Protein AF-A0A1B0D0L2-F1 (afdb_monomer)

Organism: Phlebotomus papatasi (NCBI:txid29031)

Secondary structure (DSSP, 8-state):
--SHHHHHHHHHHHHHHHHHHHHHHHHHHHHHHHHHHHHHHHHHHHHHHT--PPPHHHHTTSB--HHHHHHHHHHHHT--GGGHHHHHHHHHHB--GGGHHHHHHHHHH----GGGHHHHHHHHHHHHHH-TTHHHHHHHHHHHHH---TT---S-HHHHHHHHHHHHHHHHTTSS-HHHHHHHHHHHHHHHHHH-SSS-TTHHHHHHHHHHHHHHHH----HHHHHHHHHTTPPPP---SS-HHHHHHHHHHHHHHHHHHHHHHHHHHHHHHHHHHHHHHHHHHHS---HHHHHHHHHHHHHHHHHHHHHHHHHHHHT-PPPPPPPPPP-------------------TTSSHHHHHHHH----HHHHS-S-SPPPPP-PPPPPP--S---------------PPP----------PPPPPPPPPPPPPPPPGGGHHHHHHTTT-------GGGGS-EE--S---SHHHHHHHHHHHHHTT----EEEE-GGGSBTTBTT---TTT-S-HHHHHHHHHTTT-EEEEE--SEEE--TT-HHHHHHHHHT-BPB-TTSSBP-EEETTEEEEEB-TTSHHHHHHHHHTTSTTTSTTS-TTEEEEE-STTT--TTSGGGS--TT-B-GGG-BHHHHHHHHHHHHHHHHHHHHHHHTTT-BPP-EEESS--TTGGGT-EEE--S-BSSHHHHHHHHHHHHHHHHTT--SEE--BT-SBS---HHHHHHHHHHHTTSSB-EE---TTSPP--GGGS-HHHHHHHHHHHHHHHHTHHHHHHHHHHHHHH---SEE-GGGT-TT-GGGGS--SSEEETTTEEE----STT-SEEEEEE-BSSSSS-B--EEETTT--EE--SEEEEEE--SS---EEEETTEEEEE--S--SSGGGSTTSPEEEEEE--TTS-EEEEEEES-SSBSGGGGT--EEEEEEEETTEEEEEES-SS-------BEEEEEEE--SS--SEEEEEETT-SSPEEEEEEEETTEEEEE----BTTS-EEEEEE-

Solvent-accessible surface area (backbone atoms only — not comparable to full-atom values): 55744 Å² total; per-residue (Å²): 117,76,63,61,60,52,52,57,53,48,53,53,50,52,49,52,50,51,50,55,50,50,54,52,48,53,50,49,52,51,44,52,53,52,49,52,51,51,51,56,38,50,50,47,21,49,50,44,71,64,44,80,58,73,57,75,76,59,50,74,77,29,48,69,52,65,68,60,54,54,48,53,38,56,50,41,36,69,50,50,49,87,45,45,65,62,51,54,53,51,56,74,49,41,41,51,83,93,42,46,62,57,40,35,50,22,57,73,69,29,77,61,52,78,82,26,40,66,44,51,50,54,53,52,45,54,47,44,34,63,35,87,60,38,44,62,50,35,48,57,52,46,52,69,71,55,64,72,56,98,84,65,79,78,90,51,63,73,57,50,38,39,51,54,46,43,54,51,51,38,36,66,28,38,60,32,54,70,76,60,36,49,50,52,54,48,51,39,53,50,47,52,54,66,70,34,68,79,81,49,82,46,48,71,36,53,49,50,40,46,74,76,46,17,42,56,54,32,64,41,54,41,39,70,60,53,53,50,26,60,74,69,70,50,85,76,82,79,60,81,87,46,58,69,73,58,16,47,52,48,37,49,54,51,48,54,49,49,53,44,46,42,53,47,53,52,51,55,49,49,53,43,52,51,49,51,50,52,44,50,51,33,31,74,75,68,76,51,64,58,64,76,56,52,55,52,47,53,52,48,47,58,55,45,51,56,51,49,54,54,48,48,56,50,22,34,36,68,61,48,81,76,70,86,72,90,79,84,87,86,82,90,79,94,78,87,80,82,86,87,79,84,94,80,83,88,83,74,60,96,50,78,44,72,67,54,37,38,70,77,66,56,71,70,68,53,77,81,77,42,78,80,84,58,89,78,75,83,81,78,77,80,78,79,83,80,83,74,97,80,87,84,88,82,91,81,87,88,86,88,84,90,82,89,85,88,88,87,84,87,92,86,87,87,86,88,81,85,84,79,82,86,85,77,85,78,78,87,80,72,87,80,60,82,78,59,63,62,33,72,76,31,68,83,52,28,78,40,74,44,74,33,54,45,67,63,32,43,31,50,43,31,42,58,58,76,30,55,67,49,50,50,51,54,59,48,47,30,63,78,65,73,32,55,41,14,32,45,40,40,35,68,74,48,21,41,78,43,34,72,99,50,52,19,67,85,43,41,70,53,48,55,58,55,52,46,65,35,44,80,65,44,23,35,43,32,42,56,49,55,59,62,40,35,71,39,93,88,36,67,68,37,45,55,31,62,81,69,63,33,41,29,19,31,80,84,74,41,74,37,74,44,32,48,96,50,38,57,21,31,37,62,29,44,78,28,65,69,39,22,51,53,59,14,51,52,53,25,54,89,70,34,62,68,55,56,85,69,52,35,41,29,38,39,62,27,52,46,54,17,72,80,32,66,97,39,17,71,58,54,61,23,34,40,65,94,73,40,39,32,69,81,45,39,67,47,44,14,33,35,49,46,52,22,52,43,53,11,47,25,56,48,47,73,66,43,44,49,52,55,31,38,27,54,39,58,42,98,63,33,55,38,54,38,34,38,43,74,56,89,38,43,32,43,58,68,43,60,44,44,44,50,39,51,37,37,53,34,8,74,75,55,36,35,48,21,24,44,44,33,37,16,21,41,61,73,46,53,67,69,56,35,35,36,28,36,51,40,32,45,74,35,58,27,29,35,33,31,32,40,65,92,38,74,88,70,61,56,83,75,47,61,67,73,47,26,50,41,36,37,50,25,48,49,49,34,56,20,37,42,50,40,55,52,26,39,48,55,49,19,35,76,59,48,49,44,37,44,31,49,45,31,82,81,26,72,61,20,74,74,34,71,78,46,52,69,43,35,23,44,59,92,39,34,42,40,40,53,71,58,64,86,93,58,56,55,49,79,44,75,33,62,23,67,72,58,74,66,48,33,60,40,32,23,35,72,89,64,42,54,78,40,74,61,42,42,80,46,82,42,80,36,56,92,79,57,67,54,39,29,36,31,31,35,21,36,48,43,27,31,81,73,73,51,59,13,50,64,71,38,69,55,46,44,34,32,39,42,34,27,33,27,96,82,55,26,23,38,32,63,47,51,48,62,85,54,46,54,54,53,48,81,76,30,32,21,33,44,35,40,34,40,33,46,93,59,29,40,37,36,41,68,72,48,85,83,36,57,35,95,55,75,22,25,35,46,33,39,39,38,30,68,67,95,66,79,48,71,33,31,36,41,44,47,89,87,61,94,68,68,44,80,38,55,47,47,81,53,92,57,29,37,34,41,52,57,74,68,46,50,65,66,54,51,38,38,37,40,59,38,117

Sequence (1011 aa):
MVQEKVEETSEAQEASVSEDVQEIEDVKAYIAEVQNRIAAKSALRTENTGSVRPSEEFFFKLDSNVKKNTAFVKKLKQFTAAQLESLSKDMSGLNLTKYISEICAAIVEAKLKTTDVTAMVTLCSKLHQLYGEFSQLFFEHWQKILNIKATDKLVNPSKMRVDLRLFAELVSVGIFSNKSGLALLGNVLVSLIQQDREEFANLSIILSFCKNCGEEYAGLVSKRISDLAEKHKMVLPTSTLLLPDKQQNLRNLLRDYYTALKGHVKERHKELVAMERTCQNALSSKGEVSNARREKLEFMQSSFEKLLSSTQTLSDLLNEPLPELPKQSEESSGGIIFECADPGTEGLDPWGDEETKSFYVDLPDLRLFLPNFAPKLPSIVPEEPQMTEEVLDMDIEPDQLAVEEPPLDTDIPAPSTPEPPPEEPLPKISAPHPAQSTKHQFETFTHNLMNCIFSLGYHQSRWNYNDEADVASVHDKFDDHDIPLDTIWLDIEYTDAKKYFTWDGHKFPHPLDMIRNLTERGRHLVIIIDPHIKRDSGYFFHNDCTDRGYYVKNKDERDYEGWCWPGATSYADFFNPDVSQYYADQYQLDKFDTTTADVFLWNDMNEPSVFNGPEVTMLKDNIHFGGWEHRDVHNLYGHKHIEATFDGLVRRSGGVQRPFILSRAHFAGSQRFAAIWTGDNAAEWGHLQASVKMCLSEAVAGMSFCGADVGGFFGNPDAELFERWYQAGAFLPFFRAHSHIDTRRREPWLFPEATMMVVRDAIRRRYSYLPFWYTLFFEHERTGRPVMRPLLTHYPLDKETYAIDYEFLLGDVLLVRPVLQQGVSKVDVYFPSVDGKKQGDLWYDVDDFRKITTAGFETIPVTNLKIPVYQRGGTILPKKERIRRAATLMTHDPVTLMVALDKEHSARGTLYLDDEKTYDYRNGKYTYLNLEFKDNVLTAKKNDEKANYDTKSWLERVVIAGLDHVPKYATLDMSGLSESVTLEVMKQGESVIIRKPGVILSQEWTIQLHY

InterPro domains:
  IPR000322 Glycoside hydrolase family 31, TIM barrel domain [PF01055] (453-776)
  IPR003890 MIF4G-like, type 3 [PF02854] (67-229)
  IPR003890 MIF4G-like, type 3 [SM00543] (66-262)
  IPR013780 Glycosyl hydrolase, all-beta [G3DSA:2.60.40.1180] (769-873)
  IPR013780 Glycosyl hydrolase, all-beta [G3DSA:2.60.40.1180] (874-1011)
  IPR016024 Armadillo-type fold [SSF48371] (83-260)
  IPR017853 Glycoside hydrolase superfamily [SSF51445] (453-784)
  IPR030458 Glycosyl hydrolases family 31, active site [PS00129] (600-607)
  IPR033403 Domain of unknown function DUF5110 [PF17137] (895-951)
  IPR048395 Glycosyl hydrolase family 31, C-terminal domain [PF21365] (784-877)

Structure (mmCIF, N/CA/C/O backbone):
data_AF-A0A1B0D0L2-F1
#
_entry.id   AF-A0A1B0D0L2-F1
#
loop_
_atom_site.group_PDB
_atom_site.id
_atom_site.type_symbol
_atom_site.label_atom_id
_atom_site.label_alt_id
_atom_site.label_comp_id
_atom_site.label_asym_id
_atom_site.label_entity_id
_atom_site.label_seq_id
_atom_site.pdbx_PDB_ins_code
_atom_site.Cartn_x
_atom_site.Cartn_y
_atom_site.Cartn_z
_atom_site.occupancy
_atom_site.B_iso_or_equiv
_atom_site.auth_seq_id
_atom_site.auth_comp_id
_atom_site.auth_asym_id
_atom_site.auth_atom_id
_atom_site.pdbx_PDB_model_num
ATOM 1 N N . MET A 1 1 ? 13.643 2.571 -64.869 1.00 46.97 1 MET A N 1
ATOM 2 C CA . MET A 1 1 ? 14.764 3.527 -65.070 1.00 46.97 1 MET A CA 1
ATOM 3 C C . MET A 1 1 ? 14.398 4.919 -65.594 1.00 46.97 1 MET A C 1
ATOM 5 O O . MET A 1 1 ? 14.990 5.852 -65.072 1.00 46.97 1 MET A O 1
ATOM 9 N N . VAL A 1 2 ? 13.506 5.123 -66.582 1.00 44.53 2 VAL A N 1
ATOM 10 C CA . VAL A 1 2 ? 13.055 6.497 -66.952 1.00 44.53 2 VAL A CA 1
ATOM 11 C C . VAL A 1 2 ? 11.698 6.862 -66.328 1.00 44.53 2 VAL A C 1
ATOM 13 O O . VAL A 1 2 ? 11.468 8.034 -66.080 1.00 44.53 2 VAL A O 1
ATOM 16 N N . GLN A 1 3 ? 10.844 5.886 -65.989 1.00 41.62 3 GLN A N 1
ATOM 17 C CA . GLN A 1 3 ? 9.587 6.134 -65.259 1.00 41.62 3 GLN A CA 1
ATOM 18 C C . GLN A 1 3 ? 9.784 6.290 -63.737 1.00 41.62 3 GLN A C 1
ATOM 20 O O . GLN A 1 3 ? 9.323 7.283 -63.196 1.00 41.62 3 GLN A O 1
ATOM 25 N N . GLU A 1 4 ? 10.585 5.439 -63.079 1.00 42.09 4 GLU A N 1
ATOM 26 C CA . GLU A 1 4 ? 10.897 5.580 -61.631 1.00 42.09 4 GLU A CA 1
ATOM 27 C C . GLU A 1 4 ? 11.564 6.917 -61.268 1.00 42.09 4 GLU A C 1
ATOM 29 O O . GLU A 1 4 ? 11.319 7.472 -60.207 1.00 42.09 4 GLU A O 1
ATOM 34 N N . LYS A 1 5 ? 12.377 7.480 -62.173 1.00 43.69 5 LYS A N 1
ATOM 35 C CA . LYS A 1 5 ? 13.052 8.768 -61.946 1.00 43.69 5 LYS A CA 1
ATOM 36 C C . LYS A 1 5 ? 12.134 9.984 -62.056 1.00 43.69 5 LYS A C 1
ATOM 38 O O . LYS A 1 5 ? 12.566 11.069 -61.692 1.00 43.69 5 LYS A O 1
ATOM 43 N N . VAL A 1 6 ? 10.937 9.821 -62.623 1.00 48.66 6 VAL A N 1
ATOM 44 C CA . VAL A 1 6 ? 9.945 10.897 -62.753 1.00 48.66 6 VAL A CA 1
ATOM 45 C C . VAL A 1 6 ? 9.004 10.893 -61.543 1.00 48.66 6 VAL A C 1
ATOM 47 O O . VAL A 1 6 ? 8.663 11.974 -61.067 1.00 48.66 6 VAL A O 1
ATOM 50 N N . GLU A 1 7 ? 8.681 9.716 -60.996 1.00 47.09 7 GLU A N 1
ATOM 51 C CA . GLU A 1 7 ? 7.910 9.560 -59.748 1.00 47.09 7 GLU A CA 1
ATOM 52 C C . GLU A 1 7 ? 8.707 10.006 -58.506 1.00 47.09 7 GLU A C 1
ATOM 54 O O . GLU A 1 7 ? 8.197 10.813 -57.734 1.00 47.09 7 GLU A O 1
ATOM 59 N N . GLU A 1 8 ? 9.994 9.644 -58.369 1.00 46.62 8 GLU A N 1
ATOM 60 C CA . GLU A 1 8 ? 10.841 10.137 -57.256 1.00 46.62 8 GLU A CA 1
ATOM 61 C C . GLU A 1 8 ? 10.975 11.672 -57.245 1.00 46.62 8 GLU A C 1
ATOM 63 O O . GLU A 1 8 ? 11.067 12.297 -56.188 1.00 46.62 8 GLU A O 1
ATOM 68 N N . THR A 1 9 ? 10.981 12.315 -58.419 1.00 49.91 9 THR A N 1
ATOM 69 C CA . THR A 1 9 ? 11.036 13.782 -58.507 1.00 49.91 9 THR A CA 1
ATOM 70 C C . THR A 1 9 ? 9.704 14.462 -58.215 1.00 49.91 9 THR A C 1
ATOM 72 O O . THR A 1 9 ? 9.732 15.600 -57.749 1.00 49.91 9 THR A O 1
ATOM 75 N N . SER A 1 10 ? 8.560 13.807 -58.465 1.00 49.12 10 SER A N 1
ATOM 76 C CA . SER A 1 10 ? 7.256 14.373 -58.102 1.00 49.12 10 SER A CA 1
ATOM 77 C C . SER A 1 10 ? 6.969 14.204 -56.615 1.00 49.12 10 SER A C 1
ATOM 79 O O . SER A 1 10 ? 6.517 15.161 -56.000 1.00 49.12 10 SER A O 1
ATOM 81 N N . GLU A 1 11 ? 7.323 13.063 -56.015 1.00 51.25 11 GLU A N 1
ATOM 82 C CA . GLU A 1 11 ? 7.195 12.845 -54.566 1.00 51.25 11 GLU A CA 1
ATOM 83 C C . GLU A 1 11 ? 8.128 13.764 -53.763 1.00 51.25 11 GLU A C 1
ATOM 85 O O . GLU A 1 11 ? 7.709 14.345 -52.766 1.00 51.25 11 GLU A O 1
ATOM 90 N N . ALA A 1 12 ? 9.364 13.999 -54.225 1.00 51.72 12 ALA A N 1
ATOM 91 C CA . ALA A 1 12 ? 10.270 14.960 -53.587 1.00 51.72 12 ALA A CA 1
ATOM 92 C C . ALA A 1 12 ? 9.795 16.423 -53.728 1.00 51.72 12 ALA A C 1
ATOM 94 O O . ALA A 1 12 ? 10.037 17.236 -52.834 1.00 51.72 12 ALA A O 1
ATOM 95 N N . GLN A 1 13 ? 9.111 16.769 -54.827 1.00 50.12 13 GLN A N 1
ATOM 96 C CA . GLN A 1 13 ? 8.487 18.087 -55.001 1.00 50.12 13 GLN A CA 1
ATOM 97 C C . GLN A 1 13 ? 7.217 18.247 -54.161 1.00 50.12 13 GLN A C 1
ATOM 99 O O . GLN A 1 13 ? 7.014 19.316 -53.589 1.00 50.12 13 GLN A O 1
ATOM 104 N N . GLU A 1 14 ? 6.385 17.212 -54.044 1.00 53.88 14 GLU A N 1
ATOM 105 C CA . GLU A 1 14 ? 5.205 17.220 -53.172 1.00 53.88 14 GLU A CA 1
ATOM 106 C C . GLU A 1 14 ? 5.603 17.263 -51.690 1.00 53.88 14 GLU A C 1
ATOM 108 O O . GLU A 1 14 ? 5.029 18.051 -50.939 1.00 53.88 14 GLU A O 1
ATOM 113 N N . ALA A 1 15 ? 6.652 16.538 -51.287 1.00 55.28 15 ALA A N 1
ATOM 114 C CA . ALA A 1 15 ? 7.214 16.598 -49.939 1.00 55.28 15 ALA A CA 1
ATOM 115 C C . ALA A 1 15 ? 7.804 17.981 -49.614 1.00 55.28 15 ALA A C 1
ATOM 117 O O . ALA A 1 15 ? 7.503 18.528 -48.555 1.00 55.28 15 ALA A O 1
ATOM 118 N N . SER A 1 16 ? 8.557 18.607 -50.534 1.00 57.50 16 SER A N 1
ATOM 119 C CA . SER A 1 16 ? 9.102 19.956 -50.298 1.00 57.50 16 SER A CA 1
ATOM 120 C C . SER A 1 16 ? 8.014 21.032 -50.234 1.00 57.50 16 SER A C 1
ATOM 122 O O . SER A 1 16 ? 8.133 21.997 -49.487 1.00 57.50 16 SER A O 1
ATOM 124 N N . VAL A 1 17 ? 6.940 20.873 -51.019 1.00 60.78 17 VAL A N 1
ATOM 125 C CA . VAL A 1 17 ? 5.783 21.780 -50.980 1.00 60.78 17 VAL A CA 1
ATOM 126 C C . VAL A 1 17 ? 4.987 21.577 -49.688 1.00 60.78 17 VAL A C 1
ATOM 128 O O . VAL A 1 17 ? 4.561 22.561 -49.093 1.00 60.78 17 VAL A O 1
ATOM 131 N N . SER A 1 18 ? 4.829 20.336 -49.219 1.00 67.38 18 SER A N 1
ATOM 132 C CA . SER A 1 18 ? 4.200 20.024 -47.930 1.00 67.38 18 SER A CA 1
ATOM 133 C C . SER A 1 18 ? 4.989 20.596 -46.747 1.00 67.38 18 SER A C 1
ATOM 135 O O . SER A 1 18 ? 4.394 21.130 -45.814 1.00 67.38 18 SER A O 1
ATOM 137 N N . GLU A 1 19 ? 6.320 20.522 -46.791 1.00 70.75 19 GLU A N 1
ATOM 138 C CA . GLU A 1 19 ? 7.206 21.040 -45.744 1.00 70.75 19 GLU A CA 1
ATOM 139 C C . GLU A 1 19 ? 7.193 22.580 -45.698 1.00 70.75 19 GLU A C 1
ATOM 141 O O . GLU A 1 19 ? 7.010 23.161 -44.629 1.00 70.75 19 GLU A O 1
ATOM 146 N N . ASP A 1 20 ? 7.260 23.260 -46.850 1.00 75.75 20 ASP A N 1
ATOM 147 C CA . ASP A 1 20 ? 7.130 24.725 -46.914 1.00 75.75 20 ASP A CA 1
ATOM 148 C C . ASP A 1 20 ? 5.728 25.206 -46.476 1.00 75.75 20 ASP A C 1
ATOM 150 O O . ASP A 1 20 ? 5.603 26.270 -45.865 1.00 75.75 20 ASP A O 1
ATOM 154 N N . VAL A 1 21 ? 4.661 24.439 -46.749 1.00 78.44 21 VAL A N 1
ATOM 155 C CA . VAL A 1 21 ? 3.304 24.746 -46.253 1.00 78.44 21 VAL A CA 1
ATOM 156 C C . VAL A 1 21 ? 3.256 24.652 -44.729 1.00 78.44 21 VAL A C 1
ATOM 158 O O . VAL A 1 21 ? 2.778 25.592 -44.090 1.00 78.44 21 VAL A O 1
ATOM 161 N N . GLN A 1 22 ? 3.811 23.585 -44.153 1.00 79.25 22 GLN A N 1
ATOM 162 C CA . GLN A 1 22 ? 3.866 23.391 -42.705 1.00 79.25 22 GLN A CA 1
ATOM 163 C C . GLN A 1 22 ? 4.681 24.494 -42.012 1.00 79.25 22 GLN A C 1
ATOM 165 O O . GLN A 1 22 ? 4.236 25.071 -41.023 1.00 79.25 22 GLN A O 1
ATOM 170 N N . GLU A 1 23 ? 5.840 24.868 -42.561 1.00 85.62 23 GLU A N 1
ATOM 171 C CA . GLU A 1 23 ? 6.658 25.960 -42.023 1.00 85.62 23 GLU A CA 1
ATOM 172 C C . GLU A 1 23 ? 5.932 27.318 -42.039 1.00 85.62 23 GLU A C 1
ATOM 174 O O . GLU A 1 23 ? 6.049 28.113 -41.100 1.00 85.62 23 GLU A O 1
ATOM 179 N N . ILE A 1 24 ? 5.179 27.608 -43.106 1.00 84.19 24 ILE A N 1
ATOM 180 C CA . ILE A 1 24 ? 4.374 28.832 -43.204 1.00 84.19 24 ILE A CA 1
ATOM 181 C C . ILE A 1 24 ? 3.233 28.806 -42.177 1.00 84.19 24 ILE A C 1
ATOM 183 O O . ILE A 1 24 ? 2.916 29.846 -41.590 1.00 84.19 24 ILE A O 1
ATOM 187 N N . GLU A 1 25 ? 2.599 27.653 -41.961 1.00 85.44 25 GLU A N 1
ATOM 188 C CA . GLU A 1 25 ? 1.554 27.483 -40.948 1.00 85.44 25 GLU A CA 1
ATOM 189 C C . GLU A 1 25 ? 2.096 27.659 -39.526 1.00 85.44 25 GLU A C 1
ATOM 191 O O . GLU A 1 25 ? 1.494 28.411 -38.755 1.00 85.44 25 GLU A O 1
ATOM 196 N N . ASP A 1 26 ? 3.272 27.109 -39.214 1.00 82.94 26 ASP A N 1
ATOM 197 C CA . ASP A 1 26 ? 3.958 27.282 -37.927 1.00 82.94 26 ASP A CA 1
ATOM 198 C C . ASP A 1 26 ? 4.197 28.772 -37.607 1.00 82.94 26 ASP A C 1
ATOM 200 O O . ASP A 1 26 ? 3.885 29.259 -36.513 1.00 82.94 26 ASP A O 1
ATOM 204 N N . VAL A 1 27 ? 4.719 29.541 -38.574 1.00 86.00 27 VAL A N 1
ATOM 205 C CA . VAL A 1 27 ? 4.973 30.982 -38.390 1.00 86.00 27 VAL A CA 1
ATOM 206 C C . VAL A 1 27 ? 3.663 31.767 -38.284 1.00 86.00 27 VAL A C 1
ATOM 208 O O . VAL A 1 27 ? 3.564 32.688 -37.468 1.00 86.00 27 VAL A O 1
ATOM 211 N N . LYS A 1 28 ? 2.628 31.416 -39.060 1.00 86.25 28 LYS A N 1
ATOM 212 C CA . LYS A 1 28 ? 1.298 32.045 -38.952 1.00 86.25 28 LYS A CA 1
ATOM 213 C C . LYS A 1 28 ? 0.654 31.786 -37.593 1.00 86.25 28 LYS A C 1
ATOM 215 O O . LYS A 1 28 ? 0.105 32.723 -37.013 1.00 86.25 28 LYS A O 1
ATOM 220 N N . ALA A 1 29 ? 0.741 30.559 -37.083 1.00 86.12 29 ALA A N 1
ATOM 221 C CA . ALA A 1 29 ? 0.230 30.188 -35.769 1.00 86.12 29 ALA A CA 1
ATOM 222 C C . ALA A 1 29 ? 0.935 30.986 -34.664 1.00 86.12 29 ALA A C 1
ATOM 224 O O . ALA A 1 29 ? 0.267 31.601 -33.830 1.00 86.12 29 ALA A O 1
ATOM 225 N N . TYR A 1 30 ? 2.268 31.090 -34.729 1.00 87.06 30 TYR A N 1
ATOM 226 C CA . TYR A 1 30 ? 3.049 31.917 -33.807 1.00 87.06 30 TYR A CA 1
ATOM 227 C C . TYR A 1 30 ? 2.637 33.397 -33.855 1.00 87.06 30 TYR A C 1
ATOM 229 O O . TYR A 1 30 ? 2.398 34.018 -32.817 1.00 87.06 30 TYR A O 1
ATOM 237 N N . ILE A 1 31 ? 2.511 33.976 -35.055 1.00 86.81 31 ILE A N 1
ATOM 238 C CA . ILE A 1 31 ? 2.086 35.374 -35.225 1.00 86.81 31 ILE A CA 1
ATOM 239 C C . ILE A 1 31 ? 0.694 35.591 -34.624 1.00 86.81 31 ILE A C 1
ATOM 241 O O . ILE A 1 31 ? 0.499 36.567 -33.896 1.00 86.81 31 ILE A O 1
ATOM 245 N N . ALA A 1 32 ? -0.258 34.694 -34.894 1.00 87.19 32 ALA A N 1
ATOM 246 C CA . ALA A 1 32 ? -1.616 34.785 -34.369 1.00 87.19 32 ALA A CA 1
ATOM 247 C C . ALA A 1 32 ? -1.640 34.703 -32.834 1.00 87.19 32 ALA A C 1
ATOM 249 O O . ALA A 1 32 ? -2.313 35.502 -32.179 1.00 87.19 32 ALA A O 1
ATOM 250 N N . GLU A 1 33 ? -0.870 33.787 -32.244 1.00 87.56 33 GLU A N 1
ATOM 251 C CA . GLU A 1 33 ? -0.772 33.635 -30.792 1.00 87.56 33 GLU A CA 1
ATOM 252 C C . GLU A 1 33 ? -0.217 34.903 -30.124 1.00 87.56 33 GLU A C 1
ATOM 254 O O . GLU A 1 33 ? -0.806 35.428 -29.170 1.00 87.56 33 GLU A O 1
ATOM 259 N N . VAL A 1 34 ? 0.890 35.435 -30.648 1.00 85.06 34 VAL A N 1
ATOM 260 C CA . VAL A 1 34 ? 1.531 36.638 -30.108 1.00 85.06 34 VAL A CA 1
ATOM 261 C C . VAL A 1 34 ? 0.634 37.866 -30.277 1.00 85.06 34 VAL A C 1
ATOM 263 O O . VAL A 1 34 ? 0.463 38.643 -29.336 1.00 85.06 34 VAL A O 1
ATOM 266 N N . GLN A 1 35 ? -0.013 38.030 -31.434 1.00 87.56 35 GLN A N 1
ATOM 267 C CA . GLN A 1 35 ? -0.959 39.125 -31.667 1.00 87.56 35 GLN A CA 1
ATOM 268 C C . GLN A 1 35 ? -2.145 39.073 -30.701 1.00 87.56 35 GLN A C 1
ATOM 270 O O . GLN A 1 35 ? -2.486 40.098 -30.108 1.00 87.56 35 GLN A O 1
ATOM 275 N N . ASN A 1 36 ? -2.729 37.891 -30.482 1.00 86.94 36 ASN A N 1
ATOM 276 C CA . ASN A 1 36 ? -3.818 37.706 -29.522 1.00 86.94 36 ASN A CA 1
ATOM 277 C C . ASN A 1 36 ? -3.376 38.063 -28.099 1.00 86.94 36 ASN A C 1
ATOM 279 O O . ASN A 1 36 ? -4.100 38.744 -27.369 1.00 86.94 36 ASN A O 1
ATOM 283 N N . ARG A 1 37 ? -2.160 37.664 -27.714 1.00 87.06 37 ARG A N 1
ATOM 284 C CA . ARG A 1 37 ? -1.584 37.971 -26.401 1.00 87.06 37 ARG A CA 1
ATOM 285 C C . ARG A 1 37 ? -1.352 39.472 -26.211 1.00 87.06 37 ARG A C 1
ATOM 287 O O . ARG A 1 37 ? -1.755 40.019 -25.183 1.00 87.06 37 ARG A O 1
ATOM 294 N N . ILE A 1 38 ? -0.755 40.148 -27.196 1.00 86.88 38 ILE A N 1
ATOM 295 C CA . ILE A 1 38 ? -0.539 41.604 -27.180 1.00 86.88 38 ILE A CA 1
ATOM 296 C C . ILE A 1 38 ? -1.882 42.340 -27.119 1.00 86.88 38 ILE A C 1
ATOM 298 O O . ILE A 1 38 ? -2.043 43.258 -26.312 1.00 86.88 38 ILE A O 1
ATOM 302 N N . ALA A 1 39 ? -2.858 41.930 -27.933 1.00 87.88 39 ALA A N 1
ATOM 303 C CA . ALA A 1 39 ? -4.183 42.542 -27.972 1.00 87.88 39 ALA A CA 1
ATOM 304 C C . ALA A 1 39 ? -4.913 42.401 -26.627 1.00 87.88 39 ALA A C 1
ATOM 306 O O . ALA A 1 39 ? -5.400 43.397 -26.090 1.00 87.88 39 ALA A O 1
ATOM 307 N N . ALA A 1 40 ? -4.920 41.202 -26.034 1.00 88.31 40 ALA A N 1
ATOM 308 C CA . ALA A 1 40 ? -5.549 40.947 -24.738 1.00 88.31 40 ALA A CA 1
ATOM 309 C C . ALA A 1 40 ? -4.918 41.785 -23.611 1.00 88.31 40 ALA A C 1
ATOM 311 O O . ALA A 1 40 ? -5.628 42.399 -22.810 1.00 88.31 40 ALA A O 1
ATOM 312 N N . LYS A 1 41 ? -3.582 41.872 -23.570 1.00 89.19 41 LYS A N 1
ATOM 313 C CA . LYS A 1 41 ? -2.867 42.692 -22.579 1.00 89.19 41 LYS A CA 1
ATOM 314 C C . LYS A 1 41 ? -3.100 44.188 -22.790 1.00 89.19 41 LYS A C 1
ATOM 316 O O . LYS A 1 41 ? -3.296 44.914 -21.818 1.00 89.19 41 LYS A O 1
ATOM 321 N N . SER A 1 42 ? -3.125 44.652 -24.041 1.00 88.00 42 SER A N 1
ATOM 322 C CA . SER A 1 42 ? -3.400 46.053 -24.390 1.00 88.00 42 SER A CA 1
ATOM 323 C C . SER A 1 42 ? -4.825 46.478 -24.017 1.00 88.00 42 SER A C 1
ATOM 325 O O . SER A 1 42 ? -5.020 47.573 -23.476 1.00 88.00 42 SER A O 1
ATOM 327 N N . ALA A 1 43 ? -5.808 45.593 -24.217 1.00 90.25 43 ALA A N 1
ATOM 328 C CA . ALA A 1 43 ? -7.186 45.810 -23.788 1.00 90.25 43 ALA A CA 1
ATOM 329 C C . ALA A 1 43 ? -7.266 45.984 -22.263 1.00 90.25 43 ALA A C 1
ATOM 331 O O . ALA A 1 43 ? -7.695 47.037 -21.790 1.00 90.25 43 ALA A O 1
ATOM 332 N N . LEU A 1 44 ? -6.723 45.029 -21.495 1.00 90.88 44 LEU A N 1
ATOM 333 C CA . LEU A 1 44 ? -6.680 45.119 -20.029 1.00 90.88 44 LEU A CA 1
ATOM 334 C C . LEU A 1 44 ? -5.928 46.364 -19.540 1.00 90.88 44 LEU A C 1
ATOM 336 O O . LEU A 1 44 ? -6.351 47.020 -18.592 1.00 90.88 44 LEU A O 1
ATOM 340 N N . ARG A 1 45 ? -4.828 46.736 -20.201 1.00 91.69 45 ARG A N 1
ATOM 341 C CA . ARG A 1 45 ? -4.069 47.951 -19.882 1.00 91.69 45 ARG A CA 1
ATOM 342 C C . ARG A 1 45 ? -4.882 49.223 -20.104 1.00 91.69 45 ARG A C 1
ATOM 344 O O . ARG A 1 45 ? -4.800 50.150 -19.295 1.00 91.69 45 ARG A O 1
ATOM 351 N N . THR A 1 46 ? -5.671 49.269 -21.170 1.00 90.25 46 THR A N 1
ATOM 352 C CA . THR A 1 46 ? -6.553 50.402 -21.465 1.00 90.25 46 THR A CA 1
ATOM 353 C C . THR A 1 46 ? -7.658 50.509 -20.416 1.00 90.25 46 THR A C 1
ATOM 355 O O . THR A 1 46 ? -7.886 51.594 -19.884 1.00 90.25 46 THR A O 1
ATOM 358 N N . GLU A 1 47 ? -8.265 49.385 -20.029 1.00 91.38 47 GLU A N 1
ATOM 359 C CA . GLU A 1 47 ? -9.271 49.342 -18.959 1.00 91.38 47 GLU A CA 1
ATOM 360 C C . GLU A 1 47 ? -8.697 49.758 -17.600 1.00 91.38 47 GLU A C 1
ATOM 362 O O . GLU A 1 47 ? -9.296 50.556 -16.882 1.00 91.38 47 GLU A O 1
ATOM 367 N N . ASN A 1 48 ? -7.510 49.261 -17.251 1.00 92.38 48 ASN A N 1
ATOM 368 C CA . ASN A 1 48 ? -6.876 49.547 -15.968 1.00 92.38 48 ASN A CA 1
ATOM 369 C C . ASN A 1 48 ? -6.453 51.021 -15.862 1.00 92.38 48 ASN A C 1
ATOM 371 O O . ASN A 1 48 ? -6.754 51.679 -14.863 1.00 92.38 48 ASN A O 1
ATOM 375 N N . THR A 1 49 ? -5.818 51.574 -16.902 1.00 87.81 49 THR A N 1
ATOM 376 C CA . THR A 1 49 ? -5.364 52.978 -16.891 1.00 87.81 49 THR A CA 1
ATOM 377 C C . THR A 1 49 ? -6.495 53.993 -17.094 1.00 87.81 49 THR A C 1
ATOM 379 O O . THR A 1 49 ? -6.386 55.114 -16.599 1.00 87.81 49 THR A O 1
ATOM 382 N N . GLY A 1 50 ? -7.582 53.609 -17.773 1.00 82.31 50 GLY A N 1
ATOM 383 C CA . GLY A 1 50 ? -8.773 54.433 -18.013 1.00 82.31 50 GLY A CA 1
ATOM 384 C C . GLY A 1 50 ? -9.939 54.187 -17.049 1.00 82.31 50 GLY A C 1
ATOM 385 O O . GLY A 1 50 ? -11.046 54.653 -17.319 1.00 82.31 50 GLY A O 1
ATOM 386 N N . SER A 1 51 ? -9.731 53.443 -15.957 1.00 80.38 51 SER A N 1
ATOM 387 C CA . SER A 1 51 ? -10.815 53.015 -15.064 1.00 80.38 51 SER A CA 1
ATOM 388 C C . SER A 1 51 ? -11.533 54.191 -14.386 1.00 80.38 51 SER A C 1
ATOM 390 O O . SER A 1 51 ? -10.950 54.966 -13.624 1.00 80.38 51 SER A O 1
ATOM 392 N N . VAL A 1 52 ? -12.844 54.304 -14.630 1.00 79.44 52 VAL A N 1
ATOM 393 C CA . VAL A 1 52 ? -13.727 55.221 -13.897 1.00 79.44 52 VAL A CA 1
ATOM 394 C C . VAL A 1 52 ? -14.237 54.493 -12.661 1.00 79.44 52 VAL A C 1
ATOM 396 O O . VAL A 1 52 ? -15.062 53.585 -12.749 1.00 79.44 52 VAL A O 1
ATOM 399 N N . ARG A 1 53 ? -13.711 54.878 -11.500 1.00 85.31 53 ARG A N 1
ATOM 400 C CA . ARG A 1 53 ? -14.014 54.213 -10.230 1.00 85.31 53 ARG A CA 1
ATOM 401 C C . ARG A 1 53 ? -15.414 54.593 -9.731 1.00 85.31 53 ARG A C 1
ATOM 403 O O . ARG A 1 53 ? -15.804 55.756 -9.855 1.00 85.31 53 ARG A O 1
ATOM 410 N N . PRO A 1 54 ? -16.164 53.645 -9.148 1.00 84.56 54 PRO A N 1
ATOM 411 C CA . PRO A 1 54 ? -17.489 53.922 -8.607 1.00 84.56 54 PRO A CA 1
ATOM 412 C C . PRO A 1 54 ? -17.433 54.868 -7.390 1.00 84.56 54 PRO A C 1
ATOM 414 O O . PRO A 1 54 ? -16.448 54.890 -6.650 1.00 84.56 54 PRO A O 1
ATOM 417 N N . SER A 1 55 ? -18.495 55.657 -7.178 1.00 81.69 55 SER A N 1
ATOM 418 C CA . SER A 1 55 ? -18.622 56.564 -6.025 1.00 81.69 55 SER A CA 1
ATOM 419 C C . SER A 1 55 ? -18.804 55.797 -4.709 1.00 81.69 55 SER A C 1
ATOM 421 O O . SER A 1 55 ? -19.191 54.631 -4.711 1.00 81.69 55 SER A O 1
ATOM 423 N N . GLU A 1 56 ? -18.589 56.443 -3.559 1.00 78.19 56 GLU A N 1
ATOM 424 C CA . GLU A 1 56 ? -18.760 55.797 -2.243 1.00 78.19 56 GLU A CA 1
ATOM 425 C C . GLU A 1 56 ? -20.169 55.195 -2.044 1.00 78.19 56 GLU A C 1
ATOM 427 O O . GLU A 1 56 ? -20.312 54.137 -1.430 1.00 78.19 56 GLU A O 1
ATOM 432 N N . GLU A 1 57 ? -21.201 55.795 -2.652 1.00 81.75 57 GLU A N 1
ATOM 433 C CA . GLU A 1 57 ? -22.591 55.303 -2.668 1.00 81.75 57 GLU A CA 1
ATOM 434 C C . GLU A 1 57 ? -22.758 53.900 -3.269 1.00 81.75 57 GLU A C 1
ATOM 436 O O . GLU A 1 57 ? -23.675 53.167 -2.886 1.00 81.75 57 GLU A O 1
ATOM 441 N N . PHE A 1 58 ? -21.874 53.498 -4.185 1.00 87.62 58 PHE A N 1
ATOM 442 C CA . PHE A 1 58 ? -21.862 52.152 -4.756 1.00 87.62 58 PHE A CA 1
ATOM 443 C C . PHE A 1 58 ? -21.539 51.097 -3.692 1.00 87.62 58 PHE A C 1
ATOM 445 O O . PHE A 1 58 ? -22.234 50.086 -3.587 1.00 87.62 58 PHE A O 1
ATOM 452 N N . PHE A 1 59 ? -20.537 51.355 -2.848 1.00 87.44 59 PHE A N 1
ATOM 453 C CA . PHE A 1 59 ? -20.050 50.390 -1.861 1.00 87.44 59 PHE A CA 1
ATOM 454 C C . PHE A 1 59 ? -20.997 50.222 -0.667 1.00 87.44 59 PHE A C 1
ATOM 456 O O . PHE A 1 59 ? -21.024 49.153 -0.057 1.00 87.44 59 PHE A O 1
ATOM 463 N N . PHE A 1 60 ? -21.823 51.227 -0.354 1.00 84.38 60 PHE A N 1
ATOM 464 C CA . PHE A 1 60 ? -22.846 51.116 0.696 1.00 84.38 60 PHE A CA 1
ATOM 465 C C . PHE A 1 60 ? -23.929 50.072 0.385 1.00 84.38 60 PHE A C 1
ATOM 467 O O . PHE A 1 60 ? -24.570 49.572 1.307 1.00 84.38 60 PHE A O 1
ATOM 474 N N . LYS A 1 61 ? -24.127 49.723 -0.893 1.00 85.81 61 LYS A N 1
ATOM 475 C CA . LYS A 1 61 ? -25.103 48.709 -1.327 1.00 85.81 61 LYS A CA 1
ATOM 476 C C . LYS A 1 61 ? -24.550 47.279 -1.288 1.00 85.81 61 LYS A C 1
ATOM 478 O O . LYS A 1 61 ? -25.320 46.338 -1.464 1.00 85.81 61 LYS A O 1
ATOM 483 N N . LEU A 1 62 ? -23.243 47.115 -1.079 1.00 90.06 62 LEU A N 1
ATOM 484 C CA . LEU A 1 62 ? -22.560 45.821 -1.077 1.00 90.06 62 LEU A CA 1
ATOM 485 C C . LEU A 1 62 ? -22.497 45.208 0.331 1.00 90.06 62 LEU A C 1
ATOM 487 O O . LEU A 1 62 ? -22.472 45.910 1.346 1.00 90.06 62 LEU A O 1
ATOM 491 N N . ASP A 1 63 ? -22.445 43.878 0.398 1.00 88.75 63 ASP A N 1
ATOM 492 C CA . ASP A 1 63 ? -22.466 43.136 1.660 1.00 88.75 63 ASP A CA 1
ATOM 493 C C . ASP A 1 63 ? -21.154 43.348 2.438 1.00 88.75 63 ASP A C 1
ATOM 495 O O . ASP A 1 63 ? -20.069 42.992 1.983 1.00 88.75 63 ASP A O 1
ATOM 499 N N . SER A 1 64 ? -21.257 43.943 3.630 1.00 89.94 64 SER A N 1
ATOM 500 C CA . SER A 1 64 ? -20.122 44.241 4.519 1.00 89.94 64 SER A CA 1
ATOM 501 C C . SER A 1 64 ? -19.911 43.176 5.606 1.00 89.94 64 SER A C 1
ATOM 503 O O . SER A 1 64 ? -19.281 43.437 6.634 1.00 89.94 64 SER A O 1
ATOM 505 N N . ASN A 1 65 ? -20.469 41.973 5.433 1.00 92.69 65 ASN A N 1
ATOM 506 C CA . ASN A 1 65 ? -20.350 40.895 6.404 1.00 92.69 65 ASN A CA 1
ATOM 507 C C . ASN A 1 65 ? -18.890 40.445 6.581 1.00 92.69 65 ASN A C 1
ATOM 509 O O . ASN A 1 65 ? -18.280 39.832 5.703 1.00 92.69 65 ASN A O 1
ATOM 513 N N . VAL A 1 66 ? -18.370 40.663 7.791 1.00 89.00 66 VAL A N 1
ATOM 514 C CA . VAL A 1 66 ? -17.001 40.320 8.210 1.00 89.00 66 VAL A CA 1
ATOM 515 C C . VAL A 1 66 ? -16.640 38.862 7.912 1.00 89.00 66 VAL A C 1
ATOM 517 O O . VAL A 1 66 ? -15.526 38.591 7.462 1.00 89.00 66 VAL A O 1
ATOM 520 N N . LYS A 1 67 ? -17.560 37.906 8.117 1.00 89.06 67 LYS A N 1
ATOM 521 C CA . LYS A 1 67 ? -17.284 36.480 7.875 1.00 89.06 67 LYS A CA 1
ATOM 522 C C . LYS A 1 67 ? -17.109 36.190 6.386 1.00 89.06 67 LYS A C 1
ATOM 524 O O . LYS A 1 67 ? -16.190 35.456 6.030 1.00 89.06 67 LYS A O 1
ATOM 529 N N . LYS A 1 68 ? -17.948 36.778 5.526 1.00 90.12 68 LYS A N 1
ATOM 530 C CA . LYS A 1 68 ? -17.865 36.588 4.069 1.00 90.12 68 LYS A CA 1
ATOM 531 C C . LYS A 1 68 ? -16.616 37.250 3.485 1.00 90.12 68 LYS A C 1
ATOM 533 O O . LYS A 1 68 ? -15.896 36.605 2.730 1.00 90.12 68 LYS A O 1
ATOM 538 N N . ASN A 1 69 ? -16.294 38.466 3.924 1.00 91.12 69 ASN A N 1
ATOM 539 C CA . ASN A 1 69 ? -15.074 39.166 3.513 1.00 91.12 69 ASN A CA 1
ATOM 540 C C . ASN A 1 69 ? -13.806 38.417 3.951 1.00 91.12 69 ASN A C 1
ATOM 542 O O . ASN A 1 69 ? -12.892 38.213 3.157 1.00 91.12 69 ASN A O 1
ATOM 546 N N . THR A 1 70 ? -13.774 37.909 5.187 1.00 91.06 70 THR A N 1
ATOM 547 C CA . THR A 1 70 ? -12.649 37.087 5.670 1.00 91.06 70 THR A CA 1
ATOM 548 C C . THR A 1 70 ? -12.534 35.768 4.897 1.00 91.06 70 THR A C 1
ATOM 550 O O . THR A 1 70 ? -11.428 35.305 4.618 1.00 91.06 70 THR A O 1
ATOM 553 N N . ALA A 1 71 ? -13.662 35.149 4.534 1.00 91.44 71 ALA A N 1
ATOM 554 C CA . ALA A 1 71 ? -13.669 33.938 3.718 1.00 91.44 71 ALA A CA 1
ATOM 555 C C . ALA A 1 71 ? -13.120 34.200 2.308 1.00 91.44 71 ALA A C 1
ATOM 557 O O . ALA A 1 71 ? -12.325 33.401 1.821 1.00 91.44 71 ALA A O 1
ATOM 558 N N . PHE A 1 72 ? -13.472 35.333 1.693 1.00 94.19 72 PHE A N 1
ATOM 559 C CA . PHE A 1 72 ? -12.921 35.756 0.405 1.00 94.19 72 PHE A CA 1
ATOM 560 C C . PHE A 1 72 ? -11.389 35.873 0.455 1.00 94.19 72 PHE A C 1
ATOM 562 O O . PHE A 1 72 ? -10.704 35.243 -0.347 1.00 94.19 72 PHE A O 1
ATOM 569 N N . VAL A 1 73 ? -10.835 36.559 1.465 1.00 94.12 73 VAL A N 1
ATOM 570 C CA . VAL A 1 73 ? -9.374 36.670 1.665 1.00 94.12 73 VAL A CA 1
ATOM 571 C C . VAL A 1 73 ? -8.707 35.296 1.813 1.00 94.12 73 VAL A C 1
ATOM 573 O O . VAL A 1 73 ? -7.644 35.055 1.245 1.00 94.12 73 VAL A O 1
ATOM 576 N N . LYS A 1 74 ? -9.326 34.363 2.550 1.00 92.12 74 LYS A N 1
ATOM 577 C CA . LYS A 1 74 ? -8.789 33.001 2.710 1.00 92.12 74 LYS A CA 1
ATOM 578 C C . LYS A 1 74 ? -8.769 32.220 1.398 1.00 92.12 74 LYS A C 1
ATOM 580 O O . LYS A 1 74 ? -7.775 31.547 1.136 1.00 92.12 74 LYS A O 1
ATOM 585 N N . LYS A 1 75 ? -9.822 32.330 0.577 1.00 93.38 75 LYS A N 1
ATOM 586 C CA . LYS A 1 75 ? -9.882 31.671 -0.738 1.00 93.38 75 LYS A CA 1
ATOM 587 C C . LYS A 1 75 ? -8.732 32.126 -1.648 1.00 93.38 75 LYS A C 1
ATOM 589 O O . LYS A 1 75 ? -8.152 31.297 -2.335 1.00 93.38 75 LYS A O 1
ATOM 594 N N . LEU A 1 76 ? -8.335 33.401 -1.589 1.00 93.69 76 LEU A N 1
ATOM 595 C CA . LEU A 1 76 ? -7.229 33.930 -2.401 1.00 93.69 76 LEU A CA 1
ATOM 596 C C . LEU A 1 76 ? -5.865 33.288 -2.097 1.00 93.69 76 LEU A C 1
ATOM 598 O O . LEU A 1 76 ? -5.053 33.144 -3.007 1.00 93.69 76 LEU A O 1
ATOM 602 N N . LYS A 1 77 ? -5.608 32.845 -0.856 1.00 90.88 77 LYS A N 1
ATOM 603 C CA . LYS A 1 77 ? -4.332 32.187 -0.499 1.00 90.88 77 LYS A CA 1
ATOM 604 C C . LYS A 1 77 ? -4.152 30.815 -1.159 1.00 90.88 77 LYS A C 1
ATOM 606 O O . LYS A 1 77 ? -3.027 30.335 -1.286 1.00 90.88 77 LYS A O 1
ATOM 611 N N . GLN A 1 78 ? -5.256 30.182 -1.552 1.00 89.25 78 GLN A N 1
ATOM 612 C CA . GLN A 1 78 ? -5.309 28.873 -2.211 1.00 89.25 78 GLN A CA 1
ATOM 613 C C . GLN A 1 78 ? -5.933 28.991 -3.609 1.00 89.25 78 GLN A C 1
ATOM 615 O O . GLN A 1 78 ? -6.634 28.086 -4.055 1.00 89.25 78 GLN A O 1
ATOM 620 N N . PHE A 1 79 ? -5.709 30.129 -4.271 1.00 93.88 79 PHE A N 1
ATOM 621 C CA . PHE A 1 79 ? -6.278 30.419 -5.579 1.00 93.88 79 PHE A CA 1
ATOM 622 C C . PHE A 1 79 ? -5.851 29.393 -6.635 1.00 93.88 79 PHE A C 1
ATOM 624 O O . PHE A 1 79 ? -4.665 29.083 -6.759 1.00 93.88 79 PHE A O 1
ATOM 631 N N . THR A 1 80 ? -6.812 28.952 -7.447 1.00 93.06 80 THR A N 1
ATOM 632 C CA . THR A 1 80 ? -6.584 28.208 -8.694 1.00 93.06 80 THR A CA 1
ATOM 633 C C . THR A 1 80 ? -7.356 28.848 -9.848 1.00 93.06 80 THR A C 1
ATOM 635 O O . THR A 1 80 ? -8.377 29.505 -9.629 1.00 93.06 80 THR A O 1
ATOM 638 N N . ALA A 1 81 ? -6.911 28.639 -11.091 1.00 91.25 81 ALA A N 1
ATOM 639 C CA . ALA A 1 81 ? -7.559 29.218 -12.274 1.00 91.25 81 ALA A CA 1
ATOM 640 C C . ALA A 1 81 ? -9.072 28.915 -12.366 1.00 91.25 81 ALA A C 1
ATOM 642 O O . ALA A 1 81 ? -9.855 29.793 -12.729 1.00 91.25 81 ALA A O 1
ATOM 643 N N . ALA A 1 82 ? -9.499 27.717 -11.949 1.00 92.12 82 ALA A N 1
ATOM 644 C CA . ALA A 1 82 ? -10.904 27.295 -11.943 1.00 92.12 82 ALA A CA 1
ATOM 645 C C . ALA A 1 82 ? -11.803 28.133 -11.010 1.00 92.12 82 ALA A C 1
ATOM 647 O O . ALA A 1 82 ? -13.019 28.176 -11.179 1.00 92.12 82 ALA A O 1
ATOM 648 N N . GLN A 1 83 ? -11.228 28.821 -10.019 1.00 92.69 83 GLN A N 1
ATOM 649 C CA . GLN A 1 83 ? -11.984 29.616 -9.048 1.00 92.69 83 GLN A CA 1
ATOM 650 C C . GLN A 1 83 ? -12.269 31.050 -9.519 1.00 92.69 83 GLN A C 1
ATOM 652 O O . GLN A 1 83 ? -12.986 31.780 -8.829 1.00 92.69 83 GLN A O 1
ATOM 657 N N . LEU A 1 84 ? -11.737 31.471 -10.674 1.00 92.69 84 LEU A N 1
ATOM 658 C CA . LEU A 1 84 ? -11.835 32.849 -11.165 1.00 92.69 84 LEU A CA 1
ATOM 659 C C . LEU A 1 84 ? -13.283 33.346 -11.280 1.00 92.69 84 LEU A C 1
ATOM 661 O O . LEU A 1 84 ? -13.578 34.470 -10.863 1.00 92.69 84 LEU A O 1
ATOM 665 N N . GLU A 1 85 ? -14.189 32.531 -11.824 1.00 92.19 85 GLU A N 1
ATOM 666 C CA . GLU A 1 85 ? -15.597 32.909 -11.995 1.00 92.19 85 GLU A CA 1
ATOM 667 C C . GLU A 1 85 ? -16.306 33.069 -10.648 1.00 92.19 85 GLU A C 1
ATOM 669 O O . GLU A 1 85 ? -16.952 34.090 -10.395 1.00 92.19 85 GLU A O 1
ATOM 674 N N . SER A 1 86 ? -16.116 32.105 -9.740 1.00 92.62 86 SER A N 1
ATOM 675 C CA . SER A 1 86 ? -16.692 32.158 -8.394 1.00 92.62 86 SER A CA 1
ATOM 676 C C . SER A 1 86 ? -16.177 33.360 -7.604 1.00 92.62 86 SER A C 1
ATOM 678 O O . SER A 1 86 ? -16.972 34.050 -6.969 1.00 92.62 86 SER A O 1
ATOM 680 N N . LEU A 1 87 ? -14.872 33.638 -7.647 1.00 92.94 87 LEU A N 1
ATOM 681 C CA . LEU A 1 87 ? -14.279 34.776 -6.944 1.00 92.94 87 LEU A CA 1
ATOM 682 C C . LEU A 1 87 ? -14.681 36.111 -7.576 1.00 92.94 87 LEU A C 1
ATOM 684 O O . LEU A 1 87 ? -14.923 37.073 -6.852 1.00 92.94 87 LEU A O 1
ATOM 688 N N . SER A 1 88 ? -14.826 36.170 -8.902 1.00 92.19 88 SER A N 1
ATOM 689 C CA . SER A 1 88 ? -15.360 37.355 -9.586 1.00 92.19 88 SER A CA 1
ATOM 690 C C . SER A 1 88 ? -16.791 37.661 -9.138 1.00 92.19 88 SER A C 1
ATOM 692 O O . SER A 1 88 ? -17.129 38.824 -8.912 1.00 92.19 88 SER A O 1
ATOM 694 N N . LYS A 1 89 ? -17.623 36.624 -8.971 1.00 91.31 89 LYS A N 1
ATOM 695 C CA . LYS A 1 89 ? -18.993 36.760 -8.468 1.00 91.31 89 LYS A CA 1
ATOM 696 C C . LYS A 1 89 ? -19.011 37.232 -7.015 1.00 91.31 89 LYS A C 1
ATOM 698 O O . LYS A 1 89 ? -19.699 38.207 -6.718 1.00 91.31 89 LYS A O 1
ATOM 703 N N . ASP A 1 90 ? -18.222 36.607 -6.141 1.00 91.25 90 ASP A N 1
ATOM 704 C CA . ASP A 1 90 ? -18.103 37.012 -4.733 1.00 91.25 90 ASP A CA 1
ATOM 705 C C . ASP A 1 90 ? -17.658 38.483 -4.625 1.00 91.25 90 ASP A C 1
ATOM 707 O O . ASP A 1 90 ? -18.276 39.277 -3.919 1.00 91.25 90 ASP A O 1
ATOM 711 N N . MET A 1 91 ? -16.645 38.883 -5.397 1.00 90.06 91 MET A N 1
ATOM 712 C CA . MET A 1 91 ? -16.122 40.252 -5.421 1.00 90.06 91 MET A CA 1
ATOM 713 C C . MET A 1 91 ? -17.166 41.293 -5.856 1.00 90.06 91 MET A C 1
ATOM 715 O O . MET A 1 91 ? -17.142 42.410 -5.349 1.00 90.06 91 MET A O 1
ATOM 719 N N . SER A 1 92 ? -18.093 40.944 -6.756 1.00 88.88 92 SER A N 1
ATOM 720 C CA . SER A 1 92 ? -19.156 41.863 -7.196 1.00 88.88 92 SER A CA 1
ATOM 721 C C . SER A 1 92 ? -20.222 42.142 -6.127 1.00 88.88 92 SER A C 1
ATOM 723 O O . SER A 1 92 ? -20.899 43.164 -6.198 1.00 88.88 92 SER A O 1
ATOM 725 N N . GLY A 1 93 ? -20.377 41.247 -5.142 1.00 88.69 93 GLY A N 1
ATOM 726 C CA . GLY A 1 93 ? -21.397 41.350 -4.093 1.00 88.69 93 GLY A CA 1
ATOM 727 C C . GLY A 1 93 ? -20.878 41.814 -2.728 1.00 88.69 93 GLY A C 1
ATOM 728 O O . GLY A 1 93 ? -21.685 42.148 -1.860 1.00 88.69 93 GLY A O 1
ATOM 729 N N . LEU A 1 94 ? -19.558 41.828 -2.520 1.00 92.44 94 LEU A N 1
ATOM 730 C CA . LEU A 1 94 ? -18.924 42.110 -1.230 1.00 92.44 94 LEU A CA 1
ATOM 731 C C . LEU A 1 94 ? -18.303 43.511 -1.183 1.00 92.44 94 LEU A C 1
ATOM 733 O O . LEU A 1 94 ? -17.630 43.943 -2.116 1.00 92.44 94 LEU A O 1
ATOM 737 N N . ASN A 1 95 ? -18.465 44.198 -0.051 1.00 92.56 95 ASN A N 1
ATOM 738 C CA . ASN A 1 95 ? -17.745 45.435 0.238 1.00 92.56 95 ASN A CA 1
ATOM 739 C C . ASN A 1 95 ? -16.362 45.096 0.816 1.00 92.56 95 ASN A C 1
ATOM 741 O O . ASN A 1 95 ? -16.232 44.817 2.012 1.00 92.56 95 ASN A O 1
ATOM 745 N N . LEU A 1 96 ? -15.327 45.119 -0.029 1.00 92.56 96 LEU A N 1
ATOM 746 C CA . LEU A 1 96 ? -13.959 44.750 0.354 1.00 92.56 96 LEU A CA 1
ATOM 747 C C . LEU A 1 96 ? -13.085 45.951 0.737 1.00 92.56 96 LEU A C 1
ATOM 749 O O . LEU A 1 96 ? -11.902 45.763 1.008 1.00 92.56 96 LEU A O 1
ATOM 753 N N . THR A 1 97 ? -13.639 47.166 0.823 1.00 90.69 97 THR A N 1
ATOM 754 C CA . THR A 1 97 ? -12.872 48.411 1.022 1.00 90.69 97 THR A CA 1
ATOM 755 C C . THR A 1 97 ? -11.958 48.365 2.251 1.00 90.69 97 THR A C 1
ATOM 757 O O . THR A 1 97 ? -10.839 48.860 2.205 1.00 90.69 97 THR A O 1
ATOM 760 N N . LYS A 1 98 ? -12.382 47.706 3.340 1.00 91.00 98 LYS A N 1
ATOM 761 C CA . LYS A 1 98 ? -11.577 47.556 4.571 1.00 91.00 98 LYS A CA 1
ATOM 762 C C . LYS A 1 98 ? -10.573 46.394 4.555 1.00 91.00 98 LYS A C 1
ATOM 764 O O . LYS A 1 98 ? -9.832 46.261 5.517 1.00 91.00 98 LYS A O 1
ATOM 769 N N . TYR A 1 99 ? -10.582 45.558 3.516 1.00 93.69 99 TYR A N 1
ATOM 770 C CA . TYR A 1 99 ? -9.804 44.314 3.422 1.00 93.69 99 TYR A CA 1
ATOM 771 C C . TYR A 1 99 ? -8.769 44.336 2.288 1.00 93.69 99 TYR A C 1
ATOM 773 O O . TYR A 1 99 ? -8.141 43.319 2.003 1.00 93.69 99 TYR A O 1
ATOM 781 N N . ILE A 1 100 ? -8.603 45.470 1.598 1.00 94.88 100 ILE A N 1
ATOM 782 C CA . ILE A 1 100 ? -7.735 45.578 0.417 1.00 94.88 100 ILE A CA 1
ATOM 783 C C . ILE A 1 100 ? -6.279 45.240 0.750 1.00 94.88 100 ILE A C 1
ATOM 785 O O . ILE A 1 100 ? -5.630 44.543 -0.024 1.00 94.88 100 ILE A O 1
ATOM 789 N N . SER A 1 101 ? -5.781 45.649 1.918 1.00 94.38 101 SER A N 1
ATOM 790 C CA . SER A 1 101 ? -4.419 45.317 2.354 1.00 94.38 101 SER A CA 1
ATOM 791 C C . SER A 1 101 ? -4.240 43.807 2.575 1.00 94.38 101 SER A C 1
ATOM 793 O O . SER A 1 101 ? -3.283 43.210 2.084 1.00 94.38 101 SER A O 1
ATOM 795 N N . GLU A 1 102 ? -5.197 43.154 3.239 1.00 95.12 102 GLU A N 1
ATOM 796 C CA . GLU A 1 102 ? -5.190 41.709 3.483 1.00 95.12 102 GLU A CA 1
ATOM 797 C C . GLU A 1 102 ? -5.364 40.896 2.197 1.00 95.12 102 GLU A C 1
ATOM 799 O O . GLU A 1 102 ? -4.762 39.830 2.060 1.00 95.12 102 GLU A O 1
ATOM 804 N N . ILE A 1 103 ? -6.153 41.398 1.244 1.00 96.00 103 ILE A N 1
ATOM 805 C CA . ILE A 1 103 ? -6.291 40.831 -0.103 1.00 96.00 103 ILE A CA 1
ATOM 806 C C . ILE A 1 103 ? -4.944 40.881 -0.828 1.00 96.00 103 ILE A C 1
ATOM 808 O O . ILE A 1 103 ? -4.497 39.859 -1.347 1.00 96.00 103 ILE A O 1
ATOM 812 N N . CYS A 1 104 ? -4.268 42.033 -0.816 1.00 96.25 104 CYS A N 1
ATOM 813 C CA . CYS A 1 104 ? -2.938 42.185 -1.403 1.00 96.25 104 CYS A CA 1
ATOM 814 C C . CYS A 1 104 ? -1.935 41.201 -0.785 1.00 96.25 104 CYS A C 1
ATOM 816 O O . CYS A 1 104 ? -1.245 40.494 -1.519 1.00 96.25 104 CYS A O 1
ATOM 818 N N . ALA A 1 105 ? -1.893 41.096 0.546 1.00 95.38 105 ALA A N 1
ATOM 819 C CA . ALA A 1 105 ? -1.036 40.136 1.240 1.00 95.38 105 ALA A CA 1
ATOM 820 C C . ALA A 1 105 ? -1.362 38.682 0.855 1.00 95.38 105 ALA A C 1
ATOM 822 O O . ALA A 1 105 ? -0.459 37.900 0.564 1.00 95.38 105 ALA A O 1
ATOM 823 N N . ALA A 1 106 ? -2.648 38.324 0.795 1.00 95.00 106 ALA A N 1
ATOM 824 C CA . ALA A 1 106 ? -3.088 36.978 0.438 1.00 95.00 106 ALA A CA 1
ATOM 825 C C . ALA A 1 106 ? -2.699 36.579 -0.992 1.00 95.00 106 ALA A C 1
ATOM 827 O O . ALA A 1 106 ? -2.307 35.434 -1.203 1.00 95.00 106 ALA A O 1
ATOM 828 N N . ILE A 1 107 ? -2.771 37.510 -1.951 1.00 95.62 107 ILE A N 1
ATOM 829 C CA . ILE A 1 107 ? -2.364 37.263 -3.341 1.00 95.62 107 ILE A CA 1
ATOM 830 C C . ILE A 1 107 ? -0.848 37.049 -3.432 1.00 95.62 107 ILE A C 1
ATOM 832 O O . ILE A 1 107 ? -0.403 36.125 -4.107 1.00 95.62 107 ILE A O 1
ATOM 836 N N . VAL A 1 108 ? -0.050 37.858 -2.729 1.00 94.19 108 VAL A N 1
ATOM 837 C CA . VAL A 1 108 ? 1.417 37.718 -2.717 1.00 94.19 108 VAL A CA 1
ATOM 838 C C . VAL A 1 108 ? 1.864 36.403 -2.042 1.00 94.19 108 VAL A C 1
ATOM 840 O O . VAL A 1 108 ? 2.806 35.741 -2.489 1.00 94.19 108 VAL A O 1
ATOM 843 N N . GLU A 1 109 ? 1.176 35.983 -0.979 1.00 91.75 109 GLU A N 1
ATOM 844 C CA . GLU A 1 109 ? 1.454 34.733 -0.254 1.00 91.75 109 GLU A CA 1
ATOM 845 C C . GLU A 1 109 ? 0.913 33.472 -0.951 1.00 91.75 109 GLU A C 1
ATOM 847 O O . GLU A 1 109 ? 1.249 32.356 -0.540 1.00 91.75 109 GLU A O 1
ATOM 852 N N . ALA A 1 110 ? 0.088 33.618 -1.991 1.00 92.31 110 ALA A N 1
ATOM 853 C CA . ALA A 1 110 ? -0.561 32.495 -2.652 1.00 92.31 110 ALA A CA 1
ATOM 854 C C . ALA A 1 110 ? 0.456 31.515 -3.266 1.00 92.31 110 ALA A C 1
ATOM 856 O O . ALA A 1 110 ? 1.491 31.895 -3.830 1.00 92.31 110 ALA A O 1
ATOM 857 N N . LYS A 1 111 ? 0.146 30.217 -3.166 1.00 88.75 111 LYS A N 1
ATOM 858 C CA . LYS A 1 111 ? 0.932 29.127 -3.768 1.00 88.75 111 LYS A CA 1
ATOM 859 C C . LYS A 1 111 ? 0.471 28.869 -5.204 1.00 88.75 111 LYS A C 1
ATOM 861 O O . LYS A 1 111 ? -0.126 27.837 -5.492 1.00 88.75 111 LYS A O 1
ATOM 866 N N . LEU A 1 112 ? 0.722 29.835 -6.081 1.00 91.81 112 LEU A N 1
ATOM 867 C CA . LEU A 1 112 ? 0.289 29.782 -7.476 1.00 91.81 112 LEU A CA 1
ATOM 868 C C . LEU A 1 112 ? 1.149 28.822 -8.301 1.00 91.81 112 LEU A C 1
ATOM 870 O O . LEU A 1 112 ? 2.373 28.776 -8.144 1.00 91.81 112 LEU A O 1
ATOM 874 N N . LYS A 1 113 ? 0.516 28.099 -9.228 1.00 91.19 113 LYS A N 1
ATOM 875 C CA . LYS A 1 113 ? 1.213 27.425 -10.326 1.00 91.19 113 LYS A CA 1
ATOM 876 C C . LYS A 1 113 ? 1.380 28.393 -11.497 1.00 91.19 113 LYS A C 1
ATOM 878 O O . LYS A 1 113 ? 0.659 29.378 -11.636 1.00 91.19 113 LYS A O 1
ATOM 883 N N . THR A 1 114 ? 2.300 28.073 -12.403 1.00 87.06 114 THR A N 1
ATOM 884 C CA . THR A 1 114 ? 2.507 28.809 -13.662 1.00 87.06 114 THR A CA 1
ATOM 885 C C . THR A 1 114 ? 1.204 28.946 -14.470 1.00 87.06 114 THR A C 1
ATOM 887 O O . THR A 1 114 ? 0.963 29.986 -15.075 1.00 87.06 114 THR A O 1
ATOM 890 N N . THR A 1 115 ? 0.327 27.943 -14.444 1.00 91.44 115 THR A N 1
ATOM 891 C CA . THR A 1 115 ? -0.976 27.952 -15.133 1.00 91.44 115 THR A CA 1
ATOM 892 C C . THR A 1 115 ? -1.994 28.920 -14.520 1.00 91.44 115 THR A C 1
ATOM 894 O O . THR A 1 115 ? -2.893 29.371 -15.220 1.00 91.44 115 THR A O 1
ATOM 897 N N . ASP A 1 116 ? -1.849 29.293 -13.244 1.00 94.00 116 ASP A N 1
ATOM 898 C CA . ASP A 1 116 ? -2.811 30.152 -12.535 1.00 94.00 116 ASP A CA 1
ATOM 899 C C . ASP A 1 116 ? -2.580 31.653 -12.777 1.00 94.00 116 ASP A C 1
ATOM 901 O O . ASP A 1 116 ? -3.457 32.474 -12.497 1.00 94.00 116 ASP A O 1
ATOM 905 N N . VAL A 1 117 ? -1.406 32.029 -13.299 1.00 93.94 117 VAL A N 1
ATOM 906 C CA . VAL A 1 117 ? -0.966 33.430 -13.416 1.00 93.94 117 VAL A CA 1
ATOM 907 C C . VAL A 1 117 ? -1.942 34.267 -14.241 1.00 93.94 117 VAL A C 1
ATOM 909 O O . VAL A 1 117 ? -2.351 35.332 -13.787 1.00 93.94 117 VAL A O 1
ATOM 912 N N . THR A 1 118 ? -2.368 33.785 -15.412 1.00 92.50 118 THR A N 1
ATOM 913 C CA . THR A 1 118 ? -3.282 34.529 -16.295 1.00 92.50 118 THR A CA 1
ATOM 914 C C . THR A 1 118 ? -4.612 34.829 -15.600 1.00 92.50 118 THR A C 1
ATOM 916 O O . THR A 1 118 ? -5.067 35.971 -15.599 1.00 92.50 118 THR A O 1
ATOM 919 N N . ALA A 1 119 ? -5.197 33.833 -14.927 1.00 94.06 119 ALA A N 1
ATOM 920 C CA . ALA A 1 119 ? -6.445 34.000 -14.185 1.00 94.06 119 ALA A CA 1
ATOM 921 C C . ALA A 1 119 ? -6.285 34.968 -12.998 1.00 94.06 119 ALA A C 1
ATOM 923 O O . ALA A 1 119 ? -7.152 35.810 -12.753 1.00 94.06 119 ALA A O 1
ATOM 924 N N . MET A 1 120 ? -5.151 34.902 -12.292 1.00 96.06 120 MET A N 1
ATOM 925 C CA . MET A 1 120 ? -4.839 35.831 -11.204 1.00 96.06 120 MET A CA 1
ATOM 926 C C . MET A 1 120 ? -4.691 37.278 -11.703 1.00 96.06 120 MET A C 1
ATOM 928 O O . MET A 1 120 ? -5.180 38.202 -11.053 1.00 96.06 120 MET A O 1
ATOM 932 N N . VAL A 1 121 ? -4.077 37.498 -12.871 1.00 95.62 121 VAL A N 1
ATOM 933 C CA . VAL A 1 121 ? -3.945 38.830 -13.493 1.00 95.62 121 VAL A CA 1
ATOM 934 C C . VAL A 1 121 ? -5.315 39.417 -13.839 1.00 95.62 121 VAL A C 1
ATOM 936 O O . VAL A 1 121 ? -5.563 40.599 -13.576 1.00 95.62 121 VAL A O 1
ATOM 939 N N . THR A 1 122 ? -6.236 38.600 -14.358 1.00 94.19 122 THR A N 1
ATOM 940 C CA . THR A 1 122 ? -7.623 39.017 -14.612 1.00 94.19 122 THR A CA 1
ATOM 941 C C . THR A 1 122 ? -8.325 39.436 -13.320 1.00 94.19 122 THR A C 1
ATOM 943 O O . THR A 1 122 ? -8.962 40.490 -13.279 1.00 94.19 122 THR A O 1
ATOM 946 N N . LEU A 1 123 ? -8.180 38.661 -12.240 1.00 94.75 123 LEU A N 1
ATOM 947 C CA . LEU A 1 123 ? -8.764 39.002 -10.940 1.00 94.75 123 LEU A CA 1
ATOM 948 C C . LEU A 1 123 ? -8.170 40.298 -10.362 1.00 94.75 123 LEU A C 1
ATOM 950 O O . LEU A 1 123 ? -8.913 41.172 -9.916 1.00 94.75 123 LEU A O 1
ATOM 954 N N . CYS A 1 124 ? -6.844 40.454 -10.421 1.00 96.06 124 CYS A N 1
ATOM 955 C CA . CYS A 1 124 ? -6.152 41.661 -9.968 1.00 96.06 124 CYS A CA 1
ATOM 956 C C . CYS A 1 124 ? -6.559 42.901 -10.777 1.00 96.06 124 CYS A C 1
ATOM 958 O O . CYS A 1 124 ? -6.687 43.979 -10.201 1.00 96.06 124 CYS A O 1
ATOM 960 N N . SER A 1 125 ? -6.805 42.757 -12.084 1.00 94.88 125 SER A N 1
ATOM 961 C CA . SER A 1 125 ? -7.288 43.857 -12.933 1.00 94.88 125 SER A CA 1
ATOM 962 C C . SER A 1 125 ? -8.667 44.331 -12.476 1.00 94.88 125 SER A C 1
ATOM 964 O O . SER A 1 125 ? -8.863 45.520 -12.245 1.00 94.88 125 SER A O 1
ATOM 966 N N . LYS A 1 126 ? -9.599 43.409 -12.202 1.00 92.19 126 LYS A N 1
ATOM 967 C CA . LYS A 1 126 ? -10.922 43.781 -11.675 1.00 92.19 126 LYS A CA 1
ATOM 968 C C . LYS A 1 126 ? -10.841 44.442 -10.292 1.00 92.19 126 LYS A C 1
ATOM 970 O O . LYS A 1 126 ? -11.525 45.435 -10.050 1.00 92.19 126 LYS A O 1
ATOM 975 N N . LEU A 1 127 ? -9.987 43.936 -9.397 1.00 93.44 127 LEU A N 1
ATOM 976 C CA . LEU A 1 127 ? -9.747 44.560 -8.088 1.00 93.44 127 LEU A CA 1
ATOM 977 C C . LEU A 1 127 ? -9.178 45.977 -8.233 1.00 93.44 127 LEU A C 1
ATOM 979 O O . LEU A 1 127 ? -9.609 46.883 -7.523 1.00 93.44 127 LEU A O 1
ATOM 983 N N . HIS A 1 128 ? -8.260 46.185 -9.176 1.00 94.25 128 HIS A N 1
ATOM 984 C CA . HIS A 1 128 ? -7.668 47.489 -9.457 1.00 94.25 128 HIS A CA 1
ATOM 985 C C . HIS A 1 128 ? -8.677 48.506 -10.012 1.00 94.25 128 HIS A C 1
ATOM 987 O O . HIS A 1 128 ? -8.661 49.669 -9.605 1.00 94.25 128 HIS A O 1
ATOM 993 N N . GLN A 1 129 ? -9.564 48.069 -10.909 1.00 91.69 129 GLN A N 1
ATOM 994 C CA . GLN A 1 129 ? -10.605 48.919 -11.496 1.00 91.69 129 GLN A CA 1
ATOM 995 C C . GLN A 1 129 ? -11.669 49.329 -10.462 1.00 91.69 129 GLN A C 1
ATOM 997 O O . GLN A 1 129 ? -12.213 50.430 -10.540 1.00 91.69 129 GLN A O 1
ATOM 1002 N N . LEU A 1 130 ? -11.946 48.470 -9.473 1.00 90.62 130 LEU A N 1
ATOM 1003 C CA . LEU A 1 130 ? -12.925 48.738 -8.416 1.00 90.62 130 LEU A CA 1
ATOM 1004 C C . LEU A 1 130 ? -12.347 49.551 -7.251 1.00 90.62 130 LEU A C 1
ATOM 1006 O O . LEU A 1 130 ? -12.994 50.485 -6.780 1.00 90.62 130 LEU A O 1
ATOM 1010 N N . TYR A 1 131 ? -11.148 49.213 -6.772 1.00 91.62 131 TYR A N 1
ATOM 1011 C CA . TYR A 1 131 ? -10.609 49.733 -5.514 1.00 91.62 131 TYR A CA 1
ATOM 1012 C C . TYR A 1 131 ? -9.400 50.630 -5.732 1.00 91.62 131 TYR A C 1
ATOM 1014 O O . TYR A 1 131 ? -8.339 50.205 -6.192 1.00 91.62 131 TYR A O 1
ATOM 1022 N N . GLY A 1 132 ? -9.540 51.894 -5.332 1.00 86.19 132 GLY A N 1
ATOM 1023 C CA . GLY A 1 132 ? -8.570 52.907 -5.712 1.00 86.19 132 GLY A CA 1
ATOM 1024 C C . GLY A 1 132 ? -7.184 52.793 -5.082 1.00 86.19 132 GLY A C 1
ATOM 1025 O O . GLY A 1 132 ? -6.201 53.192 -5.710 1.00 86.19 132 GLY A O 1
ATOM 1026 N N . GLU A 1 133 ? -7.114 52.218 -3.884 1.00 89.56 133 GLU A N 1
ATOM 1027 C CA . GLU A 1 133 ? -5.886 52.021 -3.104 1.00 89.56 133 GLU A CA 1
ATOM 1028 C C . GLU A 1 133 ? -5.188 50.684 -3.414 1.00 89.56 133 GLU A C 1
ATOM 1030 O O . GLU A 1 133 ? -4.067 50.451 -2.958 1.00 89.56 133 GLU A O 1
ATOM 1035 N N . PHE A 1 134 ? -5.816 49.804 -4.211 1.00 94.44 134 PHE A N 1
ATOM 1036 C CA . PHE A 1 134 ? -5.325 48.444 -4.460 1.00 94.44 134 PHE A CA 1
ATOM 1037 C C . PHE A 1 134 ? -3.914 48.430 -5.047 1.00 94.44 134 PHE A C 1
ATOM 1039 O O . PHE A 1 134 ? -3.042 47.752 -4.515 1.00 94.44 134 PHE A O 1
ATOM 1046 N N . SER A 1 135 ? -3.645 49.205 -6.103 1.00 93.25 135 SER A N 1
ATOM 1047 C CA . SER A 1 135 ? -2.326 49.189 -6.753 1.00 93.25 135 SER A CA 1
ATOM 1048 C C . SER A 1 135 ? -1.203 49.684 -5.843 1.00 93.25 135 SER A C 1
ATOM 1050 O O . SER A 1 135 ? -0.107 49.129 -5.890 1.00 93.25 135 SER A O 1
ATOM 1052 N N . GLN A 1 136 ? -1.462 50.692 -5.002 1.00 93.62 136 GLN A N 1
ATOM 1053 C CA . GLN A 1 136 ? -0.475 51.214 -4.057 1.00 93.62 136 GLN A CA 1
ATOM 1054 C C . GLN A 1 136 ? -0.145 50.169 -2.984 1.00 93.62 136 GLN A C 1
ATOM 1056 O O . GLN A 1 136 ? 1.018 49.796 -2.829 1.00 93.62 136 GLN A O 1
ATOM 1061 N N . LEU A 1 137 ? -1.166 49.634 -2.306 1.00 94.69 137 LEU A N 1
ATOM 1062 C CA . LEU A 1 137 ? -0.988 48.634 -1.249 1.00 94.69 137 LEU A CA 1
ATOM 1063 C C . LEU A 1 137 ? -0.401 47.325 -1.787 1.00 94.69 137 LEU A C 1
ATOM 1065 O O . LEU A 1 137 ? 0.417 46.684 -1.126 1.00 94.69 137 LEU A O 1
ATOM 1069 N N . PHE A 1 138 ? -0.789 46.915 -2.995 1.00 95.81 138 PHE A N 1
ATOM 1070 C CA . PHE A 1 138 ? -0.262 45.703 -3.616 1.00 95.81 138 PHE A CA 1
ATOM 1071 C C . PHE A 1 138 ? 1.221 45.852 -3.959 1.00 95.81 138 PHE A C 1
ATOM 1073 O O . PHE A 1 138 ? 2.010 44.941 -3.703 1.00 95.81 138 PHE A O 1
ATOM 1080 N N . PHE A 1 139 ? 1.624 47.023 -4.460 1.00 95.00 139 PHE A N 1
ATOM 1081 C CA . PHE A 1 139 ? 3.022 47.317 -4.756 1.00 95.00 139 PHE A CA 1
ATOM 1082 C C . PHE A 1 139 ? 3.897 47.293 -3.493 1.00 95.00 139 PHE A C 1
ATOM 1084 O O . PHE A 1 139 ? 4.987 46.725 -3.524 1.00 95.00 139 PHE A O 1
ATOM 1091 N N . GLU A 1 140 ? 3.414 47.823 -2.364 1.00 93.81 140 GLU A N 1
ATOM 1092 C CA . GLU A 1 140 ? 4.129 47.777 -1.077 1.00 93.81 140 GLU A CA 1
ATOM 1093 C C . GLU A 1 140 ? 4.389 46.339 -0.590 1.00 93.81 140 GLU A C 1
ATOM 1095 O O . GLU A 1 140 ? 5.455 46.049 -0.041 1.00 93.81 140 GLU A O 1
ATOM 1100 N N . HIS A 1 141 ? 3.445 45.417 -0.804 1.00 94.12 141 HIS A N 1
ATOM 1101 C CA . HIS A 1 141 ? 3.631 44.001 -0.464 1.00 94.12 141 HIS A CA 1
ATOM 1102 C C . HIS A 1 141 ? 4.650 43.326 -1.386 1.00 94.12 141 HIS A C 1
ATOM 1104 O O . HIS A 1 141 ? 5.539 42.624 -0.903 1.00 94.12 141 HIS A O 1
ATOM 1110 N N . TRP A 1 142 ? 4.594 43.598 -2.692 1.00 94.19 142 TRP A N 1
ATOM 1111 C CA . TRP A 1 142 ? 5.588 43.095 -3.642 1.00 94.19 142 TRP A CA 1
ATOM 1112 C C . TRP A 1 142 ? 6.995 43.626 -3.372 1.00 94.19 142 TRP A C 1
ATOM 1114 O O . TRP A 1 142 ? 7.956 42.865 -3.457 1.00 94.19 142 TRP A O 1
ATOM 1124 N N . GLN A 1 143 ? 7.134 44.892 -2.972 1.00 91.50 143 GLN A N 1
ATOM 1125 C CA . GLN A 1 143 ? 8.425 45.461 -2.579 1.00 91.50 143 GLN A CA 1
ATOM 1126 C C . GLN A 1 143 ? 9.063 44.726 -1.397 1.00 91.50 143 GLN A C 1
ATOM 1128 O O . GLN A 1 143 ? 10.283 44.621 -1.346 1.00 91.50 143 GLN A O 1
ATOM 1133 N N . LYS A 1 144 ? 8.276 44.194 -0.455 1.00 88.75 144 LYS A N 1
ATOM 1134 C CA . LYS A 1 144 ? 8.820 43.431 0.681 1.00 88.75 144 LYS A CA 1
ATOM 1135 C C . LYS A 1 144 ? 9.388 42.076 0.257 1.00 88.75 144 LYS A C 1
ATOM 1137 O O . LYS A 1 144 ? 10.364 41.635 0.850 1.00 88.75 144 LYS A O 1
ATOM 1142 N N . ILE A 1 145 ? 8.788 41.433 -0.747 1.00 87.19 145 ILE A N 1
ATOM 1143 C CA . ILE A 1 145 ? 9.168 40.076 -1.178 1.00 87.19 145 ILE A CA 1
ATOM 1144 C C . ILE A 1 145 ? 10.243 40.098 -2.264 1.00 87.19 145 ILE A C 1
ATOM 1146 O O . ILE A 1 145 ? 11.162 39.285 -2.241 1.00 87.19 145 ILE A O 1
ATOM 1150 N N . LEU A 1 146 ? 10.144 41.031 -3.211 1.00 87.69 146 LEU A N 1
ATOM 1151 C CA . LEU A 1 146 ? 11.036 41.094 -4.369 1.00 87.69 146 LEU A CA 1
ATOM 1152 C C . LEU A 1 146 ? 12.291 41.943 -4.120 1.00 87.69 146 LEU A C 1
ATOM 1154 O O . LEU A 1 146 ? 13.180 41.975 -4.961 1.00 87.69 146 LEU A O 1
ATOM 1158 N N . ASN A 1 147 ? 12.426 42.623 -2.982 1.00 82.06 147 ASN A N 1
ATOM 1159 C CA . ASN A 1 147 ? 13.646 43.374 -2.673 1.00 82.06 147 ASN A CA 1
ATOM 1160 C C . ASN A 1 147 ? 14.761 42.450 -2.148 1.00 82.06 147 ASN A C 1
ATOM 1162 O O . ASN A 1 147 ? 15.029 42.390 -0.948 1.00 82.06 147 ASN A O 1
ATOM 1166 N N . ILE A 1 148 ? 15.389 41.717 -3.067 1.00 74.38 148 ILE A N 1
ATOM 1167 C CA . ILE A 1 148 ? 16.487 40.782 -2.798 1.00 74.38 148 ILE A CA 1
ATOM 1168 C C . ILE A 1 148 ? 17.786 41.580 -2.608 1.00 74.38 148 ILE A C 1
ATOM 1170 O O . ILE A 1 148 ? 18.216 42.296 -3.515 1.00 74.38 148 ILE A O 1
ATOM 1174 N N . LYS A 1 149 ? 18.446 41.460 -1.448 1.00 69.50 149 LYS A N 1
ATOM 1175 C CA . LYS A 1 149 ? 19.779 42.053 -1.240 1.00 69.50 149 LYS A CA 1
ATOM 1176 C C . LYS A 1 149 ? 20.863 41.157 -1.835 1.00 69.50 149 LYS A C 1
ATOM 1178 O O . LYS A 1 149 ? 20.696 39.947 -1.934 1.00 69.50 149 LYS A O 1
ATOM 1183 N N . ALA A 1 150 ? 22.014 41.745 -2.169 1.00 58.00 150 ALA A N 1
ATOM 1184 C CA . ALA A 1 150 ? 23.152 41.057 -2.794 1.00 58.00 150 ALA A CA 1
ATOM 1185 C C . ALA A 1 150 ? 23.693 39.827 -2.024 1.00 58.00 150 ALA A C 1
ATOM 1187 O O . ALA A 1 150 ? 24.411 39.027 -2.611 1.00 58.00 150 ALA A O 1
ATOM 1188 N N . THR A 1 151 ? 23.368 39.673 -0.736 1.00 57.41 151 THR A N 1
ATOM 1189 C CA . THR A 1 151 ? 23.873 38.610 0.153 1.00 57.41 151 THR A CA 1
ATOM 1190 C C . THR A 1 151 ? 22.858 37.510 0.476 1.00 57.41 151 THR A C 1
ATOM 1192 O O . THR A 1 151 ? 23.208 36.555 1.169 1.00 57.41 151 THR A O 1
ATOM 1195 N N . ASP A 1 152 ? 21.605 37.636 0.034 1.00 66.31 152 ASP A N 1
ATOM 1196 C CA . ASP A 1 152 ? 20.525 36.752 0.477 1.00 66.31 152 ASP A CA 1
ATOM 1197 C C . ASP A 1 152 ? 20.413 35.525 -0.441 1.00 66.31 152 ASP A C 1
ATOM 1199 O O . ASP A 1 152 ? 20.140 35.651 -1.633 1.00 66.31 152 ASP A O 1
ATOM 1203 N N . LYS A 1 153 ? 20.592 34.314 0.109 1.00 66.19 153 LYS A N 1
ATOM 1204 C CA . LYS A 1 153 ? 20.311 33.069 -0.626 1.00 66.19 153 LYS A CA 1
ATOM 1205 C C . LYS A 1 153 ? 18.799 32.881 -0.777 1.00 66.19 153 LYS A C 1
ATOM 1207 O O . LYS A 1 153 ? 18.054 32.975 0.198 1.00 66.19 153 LYS A O 1
ATOM 1212 N N . LEU A 1 154 ? 18.346 32.566 -1.990 1.00 74.94 154 LEU A N 1
ATOM 1213 C CA . LEU A 1 154 ? 16.931 32.319 -2.275 1.00 74.94 154 LEU A CA 1
ATOM 1214 C C . LEU A 1 154 ? 16.438 31.045 -1.578 1.00 74.94 154 LEU A C 1
ATOM 1216 O O . LEU A 1 154 ? 16.846 29.938 -1.915 1.00 74.94 154 LEU A O 1
ATOM 1220 N N . VAL A 1 155 ? 15.503 31.206 -0.640 1.00 68.94 155 VAL A N 1
ATOM 1221 C CA . VAL A 1 155 ? 14.914 30.100 0.137 1.00 68.94 155 VAL A CA 1
ATOM 1222 C C . VAL A 1 155 ? 13.979 29.228 -0.714 1.00 68.94 155 VAL A C 1
ATOM 1224 O O . VAL A 1 155 ? 13.852 28.034 -0.461 1.00 68.94 155 VAL A O 1
ATOM 1227 N N . ASN A 1 156 ? 13.319 29.800 -1.731 1.00 81.94 156 ASN A N 1
ATOM 1228 C CA . ASN A 1 156 ? 12.398 29.064 -2.606 1.00 81.94 156 ASN A CA 1
ATOM 1229 C C . ASN A 1 156 ? 12.469 29.544 -4.075 1.00 81.94 156 ASN A C 1
ATOM 1231 O O . ASN A 1 156 ? 11.674 30.396 -4.490 1.00 81.94 156 ASN A O 1
ATOM 1235 N N . PRO A 1 157 ? 13.390 28.981 -4.882 1.00 84.62 157 PRO A N 1
ATOM 1236 C CA . PRO A 1 157 ? 13.536 29.315 -6.303 1.00 84.62 157 PRO A CA 1
ATOM 1237 C C . PRO A 1 157 ? 12.269 29.060 -7.134 1.00 84.62 157 PRO A C 1
ATOM 1239 O O . PRO A 1 157 ? 11.957 29.812 -8.059 1.00 84.62 157 PRO A O 1
ATOM 1242 N N . SER A 1 158 ? 11.495 28.028 -6.782 1.00 86.94 158 SER A N 1
ATOM 1243 C CA . SER A 1 158 ? 10.269 27.667 -7.500 1.00 86.94 158 SER A CA 1
ATOM 1244 C C . SER A 1 158 ? 9.150 28.689 -7.325 1.00 86.94 158 SER A C 1
ATOM 1246 O O . SER A 1 158 ? 8.461 28.994 -8.297 1.00 86.94 158 SER A O 1
ATOM 1248 N N . LYS A 1 159 ? 8.994 29.260 -6.123 1.00 89.81 159 LYS A N 1
ATOM 1249 C CA . LYS A 1 159 ? 8.050 30.363 -5.893 1.00 89.81 159 LYS A CA 1
ATOM 1250 C C . LYS A 1 159 ? 8.513 31.645 -6.587 1.00 89.81 159 LYS A C 1
ATOM 1252 O O . LYS A 1 159 ? 7.714 32.268 -7.277 1.00 89.81 159 LYS A O 1
ATOM 1257 N N . MET A 1 160 ? 9.803 31.982 -6.491 1.00 90.50 160 MET A N 1
ATOM 1258 C CA . MET A 1 160 ? 10.369 33.172 -7.144 1.00 90.50 160 MET A CA 1
ATOM 1259 C C . MET A 1 160 ? 10.114 33.181 -8.660 1.00 90.50 160 MET A C 1
ATOM 1261 O O . MET A 1 160 ? 9.773 34.214 -9.226 1.00 90.50 160 MET A O 1
ATOM 1265 N N . ARG A 1 161 ? 10.201 32.017 -9.315 1.00 91.31 161 ARG A N 1
ATOM 1266 C CA . ARG A 1 161 ? 9.883 31.856 -10.741 1.00 91.31 161 ARG A CA 1
ATOM 1267 C C . ARG A 1 161 ? 8.455 32.292 -11.100 1.00 91.31 161 ARG A C 1
ATOM 1269 O O . ARG A 1 161 ? 8.262 32.972 -12.107 1.00 91.31 161 ARG A O 1
ATOM 1276 N N . VAL A 1 162 ? 7.463 31.888 -10.306 1.00 93.69 162 VAL A N 1
ATOM 1277 C CA . VAL A 1 162 ? 6.047 32.212 -10.555 1.00 93.69 162 VAL A CA 1
ATOM 1278 C C . VAL A 1 162 ? 5.746 33.658 -10.162 1.00 93.69 162 VAL A C 1
ATOM 1280 O O . VAL A 1 162 ? 5.100 34.375 -10.924 1.00 93.69 162 VAL A O 1
ATOM 1283 N N . ASP A 1 163 ? 6.276 34.102 -9.023 1.00 93.31 163 ASP A N 1
ATOM 1284 C CA . ASP A 1 163 ? 6.112 35.459 -8.499 1.00 93.31 163 ASP A CA 1
ATOM 1285 C C . ASP A 1 163 ? 6.682 36.513 -9.462 1.00 93.31 163 ASP A C 1
ATOM 1287 O O . ASP A 1 163 ? 6.024 37.512 -9.749 1.00 93.31 163 ASP A O 1
ATOM 1291 N N . LEU A 1 164 ? 7.871 36.268 -10.025 1.00 93.12 164 LEU A N 1
ATOM 1292 C CA . LEU A 1 164 ? 8.502 37.162 -10.997 1.00 93.12 164 LEU A CA 1
ATOM 1293 C C . LEU A 1 164 ? 7.684 37.272 -12.292 1.00 93.12 164 LEU A C 1
ATOM 1295 O O . LEU A 1 164 ? 7.528 38.373 -12.824 1.00 93.12 164 LEU A O 1
ATOM 1299 N N . ARG A 1 165 ? 7.124 36.152 -12.778 1.00 94.00 165 ARG A N 1
ATOM 1300 C CA . ARG A 1 165 ? 6.220 36.149 -13.939 1.00 94.00 165 ARG A CA 1
ATOM 1301 C C . ARG A 1 165 ? 4.951 36.943 -13.642 1.00 94.00 165 ARG A C 1
ATOM 1303 O O . ARG A 1 165 ? 4.591 37.813 -14.428 1.00 94.00 165 ARG A O 1
ATOM 1310 N N . LEU A 1 166 ? 4.291 36.671 -12.515 1.00 95.50 166 LEU A N 1
ATOM 1311 C CA . LEU A 1 166 ? 3.079 37.384 -12.116 1.00 95.50 166 LEU A CA 1
ATOM 1312 C C . LEU A 1 166 ? 3.345 38.887 -11.986 1.00 95.50 166 LEU A C 1
ATOM 1314 O O . LEU A 1 166 ? 2.593 39.687 -12.530 1.00 95.50 166 LEU A O 1
ATOM 1318 N N . PHE A 1 167 ? 4.433 39.284 -11.325 1.00 95.69 167 PHE A N 1
ATOM 1319 C CA . PHE A 1 167 ? 4.782 40.693 -11.172 1.00 95.69 167 PHE A CA 1
ATOM 1320 C C . PHE A 1 167 ? 5.020 41.387 -12.520 1.00 95.69 167 PHE A C 1
ATOM 1322 O O . PHE A 1 167 ? 4.517 42.490 -12.731 1.00 95.69 167 PHE A O 1
ATOM 1329 N N . ALA A 1 168 ? 5.731 40.742 -13.450 1.00 94.25 168 ALA A N 1
ATOM 1330 C CA . ALA A 1 168 ? 5.924 41.271 -14.798 1.00 94.25 168 ALA A CA 1
ATOM 1331 C C . ALA A 1 168 ? 4.586 41.444 -15.538 1.00 94.25 168 ALA A C 1
ATOM 1333 O O . ALA A 1 168 ? 4.306 42.519 -16.062 1.00 94.25 168 ALA A O 1
ATOM 1334 N N . GLU A 1 169 ? 3.705 40.445 -15.493 1.00 94.12 169 GLU A N 1
ATOM 1335 C CA . GLU A 1 169 ? 2.369 40.529 -16.096 1.00 94.12 169 GLU A CA 1
ATOM 1336 C C . GLU A 1 169 ? 1.532 41.683 -15.511 1.00 94.12 169 GLU A C 1
ATOM 1338 O O . GLU A 1 169 ? 0.918 42.445 -16.258 1.00 94.12 169 GLU A O 1
ATOM 1343 N N . LEU A 1 170 ? 1.576 41.898 -14.188 1.00 95.19 170 LEU A N 1
ATOM 1344 C CA . LEU A 1 170 ? 0.889 43.012 -13.514 1.00 95.19 170 LEU A CA 1
ATOM 1345 C C . LEU A 1 170 ? 1.396 44.395 -13.971 1.00 95.19 170 LEU A C 1
ATOM 1347 O O . LEU A 1 170 ? 0.619 45.354 -14.043 1.00 95.19 170 LEU A O 1
ATOM 1351 N N . VAL A 1 171 ? 2.689 44.515 -14.297 1.00 93.94 171 VAL A N 1
ATOM 1352 C CA . VAL A 1 171 ? 3.264 45.732 -14.898 1.00 93.94 171 VAL A CA 1
ATOM 1353 C C . VAL A 1 171 ? 2.805 45.889 -16.355 1.00 93.94 171 VAL A C 1
ATOM 1355 O O . VAL A 1 171 ? 2.462 47.004 -16.767 1.00 93.94 171 VAL A O 1
ATOM 1358 N N . SER A 1 172 ? 2.754 44.796 -17.126 1.00 92.31 172 SER A N 1
ATOM 1359 C CA . SER A 1 172 ? 2.314 44.808 -18.531 1.00 92.31 172 SER A CA 1
ATOM 1360 C C . SER A 1 172 ? 0.847 45.234 -18.675 1.00 92.31 172 SER A C 1
ATOM 1362 O O . SER A 1 172 ? 0.540 46.131 -19.464 1.00 92.31 172 SER A O 1
ATOM 1364 N N . VAL A 1 173 ? -0.054 44.740 -17.817 1.00 93.81 173 VAL A N 1
ATOM 1365 C CA . VAL A 1 173 ? -1.475 45.148 -17.823 1.00 93.81 173 VAL A CA 1
ATOM 1366 C C . VAL A 1 173 ? -1.748 46.489 -17.126 1.00 93.81 173 VAL A C 1
ATOM 1368 O O . VAL A 1 173 ? -2.898 46.891 -16.985 1.00 93.81 173 VAL A O 1
ATOM 1371 N N . GLY A 1 174 ? -0.719 47.209 -16.672 1.00 91.56 174 GLY A N 1
ATOM 1372 C CA . GLY A 1 174 ? -0.859 48.581 -16.171 1.00 91.56 174 GLY A CA 1
ATOM 1373 C C . GLY A 1 174 ? -1.433 48.732 -14.758 1.00 91.56 174 GLY A C 1
ATOM 1374 O O . GLY A 1 174 ? -1.806 49.844 -14.395 1.00 91.56 174 GLY A O 1
ATOM 1375 N N . ILE A 1 175 ? -1.467 47.668 -13.945 1.00 94.00 175 ILE A N 1
ATOM 1376 C CA . ILE A 1 175 ? -1.844 47.765 -12.519 1.00 94.00 175 ILE A CA 1
ATOM 1377 C C . ILE A 1 175 ? -0.772 48.533 -11.738 1.00 94.00 175 ILE A C 1
ATOM 1379 O O . ILE A 1 175 ? -1.080 49.360 -10.876 1.00 94.00 175 ILE A O 1
ATOM 1383 N N . PHE A 1 176 ? 0.502 48.288 -12.056 1.00 93.88 176 PHE A N 1
ATOM 1384 C CA . PHE A 1 176 ? 1.618 49.076 -11.545 1.00 93.88 176 PHE A CA 1
ATOM 1385 C C . PHE A 1 176 ? 2.068 50.105 -12.575 1.00 93.88 176 PHE A C 1
ATOM 1387 O O . PHE A 1 176 ? 2.176 49.819 -13.767 1.00 93.88 176 PHE A O 1
ATOM 1394 N N . SER A 1 177 ? 2.393 51.311 -12.103 1.00 87.19 177 SER A N 1
ATOM 1395 C CA . SER A 1 177 ? 2.928 52.350 -12.980 1.00 87.19 177 SER A CA 1
ATOM 1396 C C . SER A 1 177 ? 4.248 51.895 -13.607 1.00 87.19 177 SER A C 1
ATOM 1398 O O . SER A 1 177 ? 5.094 51.309 -12.927 1.00 87.19 177 SER A O 1
ATOM 1400 N N . ASN A 1 178 ? 4.481 52.239 -14.877 1.00 85.56 178 ASN A N 1
ATOM 1401 C CA . ASN A 1 178 ? 5.744 51.914 -15.546 1.00 85.56 178 ASN A CA 1
ATOM 1402 C C . ASN A 1 178 ? 6.961 52.463 -14.780 1.00 85.56 178 ASN A C 1
ATOM 1404 O O . ASN A 1 178 ? 8.008 51.831 -14.769 1.00 85.56 178 ASN A O 1
ATOM 1408 N N . LYS A 1 179 ? 6.839 53.614 -14.105 1.00 85.56 179 LYS A N 1
ATOM 1409 C CA . LYS A 1 179 ? 7.948 54.216 -13.349 1.00 85.56 179 LYS A CA 1
ATOM 1410 C C . LYS A 1 179 ? 8.373 53.357 -12.153 1.00 85.56 179 LYS A C 1
ATOM 1412 O O . LYS A 1 179 ? 9.566 53.171 -11.949 1.00 85.56 179 LYS A O 1
ATOM 1417 N N . SER A 1 180 ? 7.421 52.863 -11.361 1.00 87.69 180 SER A N 1
ATOM 1418 C CA . SER A 1 180 ? 7.703 52.103 -10.135 1.00 87.69 180 SER A CA 1
ATOM 1419 C C . SER A 1 180 ? 7.841 50.599 -10.390 1.00 87.69 180 SER A C 1
ATOM 1421 O O . SER A 1 180 ? 8.767 49.972 -9.879 1.00 87.69 180 SER A O 1
ATOM 1423 N N . GLY A 1 181 ? 6.967 50.033 -11.225 1.00 90.81 181 GLY A N 1
ATOM 1424 C CA . GLY A 1 181 ? 6.946 48.613 -11.571 1.00 90.81 181 GLY A CA 1
ATOM 1425 C C . GLY A 1 181 ? 8.191 48.167 -12.335 1.00 90.81 181 GLY A C 1
ATOM 1426 O O . GLY A 1 181 ? 8.848 47.212 -11.928 1.00 90.81 181 GLY A O 1
ATOM 1427 N N . LEU A 1 182 ? 8.574 48.899 -13.391 1.00 90.56 182 LEU A N 1
ATOM 1428 C CA . LEU A 1 182 ? 9.775 48.566 -14.169 1.00 90.56 182 LEU A CA 1
ATOM 1429 C C . LEU A 1 182 ? 11.062 48.771 -13.369 1.00 90.56 182 LEU A C 1
ATOM 1431 O O . LEU A 1 182 ? 12.019 48.034 -13.578 1.00 90.56 182 LEU A O 1
ATOM 1435 N N . ALA A 1 183 ? 11.094 49.746 -12.454 1.00 90.75 183 ALA A N 1
ATOM 1436 C CA . ALA A 1 183 ? 12.251 49.961 -11.590 1.00 90.75 183 ALA A CA 1
ATOM 1437 C C . ALA A 1 183 ? 12.474 48.771 -10.643 1.00 90.75 183 ALA A C 1
ATOM 1439 O O . ALA A 1 183 ? 13.596 48.283 -10.538 1.00 90.75 183 ALA A O 1
ATOM 1440 N N . LEU A 1 184 ? 11.413 48.264 -9.998 1.00 91.56 184 LEU A N 1
ATOM 1441 C CA . LEU A 1 184 ? 11.522 47.087 -9.132 1.00 91.56 184 LEU A CA 1
ATOM 1442 C C . LEU A 1 184 ? 11.864 45.825 -9.935 1.00 91.56 184 LEU A C 1
ATOM 1444 O O . LEU A 1 184 ? 12.802 45.123 -9.571 1.00 91.56 184 LEU A O 1
ATOM 1448 N N . LEU A 1 185 ? 11.163 45.573 -11.047 1.00 92.25 185 LEU A N 1
ATOM 1449 C CA . LEU A 1 185 ? 11.424 44.414 -11.910 1.00 92.25 185 LEU A CA 1
ATOM 1450 C C . LEU A 1 185 ? 12.861 44.424 -12.451 1.00 92.25 185 LEU A C 1
ATOM 1452 O O . LEU A 1 185 ? 13.543 43.403 -12.418 1.00 92.25 185 LEU A O 1
ATOM 1456 N N . GLY A 1 186 ? 13.335 45.587 -12.904 1.00 89.69 186 GLY A N 1
ATOM 1457 C CA . GLY A 1 186 ? 14.705 45.769 -13.374 1.00 89.69 186 GLY A CA 1
ATOM 1458 C C . GLY A 1 186 ? 15.734 45.487 -12.282 1.00 89.69 186 GLY A C 1
ATOM 1459 O O . GLY A 1 186 ? 16.672 44.734 -12.525 1.00 89.69 186 GLY A O 1
ATOM 1460 N N . ASN A 1 187 ? 15.535 46.017 -11.070 1.00 89.81 187 ASN A N 1
ATOM 1461 C CA . ASN A 1 187 ? 16.427 45.753 -9.938 1.00 89.81 187 ASN A CA 1
ATOM 1462 C C . ASN A 1 187 ? 16.492 44.257 -9.600 1.00 89.81 187 ASN A C 1
ATOM 1464 O O . ASN A 1 187 ? 17.585 43.729 -9.432 1.00 89.81 187 ASN A O 1
ATOM 1468 N N . VAL A 1 188 ? 15.346 43.568 -9.563 1.00 91.00 188 VAL A N 1
ATOM 1469 C CA . VAL A 1 188 ? 15.274 42.121 -9.294 1.00 91.00 188 VAL A CA 1
ATOM 1470 C C . VAL A 1 188 ? 16.048 41.329 -10.341 1.00 91.00 188 VAL A C 1
ATOM 1472 O O . VAL A 1 188 ? 16.889 40.510 -9.986 1.00 91.00 188 VAL A O 1
ATOM 1475 N N . LEU A 1 189 ? 15.795 41.584 -11.628 1.00 90.56 189 LEU A N 1
ATOM 1476 C CA . LEU A 1 189 ? 16.465 40.883 -12.725 1.00 90.56 189 LEU A CA 1
ATOM 1477 C C . LEU A 1 189 ? 17.976 41.130 -12.706 1.00 90.56 189 LEU A C 1
ATOM 1479 O O . LEU A 1 189 ? 18.749 40.185 -12.837 1.00 90.56 189 LEU A O 1
ATOM 1483 N N . VAL A 1 190 ? 18.401 42.376 -12.481 1.00 89.94 190 VAL A N 1
ATOM 1484 C CA . VAL A 1 190 ? 19.820 42.724 -12.339 1.00 89.94 190 VAL A CA 1
ATOM 1485 C C . VAL A 1 190 ? 20.440 41.994 -11.150 1.00 89.94 190 VAL A C 1
ATOM 1487 O O . VAL A 1 190 ? 21.505 41.406 -11.308 1.00 89.94 190 VAL A O 1
ATOM 1490 N N . SER A 1 191 ? 19.786 41.976 -9.986 1.00 88.06 191 SER A N 1
ATOM 1491 C CA . SER A 1 191 ? 20.288 41.268 -8.805 1.00 88.06 191 SER A CA 1
ATOM 1492 C C . SER A 1 191 ? 20.382 39.759 -9.027 1.00 88.06 191 SER A C 1
ATOM 1494 O O . SER A 1 191 ? 21.430 39.187 -8.741 1.00 88.06 191 SER A O 1
ATOM 1496 N N . LEU A 1 192 ? 19.353 39.124 -9.597 1.00 89.19 192 LEU A N 1
ATOM 1497 C CA . LEU A 1 192 ? 19.356 37.688 -9.901 1.00 89.19 192 LEU A CA 1
ATOM 1498 C C . LEU A 1 192 ? 20.473 37.308 -10.880 1.00 89.19 192 LEU A C 1
ATOM 1500 O O . LEU A 1 192 ? 21.125 36.289 -10.680 1.00 89.19 192 LEU A O 1
ATOM 1504 N N . ILE A 1 193 ? 20.711 38.139 -11.901 1.00 89.25 193 ILE A N 1
ATOM 1505 C CA . ILE A 1 193 ? 21.756 37.937 -12.916 1.00 89.25 193 ILE A CA 1
ATOM 1506 C C . ILE A 1 193 ? 23.160 38.217 -12.357 1.00 89.25 193 ILE A C 1
ATOM 1508 O O . ILE A 1 193 ? 24.124 37.547 -12.719 1.00 89.25 193 ILE A O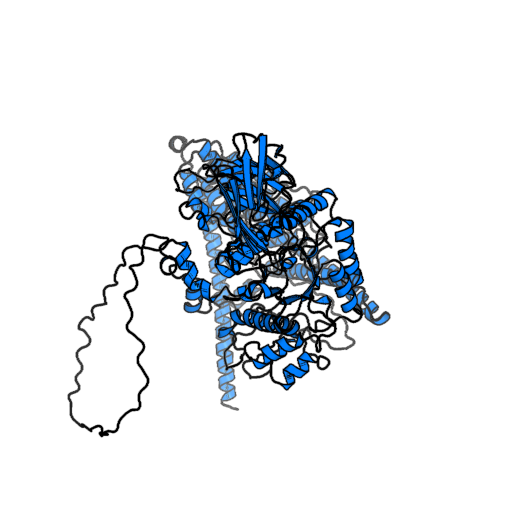 1
ATOM 1512 N N . GLN A 1 194 ? 23.317 39.221 -11.491 1.00 84.50 194 GLN A N 1
ATOM 1513 C CA . GLN A 1 194 ? 24.617 39.573 -10.910 1.00 84.50 194 GLN A CA 1
ATOM 1514 C C . GLN A 1 194 ? 25.061 38.607 -9.810 1.00 84.50 194 GLN A C 1
ATOM 1516 O O . GLN A 1 194 ? 26.256 38.346 -9.705 1.00 84.50 194 GLN A O 1
ATOM 1521 N N . GLN A 1 195 ? 24.124 38.077 -9.019 1.00 82.19 195 GLN A N 1
ATOM 1522 C CA . GLN A 1 195 ? 24.408 37.071 -7.989 1.00 82.19 195 GLN A CA 1
ATOM 1523 C C . GLN A 1 195 ? 24.801 35.716 -8.585 1.00 82.19 195 GLN A C 1
ATOM 1525 O O . GLN A 1 195 ? 25.461 34.925 -7.921 1.00 82.19 195 GLN A O 1
ATOM 1530 N N . ASP A 1 196 ? 24.407 35.452 -9.829 1.00 83.50 196 ASP A N 1
ATOM 1531 C CA . ASP A 1 196 ? 24.435 34.117 -10.411 1.00 83.50 196 ASP A CA 1
ATOM 1532 C C . ASP A 1 196 ? 25.455 33.969 -11.543 1.00 83.50 196 ASP A C 1
ATOM 1534 O O . ASP A 1 196 ? 25.141 33.542 -12.647 1.00 83.50 196 ASP A O 1
ATOM 1538 N N . ARG A 1 197 ? 26.698 34.387 -11.292 1.00 77.06 197 ARG A N 1
ATOM 1539 C CA . ARG A 1 197 ? 27.756 34.401 -12.318 1.00 77.06 197 ARG A CA 1
ATOM 1540 C C . ARG A 1 197 ? 28.703 33.205 -12.277 1.00 77.06 197 ARG A C 1
ATOM 1542 O O . ARG A 1 197 ? 29.486 33.040 -13.208 1.00 77.06 197 ARG A O 1
ATOM 1549 N N . GLU A 1 198 ? 28.636 32.402 -11.218 1.00 76.38 198 GLU A N 1
ATOM 1550 C CA . GLU A 1 198 ? 29.548 31.274 -10.993 1.00 76.38 198 GLU A CA 1
ATOM 1551 C C . GLU A 1 198 ? 28.821 29.922 -10.993 1.00 76.38 198 GLU A C 1
ATOM 1553 O O . GLU A 1 198 ? 29.254 29.023 -11.706 1.00 76.38 198 GLU A O 1
ATOM 1558 N N . GLU A 1 199 ? 27.713 29.780 -10.252 1.00 80.44 199 GLU A N 1
ATOM 1559 C CA . GLU A 1 199 ? 27.003 28.495 -10.073 1.00 80.44 199 GLU A CA 1
ATOM 1560 C C . GLU A 1 199 ? 25.740 28.326 -10.943 1.00 80.44 199 GLU A C 1
ATOM 1562 O O . GLU A 1 199 ? 25.234 27.214 -11.073 1.00 80.44 199 GLU A O 1
ATOM 1567 N N . PHE A 1 200 ? 25.224 29.401 -11.549 1.00 87.62 200 PHE A N 1
ATOM 1568 C CA . PHE A 1 200 ? 24.031 29.400 -12.414 1.00 87.62 200 PHE A CA 1
ATOM 1569 C C . PHE A 1 200 ? 22.752 28.808 -11.767 1.00 87.62 200 PHE A C 1
ATOM 1571 O O . PHE A 1 200 ? 21.876 28.262 -12.443 1.00 87.62 200 PHE A O 1
ATOM 1578 N N . ALA A 1 201 ? 22.603 28.951 -10.446 1.00 83.81 201 ALA A N 1
ATOM 1579 C CA . ALA A 1 201 ? 21.470 28.471 -9.652 1.00 83.81 201 ALA A CA 1
ATOM 1580 C C . ALA A 1 201 ? 20.139 29.184 -9.978 1.00 83.81 201 ALA A C 1
ATOM 1582 O O . ALA A 1 201 ? 19.059 28.609 -9.801 1.00 83.81 201 ALA A O 1
ATOM 1583 N N . ASN A 1 202 ? 20.192 30.417 -10.492 1.00 88.94 202 ASN A N 1
ATOM 1584 C CA . ASN A 1 202 ? 19.022 31.214 -10.875 1.00 88.94 202 ASN A CA 1
ATOM 1585 C C . ASN A 1 202 ? 18.630 31.033 -12.351 1.00 88.94 202 ASN A C 1
ATOM 1587 O O . ASN A 1 202 ? 17.610 31.588 -12.775 1.00 88.94 202 ASN A O 1
ATOM 1591 N N . LEU A 1 203 ? 19.370 30.227 -13.125 1.00 90.69 203 LEU A N 1
ATOM 1592 C CA . LEU A 1 203 ? 19.131 30.007 -14.557 1.00 90.69 203 LEU A CA 1
ATOM 1593 C C . LEU A 1 203 ? 17.680 29.609 -14.853 1.00 90.69 203 LEU A C 1
ATOM 1595 O O . LEU A 1 203 ? 17.062 30.142 -15.770 1.00 90.69 203 LEU A O 1
ATOM 1599 N N . SER A 1 204 ? 17.090 28.734 -14.035 1.00 90.69 204 SER A N 1
ATOM 1600 C CA . SER A 1 204 ? 15.698 28.292 -14.211 1.00 90.69 204 SER A CA 1
ATOM 1601 C C . SER A 1 204 ? 14.658 29.410 -14.008 1.00 90.69 204 SER A C 1
ATOM 1603 O O . SER A 1 204 ? 13.595 29.393 -14.635 1.00 90.69 204 SER A O 1
ATOM 1605 N N . ILE A 1 205 ? 14.950 30.396 -13.152 1.00 91.94 205 ILE A N 1
ATOM 1606 C CA . ILE A 1 205 ? 14.096 31.568 -12.904 1.00 91.94 205 ILE A CA 1
ATOM 1607 C C . ILE A 1 205 ? 14.191 32.519 -14.100 1.00 91.94 205 ILE A C 1
ATOM 1609 O O . ILE A 1 205 ? 13.164 32.926 -14.648 1.00 91.94 205 ILE A O 1
ATOM 1613 N N . ILE A 1 206 ? 15.418 32.820 -14.536 1.00 92.50 206 ILE A N 1
ATOM 1614 C CA . ILE A 1 206 ? 15.698 33.705 -15.676 1.00 92.50 206 ILE A CA 1
ATOM 1615 C C . ILE A 1 206 ? 15.103 33.118 -16.959 1.00 92.50 206 ILE A C 1
ATOM 1617 O O . ILE A 1 206 ? 14.409 33.820 -17.690 1.00 92.50 206 ILE A O 1
ATOM 1621 N N . LEU A 1 207 ? 15.279 31.816 -17.196 1.00 92.31 207 LEU A N 1
ATOM 1622 C CA . LEU A 1 207 ? 14.733 31.134 -18.367 1.00 92.31 207 LEU A CA 1
ATOM 1623 C C . LEU A 1 207 ? 13.202 31.199 -18.403 1.00 92.31 207 LEU A C 1
ATOM 1625 O O . LEU A 1 207 ? 12.615 31.451 -19.452 1.00 92.31 207 LEU A O 1
ATOM 1629 N N . SER A 1 208 ? 12.543 31.024 -17.256 1.00 93.00 208 SER A N 1
ATOM 1630 C CA . SER A 1 208 ? 11.088 31.168 -17.162 1.00 93.00 208 SER A CA 1
ATOM 1631 C C . SER A 1 208 ? 10.630 32.594 -17.465 1.00 93.00 208 SER A C 1
ATOM 1633 O O . SER A 1 208 ? 9.617 32.771 -18.143 1.00 93.00 208 SER A O 1
ATOM 1635 N N . PHE A 1 209 ? 11.359 33.611 -16.999 1.00 93.62 209 PHE A N 1
ATOM 1636 C CA . PHE A 1 209 ? 11.077 35.000 -17.357 1.00 93.62 209 PHE A CA 1
ATOM 1637 C C . PHE A 1 209 ? 11.251 35.226 -18.867 1.00 93.62 209 PHE A C 1
ATOM 1639 O O . PHE A 1 209 ? 10.353 35.770 -19.503 1.00 93.62 209 PHE A O 1
ATOM 1646 N N . CYS A 1 210 ? 12.340 34.735 -19.467 1.00 92.38 210 CYS A N 1
ATOM 1647 C CA . CYS A 1 210 ? 12.585 34.845 -20.907 1.00 92.38 210 CYS A CA 1
ATOM 1648 C C . CYS A 1 210 ? 11.492 34.162 -21.745 1.00 92.38 210 CYS A C 1
ATOM 1650 O O . CYS A 1 210 ? 11.018 34.757 -22.707 1.00 92.38 210 CYS A O 1
ATOM 1652 N N . LYS A 1 211 ? 11.040 32.962 -21.356 1.00 90.19 211 LYS A N 1
ATOM 1653 C CA . LYS A 1 211 ? 9.977 32.225 -22.064 1.00 90.19 211 LYS A CA 1
ATOM 1654 C C . LYS A 1 211 ? 8.619 32.926 -22.014 1.00 90.19 211 LYS A C 1
ATOM 1656 O O . LYS A 1 211 ? 7.907 32.953 -23.009 1.00 90.19 211 LYS A O 1
ATOM 1661 N N . ASN A 1 212 ? 8.239 33.455 -20.850 1.00 89.56 212 ASN A N 1
ATOM 1662 C CA . ASN A 1 212 ? 6.879 33.960 -20.630 1.00 89.56 212 ASN A CA 1
ATOM 1663 C C . ASN A 1 212 ? 6.743 35.472 -20.865 1.00 89.56 212 ASN A C 1
ATOM 1665 O O . ASN A 1 212 ? 5.687 35.929 -21.289 1.00 89.56 212 ASN A O 1
ATOM 1669 N N . CYS A 1 213 ? 7.794 36.242 -20.576 1.00 90.50 213 CYS A N 1
ATOM 1670 C CA . CYS A 1 213 ? 7.793 37.708 -20.593 1.00 90.50 213 CYS A CA 1
ATOM 1671 C C . CYS A 1 213 ? 8.888 38.291 -21.513 1.00 90.50 213 CYS A C 1
ATOM 1673 O O . CYS A 1 213 ? 8.925 39.499 -21.737 1.00 90.50 213 CYS A O 1
ATOM 1675 N N . GLY A 1 214 ? 9.811 37.476 -22.035 1.00 87.88 214 GLY A N 1
ATOM 1676 C CA . GLY A 1 214 ? 10.992 37.961 -22.758 1.00 87.88 214 GLY A CA 1
ATOM 1677 C C . GLY A 1 214 ? 10.674 38.704 -24.053 1.00 87.88 214 GLY A C 1
ATOM 1678 O O . GLY A 1 214 ? 11.376 39.652 -24.394 1.00 87.88 214 GLY A O 1
ATOM 1679 N N . GLU A 1 215 ? 9.596 38.335 -24.738 1.00 88.06 215 GLU A N 1
ATOM 1680 C CA . GLU A 1 215 ? 9.109 39.029 -25.932 1.00 88.06 215 GLU A CA 1
ATOM 1681 C C . GLU A 1 215 ? 8.780 40.507 -25.631 1.00 88.06 215 GLU A C 1
ATOM 1683 O O . GLU A 1 215 ? 9.308 41.412 -26.269 1.00 88.06 215 GLU A O 1
ATOM 1688 N N . GLU A 1 216 ? 7.996 40.782 -24.584 1.00 87.56 216 GLU A N 1
ATOM 1689 C CA . GLU A 1 216 ? 7.565 42.148 -24.245 1.00 87.56 216 GLU A CA 1
ATOM 1690 C C . GLU A 1 216 ? 8.697 43.005 -23.658 1.00 87.56 216 GLU A C 1
ATOM 1692 O O . GLU A 1 216 ? 8.798 44.206 -23.932 1.00 87.56 216 GLU A O 1
ATOM 1697 N N . TYR A 1 217 ? 9.547 42.393 -22.828 1.00 90.88 217 TYR A N 1
ATOM 1698 C CA . TYR A 1 217 ? 10.536 43.113 -22.024 1.00 90.88 217 TYR A CA 1
ATOM 1699 C C . TYR A 1 217 ? 11.925 43.187 -22.662 1.00 90.88 217 TYR A C 1
ATOM 1701 O O . TYR A 1 217 ? 12.669 44.128 -22.383 1.00 90.88 217 TYR A O 1
ATOM 1709 N N . ALA A 1 218 ? 12.281 42.223 -23.510 1.00 89.44 218 ALA A N 1
ATOM 1710 C CA . ALA A 1 218 ? 13.583 42.137 -24.167 1.00 89.44 218 ALA A CA 1
ATOM 1711 C C . ALA A 1 218 ? 13.488 41.891 -25.685 1.00 89.44 218 ALA A C 1
ATOM 1713 O O . ALA A 1 218 ? 14.527 41.846 -26.341 1.00 89.44 218 ALA A O 1
ATOM 1714 N N . GLY A 1 219 ? 12.283 41.770 -26.261 1.00 86.75 219 GLY A N 1
ATOM 1715 C CA . GLY A 1 219 ? 12.076 41.494 -27.687 1.00 86.75 219 GLY A CA 1
ATOM 1716 C C . GLY A 1 219 ? 12.533 40.094 -28.110 1.00 86.75 219 GLY A C 1
ATOM 1717 O O . GLY A 1 219 ? 12.984 39.921 -29.244 1.00 86.75 219 GLY A O 1
ATOM 1718 N N . LEU A 1 220 ? 12.552 39.125 -27.193 1.00 89.19 220 LEU A N 1
ATOM 1719 C CA . LEU A 1 220 ? 13.064 37.785 -27.487 1.00 89.19 220 LEU A CA 1
ATOM 1720 C C . LEU A 1 220 ? 12.125 37.038 -28.434 1.00 89.19 220 LEU A C 1
ATOM 1722 O O . LEU A 1 220 ? 10.925 36.960 -28.187 1.00 89.19 220 LEU A O 1
ATOM 1726 N N . VAL A 1 221 ? 12.706 36.456 -29.477 1.00 85.00 221 VAL A N 1
ATOM 1727 C CA . VAL A 1 221 ? 12.048 35.568 -30.434 1.00 85.00 221 VAL A CA 1
ATOM 1728 C C . VAL A 1 221 ? 13.013 34.416 -30.662 1.00 85.00 221 VAL A C 1
ATOM 1730 O O . VAL A 1 221 ? 14.217 34.643 -30.791 1.00 85.00 221 VAL A O 1
ATOM 1733 N N . SER A 1 222 ? 12.506 33.184 -30.685 1.00 84.94 222 SER A N 1
ATOM 1734 C CA . SER A 1 222 ? 13.353 32.022 -30.942 1.00 84.94 222 SER A CA 1
ATOM 1735 C C . SER A 1 222 ? 14.029 32.124 -32.310 1.00 84.94 222 SER A C 1
ATOM 1737 O O . SER A 1 222 ? 13.407 32.581 -33.276 1.00 84.94 222 SER A O 1
ATOM 1739 N N . LYS A 1 223 ? 15.254 31.616 -32.407 1.00 83.75 223 LYS A N 1
ATOM 1740 C CA . LYS A 1 223 ? 16.008 31.523 -33.657 1.00 83.75 223 LYS A CA 1
ATOM 1741 C C . LYS A 1 223 ? 15.215 30.856 -34.790 1.00 83.75 223 LYS A C 1
ATOM 1743 O O . LYS A 1 223 ? 15.047 31.478 -35.827 1.00 83.75 223 LYS A O 1
ATOM 1748 N N . ARG A 1 224 ? 14.617 29.677 -34.550 1.00 84.81 224 ARG A N 1
ATOM 1749 C CA . ARG A 1 224 ? 13.792 28.949 -35.543 1.00 84.81 224 ARG A CA 1
ATOM 1750 C C . ARG A 1 224 ? 12.709 29.835 -36.165 1.00 84.81 224 ARG A C 1
ATOM 1752 O O . ARG A 1 224 ? 12.638 29.951 -37.378 1.00 84.81 224 ARG A O 1
ATOM 1759 N N . ILE A 1 225 ? 11.892 30.493 -35.343 1.00 84.44 225 ILE A N 1
ATOM 1760 C CA . ILE A 1 225 ? 10.814 31.369 -35.834 1.00 84.44 225 ILE A CA 1
ATOM 1761 C C . ILE A 1 225 ? 11.360 32.605 -36.558 1.00 84.44 225 ILE A C 1
ATOM 1763 O O . ILE A 1 225 ? 10.757 33.056 -37.526 1.00 84.44 225 ILE A O 1
ATOM 1767 N N . SER A 1 226 ? 12.499 33.146 -36.115 1.00 84.50 226 SER A N 1
ATOM 1768 C CA . SER A 1 226 ? 13.142 34.284 -36.784 1.00 84.50 226 SER A CA 1
ATOM 1769 C C . SER A 1 226 ? 13.639 33.897 -38.180 1.00 84.50 226 SER A C 1
ATOM 1771 O O . SER A 1 226 ? 13.352 34.603 -39.144 1.00 84.50 226 SER A O 1
ATOM 1773 N N . ASP A 1 227 ? 14.305 32.745 -38.288 1.00 84.50 227 ASP A N 1
ATOM 1774 C CA . ASP A 1 227 ? 14.850 32.214 -39.538 1.00 84.50 227 ASP A CA 1
ATOM 1775 C C . ASP A 1 227 ? 13.720 31.835 -40.516 1.00 84.50 227 ASP A C 1
ATOM 1777 O O . ASP A 1 227 ? 13.785 32.172 -41.697 1.00 84.50 227 ASP A O 1
ATOM 1781 N N . LEU A 1 228 ? 12.638 31.208 -40.029 1.00 85.25 228 LEU A N 1
ATOM 1782 C CA . LEU A 1 228 ? 11.459 30.872 -40.841 1.00 85.25 228 LEU A CA 1
ATOM 1783 C C . LEU A 1 228 ? 10.697 32.120 -41.309 1.00 85.25 228 LEU A C 1
ATOM 1785 O O . LEU A 1 228 ? 10.271 32.195 -42.462 1.00 85.25 228 LEU A O 1
ATOM 1789 N N . ALA A 1 229 ? 10.554 33.133 -40.450 1.00 85.38 229 ALA A N 1
ATOM 1790 C CA . ALA A 1 229 ? 9.937 34.399 -40.832 1.00 85.38 229 ALA A CA 1
ATOM 1791 C C . ALA A 1 229 ? 10.773 35.145 -41.887 1.00 85.38 229 ALA A C 1
ATOM 1793 O O . ALA A 1 229 ? 10.205 35.744 -42.801 1.00 85.38 229 ALA A O 1
ATOM 1794 N N . GLU A 1 230 ? 12.106 35.077 -41.813 1.00 86.44 230 GLU A N 1
ATOM 1795 C CA . GLU A 1 230 ? 13.004 35.630 -42.833 1.00 86.44 230 GLU A CA 1
ATOM 1796 C C . GLU A 1 230 ? 12.934 34.835 -44.149 1.00 86.44 230 GLU A C 1
ATOM 1798 O O . GLU A 1 230 ? 12.764 35.443 -45.212 1.00 86.44 230 GLU A O 1
ATOM 1803 N N . LYS A 1 231 ? 12.959 33.491 -44.080 1.00 86.88 231 LYS A N 1
ATOM 1804 C CA . LYS A 1 231 ? 12.801 32.570 -45.226 1.00 86.88 231 LYS A CA 1
ATOM 1805 C C . LYS A 1 231 ? 11.514 32.870 -46.002 1.00 86.88 231 LYS A C 1
ATOM 1807 O O . LYS A 1 231 ? 11.552 33.026 -47.223 1.00 8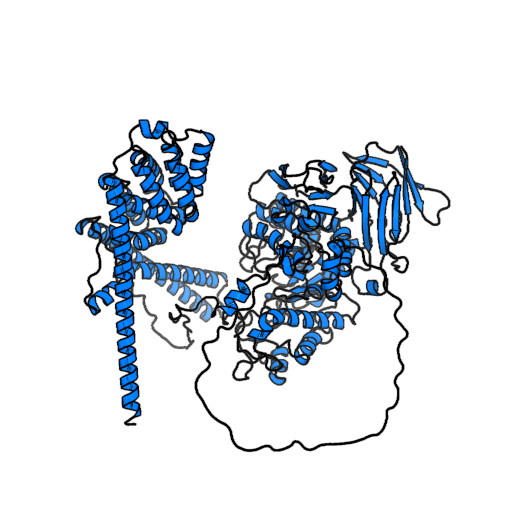6.88 231 LYS A O 1
ATOM 1812 N N . HIS A 1 232 ? 10.401 33.048 -45.290 1.00 86.88 232 HIS A N 1
ATOM 1813 C CA . HIS A 1 232 ? 9.066 33.255 -45.869 1.00 86.88 232 HIS A CA 1
ATOM 1814 C C . HIS A 1 232 ? 8.633 34.729 -45.964 1.00 86.88 232 HIS A C 1
ATOM 1816 O O . HIS A 1 232 ? 7.498 35.022 -46.344 1.00 86.88 232 HIS A O 1
ATOM 1822 N N . LYS A 1 233 ? 9.529 35.683 -45.661 1.00 85.31 233 LYS A N 1
ATOM 1823 C CA . LYS A 1 233 ? 9.287 37.145 -45.696 1.00 85.31 233 LYS A CA 1
ATOM 1824 C C . LYS A 1 233 ? 8.059 37.597 -44.889 1.00 85.31 233 LYS A C 1
ATOM 1826 O O . LYS A 1 233 ? 7.327 38.502 -45.299 1.00 85.31 233 LYS A O 1
ATOM 1831 N N . MET A 1 234 ? 7.837 36.982 -43.733 1.00 83.56 234 MET A N 1
ATOM 1832 C CA . MET A 1 234 ? 6.742 37.294 -42.817 1.00 83.56 234 MET A CA 1
ATOM 1833 C C . MET A 1 234 ? 7.194 38.285 -41.737 1.00 83.56 234 MET A C 1
ATOM 1835 O O . MET A 1 234 ? 8.297 38.195 -41.206 1.00 83.56 234 MET A O 1
ATOM 1839 N N . VAL A 1 235 ? 6.338 39.253 -41.396 1.00 85.12 235 VAL A N 1
ATOM 1840 C CA . VAL A 1 235 ? 6.650 40.279 -40.386 1.00 85.12 235 VAL A CA 1
ATOM 1841 C C . VAL A 1 235 ? 6.165 39.821 -39.014 1.00 85.12 235 VAL A C 1
ATOM 1843 O O . VAL A 1 235 ? 4.971 39.592 -38.822 1.00 85.12 235 VAL A O 1
ATOM 1846 N N . LEU A 1 236 ? 7.084 39.730 -38.051 1.00 85.50 236 LEU A N 1
ATOM 1847 C CA . LEU A 1 236 ? 6.760 39.344 -36.680 1.00 85.50 236 LEU A CA 1
ATOM 1848 C C . LEU A 1 236 ? 6.159 40.516 -35.878 1.00 85.50 236 LEU A C 1
ATOM 1850 O O . LEU A 1 236 ? 6.636 41.652 -35.986 1.00 85.50 236 LEU A O 1
ATOM 1854 N N . PRO A 1 237 ? 5.126 40.266 -35.053 1.00 83.00 237 PRO A N 1
ATOM 1855 C CA . PRO A 1 237 ? 4.547 41.273 -34.170 1.00 83.00 237 PRO A CA 1
ATOM 1856 C C . PRO A 1 237 ? 5.539 41.694 -33.076 1.00 83.00 237 PRO A C 1
ATOM 1858 O O . PRO A 1 237 ? 6.320 40.887 -32.579 1.00 83.00 237 PRO A O 1
ATOM 1861 N N . THR A 1 238 ? 5.501 42.970 -32.682 1.00 79.25 238 THR A N 1
ATOM 1862 C CA . THR A 1 238 ? 6.352 43.516 -31.612 1.00 79.25 238 THR A CA 1
ATOM 1863 C C . THR A 1 238 ? 5.517 44.270 -30.584 1.00 79.25 238 THR A C 1
ATOM 1865 O O . THR A 1 238 ? 4.605 45.027 -30.927 1.00 79.25 238 THR A O 1
ATOM 1868 N N . SER A 1 239 ? 5.824 44.064 -29.302 1.00 80.88 239 SER A N 1
ATOM 1869 C CA . SER A 1 239 ? 5.159 44.771 -28.206 1.00 80.88 239 SER A CA 1
ATOM 1870 C C . SER A 1 239 ? 5.641 46.219 -28.099 1.00 80.88 239 SER A C 1
ATOM 1872 O O . SER A 1 239 ? 6.838 46.501 -28.139 1.00 80.88 239 SER A O 1
ATOM 1874 N N . THR A 1 240 ? 4.703 47.144 -27.890 1.00 80.44 240 THR A N 1
ATOM 1875 C CA . THR A 1 240 ? 4.961 48.586 -27.725 1.00 80.44 240 THR A CA 1
ATOM 1876 C C . THR A 1 240 ? 5.150 49.010 -26.261 1.00 80.44 240 THR A C 1
ATOM 1878 O O . THR A 1 240 ? 5.274 50.202 -25.974 1.00 80.44 240 THR A O 1
ATOM 1881 N N . LEU A 1 241 ? 5.177 48.058 -25.315 1.00 82.69 241 LEU A N 1
ATOM 1882 C CA . LEU A 1 241 ? 5.253 48.333 -23.872 1.00 82.69 241 LEU A CA 1
ATOM 1883 C C . LEU A 1 241 ? 6.527 49.100 -23.471 1.00 82.69 241 LEU A C 1
ATOM 1885 O O . LEU A 1 241 ? 6.479 49.984 -22.607 1.00 82.69 241 LEU A O 1
ATOM 1889 N N . LEU A 1 242 ? 7.664 48.759 -24.082 1.00 85.12 242 LEU A N 1
ATOM 1890 C CA . LEU A 1 242 ? 8.963 49.390 -23.862 1.00 85.12 242 LEU A CA 1
ATOM 1891 C C . LEU A 1 242 ? 9.528 49.916 -25.180 1.00 85.12 242 LEU A C 1
ATOM 1893 O O . LEU A 1 242 ? 9.328 49.331 -26.237 1.00 85.12 242 LEU A O 1
ATOM 1897 N N . LEU A 1 243 ? 10.282 51.015 -25.100 1.00 85.56 243 LEU A N 1
ATOM 1898 C CA . LEU A 1 243 ? 11.038 51.515 -26.247 1.00 85.56 243 LEU A CA 1
ATOM 1899 C C . LEU A 1 243 ? 12.118 50.494 -26.656 1.00 85.56 243 LEU A C 1
ATOM 1901 O O . LEU A 1 243 ? 12.718 49.893 -25.755 1.00 85.56 243 LEU A O 1
ATOM 1905 N N . PRO A 1 244 ? 12.436 50.366 -27.959 1.00 84.12 244 PRO A N 1
ATOM 1906 C CA . PRO A 1 244 ? 13.448 49.430 -28.454 1.00 84.12 244 PRO A CA 1
ATOM 1907 C C . PRO A 1 244 ? 14.788 49.521 -27.711 1.00 84.12 244 PRO A C 1
ATOM 1909 O O . PRO A 1 244 ? 15.338 48.499 -27.311 1.00 84.12 244 PRO A O 1
ATOM 1912 N N . ASP A 1 245 ? 15.260 50.733 -27.397 1.00 83.88 245 ASP A N 1
ATOM 1913 C CA . ASP A 1 245 ? 16.510 50.943 -26.647 1.00 83.88 245 ASP A CA 1
ATOM 1914 C C . ASP A 1 245 ? 16.487 50.303 -25.246 1.00 83.88 245 ASP A C 1
ATOM 1916 O O . ASP A 1 245 ? 17.494 49.790 -24.756 1.00 83.88 245 ASP A O 1
ATOM 1920 N N . LYS A 1 246 ? 15.326 50.297 -24.578 1.00 84.31 246 LYS A N 1
ATOM 1921 C CA . LYS A 1 246 ? 15.171 49.694 -23.244 1.00 84.31 246 LYS A CA 1
ATOM 1922 C C . LYS A 1 246 ? 15.092 48.174 -23.312 1.00 84.31 246 LYS A C 1
ATOM 1924 O O . LYS A 1 246 ? 15.675 47.514 -22.453 1.00 84.31 246 LYS A O 1
ATOM 1929 N N . GLN A 1 247 ? 14.415 47.635 -24.325 1.00 88.00 247 GLN A N 1
ATOM 1930 C CA . GLN A 1 247 ? 14.411 46.195 -24.591 1.00 88.00 247 GLN A CA 1
ATOM 1931 C C . GLN A 1 247 ? 15.827 45.710 -24.919 1.00 88.00 247 GLN A C 1
ATOM 1933 O O . GLN A 1 247 ? 16.267 44.681 -24.407 1.00 88.00 247 GLN A O 1
ATOM 1938 N N . GLN A 1 248 ? 16.581 46.503 -25.686 1.00 88.12 248 GLN A N 1
ATOM 1939 C CA . GLN A 1 248 ? 17.964 46.201 -26.028 1.00 88.12 248 GLN A CA 1
ATOM 1940 C C . GLN A 1 248 ? 18.882 46.174 -24.799 1.00 88.12 248 GLN A C 1
ATOM 1942 O O . GLN A 1 248 ? 19.738 45.298 -24.707 1.00 88.12 248 GLN A O 1
ATOM 1947 N N . ASN A 1 249 ? 18.682 47.062 -23.819 1.00 88.50 249 ASN A N 1
ATOM 1948 C CA . ASN A 1 249 ? 19.454 47.042 -22.571 1.00 88.50 249 ASN A CA 1
ATOM 1949 C C . ASN A 1 249 ? 19.266 45.737 -21.781 1.00 88.50 249 ASN A C 1
ATOM 1951 O O . ASN A 1 249 ? 20.248 45.154 -21.321 1.00 88.50 249 ASN A O 1
ATOM 1955 N N . LEU A 1 250 ? 18.026 45.252 -21.644 1.00 89.62 250 LEU A N 1
ATOM 1956 C CA . LEU A 1 250 ? 17.761 43.979 -20.966 1.00 89.62 250 LEU A CA 1
ATOM 1957 C C . LEU A 1 250 ? 18.282 42.790 -21.782 1.00 89.62 250 LEU A C 1
ATOM 1959 O O . LEU A 1 250 ? 18.874 41.874 -21.216 1.00 89.62 250 LEU A O 1
ATOM 1963 N N . ARG A 1 251 ? 18.132 42.827 -23.111 1.00 90.44 251 ARG A N 1
ATOM 1964 C CA . ARG A 1 251 ? 18.708 41.812 -24.002 1.00 90.44 251 ARG A CA 1
ATOM 1965 C C . ARG A 1 251 ? 20.230 41.738 -23.864 1.00 90.44 251 ARG A C 1
ATOM 1967 O O . ARG A 1 251 ? 20.769 40.641 -23.793 1.00 90.44 251 ARG A O 1
ATOM 1974 N N . ASN A 1 252 ? 20.918 42.877 -23.779 1.00 91.25 252 ASN A N 1
ATOM 1975 C CA . ASN A 1 252 ? 22.365 42.924 -23.556 1.00 91.25 252 ASN A CA 1
ATOM 1976 C C . ASN A 1 252 ? 22.744 42.325 -22.195 1.00 91.25 252 ASN A C 1
ATOM 1978 O O . ASN A 1 252 ? 23.655 41.511 -22.129 1.00 91.25 252 ASN A O 1
ATOM 1982 N N . LEU A 1 253 ? 21.993 42.630 -21.133 1.00 90.56 253 LEU A N 1
ATOM 1983 C CA . LEU A 1 253 ? 22.214 42.028 -19.814 1.00 90.56 253 LEU A CA 1
ATOM 1984 C C . LEU A 1 253 ? 22.047 40.494 -19.833 1.00 90.56 253 LEU A C 1
ATOM 1986 O O . LEU A 1 253 ? 22.829 39.776 -19.210 1.00 90.56 253 LEU A O 1
ATOM 1990 N N . LEU A 1 254 ? 21.052 39.981 -20.564 1.00 92.44 254 LEU A N 1
ATOM 1991 C CA . LEU A 1 254 ? 20.846 38.540 -20.748 1.00 92.44 254 LEU A CA 1
ATOM 1992 C C . LEU A 1 254 ? 21.939 37.901 -21.618 1.00 92.44 254 LEU A C 1
ATOM 1994 O O . LEU A 1 254 ? 22.350 36.776 -21.341 1.00 92.44 254 LEU A O 1
ATOM 1998 N N . ARG A 1 255 ? 22.455 38.614 -22.629 1.00 91.62 255 ARG A N 1
ATOM 1999 C CA . ARG A 1 255 ? 23.618 38.183 -23.424 1.00 91.62 255 ARG A CA 1
ATOM 2000 C C . ARG A 1 255 ? 24.897 38.124 -22.597 1.00 91.62 255 ARG A C 1
ATOM 2002 O O . ARG A 1 255 ? 25.670 37.181 -22.756 1.00 91.62 255 ARG A O 1
ATOM 2009 N N . ASP A 1 256 ? 25.112 39.080 -21.699 1.00 90.00 256 ASP A N 1
ATOM 2010 C CA . ASP A 1 256 ? 26.248 39.064 -20.773 1.00 90.00 256 ASP A CA 1
ATOM 2011 C C . ASP A 1 256 ? 26.160 37.851 -19.834 1.00 90.00 256 ASP A C 1
ATOM 2013 O O . ASP A 1 256 ? 27.142 37.129 -19.649 1.00 90.00 256 ASP A O 1
ATOM 2017 N N . TYR A 1 257 ? 24.963 37.572 -19.305 1.00 92.75 257 TYR A N 1
ATOM 2018 C CA . TYR A 1 257 ? 24.693 36.376 -18.503 1.00 92.75 257 TYR A CA 1
ATOM 2019 C C . TYR A 1 257 ? 24.923 35.082 -19.298 1.00 92.75 257 TYR A C 1
ATOM 2021 O O . TYR A 1 257 ? 25.617 34.183 -18.828 1.00 92.75 257 TYR A O 1
ATOM 2029 N N . TYR A 1 258 ? 24.428 35.012 -20.537 1.00 92.56 258 TYR A N 1
ATOM 2030 C CA . TYR A 1 258 ? 24.656 33.880 -21.438 1.00 92.56 258 TYR A CA 1
ATOM 2031 C C . TYR A 1 258 ? 26.140 33.702 -21.792 1.00 92.56 258 TYR A C 1
ATOM 2033 O O . TYR A 1 258 ? 26.636 32.585 -21.907 1.00 92.56 258 TYR A O 1
ATOM 2041 N N . THR A 1 259 ? 26.893 34.794 -21.919 1.00 90.69 259 THR A N 1
ATOM 2042 C CA . THR A 1 259 ? 28.338 34.745 -22.174 1.00 90.69 259 THR A CA 1
ATOM 2043 C C . THR A 1 259 ? 29.092 34.134 -20.996 1.00 90.69 259 THR A C 1
ATOM 2045 O O . THR A 1 259 ? 29.961 33.287 -21.209 1.00 90.69 259 THR A O 1
ATOM 2048 N N . ALA A 1 260 ? 28.722 34.491 -19.764 1.00 90.19 260 ALA A N 1
ATOM 2049 C CA . ALA A 1 260 ? 29.251 33.839 -18.569 1.00 90.19 260 ALA A CA 1
ATOM 2050 C C . ALA A 1 260 ? 28.834 32.355 -18.501 1.00 90.19 260 ALA A C 1
ATOM 2052 O O . ALA A 1 260 ? 29.679 31.495 -18.245 1.00 90.19 260 ALA A O 1
ATOM 2053 N N . LEU A 1 261 ? 27.573 32.039 -18.831 1.00 92.06 261 LEU A N 1
ATOM 2054 C CA . LEU A 1 261 ? 27.049 30.668 -18.871 1.00 92.06 261 LEU A CA 1
ATOM 2055 C C . LEU A 1 261 ? 27.817 29.790 -19.864 1.00 92.06 261 LEU A C 1
ATOM 2057 O O . LEU A 1 261 ? 28.186 28.671 -19.527 1.00 92.06 261 LEU A O 1
ATOM 2061 N N . LYS A 1 262 ? 28.143 30.303 -21.059 1.00 91.00 262 LYS A N 1
ATOM 2062 C CA . LYS A 1 262 ? 28.989 29.595 -22.037 1.00 91.00 262 LYS A CA 1
ATOM 2063 C C . LYS A 1 262 ? 30.345 29.207 -21.446 1.00 91.00 262 LYS A C 1
ATOM 2065 O O . LYS A 1 262 ? 30.827 28.106 -21.707 1.00 91.00 262 LYS A O 1
ATOM 2070 N N . GLY A 1 263 ? 30.961 30.097 -20.667 1.00 87.94 263 GLY A N 1
ATOM 2071 C CA . GLY A 1 263 ? 32.207 29.808 -19.954 1.00 87.94 263 GLY A CA 1
ATOM 2072 C C . GLY A 1 263 ? 32.028 28.694 -18.922 1.00 87.94 263 GLY A C 1
ATOM 2073 O O . GLY A 1 263 ? 32.813 27.748 -18.898 1.00 87.94 263 GLY A O 1
ATOM 2074 N N . HIS A 1 264 ? 30.953 28.760 -18.137 1.00 90.88 264 HIS A N 1
ATOM 2075 C CA . HIS A 1 264 ? 30.635 27.755 -17.126 1.00 90.88 264 HIS A CA 1
ATOM 2076 C C . HIS A 1 264 ? 30.338 26.377 -17.732 1.00 90.88 264 HIS A C 1
ATOM 2078 O O . HIS A 1 264 ? 30.888 25.380 -17.279 1.00 90.88 264 HIS A O 1
ATOM 2084 N N . VAL A 1 265 ? 29.551 26.310 -18.809 1.00 91.12 265 VAL A N 1
ATOM 2085 C CA . VAL A 1 265 ? 29.276 25.066 -19.547 1.00 91.12 265 VAL A CA 1
ATOM 2086 C C . VAL A 1 265 ? 30.573 24.445 -20.063 1.00 91.12 265 VAL A C 1
ATOM 2088 O O . VAL A 1 265 ? 30.777 23.244 -19.907 1.00 91.12 265 VAL A O 1
ATOM 2091 N N . LYS A 1 266 ? 31.492 25.248 -20.614 1.00 90.38 266 LYS A N 1
ATOM 2092 C CA . LYS A 1 266 ? 32.802 24.750 -21.063 1.00 90.38 266 LYS A CA 1
ATOM 2093 C C . LYS A 1 266 ? 33.644 24.199 -19.912 1.00 90.38 266 LYS A C 1
ATOM 2095 O O . LYS A 1 266 ? 34.258 23.148 -20.080 1.00 90.38 266 LYS A O 1
ATOM 2100 N N . GLU A 1 267 ? 33.663 24.864 -18.757 1.00 88.50 267 GLU A N 1
ATOM 2101 C CA . GLU A 1 267 ? 34.418 24.375 -17.598 1.00 88.50 267 GLU A CA 1
ATOM 2102 C C . GLU A 1 267 ? 33.792 23.100 -17.016 1.00 88.50 267 GLU A C 1
ATOM 2104 O O . GLU A 1 267 ? 34.498 22.119 -16.804 1.00 88.50 267 GLU A O 1
ATOM 2109 N N . ARG A 1 268 ? 32.462 23.043 -16.870 1.00 89.44 268 ARG A N 1
ATOM 2110 C CA . ARG A 1 268 ? 31.747 21.841 -16.408 1.00 89.44 268 ARG A CA 1
ATOM 2111 C C . ARG A 1 268 ? 31.922 20.658 -17.356 1.00 89.44 268 ARG A C 1
ATOM 2113 O O . ARG A 1 268 ? 32.115 19.537 -16.896 1.00 89.44 268 ARG A O 1
ATOM 2120 N N . HIS A 1 269 ? 31.925 20.906 -18.664 1.00 90.69 269 HIS A N 1
ATOM 2121 C CA . HIS A 1 269 ? 32.226 19.883 -19.662 1.00 90.69 269 HIS A CA 1
ATOM 2122 C C . HIS A 1 269 ? 33.669 19.377 -19.540 1.00 90.69 269 HIS A C 1
ATOM 2124 O O . HIS A 1 269 ? 33.921 18.178 -19.584 1.00 90.69 269 HIS A O 1
ATOM 2130 N N . LYS A 1 270 ? 34.633 20.278 -19.332 1.00 89.56 270 LYS A N 1
ATOM 2131 C CA . LYS A 1 270 ? 36.040 19.917 -19.125 1.00 89.56 270 LYS A CA 1
ATOM 2132 C C . LYS A 1 270 ? 36.248 19.114 -17.838 1.00 89.56 270 LYS A C 1
ATOM 2134 O O . LYS A 1 270 ? 37.022 18.160 -17.845 1.00 89.56 270 LYS A O 1
ATOM 2139 N N . GLU A 1 271 ? 35.562 19.469 -16.753 1.00 88.38 271 GLU A N 1
ATOM 2140 C CA . GLU A 1 271 ? 35.558 18.702 -15.501 1.00 88.38 271 GLU A CA 1
ATOM 2141 C C . GLU A 1 271 ? 34.955 17.307 -15.694 1.00 88.38 271 GLU A C 1
ATOM 2143 O O . GLU A 1 271 ? 35.509 16.328 -15.189 1.00 88.38 271 GLU A O 1
ATOM 2148 N N . LEU A 1 272 ? 33.860 17.212 -16.454 1.00 88.75 272 LEU A N 1
ATOM 2149 C CA . LEU A 1 272 ? 33.232 15.947 -16.816 1.00 88.75 272 LEU A CA 1
ATOM 2150 C C . LEU A 1 272 ? 34.197 15.066 -17.621 1.00 88.75 272 LEU A C 1
ATOM 2152 O O . LEU A 1 272 ? 34.507 13.961 -17.190 1.00 88.75 272 LEU A O 1
ATOM 2156 N N . VAL A 1 273 ? 34.780 15.592 -18.701 1.00 87.19 273 VAL A N 1
ATOM 2157 C CA . VAL A 1 273 ? 35.755 14.871 -19.537 1.00 87.19 273 VAL A CA 1
ATOM 2158 C C . VAL A 1 273 ? 37.004 14.461 -18.743 1.00 87.19 273 VAL A C 1
ATOM 2160 O O . VAL A 1 273 ? 37.549 13.372 -18.933 1.00 87.19 273 VAL A O 1
ATOM 2163 N N . ALA A 1 274 ? 37.480 15.298 -17.816 1.00 86.25 274 ALA A N 1
ATOM 2164 C CA . ALA A 1 274 ? 38.596 14.946 -16.937 1.00 86.25 274 ALA A CA 1
ATOM 2165 C C . ALA A 1 274 ? 38.240 13.791 -15.986 1.00 86.25 274 ALA A C 1
ATOM 2167 O O . ALA A 1 274 ? 39.075 12.912 -15.733 1.00 86.25 274 ALA A O 1
ATOM 2168 N N . MET A 1 275 ? 37.006 13.769 -15.477 1.00 83.88 275 MET A N 1
ATOM 2169 C CA . MET A 1 275 ? 36.495 12.683 -14.646 1.00 83.88 275 MET A CA 1
ATOM 2170 C C . MET A 1 275 ? 36.314 11.395 -15.459 1.00 83.88 275 MET A C 1
ATOM 2172 O O . MET A 1 275 ? 36.750 10.337 -15.003 1.00 83.88 275 MET A O 1
ATOM 2176 N N . GLU A 1 276 ? 35.778 11.481 -16.678 1.00 83.88 276 GLU A N 1
ATOM 2177 C CA . GLU A 1 276 ? 35.654 10.363 -17.624 1.00 83.88 276 GLU A CA 1
ATOM 2178 C C . GLU A 1 276 ? 37.017 9.750 -17.930 1.00 83.88 276 GLU A C 1
ATOM 2180 O O . GLU A 1 276 ? 37.211 8.550 -17.751 1.00 83.88 276 GLU A O 1
ATOM 2185 N N . ARG A 1 277 ? 38.016 10.579 -18.258 1.00 83.75 277 ARG A N 1
ATOM 2186 C CA . ARG A 1 277 ? 39.391 10.124 -18.504 1.00 83.75 277 ARG A CA 1
ATOM 2187 C C . ARG A 1 277 ? 40.025 9.493 -17.268 1.00 83.75 277 ARG A C 1
ATOM 2189 O O . ARG A 1 277 ? 40.775 8.526 -17.374 1.00 83.75 277 ARG A O 1
ATOM 2196 N N . THR A 1 278 ? 39.734 10.019 -16.080 1.00 81.50 278 THR A N 1
ATOM 2197 C CA . THR A 1 278 ? 40.211 9.440 -14.815 1.00 81.50 278 THR A CA 1
ATOM 2198 C C . THR A 1 278 ? 39.578 8.074 -14.557 1.00 81.50 278 THR A C 1
ATOM 2200 O O . THR A 1 278 ? 40.263 7.161 -14.090 1.00 81.50 278 THR A O 1
ATOM 2203 N N . CYS A 1 279 ? 38.295 7.912 -14.883 1.00 77.69 279 CYS A N 1
ATOM 2204 C CA . CYS A 1 279 ? 37.598 6.633 -14.802 1.00 77.69 279 CYS A CA 1
ATOM 2205 C C . CYS A 1 279 ? 38.141 5.648 -15.841 1.00 77.69 279 CYS A C 1
ATOM 2207 O O . CYS A 1 279 ? 38.485 4.528 -15.481 1.00 77.69 279 CYS A O 1
ATOM 2209 N N . GLN A 1 280 ? 38.340 6.081 -17.084 1.00 76.50 280 GLN A N 1
ATOM 2210 C CA . GLN A 1 280 ? 38.900 5.259 -18.155 1.00 76.50 280 GLN A CA 1
ATOM 2211 C C . GLN A 1 280 ? 40.337 4.812 -17.845 1.00 76.50 280 GLN A C 1
ATOM 2213 O O . GLN A 1 280 ? 40.662 3.640 -17.984 1.00 76.50 280 GLN A O 1
ATOM 2218 N N . ASN A 1 281 ? 41.186 5.696 -17.313 1.00 75.69 281 ASN A N 1
ATOM 2219 C CA . ASN A 1 281 ? 42.535 5.334 -16.869 1.00 75.69 281 ASN A CA 1
ATOM 2220 C C . ASN A 1 281 ? 42.523 4.362 -15.680 1.0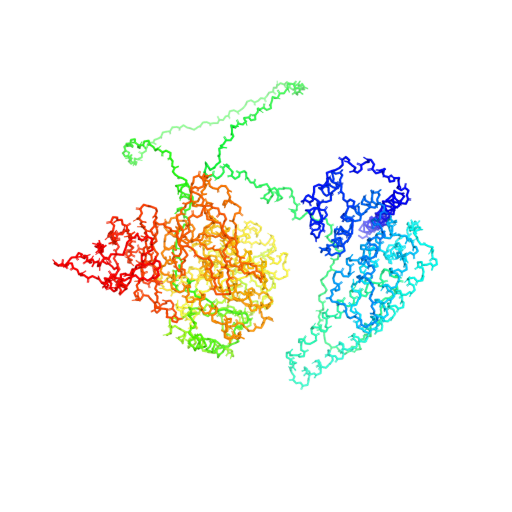0 75.69 281 ASN A C 1
ATOM 2222 O O . ASN A 1 281 ? 43.385 3.489 -15.594 1.00 75.69 281 ASN A O 1
ATOM 2226 N N . ALA A 1 282 ? 41.578 4.505 -14.747 1.00 70.81 282 ALA A N 1
ATOM 2227 C CA . ALA A 1 282 ? 41.413 3.553 -13.650 1.00 70.81 282 ALA A CA 1
ATOM 2228 C C . ALA A 1 282 ? 40.970 2.178 -14.174 1.00 70.81 282 ALA A C 1
ATOM 2230 O O . ALA A 1 282 ? 41.544 1.171 -13.769 1.00 70.81 282 ALA A O 1
ATOM 2231 N N . LEU A 1 283 ? 40.053 2.156 -15.143 1.00 68.38 283 LEU A N 1
ATOM 2232 C CA . LEU A 1 283 ? 39.616 0.943 -15.828 1.00 68.38 283 LEU A CA 1
ATOM 2233 C C . LEU A 1 283 ? 40.786 0.258 -16.555 1.00 68.38 283 LEU A C 1
ATOM 2235 O O . LEU A 1 283 ? 41.003 -0.933 -16.368 1.00 68.38 283 LEU A O 1
ATOM 2239 N N . SER A 1 284 ? 41.608 1.011 -17.293 1.00 61.88 284 SER A N 1
ATOM 2240 C CA . SER A 1 284 ? 42.752 0.460 -18.037 1.00 61.88 284 SER A CA 1
ATOM 2241 C C . SER A 1 284 ? 43.934 0.040 -17.154 1.00 61.88 284 SER A C 1
ATOM 2243 O O . SER A 1 284 ? 44.686 -0.853 -17.528 1.00 61.88 284 SER A O 1
ATOM 2245 N N . SER A 1 285 ? 44.140 0.680 -15.995 1.00 61.50 285 SER A N 1
ATOM 2246 C CA . SER A 1 285 ? 45.275 0.380 -15.100 1.00 61.50 285 SER A CA 1
ATOM 2247 C C . SER A 1 285 ? 44.959 -0.631 -13.999 1.00 61.50 285 SER A C 1
ATOM 2249 O O . SER A 1 285 ? 45.873 -1.302 -13.523 1.00 61.50 285 SER A O 1
ATOM 2251 N N . LYS A 1 286 ? 43.696 -0.732 -13.570 1.00 64.75 286 LYS A N 1
ATOM 2252 C CA . LYS A 1 286 ? 43.268 -1.593 -12.456 1.00 64.75 286 LYS A CA 1
ATOM 2253 C C . LYS A 1 286 ? 42.193 -2.613 -12.834 1.00 64.75 286 LYS A C 1
ATOM 2255 O O . LYS A 1 286 ? 41.871 -3.447 -12.001 1.00 64.75 286 LYS A O 1
ATOM 2260 N N . GLY A 1 287 ? 41.641 -2.560 -14.048 1.00 53.12 287 GLY A N 1
ATOM 2261 C CA . GLY A 1 287 ? 40.563 -3.451 -14.495 1.00 53.12 287 GLY A CA 1
ATOM 2262 C C . GLY A 1 287 ? 39.187 -3.136 -13.896 1.00 53.12 287 GLY A C 1
ATOM 2263 O O . GLY A 1 287 ? 38.202 -3.756 -14.278 1.00 53.12 287 GLY A O 1
ATOM 2264 N N . GLU A 1 288 ? 39.095 -2.159 -12.990 1.00 59.00 288 GLU A N 1
ATOM 2265 C CA . GLU A 1 288 ? 37.874 -1.801 -12.269 1.00 59.00 288 GLU A CA 1
ATOM 2266 C C . GLU A 1 288 ? 37.812 -0.290 -11.983 1.00 59.00 288 GLU A C 1
ATOM 2268 O O . GLU A 1 288 ? 38.827 0.377 -11.753 1.00 59.00 288 GLU A O 1
ATOM 2273 N N . VAL A 1 289 ? 36.599 0.268 -11.974 1.00 67.50 289 VAL A N 1
ATOM 2274 C CA . VAL A 1 289 ? 36.317 1.646 -11.542 1.00 67.50 289 VAL A CA 1
ATOM 2275 C C . VAL A 1 289 ? 35.434 1.564 -10.306 1.00 67.50 289 VAL A C 1
ATOM 2277 O O . VAL A 1 289 ? 34.360 0.976 -10.354 1.00 67.50 289 VAL A O 1
ATOM 2280 N N . SER A 1 290 ? 35.880 2.155 -9.196 1.00 73.06 290 SER A N 1
ATOM 2281 C CA . SER A 1 290 ? 35.136 2.141 -7.930 1.00 73.06 290 SER A CA 1
ATOM 2282 C C . SER A 1 290 ? 33.727 2.723 -8.091 1.00 73.06 290 SER A C 1
ATOM 2284 O O . SER A 1 290 ? 33.599 3.797 -8.685 1.00 73.06 290 SER A O 1
ATOM 2286 N N . ASN A 1 291 ? 32.716 2.109 -7.470 1.00 69.06 291 ASN A N 1
ATOM 2287 C CA . ASN A 1 291 ? 31.311 2.542 -7.553 1.00 69.06 291 ASN A CA 1
ATOM 2288 C C . ASN A 1 291 ? 31.114 4.032 -7.216 1.00 69.06 291 ASN A C 1
ATOM 2290 O O . ASN A 1 291 ? 30.518 4.752 -8.006 1.00 69.06 291 ASN A O 1
ATOM 2294 N N . ALA A 1 292 ? 31.781 4.555 -6.181 1.00 69.88 292 ALA A N 1
ATOM 2295 C CA . ALA A 1 292 ? 31.733 5.984 -5.836 1.00 69.88 292 ALA A CA 1
ATOM 2296 C C . ALA A 1 292 ? 32.249 6.935 -6.945 1.00 69.88 292 ALA A C 1
ATOM 2298 O O . ALA A 1 292 ? 31.884 8.108 -6.992 1.00 69.88 292 ALA A O 1
ATOM 2299 N N . ARG A 1 293 ? 33.134 6.463 -7.837 1.00 75.62 293 ARG A N 1
ATOM 2300 C CA . ARG A 1 293 ? 33.586 7.235 -9.012 1.00 75.62 293 ARG A CA 1
ATOM 2301 C C . ARG A 1 293 ? 32.598 7.133 -10.170 1.00 75.62 293 ARG A C 1
ATOM 2303 O O . ARG A 1 293 ? 32.451 8.126 -10.872 1.00 75.62 293 ARG A O 1
ATOM 2310 N N . ARG A 1 294 ? 31.937 5.981 -10.340 1.00 76.38 294 ARG A N 1
ATOM 2311 C CA . ARG A 1 294 ? 30.890 5.767 -11.351 1.00 76.38 294 ARG A CA 1
ATOM 2312 C C . ARG A 1 294 ? 29.655 6.617 -11.039 1.00 76.38 294 ARG A C 1
ATOM 2314 O O . ARG A 1 294 ? 29.267 7.425 -11.867 1.00 76.38 294 ARG A O 1
ATOM 2321 N N . GLU A 1 295 ? 29.175 6.576 -9.800 1.00 76.88 295 GLU A N 1
ATOM 2322 C CA . GLU A 1 295 ? 28.058 7.407 -9.321 1.00 76.88 295 GLU A CA 1
ATOM 2323 C C . GLU A 1 295 ? 28.358 8.908 -9.448 1.00 76.88 295 GLU A C 1
ATOM 2325 O O . GLU A 1 295 ? 27.528 9.701 -9.892 1.00 76.88 295 GLU A O 1
ATOM 2330 N N . LYS A 1 296 ? 29.583 9.326 -9.096 1.00 82.56 296 LYS A N 1
ATOM 2331 C CA . LYS A 1 296 ? 30.002 10.723 -9.261 1.00 82.56 296 LYS A CA 1
ATOM 2332 C C . LYS A 1 296 ? 30.031 11.136 -10.735 1.00 82.56 296 LYS A C 1
ATOM 2334 O O . LYS A 1 296 ? 29.708 12.284 -11.034 1.00 82.56 296 LYS A O 1
ATOM 2339 N N . LEU A 1 297 ? 30.433 10.235 -11.630 1.00 79.94 297 LEU A N 1
ATOM 2340 C CA . LEU A 1 297 ? 30.444 10.488 -13.065 1.00 79.94 297 LEU A CA 1
ATOM 2341 C C . LEU A 1 297 ? 29.015 10.619 -13.613 1.00 79.94 297 LEU A C 1
ATOM 2343 O O . LEU A 1 297 ? 28.720 11.629 -14.241 1.00 79.94 297 LEU A O 1
ATOM 2347 N N . GLU A 1 298 ? 28.120 9.686 -13.291 1.00 84.31 298 GLU A N 1
ATOM 2348 C CA . GLU A 1 298 ? 26.707 9.708 -13.706 1.00 84.31 298 GLU A CA 1
ATOM 2349 C C . GLU A 1 298 ? 25.973 10.958 -13.192 1.00 84.31 298 GLU A C 1
ATOM 2351 O O . GLU A 1 298 ? 25.270 11.638 -13.943 1.00 84.31 298 GLU A O 1
ATOM 2356 N N . PHE A 1 299 ? 26.204 11.349 -11.932 1.00 86.56 299 PHE A N 1
ATOM 2357 C CA . PHE A 1 299 ? 25.668 12.601 -11.392 1.00 86.56 299 PHE A CA 1
ATOM 2358 C C . PHE A 1 299 ? 26.190 13.828 -12.156 1.00 86.56 299 PHE A C 1
ATOM 2360 O O . PHE A 1 299 ? 25.427 14.750 -12.459 1.00 86.56 299 PHE A O 1
ATOM 2367 N N . MET A 1 300 ? 27.490 13.855 -12.480 1.00 86.44 300 MET A N 1
ATOM 2368 C CA . MET A 1 300 ? 28.081 14.937 -13.271 1.00 86.44 300 MET A CA 1
ATOM 2369 C C . MET A 1 300 ? 27.524 14.971 -14.701 1.00 86.44 300 MET A C 1
ATOM 2371 O O . MET A 1 300 ? 27.299 16.071 -15.203 1.00 86.44 300 MET A O 1
ATOM 2375 N N . GLN A 1 301 ? 27.241 13.817 -15.314 1.00 85.44 301 GLN A N 1
ATOM 2376 C CA . GLN A 1 301 ? 26.615 13.701 -16.637 1.00 85.44 301 GLN A CA 1
ATOM 2377 C C . GLN A 1 301 ? 25.179 14.236 -16.619 1.00 85.44 301 GLN A C 1
ATOM 2379 O O . GLN A 1 301 ? 24.889 15.205 -17.317 1.00 85.44 301 GLN A O 1
ATOM 2384 N N . SER A 1 302 ? 24.317 13.730 -15.729 1.00 85.19 302 SER A N 1
ATOM 2385 C CA . SER A 1 302 ? 22.922 14.192 -15.627 1.00 85.19 302 SER A CA 1
ATOM 2386 C C . SER A 1 302 ? 22.819 15.687 -15.293 1.00 85.19 302 SER A C 1
ATOM 2388 O O . SER A 1 302 ? 21.983 16.421 -15.832 1.00 85.19 302 SER A O 1
ATOM 2390 N N . SER A 1 303 ? 23.689 16.180 -14.404 1.00 87.00 303 SER A N 1
ATOM 2391 C CA . SER A 1 303 ? 23.750 17.607 -14.079 1.00 87.00 303 SER A CA 1
ATOM 2392 C C . SER A 1 303 ? 24.202 18.449 -15.275 1.00 87.00 303 SER A C 1
ATOM 2394 O O . SER A 1 303 ? 23.703 19.564 -15.442 1.00 87.00 303 SER A O 1
ATOM 2396 N N . PHE A 1 304 ? 25.138 17.946 -16.083 1.00 91.06 304 PHE A N 1
ATOM 2397 C CA . PHE A 1 304 ? 25.631 18.634 -17.270 1.00 91.06 304 PHE A CA 1
ATOM 2398 C C . PHE A 1 304 ? 24.593 18.651 -18.398 1.00 91.06 304 PHE A C 1
ATOM 2400 O O . PHE A 1 304 ? 24.386 19.702 -18.996 1.00 91.06 304 PHE A O 1
ATOM 2407 N N . GLU A 1 305 ? 23.870 17.556 -18.636 1.00 87.88 305 GLU A N 1
ATOM 2408 C CA . GLU A 1 305 ? 22.787 17.485 -19.629 1.00 87.88 305 GLU A CA 1
ATOM 2409 C C . GLU A 1 305 ? 21.666 18.488 -19.333 1.00 87.88 305 GLU A C 1
ATOM 2411 O O . GLU A 1 305 ? 21.241 19.239 -20.214 1.00 87.88 305 GLU A O 1
ATOM 2416 N N . LYS A 1 306 ? 21.235 18.585 -18.068 1.00 88.19 306 LYS A N 1
ATOM 2417 C CA . LYS A 1 306 ? 20.234 19.579 -17.637 1.00 88.19 306 LYS A CA 1
ATOM 2418 C C . LYS A 1 306 ? 20.718 21.014 -17.851 1.00 88.19 306 LYS A C 1
ATOM 2420 O O . LYS A 1 306 ? 19.944 21.877 -18.282 1.00 88.19 306 LYS A O 1
ATOM 2425 N N . LEU A 1 307 ? 21.994 21.274 -17.559 1.00 90.44 307 LEU A N 1
ATOM 2426 C CA . LEU A 1 307 ? 22.630 22.570 -17.792 1.00 90.44 307 LEU A CA 1
ATOM 2427 C C . LEU A 1 307 ? 22.711 22.883 -19.295 1.00 90.44 307 LEU A C 1
ATOM 2429 O O . LEU A 1 307 ? 22.389 24.001 -19.699 1.00 90.44 307 LEU A O 1
ATOM 2433 N N . LEU A 1 308 ? 23.083 21.905 -20.123 1.00 90.25 308 LEU A N 1
ATOM 2434 C CA . LEU A 1 308 ? 23.197 22.044 -21.573 1.00 90.25 308 LEU A CA 1
ATOM 2435 C C . LEU A 1 308 ? 21.831 22.294 -22.222 1.00 90.25 308 LEU A C 1
ATOM 2437 O O . LEU A 1 308 ? 21.701 23.241 -22.988 1.00 90.25 308 LEU A O 1
ATOM 2441 N N . SER A 1 309 ? 20.793 21.545 -21.842 1.00 90.56 309 SER A N 1
ATOM 2442 C CA . SER A 1 309 ? 19.413 21.752 -22.312 1.00 90.56 309 SER A CA 1
ATOM 2443 C C . SER A 1 309 ? 18.867 23.140 -21.934 1.00 90.56 309 SER A C 1
ATOM 2445 O O . SER A 1 309 ? 18.269 23.851 -22.752 1.00 90.56 309 SER A O 1
ATOM 2447 N N . SER A 1 310 ? 19.140 23.593 -20.706 1.00 91.69 310 SER A N 1
ATOM 2448 C CA . SER A 1 310 ? 18.765 24.944 -20.262 1.00 91.69 310 SER A CA 1
ATOM 2449 C C . SER A 1 310 ? 19.532 26.030 -21.029 1.00 91.69 310 SER A C 1
ATOM 2451 O O . SER A 1 310 ? 18.961 27.067 -21.373 1.00 91.69 310 SER A O 1
ATOM 2453 N N . THR A 1 311 ? 20.809 25.775 -21.334 1.00 92.12 311 THR A N 1
ATOM 2454 C CA . THR A 1 311 ? 21.671 26.658 -22.133 1.00 92.12 311 THR A CA 1
ATOM 2455 C C . THR A 1 311 ? 21.193 26.732 -23.580 1.00 92.12 311 THR A C 1
ATOM 2457 O O . THR A 1 311 ? 21.088 27.835 -24.103 1.00 92.12 311 THR A O 1
ATOM 2460 N N . GLN A 1 312 ? 20.828 25.600 -24.190 1.00 90.62 312 GLN A N 1
ATOM 2461 C CA . GLN A 1 312 ? 20.236 25.511 -25.528 1.00 90.62 312 GLN A CA 1
ATOM 2462 C C . GLN A 1 312 ? 18.998 26.385 -25.634 1.00 90.62 312 GLN A C 1
ATOM 2464 O O . GLN A 1 312 ? 18.920 27.271 -26.477 1.00 90.62 312 GLN A O 1
ATOM 2469 N N . THR A 1 313 ? 18.074 26.206 -24.695 1.00 90.00 313 THR A N 1
ATOM 2470 C CA . THR A 1 313 ? 16.828 26.963 -24.695 1.00 90.00 313 THR A CA 1
ATOM 2471 C C . THR A 1 313 ? 17.081 28.472 -24.585 1.00 90.00 313 THR A C 1
ATOM 2473 O O . THR A 1 313 ? 16.411 29.270 -25.238 1.00 90.00 313 THR A O 1
ATOM 2476 N N . LEU A 1 314 ? 18.048 28.894 -23.760 1.00 90.75 314 LEU A N 1
ATOM 2477 C CA . LEU A 1 314 ? 18.411 30.307 -23.644 1.00 90.75 314 LEU A CA 1
ATOM 2478 C C . LEU A 1 314 ? 19.137 30.825 -24.900 1.00 90.75 314 LEU A C 1
ATOM 2480 O O . LEU A 1 314 ? 18.889 31.956 -25.311 1.00 90.75 314 LEU A O 1
ATOM 2484 N N . SER A 1 315 ? 19.987 29.997 -25.515 1.00 91.38 315 SER A N 1
ATOM 2485 C CA . SER A 1 315 ? 20.676 30.261 -26.785 1.00 91.38 315 SER A CA 1
ATOM 2486 C C . SER A 1 315 ? 19.673 30.543 -27.899 1.00 91.38 315 SER A C 1
ATOM 2488 O O . SER A 1 315 ? 19.788 31.553 -28.593 1.00 91.38 315 SER A O 1
ATOM 2490 N N . ASP A 1 316 ? 18.647 29.698 -28.007 1.00 89.31 316 ASP A N 1
ATOM 2491 C CA . ASP A 1 316 ? 17.601 29.809 -29.020 1.00 89.31 316 ASP A CA 1
ATOM 2492 C C . ASP A 1 316 ? 16.769 31.077 -28.828 1.00 89.31 316 ASP A C 1
ATOM 2494 O O . ASP A 1 316 ? 16.480 31.771 -29.800 1.00 89.31 316 ASP A O 1
ATOM 2498 N N . LEU A 1 317 ? 16.424 31.425 -27.582 1.00 88.75 317 LEU A N 1
ATOM 2499 C CA . LEU A 1 317 ? 15.668 32.643 -27.253 1.00 88.75 317 LEU A CA 1
ATOM 2500 C C . LEU A 1 317 ? 16.469 33.937 -27.468 1.00 88.75 317 LEU A C 1
ATOM 2502 O O . LEU A 1 317 ? 15.886 34.980 -27.767 1.00 88.75 317 LEU A O 1
ATOM 2506 N N . LEU A 1 318 ? 17.791 33.898 -27.276 1.00 88.94 318 LEU A N 1
ATOM 2507 C CA . LEU A 1 318 ? 18.677 35.049 -27.485 1.00 88.94 318 LEU A CA 1
ATOM 2508 C C . LEU A 1 318 ? 19.192 35.162 -28.926 1.00 88.94 318 LEU A C 1
ATOM 2510 O O . LEU A 1 318 ? 19.778 36.194 -29.267 1.00 88.94 318 LEU A O 1
ATOM 2514 N N . ASN A 1 319 ? 18.946 34.138 -29.749 1.00 86.69 319 ASN A N 1
ATOM 2515 C CA . ASN A 1 319 ? 19.550 33.948 -31.064 1.00 86.69 319 ASN A CA 1
ATOM 2516 C C . ASN A 1 319 ? 21.086 34.044 -31.013 1.00 86.69 319 ASN A C 1
ATOM 2518 O O . ASN A 1 319 ? 21.723 34.789 -31.755 1.00 86.69 319 ASN A O 1
ATOM 2522 N N . GLU A 1 320 ? 21.680 33.316 -30.073 1.00 87.19 320 GLU A N 1
ATOM 2523 C CA . GLU A 1 320 ? 23.128 33.202 -29.914 1.00 87.19 320 GLU A CA 1
ATOM 2524 C C . GLU A 1 320 ? 23.574 31.780 -30.291 1.00 87.19 320 GLU A C 1
ATOM 2526 O O . GLU A 1 320 ? 22.775 30.845 -30.211 1.00 87.19 320 GLU A O 1
ATOM 2531 N N . PRO A 1 321 ? 24.833 31.568 -30.708 1.00 84.94 321 PRO A N 1
ATOM 2532 C CA . PRO A 1 321 ? 25.358 30.227 -30.928 1.00 84.94 321 PRO A CA 1
ATOM 2533 C C . PRO A 1 321 ? 25.630 29.508 -29.599 1.00 84.94 321 PRO A C 1
ATOM 2535 O O . PRO A 1 321 ? 26.027 30.118 -28.595 1.00 84.94 321 PRO A O 1
ATOM 2538 N N . LEU A 1 322 ? 25.471 28.186 -29.622 1.00 87.06 322 LEU A N 1
ATOM 2539 C CA . LEU A 1 322 ? 25.881 27.296 -28.540 1.00 87.06 322 LEU A CA 1
ATOM 2540 C C . LEU A 1 322 ? 27.399 27.328 -28.324 1.00 87.06 322 LEU A C 1
ATOM 2542 O O . LEU A 1 322 ? 28.159 27.570 -29.266 1.00 87.06 322 LEU A O 1
ATOM 2546 N N . PRO A 1 323 ? 27.878 27.060 -27.099 1.00 86.00 323 PRO A N 1
ATOM 2547 C CA . PRO A 1 323 ? 29.304 26.915 -26.857 1.00 86.00 323 PRO A CA 1
ATOM 2548 C C . PRO A 1 323 ? 29.856 25.672 -27.573 1.00 86.00 323 PRO A C 1
ATOM 2550 O O . PRO A 1 323 ? 29.428 24.556 -27.304 1.00 86.00 323 PRO A O 1
ATOM 2553 N N . GLU A 1 324 ? 30.865 25.853 -28.428 1.00 79.69 324 GLU A N 1
ATOM 2554 C CA . GLU A 1 324 ? 31.626 24.730 -28.991 1.00 79.69 324 GLU A CA 1
ATOM 2555 C C . GLU A 1 324 ? 32.354 23.964 -27.876 1.00 79.69 324 GLU A C 1
ATOM 2557 O O . GLU A 1 324 ? 33.174 24.539 -27.144 1.00 79.69 324 GLU A O 1
ATOM 2562 N N . LEU A 1 325 ? 32.037 22.675 -27.744 1.00 84.06 325 LEU A N 1
ATOM 2563 C CA . LEU A 1 325 ? 32.653 21.758 -26.789 1.00 84.06 325 LEU A CA 1
ATOM 2564 C C . LEU A 1 325 ? 33.865 21.058 -27.447 1.00 84.06 325 LEU A C 1
ATOM 2566 O O . LEU A 1 325 ? 33.754 20.618 -28.594 1.00 84.06 325 LEU A O 1
ATOM 2570 N N . PRO A 1 326 ? 35.033 20.962 -26.780 1.00 70.50 326 PRO A N 1
ATOM 2571 C CA . PRO A 1 326 ? 36.221 20.310 -27.340 1.00 70.50 326 PRO A CA 1
ATOM 2572 C C . PRO A 1 326 ? 35.973 18.830 -27.682 1.00 70.50 326 PRO A C 1
ATOM 2574 O O . PRO A 1 326 ? 35.613 18.049 -26.806 1.00 70.50 326 PRO A O 1
ATOM 2577 N N . LYS A 1 327 ? 36.214 18.424 -28.936 1.00 52.56 327 LYS A N 1
ATOM 2578 C CA . LYS A 1 327 ? 36.115 17.019 -29.380 1.00 52.56 327 LYS A CA 1
ATOM 2579 C C . LYS A 1 327 ? 37.407 16.250 -29.054 1.00 52.56 327 LYS A C 1
ATOM 2581 O O . LYS A 1 327 ? 38.499 16.787 -29.237 1.00 52.56 327 LYS A O 1
ATOM 2586 N N . GLN A 1 328 ? 37.298 15.009 -28.572 1.00 48.00 328 GLN A N 1
ATOM 2587 C CA . GLN A 1 328 ? 38.452 14.136 -28.303 1.00 48.00 328 GLN A CA 1
ATOM 2588 C C . GLN A 1 328 ? 39.081 13.618 -29.613 1.00 48.00 328 GLN A C 1
ATOM 2590 O O . GLN A 1 328 ? 38.370 13.303 -30.560 1.00 48.00 328 GLN A O 1
ATOM 2595 N N . SER A 1 329 ? 40.415 13.531 -29.667 1.00 35.78 329 SER A N 1
ATOM 2596 C CA . SER A 1 329 ? 41.168 12.890 -30.755 1.00 35.78 329 SER A CA 1
ATOM 2597 C C . SER A 1 329 ? 41.149 11.365 -30.594 1.00 35.78 329 SER A C 1
ATOM 2599 O O . SER A 1 329 ? 41.594 10.861 -29.562 1.00 35.78 329 SER A O 1
ATOM 2601 N N . GLU A 1 330 ? 40.644 10.666 -31.607 1.00 32.81 330 GLU A N 1
ATOM 2602 C CA . GLU A 1 330 ? 40.383 9.222 -31.644 1.00 32.81 330 GLU A CA 1
ATOM 2603 C C . GLU A 1 330 ? 41.659 8.363 -31.765 1.00 32.81 330 GLU A C 1
ATOM 2605 O O . GLU A 1 330 ? 42.436 8.520 -32.704 1.00 32.81 330 GLU A O 1
ATOM 2610 N N . GLU A 1 331 ? 41.814 7.379 -30.874 1.00 30.42 331 GLU A N 1
ATOM 2611 C CA . GLU A 1 331 ? 42.398 6.071 -31.201 1.00 30.42 331 GLU A CA 1
ATOM 2612 C C . GLU A 1 331 ? 41.366 4.997 -30.817 1.00 30.42 331 GLU A C 1
ATOM 2614 O O . GLU A 1 331 ? 40.760 5.028 -29.747 1.00 30.42 331 GLU A O 1
ATOM 2619 N N . SER A 1 332 ? 41.103 4.105 -31.765 1.00 30.86 332 SER A N 1
ATOM 2620 C CA . SER A 1 332 ? 39.878 3.322 -31.952 1.00 30.86 332 SER A CA 1
ATOM 2621 C C . SER A 1 332 ? 39.621 2.186 -30.951 1.00 30.86 332 SER A C 1
ATOM 2623 O O . SER A 1 332 ? 40.484 1.336 -30.750 1.00 30.86 332 SER A O 1
ATOM 2625 N N . SER A 1 333 ? 38.368 2.041 -30.504 1.00 26.52 333 SER A N 1
ATOM 2626 C CA . SER A 1 333 ? 37.608 0.776 -30.599 1.00 26.52 333 SER A CA 1
ATOM 2627 C C . SER A 1 333 ? 36.109 1.065 -30.436 1.00 26.52 333 SER A C 1
ATOM 2629 O O . SER A 1 333 ? 35.700 1.780 -29.527 1.00 26.52 333 SER A O 1
ATOM 2631 N N . GLY A 1 334 ? 35.319 0.604 -31.408 1.00 38.91 334 GLY A N 1
ATOM 2632 C CA . GLY A 1 334 ? 33.934 1.018 -31.621 1.00 38.91 334 GLY A CA 1
ATOM 2633 C C . GLY A 1 334 ? 32.940 0.470 -30.599 1.00 38.91 334 GLY A C 1
ATOM 2634 O O . GLY A 1 334 ? 32.967 -0.710 -30.255 1.00 38.91 334 GLY A O 1
ATOM 2635 N N . GLY A 1 335 ? 32.022 1.345 -30.192 1.00 26.44 335 GLY A N 1
ATOM 2636 C CA . GLY A 1 335 ? 30.778 1.040 -29.494 1.00 26.44 335 GLY A CA 1
ATOM 2637 C C . GLY A 1 335 ? 29.714 2.020 -29.984 1.00 26.44 335 GLY A C 1
ATOM 2638 O O . GLY A 1 335 ? 29.917 3.230 -29.934 1.00 26.44 335 GLY A O 1
ATOM 2639 N N . ILE A 1 336 ? 28.637 1.479 -30.548 1.00 26.98 336 ILE A N 1
ATOM 2640 C CA . ILE A 1 336 ? 27.544 2.209 -31.195 1.00 26.98 336 ILE A CA 1
ATOM 2641 C C . ILE A 1 336 ? 26.680 2.869 -30.117 1.00 26.98 336 ILE A C 1
ATOM 2643 O O . ILE A 1 336 ? 26.179 2.198 -29.217 1.00 26.98 336 ILE A O 1
ATOM 2647 N N . ILE A 1 337 ? 26.518 4.185 -30.231 1.00 23.95 337 ILE A N 1
ATOM 2648 C CA . ILE A 1 337 ? 25.556 5.000 -29.490 1.00 23.95 337 ILE A CA 1
ATOM 2649 C C . ILE A 1 337 ? 24.224 4.880 -30.238 1.00 23.95 337 ILE A C 1
ATOM 2651 O O . ILE A 1 337 ? 24.161 5.226 -31.415 1.00 23.95 337 ILE A O 1
ATOM 2655 N N . PHE A 1 338 ? 23.178 4.378 -29.583 1.00 23.53 338 PHE A N 1
ATOM 2656 C CA . PHE A 1 338 ? 21.809 4.511 -30.081 1.00 23.53 338 PHE A CA 1
ATOM 2657 C C . PHE A 1 338 ? 21.216 5.798 -29.504 1.00 23.53 338 PHE A C 1
ATOM 2659 O O . PHE A 1 338 ? 20.897 5.875 -28.319 1.00 23.53 338 PHE A O 1
ATOM 2666 N N . GLU A 1 339 ? 21.108 6.819 -30.352 1.00 24.97 339 GLU A N 1
ATOM 2667 C CA . GLU A 1 339 ? 20.229 7.965 -30.137 1.00 24.97 339 GLU A CA 1
ATOM 2668 C C . GLU A 1 339 ? 18.772 7.486 -30.225 1.00 24.97 339 GLU A C 1
ATOM 2670 O O . GLU A 1 339 ? 18.370 6.854 -31.200 1.00 24.97 339 GLU A O 1
ATOM 2675 N N . CYS A 1 340 ? 17.970 7.786 -29.205 1.00 25.72 340 CYS A N 1
ATOM 2676 C CA . CYS A 1 340 ? 16.514 7.703 -29.265 1.00 25.72 340 CYS A CA 1
ATOM 2677 C C . CYS A 1 340 ? 15.955 9.081 -28.936 1.00 25.72 340 CYS A C 1
ATOM 2679 O O . CYS A 1 340 ? 15.898 9.460 -27.770 1.00 25.72 340 CYS A O 1
ATOM 2681 N N . ALA A 1 341 ? 15.576 9.818 -29.976 1.00 27.75 341 ALA A N 1
ATOM 2682 C CA . ALA A 1 341 ? 14.425 10.715 -29.987 1.00 27.75 341 ALA A CA 1
ATOM 2683 C C . ALA A 1 341 ? 14.313 11.310 -31.394 1.00 27.75 341 ALA A C 1
ATOM 2685 O O . ALA A 1 341 ? 14.970 12.302 -31.703 1.00 27.75 341 ALA A O 1
ATOM 2686 N N . ASP A 1 342 ? 13.483 10.697 -32.234 1.00 26.00 342 ASP A N 1
ATOM 2687 C CA . ASP A 1 342 ? 12.938 11.383 -33.401 1.00 26.00 342 ASP A CA 1
ATOM 2688 C C . ASP A 1 342 ? 11.747 12.239 -32.912 1.00 26.00 342 ASP A C 1
ATOM 2690 O O . ASP A 1 342 ? 10.842 11.705 -32.259 1.00 26.00 342 ASP A O 1
ATOM 2694 N N . PRO A 1 343 ? 11.743 13.567 -33.112 1.00 35.28 343 PRO A N 1
ATOM 2695 C CA . PRO A 1 343 ? 10.653 14.445 -32.711 1.00 35.28 343 PRO A CA 1
ATOM 2696 C C . PRO A 1 343 ? 9.574 14.439 -33.799 1.00 35.28 343 PRO A C 1
ATOM 2698 O O . PRO A 1 343 ? 9.582 15.275 -34.698 1.00 35.28 343 PRO A O 1
ATOM 2701 N N . GLY A 1 344 ? 8.640 13.490 -33.723 1.00 34.69 344 GLY A N 1
ATOM 2702 C CA . GLY A 1 344 ? 7.636 13.325 -34.775 1.00 34.69 344 GLY A CA 1
ATOM 2703 C C . GLY A 1 344 ? 6.402 12.523 -34.381 1.00 34.69 344 GLY A C 1
ATOM 2704 O O . GLY A 1 344 ? 6.037 11.607 -35.102 1.00 34.69 344 GLY A O 1
ATOM 2705 N N . THR A 1 345 ? 5.741 12.857 -33.270 1.00 34.88 345 THR A N 1
ATOM 2706 C CA . THR A 1 345 ? 4.371 12.382 -32.981 1.00 34.88 345 THR A CA 1
ATOM 2707 C C . THR A 1 345 ? 3.610 13.405 -32.132 1.00 34.88 345 THR A C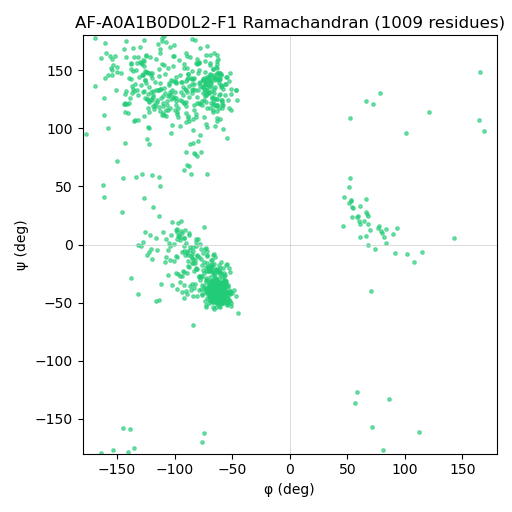 1
ATOM 2709 O O . THR A 1 345 ? 3.369 13.192 -30.945 1.00 34.88 345 THR A O 1
ATOM 2712 N N . GLU A 1 346 ? 3.229 14.536 -32.725 1.00 34.94 346 GLU A N 1
ATOM 2713 C CA . GLU A 1 346 ? 2.093 15.331 -32.241 1.00 34.94 346 GLU A CA 1
ATOM 2714 C C . GLU A 1 346 ? 0.890 14.999 -33.128 1.00 34.94 346 GLU A C 1
ATOM 2716 O O . GLU A 1 346 ? 0.927 15.230 -34.333 1.00 34.94 346 GLU A O 1
ATOM 2721 N N . GLY A 1 347 ? -0.157 14.408 -32.543 1.00 38.56 347 GLY A N 1
ATOM 2722 C CA . GLY A 1 347 ? -1.397 14.102 -33.265 1.00 38.56 347 GLY A CA 1
ATOM 2723 C C . GLY A 1 347 ? -2.100 12.792 -32.909 1.00 38.56 347 GLY A C 1
ATOM 2724 O O . GLY A 1 347 ? -3.091 12.469 -33.553 1.00 38.56 347 GLY A O 1
ATOM 2725 N N . LEU A 1 348 ? -1.644 12.035 -31.908 1.00 39.00 348 LEU A N 1
ATOM 2726 C CA . LEU A 1 348 ? -2.407 10.887 -31.419 1.00 39.00 348 LEU A CA 1
ATOM 2727 C C . LEU A 1 348 ? -3.337 11.344 -30.295 1.00 39.00 348 LEU A C 1
ATOM 2729 O O . LEU A 1 348 ? -2.883 11.761 -29.228 1.00 39.00 348 LEU A O 1
ATOM 2733 N N . ASP A 1 349 ? -4.642 11.282 -30.564 1.00 45.75 349 ASP A N 1
ATOM 2734 C CA . ASP A 1 349 ? -5.659 11.194 -29.521 1.00 45.75 349 ASP A CA 1
ATOM 2735 C C . ASP A 1 349 ? -5.187 10.128 -28.515 1.00 45.75 349 ASP A C 1
ATOM 2737 O O . ASP A 1 349 ? -4.887 9.012 -28.948 1.00 45.75 349 ASP A O 1
ATOM 2741 N N . PRO A 1 350 ? -5.059 10.432 -27.207 1.00 46.84 350 PRO A N 1
ATOM 2742 C CA . PRO A 1 350 ? -4.613 9.454 -26.213 1.00 46.84 350 PRO A CA 1
ATOM 2743 C C . PRO A 1 350 ? -5.452 8.167 -26.205 1.00 46.84 350 PRO A C 1
ATOM 2745 O O . PRO A 1 350 ? -4.998 7.155 -25.681 1.00 46.84 350 PRO A O 1
ATOM 2748 N N . TRP A 1 351 ? -6.646 8.193 -26.799 1.00 39.91 351 TRP A N 1
ATOM 2749 C CA . TRP A 1 351 ? -7.534 7.043 -26.915 1.00 39.91 351 TRP A CA 1
ATOM 2750 C C . TRP A 1 351 ? -7.457 6.334 -28.273 1.00 39.91 351 TRP A C 1
ATOM 2752 O O . TRP A 1 351 ? -7.988 5.240 -28.399 1.00 39.91 351 TRP A O 1
ATOM 2762 N N . GLY A 1 352 ? -6.778 6.901 -29.275 1.00 52.44 352 GLY A N 1
ATOM 2763 C CA . GLY A 1 352 ? -6.662 6.359 -30.636 1.00 52.44 352 GLY A CA 1
ATOM 2764 C C . GLY A 1 352 ? -7.954 6.428 -31.461 1.00 52.44 352 GLY A C 1
ATOM 2765 O O . GLY A 1 352 ? -7.904 6.768 -32.641 1.00 52.44 352 GLY A O 1
ATOM 2766 N N . ASP A 1 353 ? -9.100 6.161 -30.838 1.00 64.19 353 ASP A N 1
ATOM 2767 C CA . ASP A 1 353 ? -10.436 6.220 -31.419 1.00 64.19 353 ASP A CA 1
ATOM 2768 C C . ASP A 1 353 ? -11.517 6.440 -30.332 1.00 64.19 353 ASP A C 1
ATOM 2770 O O . ASP A 1 353 ? -11.298 6.239 -29.132 1.00 64.19 353 ASP A O 1
ATOM 2774 N N . GLU A 1 354 ? -12.707 6.877 -30.757 1.00 55.97 354 GLU A N 1
ATOM 2775 C CA . GLU A 1 354 ? -13.837 7.164 -29.858 1.00 55.97 354 GLU A CA 1
ATOM 2776 C C . GLU A 1 354 ? -14.437 5.903 -29.203 1.00 55.97 354 GLU A C 1
ATOM 2778 O O . GLU A 1 354 ? -15.091 6.020 -28.170 1.00 55.97 354 GLU A O 1
ATOM 2783 N N . GLU A 1 355 ? -14.204 4.700 -29.735 1.00 49.81 355 GLU A N 1
ATOM 2784 C CA . GLU A 1 355 ? -14.697 3.444 -29.150 1.00 49.81 355 GLU A CA 1
ATOM 2785 C C . GLU A 1 355 ? -13.847 3.048 -27.932 1.00 49.81 355 GLU A C 1
ATOM 2787 O O . GLU A 1 355 ? -14.376 2.756 -26.857 1.00 49.81 355 GLU A O 1
ATOM 2792 N N . THR A 1 356 ? -12.525 3.172 -28.049 1.00 52.34 356 THR A N 1
ATOM 2793 C CA . THR A 1 356 ? -11.569 3.031 -26.946 1.00 52.34 356 THR A CA 1
ATOM 2794 C C . THR A 1 356 ? -11.818 4.095 -25.875 1.00 52.34 356 THR A C 1
ATOM 2796 O O . THR A 1 356 ? -11.845 3.791 -24.682 1.00 52.34 356 THR A O 1
ATOM 2799 N N . LYS A 1 357 ? -12.075 5.346 -26.273 1.00 56.31 357 LYS A N 1
ATOM 2800 C CA . LYS A 1 357 ? -12.455 6.414 -25.340 1.00 56.31 357 LYS A CA 1
ATOM 2801 C C . LYS A 1 357 ? -13.776 6.108 -24.634 1.00 56.31 357 LYS A C 1
ATOM 2803 O O . LYS A 1 357 ? -13.852 6.262 -23.420 1.00 56.31 357 LYS A O 1
ATOM 2808 N N . SER A 1 358 ? -14.791 5.635 -25.354 1.00 49.34 358 SER A N 1
ATOM 2809 C CA . SER A 1 358 ? -16.077 5.229 -24.778 1.00 49.34 358 SER A CA 1
ATOM 2810 C C . SER A 1 358 ? -15.898 4.088 -23.770 1.00 49.34 358 SER A C 1
ATOM 2812 O O . SER A 1 358 ? -16.406 4.178 -22.659 1.00 49.34 358 SER A O 1
ATOM 2814 N N . PHE A 1 359 ? -15.059 3.087 -24.051 1.00 50.72 359 PHE A N 1
ATOM 2815 C CA . PHE A 1 359 ? -14.771 2.007 -23.098 1.00 50.72 359 PHE A CA 1
ATOM 2816 C C . PHE A 1 359 ? -14.215 2.501 -21.745 1.00 50.72 359 PHE A C 1
ATOM 2818 O O . PHE A 1 359 ? -14.577 1.965 -20.696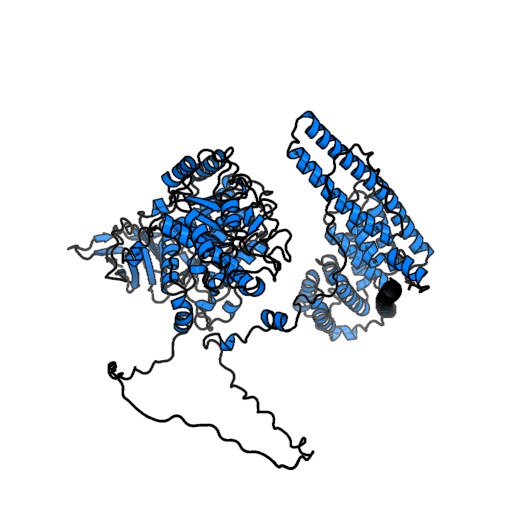 1.00 50.72 359 PHE A O 1
ATOM 2825 N N . TYR A 1 360 ? -13.359 3.532 -21.746 1.00 46.84 360 TYR A N 1
ATOM 2826 C CA . TYR A 1 360 ? -12.747 4.074 -20.522 1.00 46.84 360 TYR A CA 1
ATOM 2827 C C . TYR A 1 360 ? -13.513 5.245 -19.887 1.00 46.84 360 TYR A C 1
ATOM 2829 O O . TYR A 1 360 ? -13.333 5.521 -18.698 1.00 46.84 360 TYR A O 1
ATOM 2837 N N . VAL A 1 361 ? -14.337 5.956 -20.659 1.00 54.59 361 VAL A N 1
ATOM 2838 C CA . VAL A 1 361 ? -14.984 7.212 -20.240 1.00 54.59 361 VAL A CA 1
ATOM 2839 C C . VAL A 1 361 ? -16.497 7.053 -20.088 1.00 54.59 361 VAL A C 1
ATOM 2841 O O . VAL A 1 361 ? -17.074 7.635 -19.164 1.00 54.59 361 VAL A O 1
ATOM 2844 N N . ASP A 1 362 ? -17.134 6.220 -20.911 1.00 48.16 362 ASP A N 1
ATOM 2845 C CA . ASP A 1 362 ? -18.540 5.858 -20.757 1.00 48.16 362 ASP A CA 1
ATOM 2846 C C . ASP A 1 362 ? -18.661 4.725 -19.746 1.00 48.16 362 ASP A C 1
ATOM 2848 O O . ASP A 1 362 ? -18.838 3.546 -20.053 1.00 48.16 362 ASP A O 1
ATOM 2852 N N . LEU A 1 363 ? -18.582 5.121 -18.478 1.00 40.88 363 LEU A N 1
ATOM 2853 C CA . LEU A 1 363 ? -18.935 4.241 -17.383 1.00 40.88 363 LEU A CA 1
ATOM 2854 C C . LEU A 1 363 ? -20.390 3.791 -17.591 1.00 40.88 363 LEU A C 1
ATOM 2856 O O . LEU A 1 363 ? -21.286 4.646 -17.610 1.00 40.88 363 LEU A O 1
ATOM 2860 N N . PRO A 1 364 ? -20.661 2.476 -17.720 1.00 46.41 364 PRO A N 1
ATOM 2861 C CA . PRO A 1 364 ? -22.029 1.991 -17.788 1.00 46.41 364 PRO A CA 1
ATOM 2862 C C . PRO A 1 364 ? -22.777 2.510 -16.564 1.00 46.41 364 PRO A C 1
ATOM 2864 O O . PRO A 1 364 ? -22.187 2.620 -15.487 1.00 46.41 364 PRO A O 1
ATOM 2867 N N . ASP A 1 365 ? -24.065 2.842 -16.705 1.00 45.59 365 ASP A N 1
ATOM 2868 C CA . ASP A 1 365 ? -24.852 3.289 -15.558 1.00 45.59 365 ASP A CA 1
ATOM 2869 C C . ASP A 1 365 ? -24.827 2.193 -14.496 1.00 45.59 365 ASP A C 1
ATOM 2871 O O . ASP A 1 365 ? -25.565 1.207 -14.562 1.00 45.59 365 ASP A O 1
ATOM 2875 N N . LEU A 1 366 ? -23.963 2.380 -13.499 1.00 42.34 366 LEU A N 1
ATOM 2876 C CA . LEU A 1 366 ? -23.720 1.380 -12.482 1.00 42.34 366 LEU A CA 1
ATOM 2877 C C . LEU A 1 366 ? -25.018 1.087 -11.732 1.00 42.34 366 LEU A C 1
ATOM 2879 O O . LEU A 1 366 ? -25.146 0.002 -11.207 1.00 42.34 366 LEU A O 1
ATOM 2883 N N . ARG A 1 367 ? -26.046 1.950 -11.744 1.00 44.31 367 ARG A N 1
ATOM 2884 C CA . ARG A 1 367 ? -27.369 1.664 -11.148 1.00 44.31 367 ARG A CA 1
ATOM 2885 C C . ARG A 1 367 ? -28.119 0.515 -11.838 1.00 44.31 367 ARG A C 1
ATOM 2887 O O . ARG A 1 367 ? -29.016 -0.059 -11.222 1.00 44.31 367 ARG A O 1
ATOM 2894 N N . LEU A 1 368 ? -27.778 0.186 -13.086 1.00 39.09 368 LEU A N 1
ATOM 2895 C CA . LEU A 1 368 ? -28.309 -0.973 -13.815 1.00 39.09 368 LEU A CA 1
ATOM 2896 C C . LEU A 1 368 ? -27.628 -2.284 -13.389 1.00 39.09 368 LEU A C 1
ATOM 2898 O O . LEU A 1 368 ? -28.258 -3.338 -13.452 1.00 39.09 368 LEU A O 1
ATOM 2902 N N . PHE A 1 369 ? -26.381 -2.202 -12.911 1.00 40.53 369 PHE A N 1
ATOM 2903 C CA . PHE A 1 369 ? -25.537 -3.338 -12.511 1.00 40.53 369 PHE A CA 1
ATOM 2904 C C . PHE A 1 369 ? -25.350 -3.449 -10.983 1.00 40.53 369 PHE A C 1
ATOM 2906 O O . PHE A 1 369 ? -24.950 -4.491 -10.470 1.00 40.53 369 PHE A O 1
ATOM 2913 N N . LEU A 1 370 ? -25.687 -2.392 -10.238 1.00 34.62 370 LEU A N 1
ATOM 2914 C CA . LEU A 1 370 ? -25.706 -2.316 -8.783 1.00 34.62 370 LEU A CA 1
ATOM 2915 C C . LEU A 1 370 ? -27.053 -2.858 -8.274 1.00 34.62 370 LEU A C 1
ATOM 2917 O O . LEU A 1 370 ? -28.113 -2.441 -8.750 1.00 34.62 370 LEU A O 1
ATOM 2921 N N . PRO A 1 371 ? -27.072 -3.739 -7.263 1.00 41.03 371 PRO A N 1
ATOM 2922 C CA . PRO A 1 371 ? -28.313 -4.388 -6.847 1.00 41.03 371 PRO A CA 1
ATOM 2923 C C . PRO A 1 371 ? -29.284 -3.445 -6.125 1.00 41.03 371 PRO A C 1
ATOM 2925 O O . PRO A 1 371 ? -29.121 -3.218 -4.944 1.00 41.03 371 PRO A O 1
ATOM 2928 N N . ASN A 1 372 ? -30.332 -2.918 -6.765 1.00 43.97 372 ASN A N 1
ATOM 2929 C CA . ASN A 1 372 ? -31.468 -2.215 -6.114 1.00 43.97 372 ASN A CA 1
ATOM 2930 C C . ASN A 1 372 ? -31.138 -1.149 -5.024 1.00 43.97 372 ASN A C 1
ATOM 2932 O O . ASN A 1 372 ? -32.030 -0.742 -4.281 1.00 43.97 372 ASN A O 1
ATOM 2936 N N . PHE A 1 373 ? -29.899 -0.658 -4.915 1.00 45.72 373 PHE A N 1
ATOM 2937 C CA . PHE A 1 373 ? -29.478 0.280 -3.865 1.00 45.72 373 PHE A CA 1
ATOM 2938 C C . PHE A 1 373 ? -29.869 1.736 -4.170 1.00 45.72 373 PHE A C 1
ATOM 2940 O O . PHE A 1 373 ? -29.774 2.595 -3.296 1.00 45.72 373 PHE A O 1
ATOM 2947 N N . ALA A 1 374 ? -30.349 2.019 -5.387 1.00 38.72 374 ALA A N 1
ATOM 2948 C CA . ALA A 1 374 ? -30.912 3.305 -5.784 1.00 38.72 374 ALA A CA 1
ATOM 2949 C C . ALA A 1 374 ? -32.335 3.113 -6.346 1.00 38.72 374 ALA A C 1
ATOM 2951 O O . ALA A 1 374 ? -32.563 2.157 -7.095 1.00 38.72 374 ALA A O 1
ATOM 2952 N N . PRO A 1 375 ? -33.308 3.990 -6.020 1.00 44.00 375 PRO A N 1
ATOM 2953 C CA . PRO A 1 375 ? -34.640 3.922 -6.614 1.00 44.00 375 PRO A CA 1
ATOM 2954 C C . PRO A 1 375 ? -34.531 4.063 -8.138 1.00 44.00 375 PRO A C 1
ATOM 2956 O O . PRO A 1 375 ? -34.024 5.067 -8.640 1.00 44.00 375 PRO A O 1
ATOM 2959 N N . LYS A 1 376 ? -34.992 3.040 -8.870 1.00 45.50 376 LYS A N 1
ATOM 2960 C CA . LYS A 1 376 ? -35.029 3.047 -10.337 1.00 45.50 376 LYS A CA 1
ATOM 2961 C C . LYS A 1 376 ? -35.982 4.152 -10.802 1.00 45.50 376 LYS A C 1
ATOM 2963 O O . LYS A 1 376 ? -37.141 4.178 -10.386 1.00 45.50 376 LYS A O 1
ATOM 2968 N N . LEU A 1 377 ? -35.503 5.064 -11.648 1.00 41.88 377 LEU A N 1
ATOM 2969 C CA . LEU A 1 377 ? -36.384 5.966 -12.394 1.00 41.88 377 LEU A CA 1
ATOM 2970 C C . LEU A 1 377 ? -37.241 5.124 -13.359 1.00 41.88 377 LEU A C 1
ATOM 2972 O O . LEU A 1 377 ? -36.735 4.132 -13.889 1.00 41.88 377 LEU A O 1
ATOM 2976 N N . PRO A 1 378 ? -38.524 5.471 -13.579 1.00 41.19 378 PRO A N 1
ATOM 2977 C CA . PRO A 1 378 ? -39.352 4.782 -14.561 1.00 41.19 378 PRO A CA 1
ATOM 2978 C C . PRO A 1 378 ? -38.668 4.835 -15.930 1.00 41.19 378 PRO A C 1
ATOM 2980 O O . PRO A 1 378 ? -38.248 5.903 -16.376 1.00 41.19 378 PRO A O 1
ATOM 2983 N N . SER A 1 379 ? -38.525 3.672 -16.566 1.00 35.50 379 SER A N 1
ATOM 2984 C CA . SER A 1 379 ? -37.929 3.547 -17.893 1.00 35.50 379 SER A CA 1
ATOM 2985 C C . SER A 1 379 ? -38.731 4.379 -18.889 1.00 35.50 379 SER A C 1
ATOM 2987 O O . SER A 1 379 ? -39.910 4.103 -19.119 1.00 35.50 379 SER A O 1
ATOM 2989 N N . ILE A 1 380 ? -38.095 5.383 -19.486 1.00 39.25 380 ILE A N 1
ATOM 2990 C CA . ILE A 1 380 ? -38.611 6.014 -20.697 1.00 39.25 380 ILE A CA 1
ATOM 2991 C C . ILE A 1 380 ? -38.341 5.009 -21.814 1.00 39.25 380 ILE A C 1
ATOM 2993 O O . ILE A 1 380 ? -37.188 4.734 -22.136 1.00 39.25 380 ILE A O 1
ATOM 2997 N N . VAL A 1 381 ? -39.405 4.402 -22.333 1.00 35.62 381 VAL A N 1
ATOM 2998 C CA . VAL A 1 381 ? -39.350 3.590 -23.551 1.00 35.62 381 VAL A CA 1
ATOM 2999 C C . VAL A 1 381 ? -39.015 4.550 -24.699 1.00 35.62 381 VAL A C 1
ATOM 3001 O O . VAL A 1 381 ? -39.760 5.516 -24.873 1.00 35.62 381 VAL A O 1
ATOM 3004 N N . PRO A 1 382 ? -37.915 4.361 -25.448 1.00 34.31 382 PRO A N 1
ATOM 3005 C CA . PRO A 1 382 ? -37.686 5.131 -26.663 1.00 34.31 382 PRO A CA 1
ATOM 3006 C C . PRO A 1 382 ? -38.766 4.753 -27.681 1.00 34.31 382 PRO A C 1
ATOM 3008 O O . PRO A 1 382 ? -38.968 3.568 -27.946 1.00 34.31 382 PRO A O 1
ATOM 3011 N N . GLU A 1 383 ? -39.485 5.740 -28.216 1.00 32.00 383 GLU A N 1
ATOM 3012 C CA . GLU A 1 383 ? -40.386 5.531 -29.351 1.00 32.00 383 GLU A CA 1
ATOM 3013 C C . GLU A 1 383 ? -39.578 5.020 -30.552 1.00 32.00 383 GLU A C 1
ATOM 3015 O O . GLU A 1 383 ? -38.547 5.594 -30.909 1.00 32.00 383 GLU A O 1
ATOM 3020 N N . GLU A 1 384 ? -40.045 3.930 -31.164 1.00 32.31 384 GLU A N 1
ATOM 3021 C CA . GLU A 1 384 ? -39.520 3.445 -32.438 1.00 32.31 384 GLU A CA 1
ATOM 3022 C C . GLU A 1 384 ? -39.652 4.550 -33.503 1.00 32.31 384 GLU A C 1
ATOM 3024 O O . GLU A 1 384 ? -40.717 5.168 -33.615 1.00 32.31 384 GLU A O 1
ATOM 3029 N N . PRO A 1 385 ? -38.607 4.822 -34.304 1.00 33.16 385 PRO A N 1
ATOM 3030 C CA . PRO A 1 385 ? -38.697 5.825 -35.352 1.00 33.16 385 PRO A CA 1
ATOM 3031 C C . PRO A 1 385 ? -39.674 5.359 -36.437 1.00 33.16 385 PRO A C 1
ATOM 3033 O O . PRO A 1 385 ? -39.482 4.327 -37.080 1.00 33.16 385 PRO A O 1
ATOM 3036 N N . GLN A 1 386 ? -40.725 6.150 -36.653 1.00 30.06 386 GLN A N 1
ATOM 3037 C CA . GLN A 1 386 ? -41.646 5.987 -37.772 1.00 30.06 386 GLN A CA 1
ATOM 3038 C C . GLN A 1 386 ? -40.887 6.151 -39.097 1.00 30.06 386 GLN A C 1
ATOM 3040 O O . GLN A 1 386 ? -40.366 7.226 -39.391 1.00 30.06 386 GLN A O 1
ATOM 3045 N N . MET A 1 387 ? -40.856 5.096 -39.915 1.00 27.89 387 MET A N 1
ATOM 3046 C CA . MET A 1 387 ? -40.509 5.206 -41.332 1.00 27.89 387 MET A CA 1
ATOM 3047 C C . MET A 1 387 ? -41.604 6.002 -42.049 1.00 27.89 387 MET A C 1
ATOM 3049 O O . MET A 1 387 ? -42.742 5.546 -42.151 1.00 27.89 387 MET A O 1
ATOM 3053 N N . THR A 1 388 ? -41.265 7.189 -42.543 1.00 32.78 388 THR A N 1
ATOM 3054 C CA . THR A 1 388 ? -42.130 7.977 -43.424 1.00 32.78 388 THR A CA 1
ATOM 3055 C C . THR A 1 388 ? -41.999 7.501 -44.868 1.00 32.78 388 THR A C 1
ATOM 3057 O O . THR A 1 388 ? -40.892 7.303 -45.370 1.00 32.78 388 THR A O 1
ATOM 3060 N N . GLU A 1 389 ? -43.151 7.323 -45.516 1.00 34.09 389 GLU A N 1
ATOM 3061 C CA . GLU A 1 389 ? -43.341 7.055 -46.944 1.00 34.09 389 GLU A CA 1
ATOM 3062 C C . GLU A 1 389 ? -42.644 8.115 -47.811 1.00 34.09 389 GLU A C 1
ATOM 3064 O O . GLU A 1 389 ? -43.236 9.142 -48.115 1.00 34.09 389 GLU A O 1
ATOM 3069 N N . GLU A 1 390 ? -41.391 7.899 -48.212 1.00 35.50 390 GLU A N 1
ATOM 3070 C CA . GLU A 1 390 ? -40.775 8.700 -49.284 1.00 35.50 390 GLU A CA 1
ATOM 3071 C C . GLU A 1 390 ? -39.543 8.017 -49.906 1.00 35.50 390 GLU A C 1
ATOM 3073 O O . GLU A 1 390 ? -38.539 8.652 -50.192 1.00 35.50 390 GLU A O 1
ATOM 3078 N N . VAL A 1 391 ? -39.598 6.698 -50.131 1.00 34.50 391 VAL A N 1
ATOM 3079 C CA . VAL A 1 391 ? -38.733 6.017 -51.121 1.00 34.50 391 VAL A CA 1
ATOM 3080 C C . VAL A 1 391 ? -39.524 4.875 -51.775 1.00 34.50 391 VAL A C 1
ATOM 3082 O O . VAL A 1 391 ? -39.166 3.703 -51.707 1.00 34.50 391 VAL A O 1
ATOM 3085 N N . LEU A 1 392 ? -40.664 5.223 -52.367 1.00 28.50 392 LEU A N 1
ATOM 3086 C CA . LEU A 1 392 ? -41.398 4.397 -53.322 1.00 28.50 392 LEU A CA 1
ATOM 3087 C C . LEU A 1 392 ? -41.536 5.244 -54.581 1.00 28.50 392 LEU A C 1
ATOM 3089 O O . LEU A 1 392 ? -42.303 6.197 -54.577 1.00 28.50 392 LEU A O 1
ATOM 3093 N N . ASP A 1 393 ? -40.687 4.963 -55.567 1.00 30.66 393 ASP A N 1
ATOM 3094 C CA . ASP A 1 393 ? -40.988 5.032 -57.003 1.00 30.66 393 ASP A CA 1
ATOM 3095 C C . ASP A 1 393 ? -39.673 4.904 -57.777 1.00 30.66 393 ASP A C 1
ATOM 3097 O O . ASP A 1 393 ? -38.936 5.872 -57.935 1.00 30.66 393 ASP A O 1
ATOM 3101 N N . MET A 1 394 ? -39.376 3.692 -58.249 1.00 31.03 394 MET A N 1
ATOM 3102 C CA . MET A 1 394 ? -38.761 3.459 -59.558 1.00 31.03 394 MET A CA 1
ATOM 3103 C C . MET A 1 394 ? -39.003 1.994 -59.948 1.00 31.03 394 MET A C 1
ATOM 3105 O O . MET A 1 394 ? -38.495 1.063 -59.324 1.00 31.03 394 MET A O 1
ATOM 3109 N N . ASP A 1 395 ? -39.836 1.839 -60.972 1.00 31.56 395 ASP A N 1
ATOM 3110 C CA . ASP A 1 395 ? -40.370 0.606 -61.543 1.00 31.56 395 ASP A CA 1
ATOM 3111 C C . ASP A 1 395 ? -39.307 -0.377 -62.051 1.00 31.56 395 ASP A C 1
ATOM 3113 O O . ASP A 1 395 ? -38.442 0.006 -62.841 1.00 31.56 395 ASP A O 1
ATOM 3117 N N . ILE A 1 396 ? -39.480 -1.670 -61.743 1.00 29.83 396 ILE A N 1
ATOM 3118 C CA . ILE A 1 396 ? -39.137 -2.776 -62.654 1.00 29.83 396 ILE A CA 1
ATOM 3119 C C . ILE A 1 396 ? -40.236 -3.850 -62.542 1.00 29.83 396 ILE A C 1
ATOM 3121 O O . ILE A 1 396 ? -40.406 -4.476 -61.498 1.00 29.83 396 ILE A O 1
ATOM 3125 N N . GLU A 1 397 ? -40.987 -4.038 -63.630 1.00 29.42 397 GLU A N 1
ATOM 3126 C CA . GLU A 1 397 ? -42.013 -5.078 -63.817 1.00 29.42 397 GLU A CA 1
ATOM 3127 C C . GLU A 1 397 ? -41.405 -6.486 -64.026 1.00 29.42 397 GLU A C 1
ATOM 3129 O O . GLU A 1 397 ? -40.245 -6.608 -64.439 1.00 29.42 397 GLU A O 1
ATOM 3134 N N . PRO A 1 398 ? -42.181 -7.558 -63.768 1.00 33.47 398 PRO A N 1
ATOM 3135 C CA . PRO A 1 398 ? -41.695 -8.916 -63.585 1.00 33.47 398 PRO A CA 1
ATOM 3136 C C . PRO A 1 398 ? -41.861 -9.775 -64.844 1.00 33.47 398 PRO A C 1
ATOM 3138 O O . PRO A 1 398 ? -42.906 -9.758 -65.485 1.00 33.47 398 PRO A O 1
ATOM 3141 N N . ASP A 1 399 ? -40.868 -10.611 -65.141 1.00 30.36 399 ASP A N 1
ATOM 3142 C CA . ASP A 1 399 ? -41.129 -11.975 -65.601 1.00 30.36 399 ASP A CA 1
ATOM 3143 C C . ASP A 1 399 ? -39.842 -12.810 -65.622 1.00 30.36 399 ASP A C 1
ATOM 3145 O O . ASP A 1 399 ? -38.816 -12.377 -66.144 1.00 30.36 399 ASP A O 1
ATOM 3149 N N . GLN A 1 400 ? -39.982 -14.046 -65.131 1.00 27.80 400 GLN A N 1
ATOM 3150 C CA . GLN A 1 400 ? -39.203 -15.263 -65.409 1.00 27.80 400 GLN A CA 1
ATOM 3151 C C . GLN A 1 400 ? -38.495 -15.946 -64.224 1.00 27.80 400 GLN A C 1
ATOM 3153 O O . GLN A 1 400 ? -37.465 -15.510 -63.722 1.00 27.80 400 GLN A O 1
ATOM 3158 N N . LEU A 1 401 ? -39.025 -17.154 -63.976 1.00 28.39 401 LEU A N 1
ATOM 3159 C CA . LEU A 1 401 ? -38.367 -18.410 -63.588 1.00 28.39 401 LEU A CA 1
ATOM 3160 C C . LEU A 1 401 ? -38.407 -18.814 -62.106 1.00 28.39 401 LEU A C 1
ATOM 3162 O O . LEU A 1 401 ? -37.556 -18.476 -61.293 1.00 28.39 401 LEU A O 1
ATOM 3166 N N . ALA A 1 402 ? -39.395 -19.669 -61.835 1.00 32.88 402 ALA A N 1
ATOM 3167 C CA . ALA A 1 402 ? -39.423 -20.665 -60.774 1.00 32.88 402 ALA A CA 1
ATOM 3168 C C . ALA A 1 402 ? -38.435 -21.817 -61.039 1.00 32.88 402 ALA A C 1
ATOM 3170 O O . ALA A 1 402 ? -38.353 -22.259 -62.183 1.00 32.88 402 ALA A O 1
ATOM 3171 N N . VAL A 1 403 ? -37.799 -22.340 -59.979 1.00 30.33 403 VAL A N 1
ATOM 3172 C CA . VAL A 1 403 ? -37.320 -23.735 -59.787 1.00 30.33 403 VAL A CA 1
ATOM 3173 C C . VAL A 1 403 ? -37.187 -23.941 -58.258 1.00 30.33 403 VAL A C 1
ATOM 3175 O O . VAL A 1 403 ? -36.412 -23.231 -57.630 1.00 30.33 403 VAL A O 1
ATOM 3178 N N . GLU A 1 404 ? -38.138 -24.582 -57.569 1.00 30.16 404 GLU A N 1
ATOM 3179 C CA . GLU A 1 404 ? -38.176 -26.000 -57.125 1.00 30.16 404 GLU A CA 1
ATOM 3180 C C . GLU A 1 404 ? -36.945 -26.521 -56.339 1.00 30.16 404 GLU A C 1
ATOM 3182 O O . GLU A 1 404 ? -35.887 -26.785 -56.907 1.00 30.16 404 GLU A O 1
ATOM 3187 N N . GLU A 1 405 ? -37.133 -26.750 -55.029 1.00 30.91 405 GLU A N 1
ATOM 3188 C CA . GLU A 1 405 ? -36.262 -27.552 -54.147 1.00 30.91 405 GLU A CA 1
ATOM 3189 C C . GLU A 1 405 ? -36.676 -29.043 -54.160 1.00 30.91 405 GLU A C 1
ATOM 3191 O O . GLU A 1 405 ? -37.872 -29.338 -54.260 1.00 30.91 405 GLU A O 1
ATOM 3196 N N . PRO A 1 406 ? -35.739 -30.005 -54.020 1.00 32.75 406 PRO A N 1
ATOM 3197 C CA . PRO A 1 406 ? -36.067 -31.429 -53.982 1.00 32.75 406 PRO A CA 1
ATOM 3198 C C . PRO A 1 406 ? -36.353 -31.938 -52.550 1.00 32.75 406 PRO A C 1
ATOM 3200 O O . PRO A 1 406 ? -35.775 -31.426 -51.589 1.00 32.75 406 PRO A O 1
ATOM 3203 N N . PRO A 1 407 ? -37.181 -32.992 -52.384 1.00 42.12 407 PRO A N 1
ATOM 3204 C CA . PRO A 1 407 ? -37.553 -33.528 -51.076 1.00 42.12 407 PRO A CA 1
ATOM 3205 C C . PRO A 1 407 ? -36.692 -34.733 -50.661 1.00 42.12 407 PRO A C 1
ATOM 3207 O O . PRO A 1 407 ? -36.163 -35.463 -51.503 1.00 42.12 407 PRO A O 1
ATOM 3210 N N . LEU A 1 408 ? -36.639 -35.008 -49.356 1.00 30.97 408 LEU A N 1
ATOM 3211 C CA . LEU A 1 408 ? -36.209 -36.301 -48.819 1.00 30.97 408 LEU A CA 1
ATOM 3212 C C . LEU A 1 408 ? -37.141 -36.727 -47.681 1.00 30.97 408 LEU A C 1
ATOM 3214 O O . LEU A 1 408 ? -37.443 -35.944 -46.783 1.00 30.97 408 LEU A O 1
ATOM 3218 N N . ASP A 1 409 ? -37.606 -37.969 -47.784 1.00 32.22 409 ASP A N 1
ATOM 3219 C CA . ASP A 1 409 ? -38.749 -38.546 -47.081 1.00 32.22 409 ASP A CA 1
ATOM 3220 C C . ASP A 1 409 ? -38.314 -39.748 -46.211 1.00 32.22 409 ASP A C 1
ATOM 3222 O O . ASP A 1 409 ? -37.456 -40.535 -46.613 1.00 32.22 409 ASP A O 1
ATOM 3226 N N . THR A 1 410 ? -39.012 -39.917 -45.082 1.00 31.00 410 THR A N 1
ATOM 3227 C CA . THR A 1 410 ? -39.341 -41.154 -44.318 1.00 31.00 410 THR A CA 1
ATOM 3228 C C . THR A 1 410 ? -38.325 -41.971 -43.476 1.00 31.00 410 THR A C 1
ATOM 3230 O O . THR A 1 410 ? -37.397 -42.595 -43.978 1.00 31.00 410 THR A O 1
ATOM 3233 N N . ASP A 1 411 ? -38.693 -42.063 -42.181 1.00 30.75 411 ASP A N 1
ATOM 3234 C CA . ASP A 1 411 ? -38.860 -43.236 -41.286 1.00 30.75 411 ASP A CA 1
ATOM 3235 C C . ASP A 1 411 ? -37.690 -44.138 -40.822 1.00 30.75 411 ASP A C 1
ATOM 3237 O O . ASP A 1 411 ? -37.065 -44.831 -41.619 1.00 30.75 411 ASP A O 1
ATOM 3241 N N . ILE A 1 412 ? -37.533 -44.251 -39.477 1.00 31.30 412 ILE A N 1
ATOM 3242 C CA . ILE A 1 412 ? -37.492 -45.476 -38.606 1.00 31.30 412 ILE A CA 1
ATOM 3243 C C . ILE A 1 412 ? -36.914 -45.132 -37.187 1.00 31.30 412 ILE A C 1
ATOM 3245 O O . ILE A 1 412 ? -36.129 -44.193 -37.074 1.00 31.30 412 ILE A O 1
ATOM 3249 N N . PRO A 1 413 ? -37.325 -45.806 -36.075 1.00 36.28 413 PRO A N 1
ATOM 3250 C CA . PRO A 1 413 ? -37.508 -45.200 -34.744 1.00 36.28 413 PRO A CA 1
ATOM 3251 C C . PRO A 1 413 ? -36.379 -45.410 -33.702 1.00 36.28 413 PRO A C 1
ATOM 3253 O O . PRO A 1 413 ? -35.455 -46.198 -33.882 1.00 36.28 413 PRO A O 1
ATOM 3256 N N . ALA A 1 414 ? -36.521 -44.688 -32.581 1.00 30.53 414 ALA A N 1
ATOM 3257 C CA . ALA A 1 414 ? -35.587 -44.468 -31.463 1.00 30.53 414 ALA A CA 1
ATOM 3258 C C . ALA A 1 414 ? -35.218 -45.681 -30.574 1.00 30.53 414 ALA A C 1
ATOM 3260 O O . ALA A 1 414 ? -35.992 -46.634 -30.461 1.00 30.53 414 ALA A O 1
ATOM 3261 N N . PRO A 1 415 ? -34.138 -45.547 -29.770 1.00 30.52 415 PRO A N 1
ATOM 3262 C CA . PRO A 1 415 ? -34.073 -46.091 -28.420 1.00 30.52 415 PRO A CA 1
ATOM 3263 C C . PRO A 1 415 ? -34.008 -44.996 -27.335 1.00 30.52 415 PRO A C 1
ATOM 3265 O O . PRO A 1 415 ? -33.415 -43.933 -27.487 1.00 30.52 415 PRO A O 1
ATOM 3268 N N . SER A 1 416 ? -34.658 -45.329 -26.227 1.00 30.59 416 SER A N 1
ATOM 3269 C CA . SER A 1 416 ? -35.029 -44.553 -25.043 1.00 30.59 416 SER A CA 1
ATOM 3270 C C . SER A 1 416 ? -33.887 -44.150 -24.100 1.00 30.59 416 SER A C 1
ATOM 3272 O O . SER A 1 416 ? -33.070 -44.994 -23.726 1.00 30.59 416 SER A O 1
ATOM 3274 N N . THR A 1 417 ? -33.967 -42.935 -23.556 1.00 30.98 417 THR A N 1
ATOM 3275 C CA . THR A 1 417 ? -33.364 -42.530 -22.272 1.00 30.98 417 THR A CA 1
ATOM 3276 C C . THR A 1 417 ? -34.464 -42.038 -21.311 1.00 30.98 417 THR A C 1
ATOM 3278 O O . THR A 1 417 ? -35.471 -41.511 -21.783 1.00 30.98 417 THR A O 1
ATOM 3281 N N . PRO A 1 418 ? -34.350 -42.265 -19.985 1.00 33.97 418 PRO A N 1
ATOM 3282 C CA . PRO A 1 418 ? -35.465 -42.110 -19.046 1.00 33.97 418 PRO A CA 1
ATOM 3283 C C . PRO A 1 418 ? -35.669 -40.657 -18.588 1.00 33.97 418 PRO A C 1
ATOM 3285 O O . PRO A 1 418 ? -34.699 -39.938 -18.352 1.00 33.97 418 PRO A O 1
ATOM 3288 N N . GLU A 1 419 ? -36.933 -40.265 -18.405 1.00 30.83 419 GLU A N 1
ATOM 3289 C CA . GLU A 1 419 ? -37.359 -38.984 -17.820 1.00 30.83 419 GLU A CA 1
ATOM 3290 C C . GLU A 1 419 ? -36.971 -38.846 -16.328 1.00 30.83 419 GLU A C 1
ATOM 3292 O O . GLU A 1 419 ? -37.067 -39.822 -15.575 1.00 30.83 419 GLU A O 1
ATOM 3297 N N . PRO A 1 420 ? -36.595 -37.637 -15.863 1.00 33.09 420 PRO A N 1
ATOM 3298 C CA . PRO A 1 420 ? -36.542 -37.294 -14.443 1.00 33.09 420 PRO A CA 1
ATOM 3299 C C . PRO A 1 420 ? -37.949 -36.972 -13.877 1.00 33.09 420 PRO A C 1
ATOM 3301 O O . PRO A 1 420 ? -38.858 -36.632 -14.635 1.00 33.09 420 PRO A O 1
ATOM 3304 N N . PRO A 1 421 ? -38.158 -37.090 -12.549 1.00 33.53 421 PRO A N 1
ATOM 3305 C CA . PRO A 1 421 ? -39.470 -36.953 -11.904 1.00 33.53 421 PRO A CA 1
ATOM 3306 C C . PRO A 1 421 ? -39.975 -35.493 -11.863 1.00 33.53 421 PRO A C 1
ATOM 3308 O O . PRO A 1 421 ? -39.178 -34.569 -12.023 1.00 33.53 421 PRO A O 1
ATOM 3311 N N . PRO A 1 422 ? -41.285 -35.265 -11.623 1.00 32.84 422 PRO A N 1
ATOM 3312 C CA . PRO A 1 422 ? -41.896 -33.938 -11.701 1.00 32.84 422 PRO A CA 1
ATOM 3313 C C . PRO A 1 422 ? -41.444 -33.010 -10.562 1.00 32.84 422 PRO A C 1
ATOM 3315 O O . PRO A 1 422 ? -41.406 -33.415 -9.400 1.00 32.84 422 PRO A O 1
ATOM 3318 N N . GLU A 1 423 ? -41.149 -31.753 -10.904 1.00 31.86 423 GLU A N 1
ATOM 3319 C CA . GLU A 1 423 ? -40.849 -30.672 -9.958 1.00 31.86 423 GLU A CA 1
ATOM 3320 C C . GLU A 1 423 ? -42.059 -30.354 -9.060 1.00 31.86 423 GLU A C 1
ATOM 3322 O O . GLU A 1 423 ? -43.148 -30.021 -9.535 1.00 31.86 423 GLU A O 1
ATOM 3327 N N . GLU A 1 424 ? -41.854 -30.405 -7.742 1.00 32.81 424 GLU A N 1
ATOM 3328 C CA . GLU A 1 424 ? -42.720 -29.723 -6.778 1.00 32.81 424 GLU A CA 1
ATOM 3329 C C . GLU A 1 424 ? -42.491 -28.198 -6.848 1.00 32.81 424 GLU A C 1
ATOM 3331 O O . GLU A 1 424 ? -41.356 -27.748 -7.025 1.00 32.81 424 GLU A O 1
ATOM 3336 N N . PRO A 1 425 ? -43.536 -27.365 -6.680 1.00 29.98 425 PRO A N 1
ATOM 3337 C CA . PRO A 1 425 ? -43.405 -25.917 -6.795 1.00 29.98 425 PRO A CA 1
ATOM 3338 C C . PRO A 1 425 ? -42.575 -25.325 -5.644 1.00 29.98 425 PRO A C 1
ATOM 3340 O O . PRO A 1 425 ? -42.941 -25.422 -4.471 1.00 29.98 425 PRO A O 1
ATOM 3343 N N . LEU A 1 426 ? -41.484 -24.640 -6.002 1.00 28.39 426 LEU A N 1
ATOM 3344 C CA . LEU A 1 426 ? -40.658 -23.838 -5.095 1.00 28.39 426 LEU A CA 1
ATOM 3345 C C . LEU A 1 426 ? -41.498 -22.770 -4.354 1.00 28.39 426 LEU A C 1
ATOM 3347 O O . LEU A 1 426 ? -42.334 -22.096 -4.969 1.00 28.39 426 LEU A O 1
ATOM 3351 N N . PRO A 1 427 ? -41.273 -22.551 -3.043 1.00 28.41 427 PRO A N 1
ATOM 3352 C CA . PRO A 1 427 ? -41.982 -21.531 -2.280 1.00 28.41 427 PRO A CA 1
ATOM 3353 C C . PRO A 1 427 ? -41.580 -20.113 -2.717 1.00 28.41 427 PRO A C 1
ATOM 3355 O O . PRO A 1 427 ? -40.412 -19.819 -2.966 1.00 28.41 427 PRO A O 1
ATOM 3358 N N . LYS A 1 428 ? -42.574 -19.216 -2.774 1.00 27.84 428 LYS A N 1
ATOM 3359 C CA . LYS A 1 428 ? -42.428 -17.787 -3.102 1.00 27.84 428 LYS A CA 1
ATOM 3360 C C . LYS A 1 428 ? -41.334 -17.123 -2.255 1.00 27.84 428 LYS A C 1
ATOM 3362 O O . LYS A 1 428 ? -41.482 -16.982 -1.043 1.00 27.84 428 LYS A O 1
ATOM 3367 N N . ILE A 1 429 ? -40.280 -16.660 -2.924 1.00 29.31 429 ILE A N 1
ATOM 3368 C CA . ILE A 1 429 ? -39.167 -15.907 -2.339 1.00 29.31 429 ILE A CA 1
ATOM 3369 C C . ILE A 1 429 ? -39.651 -14.497 -1.965 1.00 29.31 429 ILE A C 1
ATOM 3371 O O . ILE A 1 429 ? -40.063 -13.713 -2.820 1.00 29.31 429 ILE A O 1
ATOM 3375 N N . SER A 1 430 ? -39.605 -14.173 -0.672 1.00 28.19 430 SER A N 1
ATOM 3376 C CA . SER A 1 430 ? -39.687 -12.803 -0.156 1.00 28.19 430 SER A CA 1
ATOM 3377 C C . SER A 1 430 ? -38.435 -12.010 -0.548 1.00 28.19 430 SER A C 1
ATOM 3379 O O . SER A 1 430 ? -37.341 -12.570 -0.552 1.00 28.19 430 SER A O 1
ATOM 3381 N N . ALA A 1 431 ? -38.590 -10.717 -0.844 1.00 29.83 431 ALA A N 1
ATOM 3382 C CA . ALA A 1 431 ? -37.534 -9.836 -1.353 1.00 29.83 431 ALA A CA 1
ATOM 3383 C C . ALA A 1 431 ? -36.190 -9.939 -0.577 1.00 29.83 431 ALA A C 1
ATOM 3385 O O . ALA A 1 431 ? -36.206 -9.902 0.657 1.00 29.83 431 ALA A O 1
ATOM 3386 N N . PRO A 1 432 ? -35.038 -10.047 -1.273 1.00 28.38 432 PRO A N 1
ATOM 3387 C CA . PRO A 1 432 ? -33.745 -10.313 -0.647 1.00 28.38 432 PRO A CA 1
ATOM 3388 C C . PRO A 1 432 ? -33.095 -9.072 -0.016 1.00 28.38 432 PRO A C 1
ATOM 3390 O O . PRO A 1 432 ? -33.201 -7.950 -0.513 1.00 28.38 432 PRO A O 1
ATOM 3393 N N . HIS A 1 433 ? -32.365 -9.314 1.075 1.00 32.78 433 HIS A N 1
ATOM 3394 C CA . HIS A 1 433 ? -31.501 -8.351 1.760 1.00 32.78 433 HIS A CA 1
ATOM 3395 C C . HIS A 1 433 ? -30.278 -8.026 0.875 1.00 32.78 433 HIS A C 1
ATOM 3397 O O . HIS A 1 433 ? -29.742 -8.934 0.236 1.00 32.78 433 HIS A O 1
ATOM 3403 N N . PRO A 1 434 ? -29.745 -6.792 0.885 1.00 35.84 434 PRO A N 1
ATOM 3404 C CA . PRO A 1 434 ? -28.622 -6.364 0.037 1.00 35.84 434 PRO A CA 1
ATOM 3405 C C . PRO A 1 434 ? -27.344 -7.228 0.073 1.00 35.84 434 PRO A C 1
ATOM 3407 O O . PRO A 1 434 ? -26.564 -7.217 -0.873 1.00 35.84 434 PRO A O 1
ATOM 3410 N N . ALA A 1 435 ? -27.149 -8.042 1.114 1.00 36.53 435 ALA A N 1
ATOM 3411 C CA . ALA A 1 435 ? -26.019 -8.965 1.235 1.00 36.53 435 ALA A CA 1
ATOM 3412 C C . ALA A 1 435 ? -26.154 -10.244 0.379 1.00 36.53 435 ALA A C 1
ATOM 3414 O O . ALA A 1 435 ? -25.191 -10.995 0.258 1.00 36.53 435 ALA A O 1
ATOM 3415 N N . GLN A 1 436 ? -27.336 -10.530 -0.181 1.00 31.62 436 GLN A N 1
ATOM 3416 C CA . GLN A 1 436 ? -27.583 -11.733 -0.987 1.00 31.62 436 GLN A CA 1
ATOM 3417 C C . GLN A 1 436 ? -27.253 -11.553 -2.474 1.00 31.62 436 GLN A C 1
ATOM 3419 O O . GLN A 1 436 ? -27.044 -12.548 -3.156 1.00 31.62 436 GLN A O 1
ATOM 3424 N N . SER A 1 437 ? -27.170 -10.321 -2.984 1.00 35.97 437 SER A N 1
ATOM 3425 C CA . SER A 1 437 ? -26.950 -10.095 -4.418 1.00 35.97 437 SER A CA 1
ATOM 3426 C C . SER A 1 437 ? -25.482 -10.168 -4.830 1.00 35.97 437 SER A C 1
ATOM 3428 O O . SER A 1 437 ? -25.185 -10.697 -5.894 1.00 35.97 437 SER A O 1
ATOM 3430 N N . THR A 1 438 ? -24.560 -9.682 -3.994 1.00 38.22 438 THR A N 1
ATOM 3431 C CA . THR A 1 438 ? -23.114 -9.865 -4.210 1.00 38.22 438 THR A CA 1
ATOM 3432 C C . THR A 1 438 ? -22.741 -11.342 -4.107 1.00 38.22 438 THR A C 1
ATOM 3434 O O . THR A 1 438 ? -21.822 -11.798 -4.771 1.00 38.22 438 THR A O 1
ATOM 3437 N N . LYS A 1 439 ? -23.517 -12.105 -3.327 1.00 37.34 439 LYS A N 1
ATOM 3438 C CA . LYS A 1 439 ? -23.344 -13.535 -3.085 1.00 37.34 439 LYS A CA 1
ATOM 3439 C C . LYS A 1 439 ? -23.277 -14.331 -4.393 1.00 37.34 439 LYS A C 1
ATOM 3441 O O . LYS A 1 439 ? -22.317 -15.049 -4.584 1.00 37.34 439 LYS A O 1
ATOM 3446 N N . HIS A 1 440 ? -24.202 -14.144 -5.337 1.00 32.44 440 HIS A N 1
ATOM 3447 C CA . HIS A 1 440 ? -24.303 -15.054 -6.488 1.00 32.44 440 HIS A CA 1
ATOM 3448 C C . HIS A 1 440 ? -23.259 -14.823 -7.597 1.00 32.44 440 HIS A C 1
ATOM 3450 O O . HIS A 1 440 ? -22.895 -15.762 -8.293 1.00 32.44 440 HIS A O 1
ATOM 3456 N N . GLN A 1 441 ? -22.741 -13.597 -7.743 1.00 36.72 441 GLN A N 1
ATOM 3457 C CA . GLN A 1 441 ? -21.649 -13.300 -8.682 1.00 36.72 441 GLN A CA 1
ATOM 3458 C C . GLN A 1 441 ? -20.258 -13.488 -8.061 1.00 36.72 441 GLN A C 1
ATOM 3460 O O . GLN A 1 441 ? -19.314 -13.645 -8.817 1.00 36.72 441 GLN A O 1
ATOM 3465 N N . PHE A 1 442 ? -20.116 -13.515 -6.726 1.00 40.34 442 PHE A N 1
ATOM 3466 C CA . PHE A 1 442 ? -18.849 -13.813 -6.033 1.00 40.34 442 PHE A CA 1
ATOM 3467 C C . PHE A 1 442 ? -18.709 -15.275 -5.587 1.00 40.34 442 PHE A C 1
ATOM 3469 O O . PHE A 1 442 ? -17.584 -15.752 -5.469 1.00 40.34 442 PHE A O 1
ATOM 3476 N N . GLU A 1 443 ? -19.810 -16.000 -5.356 1.00 37.69 443 GLU A N 1
ATOM 3477 C CA . GLU A 1 443 ? -19.809 -17.388 -4.856 1.00 37.69 443 GLU A CA 1
ATOM 3478 C C . GLU A 1 443 ? -19.013 -18.343 -5.758 1.00 37.69 443 GLU A C 1
ATOM 3480 O O . GLU A 1 443 ? -18.459 -19.315 -5.261 1.00 37.69 443 GLU A O 1
ATOM 3485 N N . THR A 1 444 ? -18.893 -18.059 -7.060 1.00 37.56 444 THR A N 1
ATOM 3486 C CA . THR A 1 444 ? -18.076 -18.855 -7.998 1.00 37.56 444 THR A CA 1
ATOM 3487 C C . THR A 1 444 ? -16.591 -18.451 -8.003 1.00 37.56 444 THR A C 1
ATOM 3489 O O . THR A 1 444 ? -15.750 -19.212 -8.476 1.00 37.56 444 THR A O 1
ATOM 3492 N N . PHE A 1 445 ? -16.233 -17.282 -7.455 1.00 38.50 445 PHE A N 1
ATOM 3493 C CA . PHE A 1 445 ? -14.888 -16.697 -7.547 1.00 38.50 445 PHE A CA 1
ATOM 3494 C C . PHE A 1 445 ? -14.062 -16.740 -6.250 1.00 38.50 445 PHE A C 1
ATOM 3496 O O . PHE A 1 445 ? -12.868 -16.451 -6.311 1.00 38.50 445 PHE A O 1
ATOM 3503 N N . THR A 1 446 ? -14.638 -17.081 -5.091 1.00 43.53 446 THR A N 1
ATOM 3504 C CA . THR A 1 446 ? -13.959 -16.960 -3.776 1.00 43.53 446 THR A CA 1
ATOM 3505 C C . THR A 1 446 ? -13.306 -18.243 -3.270 1.00 43.53 446 THR A C 1
ATOM 3507 O O . THR A 1 446 ? -12.834 -18.299 -2.136 1.00 43.53 446 THR A O 1
ATOM 3510 N N . HIS A 1 447 ? -13.240 -19.289 -4.090 1.00 44.53 447 HIS A N 1
ATOM 3511 C CA . HIS A 1 447 ? -12.617 -20.544 -3.688 1.00 44.53 447 HIS A CA 1
ATOM 3512 C C . HIS A 1 447 ? -11.092 -20.435 -3.749 1.00 44.53 447 HIS A C 1
ATOM 3514 O O . HIS A 1 447 ? -10.522 -20.611 -4.820 1.00 44.53 447 HIS A O 1
ATOM 3520 N N . ASN A 1 448 ? -10.470 -20.107 -2.610 1.00 52.56 448 ASN A N 1
ATOM 3521 C CA . ASN A 1 448 ? -9.148 -20.534 -2.130 1.00 52.56 448 ASN A CA 1
ATOM 3522 C C . ASN A 1 448 ? -8.692 -19.623 -0.976 1.00 52.56 448 ASN A C 1
ATOM 3524 O O . ASN A 1 448 ? -8.278 -18.490 -1.202 1.00 52.56 448 ASN A O 1
ATOM 3528 N N . LEU A 1 449 ? -8.702 -20.128 0.262 1.00 49.62 449 LEU A N 1
ATOM 3529 C CA . LEU A 1 449 ? -7.984 -19.512 1.377 1.00 49.62 449 LEU A CA 1
ATOM 3530 C C . LEU A 1 449 ? -6.504 -19.574 1.025 1.00 49.62 449 LEU A C 1
ATOM 3532 O O . LEU A 1 449 ? -5.874 -20.633 1.044 1.00 49.62 449 LEU A O 1
ATOM 3536 N N . MET A 1 450 ? -5.979 -18.420 0.670 1.00 54.03 450 MET A N 1
ATOM 3537 C CA . MET A 1 450 ? -4.585 -18.218 0.324 1.00 54.03 450 MET A CA 1
ATOM 3538 C C . MET A 1 450 ? -3.673 -18.041 1.536 1.00 54.03 450 MET A C 1
ATOM 3540 O O . MET A 1 450 ? -2.451 -18.114 1.437 1.00 54.03 450 MET A O 1
ATOM 3544 N N . ASN A 1 451 ? -4.257 -17.760 2.695 1.00 62.34 451 ASN A N 1
ATOM 3545 C CA . ASN A 1 451 ? -3.512 -17.042 3.709 1.00 62.34 451 ASN A CA 1
ATOM 3546 C C . ASN A 1 451 ? -3.055 -18.016 4.773 1.00 62.34 451 ASN A C 1
ATOM 3548 O O . ASN A 1 451 ? -3.791 -18.320 5.701 1.00 62.34 451 ASN A O 1
ATOM 3552 N N . CYS A 1 452 ? -1.823 -18.495 4.654 1.00 76.31 452 CYS A N 1
ATOM 3553 C CA . CYS A 1 452 ? -1.098 -19.002 5.813 1.00 76.31 452 CYS A CA 1
ATOM 3554 C C . CYS A 1 452 ? -0.942 -17.863 6.828 1.00 76.31 452 CYS A C 1
ATOM 3556 O O . CYS A 1 452 ? -0.704 -16.721 6.426 1.00 76.31 452 CYS A O 1
ATOM 3558 N N . ILE A 1 453 ? -1.043 -18.135 8.131 1.00 90.19 453 ILE A N 1
ATOM 3559 C CA . ILE A 1 453 ? -1.071 -17.056 9.138 1.00 90.19 453 ILE A CA 1
ATOM 3560 C C . ILE A 1 453 ? 0.161 -16.140 9.074 1.00 90.19 453 ILE A C 1
ATOM 3562 O O . ILE A 1 453 ? 0.045 -14.942 9.327 1.00 90.19 453 ILE A O 1
ATOM 3566 N N . PHE A 1 454 ? 1.320 -16.680 8.676 1.00 94.25 454 PHE A N 1
ATOM 3567 C CA . PHE A 1 454 ? 2.561 -15.917 8.535 1.00 94.25 454 PHE A CA 1
ATOM 3568 C C . PHE A 1 454 ? 2.423 -14.784 7.505 1.00 94.25 454 PHE A C 1
ATOM 3570 O O . PHE A 1 454 ? 2.998 -13.719 7.700 1.00 94.25 454 PHE A O 1
ATOM 3577 N N . SER A 1 455 ? 1.619 -14.983 6.449 1.00 95.88 455 SER A N 1
ATOM 3578 C CA . SER A 1 455 ? 1.373 -13.980 5.399 1.00 95.88 455 SER A CA 1
ATOM 3579 C C . SER A 1 455 ? 0.557 -12.782 5.895 1.00 95.88 455 SER A C 1
ATOM 3581 O O . SER A 1 455 ? 0.526 -11.721 5.276 1.00 95.88 455 SER A O 1
ATOM 3583 N N . LEU A 1 456 ? -0.115 -12.949 7.036 1.00 97.38 456 LEU A N 1
ATOM 3584 C CA . LEU A 1 456 ? -0.805 -11.878 7.740 1.00 97.38 456 LEU A CA 1
ATOM 3585 C C . LEU A 1 456 ? 0.104 -11.215 8.779 1.00 97.38 456 LEU A C 1
ATOM 3587 O O . LEU A 1 456 ? -0.329 -10.254 9.408 1.00 97.38 456 LEU A O 1
ATOM 3591 N N . GLY A 1 457 ? 1.317 -11.720 9.002 1.00 98.06 457 GLY A N 1
ATOM 3592 C CA . GLY A 1 457 ? 2.312 -11.123 9.884 1.00 98.06 457 GLY A CA 1
ATOM 3593 C C . GLY A 1 457 ? 2.959 -9.878 9.278 1.00 98.06 457 GLY A C 1
ATOM 3594 O O . GLY A 1 457 ? 2.433 -9.253 8.357 1.00 98.06 457 GLY A O 1
ATOM 3595 N N . TYR A 1 458 ? 4.109 -9.491 9.827 1.00 98.88 458 TYR A N 1
ATOM 3596 C CA . TYR A 1 458 ? 4.926 -8.423 9.258 1.00 98.88 458 TYR A CA 1
ATOM 3597 C C . TYR A 1 458 ? 5.975 -8.989 8.294 1.00 98.88 458 TYR A C 1
ATOM 3599 O O . TYR A 1 458 ? 6.666 -9.964 8.606 1.00 98.88 458 TYR A O 1
ATOM 3607 N N . HIS A 1 459 ? 6.107 -8.335 7.141 1.00 98.88 459 HIS A N 1
ATOM 3608 C CA . HIS A 1 459 ? 7.044 -8.670 6.076 1.00 98.88 459 HIS A CA 1
ATOM 3609 C C . HIS A 1 459 ? 8.122 -7.583 5.949 1.00 98.88 459 HIS A C 1
ATOM 3611 O O . HIS A 1 459 ? 7.810 -6.407 5.750 1.00 98.88 459 HIS A O 1
ATOM 3617 N N . GLN A 1 460 ? 9.395 -7.975 6.011 1.00 98.88 460 GLN A N 1
ATOM 3618 C CA . GLN A 1 460 ? 10.535 -7.079 5.834 1.00 98.88 460 GLN A CA 1
ATOM 3619 C C . GLN A 1 460 ? 11.200 -7.311 4.474 1.00 98.88 460 GLN A C 1
ATOM 3621 O O . GLN A 1 460 ? 11.664 -8.410 4.174 1.00 98.88 460 GLN A O 1
ATOM 3626 N N . SER A 1 461 ? 11.303 -6.249 3.681 1.00 98.88 461 SER A N 1
ATOM 3627 C CA . SER A 1 461 ? 11.896 -6.263 2.347 1.00 98.88 461 SER A CA 1
ATOM 3628 C C . SER A 1 461 ? 12.699 -4.987 2.070 1.00 98.88 461 SER A C 1
ATOM 3630 O O . SER A 1 461 ? 12.515 -3.958 2.724 1.00 98.88 461 SER A O 1
ATOM 3632 N N . ARG A 1 462 ? 13.582 -5.054 1.073 1.00 98.69 462 ARG A N 1
ATOM 3633 C CA . ARG A 1 462 ? 14.166 -3.919 0.344 1.00 98.69 462 ARG A CA 1
ATOM 3634 C C . ARG A 1 462 ? 14.810 -4.421 -0.948 1.00 98.69 462 ARG A C 1
ATOM 3636 O O . ARG A 1 462 ? 15.205 -5.582 -1.005 1.00 98.69 462 ARG A O 1
ATOM 3643 N N . TRP A 1 463 ? 15.024 -3.519 -1.897 1.00 98.25 463 TRP A N 1
ATOM 3644 C CA . TRP A 1 463 ? 15.953 -3.712 -3.003 1.00 98.25 463 TRP A CA 1
ATOM 3645 C C . TRP A 1 463 ? 17.351 -3.226 -2.576 1.00 98.25 463 TRP A C 1
ATOM 3647 O O . TRP A 1 463 ? 17.563 -2.052 -2.297 1.00 98.25 463 TRP A O 1
ATOM 3657 N N . ASN A 1 464 ? 18.362 -4.062 -2.374 1.00 96.25 464 ASN A N 1
ATOM 3658 C CA . ASN A 1 464 ? 18.299 -5.478 -2.026 1.00 96.25 464 ASN A CA 1
ATOM 3659 C C . ASN A 1 464 ? 18.840 -5.684 -0.603 1.00 96.25 464 ASN A C 1
ATOM 3661 O O . ASN A 1 464 ? 19.522 -4.802 -0.068 1.00 96.25 464 ASN A O 1
ATOM 3665 N N . TYR A 1 465 ? 18.581 -6.848 -0.006 1.00 98.56 465 TYR A N 1
ATOM 3666 C CA . TYR A 1 465 ? 19.529 -7.405 0.964 1.00 98.56 465 TYR A CA 1
ATOM 3667 C C . TYR A 1 465 ? 20.730 -7.962 0.210 1.00 98.56 465 TYR A C 1
ATOM 3669 O O . TYR A 1 465 ? 20.560 -8.605 -0.828 1.00 98.56 465 TYR A O 1
ATOM 3677 N N . ASN A 1 466 ? 21.931 -7.639 0.692 1.00 97.38 466 ASN A N 1
ATOM 3678 C CA . ASN A 1 466 ? 23.143 -7.776 -0.115 1.00 97.38 466 ASN A CA 1
ATOM 3679 C C . ASN A 1 466 ? 23.577 -9.232 -0.311 1.00 97.38 466 ASN A C 1
ATOM 3681 O O . ASN A 1 466 ? 24.011 -9.586 -1.402 1.00 97.38 466 ASN A O 1
ATOM 3685 N N . ASP A 1 467 ? 23.497 -10.041 0.743 1.00 98.56 467 ASP A N 1
ATOM 3686 C CA . ASP A 1 467 ? 24.006 -11.412 0.809 1.00 98.56 467 ASP A CA 1
ATOM 3687 C C . ASP A 1 467 ? 23.394 -12.165 2.011 1.00 98.56 467 ASP A C 1
ATOM 3689 O O . ASP A 1 467 ? 22.588 -11.617 2.774 1.00 98.56 467 ASP A O 1
ATOM 3693 N N . GLU A 1 468 ? 23.783 -13.429 2.201 1.00 98.25 468 GLU A N 1
ATOM 3694 C CA . GLU A 1 468 ? 23.358 -14.264 3.339 1.00 98.25 468 GLU A CA 1
ATOM 3695 C C . GLU A 1 468 ? 23.689 -13.650 4.704 1.00 98.25 468 GLU A C 1
ATOM 3697 O O . GLU A 1 468 ? 22.917 -13.795 5.657 1.00 98.25 468 GLU A O 1
ATOM 3702 N N . ALA A 1 469 ? 24.829 -12.963 4.817 1.00 98.50 469 ALA A N 1
ATOM 3703 C CA . ALA A 1 469 ? 25.263 -12.350 6.068 1.00 98.50 469 ALA A CA 1
ATOM 3704 C C . ALA A 1 469 ? 24.388 -11.143 6.427 1.00 98.50 469 ALA A C 1
ATOM 3706 O O . ALA A 1 469 ? 24.060 -10.936 7.598 1.00 98.50 469 ALA A O 1
ATOM 3707 N N . ASP A 1 470 ? 23.970 -10.368 5.428 1.00 98.69 470 ASP A N 1
ATOM 3708 C CA . ASP A 1 470 ? 23.036 -9.268 5.605 1.00 98.69 470 ASP A CA 1
ATOM 3709 C C . ASP A 1 470 ? 21.650 -9.773 6.025 1.00 98.69 470 ASP A C 1
ATOM 3711 O O . ASP A 1 470 ? 21.085 -9.279 7.005 1.00 98.69 470 ASP A O 1
ATOM 3715 N N . VAL A 1 471 ? 21.143 -10.825 5.368 1.00 98.75 471 VAL A N 1
ATOM 3716 C CA . VAL A 1 471 ? 19.892 -11.491 5.770 1.00 98.75 471 VAL A CA 1
ATOM 3717 C C . VAL A 1 471 ? 19.978 -11.978 7.215 1.00 98.75 471 VAL A C 1
ATOM 3719 O O . VAL A 1 471 ? 19.078 -11.691 8.005 1.00 98.75 471 VAL A O 1
ATOM 3722 N N . ALA A 1 472 ? 21.066 -12.657 7.592 1.00 98.56 472 ALA A N 1
ATOM 3723 C CA . ALA A 1 472 ? 21.283 -13.125 8.959 1.00 98.56 472 ALA A CA 1
ATOM 3724 C C . ALA A 1 472 ? 21.340 -11.962 9.966 1.00 98.56 472 ALA A C 1
ATOM 3726 O O . ALA A 1 472 ? 20.711 -12.026 11.022 1.00 98.56 472 ALA A O 1
ATOM 3727 N N . SER A 1 473 ? 22.021 -10.863 9.624 1.00 98.62 473 SER A N 1
ATOM 3728 C CA . SER A 1 473 ? 22.106 -9.683 10.491 1.00 98.62 473 SER A CA 1
ATOM 3729 C C . SER A 1 473 ? 20.744 -9.027 10.713 1.00 98.62 473 SER A C 1
ATOM 3731 O O . SER A 1 473 ? 20.411 -8.664 11.840 1.00 98.62 473 SER A O 1
ATOM 3733 N N . VAL A 1 474 ? 19.948 -8.869 9.655 1.00 98.75 474 VAL A N 1
ATOM 3734 C CA . VAL A 1 474 ? 18.591 -8.313 9.741 1.00 98.75 474 VAL A CA 1
ATOM 3735 C C . VAL A 1 474 ? 17.706 -9.239 10.566 1.00 98.75 474 VAL A C 1
ATOM 3737 O O . VAL A 1 474 ? 17.053 -8.787 11.504 1.00 98.75 474 VAL A O 1
ATOM 3740 N N . HIS A 1 475 ? 17.743 -10.535 10.265 1.00 98.12 475 HIS A N 1
ATOM 3741 C CA . HIS A 1 475 ? 17.029 -11.582 10.982 1.00 98.12 475 HIS A CA 1
ATOM 3742 C C . HIS A 1 475 ? 17.297 -11.562 12.498 1.00 98.12 475 HIS A C 1
ATOM 3744 O O . HIS A 1 475 ? 16.349 -11.584 13.290 1.00 98.12 475 HIS A O 1
ATOM 3750 N N . ASP A 1 476 ? 18.563 -11.477 12.909 1.00 98.50 476 ASP A N 1
ATOM 3751 C CA . ASP A 1 476 ? 18.948 -11.434 14.322 1.00 98.50 476 ASP A CA 1
ATOM 3752 C C . ASP A 1 476 ? 18.527 -10.120 14.993 1.00 98.50 476 ASP A C 1
ATOM 3754 O O . ASP A 1 476 ? 17.993 -10.140 16.101 1.00 98.50 476 ASP A O 1
ATOM 3758 N N . LYS A 1 477 ? 18.641 -8.979 14.305 1.00 98.69 477 LYS A N 1
ATOM 3759 C CA . LYS A 1 477 ? 18.262 -7.679 14.880 1.00 98.69 477 LYS A CA 1
ATOM 3760 C C . LYS A 1 477 ? 16.772 -7.545 15.191 1.00 98.69 477 LYS A C 1
ATOM 3762 O O . LYS A 1 477 ? 16.420 -6.848 16.141 1.00 98.69 477 LYS A O 1
ATOM 3767 N N . PHE A 1 478 ? 15.888 -8.220 14.455 1.00 98.69 478 PHE A N 1
ATOM 3768 C CA . PHE A 1 478 ? 14.474 -8.292 14.850 1.00 98.69 478 PHE A CA 1
ATOM 3769 C C . PHE A 1 478 ? 14.298 -8.958 16.222 1.00 98.69 478 PHE A C 1
ATOM 3771 O O . PHE A 1 478 ? 13.499 -8.484 17.030 1.00 98.69 478 PHE A O 1
ATOM 3778 N N . ASP A 1 479 ? 15.082 -10.001 16.516 1.00 98.12 479 ASP A N 1
ATOM 3779 C CA . ASP A 1 479 ? 15.074 -10.655 17.828 1.00 98.12 479 ASP A CA 1
ATOM 3780 C C . ASP A 1 479 ? 15.723 -9.760 18.900 1.00 98.12 479 ASP A C 1
ATOM 3782 O O . ASP A 1 479 ? 15.127 -9.561 19.960 1.00 98.12 479 ASP A O 1
ATOM 3786 N N . ASP A 1 480 ? 16.887 -9.161 18.614 1.00 98.44 480 ASP A N 1
ATOM 3787 C CA . ASP A 1 480 ? 17.605 -8.266 19.540 1.00 98.44 480 ASP A CA 1
ATOM 3788 C C . ASP A 1 480 ? 16.747 -7.074 19.979 1.00 98.44 480 ASP A C 1
ATOM 3790 O O . ASP A 1 480 ? 16.808 -6.615 21.124 1.00 98.44 480 ASP A O 1
ATOM 3794 N N . HIS A 1 481 ? 15.928 -6.570 19.057 1.00 98.44 481 HIS A N 1
ATOM 3795 C CA . HIS A 1 481 ? 15.047 -5.443 19.288 1.00 98.44 481 HIS A CA 1
ATOM 3796 C C . HIS A 1 481 ? 13.607 -5.857 19.619 1.00 98.44 481 HIS A C 1
ATOM 3798 O O . HIS A 1 481 ? 12.760 -4.975 19.603 1.00 98.44 481 HIS A O 1
ATOM 3804 N N . ASP A 1 482 ? 13.281 -7.115 19.937 1.00 98.06 482 ASP A N 1
ATOM 3805 C CA . ASP A 1 482 ? 11.909 -7.547 20.298 1.00 98.06 482 ASP A CA 1
ATOM 3806 C C . ASP A 1 482 ? 10.827 -7.026 19.318 1.00 98.06 482 ASP A C 1
ATOM 3808 O O . ASP A 1 482 ? 9.755 -6.539 19.705 1.00 98.06 482 ASP A O 1
ATOM 3812 N N . ILE A 1 483 ? 11.150 -7.063 18.022 1.00 98.75 483 ILE A N 1
ATOM 3813 C CA . ILE A 1 483 ? 10.245 -6.709 16.929 1.00 98.75 483 ILE A CA 1
ATOM 3814 C C . ILE A 1 483 ? 9.840 -8.013 16.228 1.00 98.75 483 ILE A C 1
ATOM 3816 O O . ILE A 1 483 ? 10.695 -8.692 15.659 1.00 98.75 483 ILE A O 1
ATOM 3820 N N . PRO A 1 484 ? 8.552 -8.391 16.253 1.00 98.69 484 PRO A N 1
ATOM 3821 C CA . PRO A 1 484 ? 8.082 -9.558 15.519 1.00 98.69 484 PRO A CA 1
ATOM 3822 C C . PRO A 1 484 ? 8.290 -9.422 14.002 1.00 98.69 484 PRO A C 1
ATOM 3824 O O . PRO A 1 484 ? 8.158 -8.336 13.441 1.00 98.69 484 PRO A O 1
ATOM 3827 N N . LEU A 1 485 ? 8.605 -10.534 13.346 1.00 98.69 485 LEU A N 1
ATOM 3828 C CA . LEU A 1 485 ? 8.824 -10.634 11.906 1.00 98.69 485 LEU A CA 1
ATOM 3829 C C . LEU A 1 485 ? 8.451 -12.045 11.456 1.00 98.69 485 LEU A C 1
ATOM 3831 O O . LEU A 1 485 ? 8.937 -13.005 12.053 1.00 98.69 485 LEU A O 1
ATOM 3835 N N . ASP A 1 486 ? 7.677 -12.168 10.379 1.00 98.56 486 ASP A N 1
ATOM 3836 C CA . ASP A 1 486 ? 7.341 -13.466 9.783 1.00 98.56 486 ASP A CA 1
ATOM 3837 C C . ASP A 1 486 ? 8.145 -13.763 8.522 1.00 98.56 486 ASP A C 1
ATOM 3839 O O . ASP A 1 486 ? 8.476 -14.921 8.279 1.00 98.56 486 ASP A O 1
ATOM 3843 N N . THR A 1 487 ? 8.476 -12.760 7.704 1.00 98.62 487 THR A N 1
ATOM 3844 C CA . THR A 1 487 ? 9.059 -13.022 6.379 1.00 98.62 487 THR A CA 1
ATOM 3845 C C . THR A 1 487 ? 10.115 -12.006 5.974 1.00 98.62 487 THR A C 1
ATOM 3847 O O . THR A 1 487 ? 9.851 -10.803 5.986 1.00 98.62 487 THR A O 1
ATOM 3850 N N . ILE A 1 488 ? 11.281 -12.500 5.547 1.00 98.81 488 ILE A N 1
ATOM 3851 C CA . ILE A 1 488 ? 12.312 -11.714 4.853 1.00 98.81 488 ILE A CA 1
ATOM 3852 C C . ILE A 1 488 ? 12.183 -11.947 3.348 1.00 98.81 488 ILE A C 1
ATOM 3854 O O . ILE A 1 488 ? 11.845 -13.048 2.917 1.00 98.81 488 ILE A O 1
ATOM 3858 N N . TRP A 1 489 ? 12.428 -10.906 2.559 1.00 98.88 489 TRP A N 1
ATOM 3859 C CA . TRP A 1 489 ? 12.266 -10.925 1.109 1.00 98.88 489 TRP A CA 1
ATOM 3860 C C . TRP A 1 489 ? 13.597 -10.698 0.404 1.00 98.88 489 TRP A C 1
ATOM 3862 O O . TRP A 1 489 ? 14.377 -9.841 0.820 1.00 98.88 489 TRP A O 1
ATOM 3872 N N . LEU A 1 490 ? 13.820 -11.428 -0.684 1.00 98.88 490 LEU A N 1
ATOM 3873 C CA . LEU A 1 490 ? 14.929 -11.216 -1.602 1.00 98.88 490 LEU A CA 1
ATOM 3874 C C . LEU A 1 490 ? 14.404 -10.725 -2.944 1.00 98.88 490 LEU A C 1
ATOM 3876 O O . LEU A 1 490 ? 13.694 -11.437 -3.653 1.00 98.88 490 LEU A O 1
ATOM 3880 N N . ASP A 1 491 ? 14.780 -9.493 -3.250 1.00 98.69 491 ASP A N 1
ATOM 3881 C CA . ASP A 1 491 ? 14.555 -8.833 -4.529 1.00 98.69 491 ASP A CA 1
ATOM 3882 C C . ASP A 1 491 ? 15.685 -9.208 -5.519 1.00 98.69 491 ASP A C 1
ATOM 3884 O O . ASP A 1 491 ? 16.610 -9.943 -5.151 1.00 98.69 491 ASP A O 1
ATOM 3888 N N . ILE A 1 492 ? 15.623 -8.752 -6.768 1.00 98.19 492 ILE A N 1
ATOM 3889 C CA . ILE A 1 492 ? 16.284 -9.323 -7.952 1.00 98.19 492 ILE A CA 1
ATOM 3890 C C . ILE A 1 492 ? 17.797 -9.568 -7.834 1.00 98.19 492 ILE A C 1
ATOM 3892 O O . ILE A 1 492 ? 18.326 -10.428 -8.540 1.00 98.19 492 ILE A O 1
ATOM 3896 N N . GLU A 1 493 ? 18.522 -8.878 -6.946 1.00 98.38 493 GLU A N 1
ATOM 3897 C CA . GLU A 1 493 ? 19.979 -9.038 -6.796 1.00 98.38 493 GLU A CA 1
ATOM 3898 C C . GLU A 1 493 ? 20.419 -10.351 -6.123 1.00 98.38 493 GLU A C 1
ATOM 3900 O O . GLU A 1 493 ? 21.627 -10.578 -6.009 1.00 98.38 493 GLU A O 1
ATOM 3905 N N . TYR A 1 494 ? 19.482 -11.204 -5.679 1.00 98.62 494 TYR A N 1
ATOM 3906 C CA . TYR A 1 494 ? 19.808 -12.554 -5.189 1.00 98.62 494 TYR A CA 1
ATOM 3907 C C . TYR A 1 494 ? 20.146 -13.544 -6.306 1.00 98.62 494 TYR A C 1
ATOM 3909 O O . TYR A 1 494 ? 20.789 -14.562 -6.056 1.00 98.62 494 TYR A O 1
ATOM 3917 N N . THR A 1 495 ? 19.690 -13.256 -7.522 1.00 98.56 495 THR A N 1
ATOM 3918 C CA . THR A 1 495 ? 19.827 -14.129 -8.691 1.00 98.56 495 THR A CA 1
ATOM 3919 C C . THR A 1 495 ? 21.211 -14.014 -9.333 1.00 98.56 495 THR A C 1
ATOM 3921 O O . THR A 1 495 ? 21.852 -12.962 -9.271 1.00 98.56 495 THR A O 1
ATOM 3924 N N . ASP A 1 496 ? 21.654 -15.055 -10.044 1.00 97.94 496 ASP A N 1
ATOM 3925 C CA . ASP A 1 496 ? 22.838 -14.958 -10.901 1.00 97.94 496 ASP A CA 1
ATOM 3926 C C . ASP A 1 496 ? 22.503 -14.135 -12.155 1.00 97.94 496 ASP A C 1
ATOM 3928 O O . ASP A 1 496 ? 21.826 -14.602 -13.073 1.00 97.94 496 ASP A O 1
ATOM 3932 N N . ALA A 1 497 ? 22.954 -12.880 -12.185 1.00 96.81 497 ALA A N 1
ATOM 3933 C CA . ALA A 1 497 ? 22.803 -11.969 -13.322 1.00 96.81 497 ALA A CA 1
ATOM 3934 C C . ALA A 1 497 ? 21.356 -11.834 -13.852 1.00 96.81 497 ALA A C 1
ATOM 3936 O O . ALA A 1 497 ? 21.158 -11.665 -15.066 1.00 96.81 497 ALA A O 1
ATOM 3937 N N . LYS A 1 498 ? 20.362 -11.871 -12.946 1.00 98.12 498 LYS A N 1
ATOM 3938 C CA . LYS A 1 498 ? 18.922 -11.794 -13.256 1.00 98.12 498 LYS A CA 1
ATOM 3939 C C . LYS A 1 498 ? 18.389 -12.991 -14.044 1.00 98.12 498 LYS A C 1
ATOM 3941 O O . LYS A 1 498 ? 17.417 -12.886 -14.783 1.00 98.12 498 LYS A O 1
ATOM 3946 N N . LYS A 1 499 ? 19.022 -14.156 -13.876 1.00 98.44 499 LYS A N 1
ATOM 3947 C CA . LYS A 1 499 ? 18.472 -15.452 -14.288 1.00 98.44 499 LYS A CA 1
ATOM 3948 C C . LYS A 1 499 ? 17.633 -16.008 -13.140 1.00 98.44 499 LYS A C 1
ATOM 3950 O O . LYS A 1 499 ? 18.173 -16.395 -12.107 1.00 98.44 499 LYS A O 1
ATOM 3955 N N . TYR A 1 500 ? 16.316 -16.033 -13.292 1.00 98.06 500 TYR A N 1
ATOM 3956 C CA . TYR A 1 500 ? 15.439 -16.631 -12.285 1.00 98.06 500 TYR A CA 1
ATOM 3957 C C . TYR A 1 500 ? 15.690 -18.139 -12.121 1.00 98.06 500 TYR A C 1
ATOM 3959 O O . TYR A 1 500 ? 16.339 -18.759 -12.959 1.00 98.06 500 TYR A O 1
ATOM 3967 N N . PHE A 1 501 ? 15.214 -18.729 -11.019 1.00 97.94 501 PHE A N 1
ATOM 3968 C CA . PHE A 1 501 ? 15.535 -20.117 -10.634 1.00 97.94 501 PHE A CA 1
ATOM 3969 C C . PHE A 1 501 ? 17.044 -20.372 -10.434 1.00 97.94 501 PHE A C 1
ATOM 3971 O O . PHE A 1 501 ? 17.519 -21.499 -10.547 1.00 97.94 501 PHE A O 1
ATOM 3978 N N . THR A 1 502 ? 17.814 -19.323 -10.130 1.00 98.06 502 THR A N 1
ATOM 3979 C CA . THR A 1 502 ? 19.243 -19.406 -9.800 1.00 98.06 502 THR A CA 1
ATOM 3980 C C . THR A 1 502 ? 19.574 -18.520 -8.599 1.00 98.06 502 THR A C 1
ATOM 3982 O O . THR A 1 502 ? 18.765 -17.684 -8.193 1.00 98.06 502 THR A O 1
ATOM 3985 N N . TRP A 1 503 ? 20.780 -18.684 -8.058 1.00 98.50 503 TRP A N 1
ATOM 3986 C CA . TRP A 1 503 ? 21.330 -17.884 -6.965 1.00 98.50 503 TRP A CA 1
ATOM 3987 C C . TRP A 1 503 ? 22.686 -17.314 -7.380 1.00 98.50 503 TRP A C 1
ATOM 3989 O O . TRP A 1 503 ? 23.477 -18.010 -8.019 1.00 98.50 503 TRP A O 1
ATOM 3999 N N . ASP A 1 504 ? 22.981 -16.074 -6.994 1.00 98.50 504 ASP A N 1
ATOM 4000 C CA . ASP A 1 504 ? 24.327 -15.509 -7.097 1.00 98.50 504 ASP A CA 1
ATOM 4001 C C . ASP A 1 504 ? 25.269 -16.320 -6.194 1.00 98.50 504 ASP A C 1
ATOM 4003 O O . ASP A 1 504 ? 25.200 -16.241 -4.967 1.00 98.50 504 ASP A O 1
ATOM 4007 N N . GLY A 1 505 ? 26.158 -17.110 -6.801 1.00 97.44 505 GLY A N 1
ATOM 4008 C CA . GLY A 1 505 ? 27.040 -18.026 -6.073 1.00 97.44 505 GLY A CA 1
ATOM 4009 C C . GLY A 1 505 ? 28.094 -17.348 -5.189 1.00 97.44 505 GLY A C 1
ATOM 4010 O O . GLY A 1 505 ? 28.764 -18.036 -4.420 1.00 97.44 505 GLY A O 1
ATOM 4011 N N . HIS A 1 506 ? 28.268 -16.025 -5.278 1.00 97.75 506 HIS A N 1
ATOM 4012 C CA . HIS A 1 506 ? 29.149 -15.270 -4.388 1.00 97.75 506 HIS A CA 1
ATOM 4013 C C . HIS A 1 506 ? 28.399 -14.696 -3.182 1.00 97.75 506 HIS A C 1
ATOM 4015 O O . HIS A 1 506 ? 28.934 -14.725 -2.074 1.00 97.75 506 HIS A O 1
ATOM 4021 N N . LYS A 1 507 ? 27.183 -14.180 -3.384 1.00 98.12 507 LYS A N 1
ATOM 4022 C CA . LYS A 1 507 ? 26.362 -13.559 -2.327 1.00 98.12 507 LYS A CA 1
ATOM 4023 C C . LYS A 1 507 ? 25.511 -14.569 -1.554 1.00 98.12 507 LYS A C 1
ATOM 4025 O O . LYS A 1 507 ? 25.311 -14.410 -0.351 1.00 98.12 507 LYS A O 1
ATOM 4030 N N . PHE A 1 508 ? 25.020 -15.595 -2.246 1.00 98.38 508 PHE A N 1
ATOM 4031 C CA . PHE A 1 508 ? 24.137 -16.634 -1.713 1.00 98.38 508 PHE A CA 1
ATOM 4032 C C . PHE A 1 508 ? 24.665 -18.052 -2.013 1.00 98.38 508 PHE A C 1
ATOM 4034 O O . PHE A 1 508 ? 24.013 -18.818 -2.725 1.00 98.38 508 PHE A O 1
ATOM 4041 N N . PRO A 1 509 ? 25.869 -18.414 -1.524 1.00 98.12 509 PRO A N 1
ATOM 4042 C CA . PRO A 1 509 ? 26.472 -19.728 -1.767 1.00 98.12 509 PRO A CA 1
ATOM 4043 C C . PRO A 1 509 ? 25.795 -20.910 -1.040 1.00 98.12 509 PRO A C 1
ATOM 4045 O O . PRO A 1 509 ? 25.984 -22.055 -1.450 1.00 98.12 509 PRO A O 1
ATOM 4048 N N . HIS A 1 510 ? 25.033 -20.671 0.030 1.00 98.31 510 HIS A N 1
ATOM 4049 C CA . HIS A 1 510 ? 24.386 -21.678 0.884 1.00 98.31 510 HIS A CA 1
ATOM 4050 C C . HIS A 1 510 ? 22.904 -21.335 1.174 1.00 98.31 510 HIS A C 1
ATOM 4052 O O . HIS A 1 510 ? 22.487 -21.264 2.341 1.00 98.31 510 HIS A O 1
ATOM 4058 N N . PRO A 1 511 ? 22.049 -21.183 0.144 1.00 97.94 511 PRO A N 1
ATOM 4059 C CA . PRO A 1 511 ? 20.676 -20.709 0.323 1.00 97.94 511 PRO A CA 1
ATOM 4060 C C . PRO A 1 511 ? 19.846 -21.621 1.237 1.00 97.94 511 PRO A C 1
ATOM 4062 O O . PRO A 1 511 ? 19.060 -21.131 2.046 1.00 97.94 511 PRO A O 1
ATOM 4065 N N . LEU A 1 512 ? 20.066 -22.941 1.196 1.00 98.44 512 LEU A N 1
ATOM 4066 C CA . LEU A 1 512 ? 19.383 -23.902 2.071 1.00 98.44 512 LEU A CA 1
ATOM 4067 C C . LEU A 1 512 ? 19.697 -23.692 3.560 1.00 98.44 512 LEU A C 1
ATOM 4069 O O . LEU A 1 512 ? 18.807 -23.847 4.398 1.00 98.44 512 LEU A O 1
ATOM 4073 N N . ASP A 1 513 ? 20.932 -23.320 3.904 1.00 98.31 513 ASP A N 1
ATOM 4074 C CA . ASP A 1 513 ? 21.307 -23.029 5.290 1.00 98.31 513 ASP A CA 1
ATOM 4075 C C . ASP A 1 513 ? 20.667 -21.719 5.760 1.00 98.31 513 ASP A C 1
ATOM 4077 O O . ASP A 1 513 ? 20.128 -21.660 6.867 1.00 98.31 513 ASP A O 1
ATOM 4081 N N . MET A 1 514 ? 20.648 -20.690 4.906 1.00 98.38 514 MET A N 1
ATOM 4082 C CA . MET A 1 514 ? 19.939 -19.436 5.176 1.00 98.38 514 MET A CA 1
ATOM 4083 C C . MET A 1 514 ? 18.436 -19.676 5.394 1.00 98.38 514 MET A C 1
ATOM 4085 O O . MET A 1 514 ? 17.878 -19.206 6.387 1.00 98.38 514 MET A O 1
ATOM 4089 N N . ILE A 1 515 ? 17.786 -20.451 4.519 1.00 98.50 515 ILE A N 1
ATOM 4090 C CA . ILE A 1 515 ? 16.367 -20.818 4.644 1.00 98.50 515 ILE A CA 1
ATOM 4091 C C . ILE A 1 515 ? 16.120 -21.586 5.948 1.00 98.50 515 ILE A C 1
ATOM 4093 O O . ILE A 1 515 ? 15.185 -21.266 6.689 1.00 98.50 515 ILE A O 1
ATOM 4097 N N . ARG A 1 516 ? 16.967 -22.571 6.277 1.00 98.12 516 ARG A N 1
ATOM 4098 C CA . ARG A 1 516 ? 16.863 -23.320 7.537 1.00 98.12 516 ARG A CA 1
ATOM 4099 C C . ARG A 1 516 ? 16.968 -22.389 8.749 1.00 98.12 516 ARG A C 1
ATOM 4101 O O . ARG A 1 516 ? 16.134 -22.466 9.646 1.00 98.12 516 ARG A O 1
ATOM 4108 N N . ASN A 1 517 ? 17.921 -21.458 8.747 1.00 97.06 517 ASN A N 1
ATOM 4109 C CA . ASN A 1 517 ? 18.115 -20.512 9.849 1.00 97.06 517 ASN A CA 1
ATOM 4110 C C . ASN A 1 517 ? 16.883 -19.621 10.103 1.00 97.06 517 ASN A C 1
ATOM 4112 O O . ASN A 1 517 ? 16.605 -19.278 11.255 1.00 97.06 517 ASN A O 1
ATOM 4116 N N . LEU A 1 518 ? 16.140 -19.252 9.052 1.00 97.94 518 LEU A N 1
ATOM 4117 C CA . LEU A 1 518 ? 14.873 -18.520 9.174 1.00 97.94 518 LEU A CA 1
ATOM 4118 C C . LEU A 1 518 ? 13.757 -19.429 9.715 1.00 97.94 518 LEU A C 1
ATOM 4120 O O . LEU A 1 518 ? 13.102 -19.106 10.712 1.00 97.94 518 LEU A O 1
ATOM 4124 N N . THR A 1 519 ? 13.563 -20.585 9.079 1.00 96.62 519 THR A N 1
ATOM 4125 C CA . THR A 1 519 ? 12.455 -21.513 9.374 1.00 96.62 519 THR A CA 1
ATOM 4126 C C . THR A 1 519 ? 12.536 -22.126 10.771 1.00 96.62 519 THR A C 1
ATOM 4128 O O . THR A 1 519 ? 11.507 -22.249 11.435 1.00 96.62 519 THR A O 1
ATOM 4131 N N . GLU A 1 520 ? 13.734 -22.390 11.303 1.00 96.31 520 GLU A N 1
ATOM 4132 C CA . GLU A 1 520 ? 13.925 -22.857 12.687 1.00 96.31 520 GLU A CA 1
ATOM 4133 C C . GLU A 1 520 ? 13.434 -21.849 13.742 1.00 96.31 520 GLU A C 1
ATOM 4135 O O . GLU A 1 520 ? 13.086 -22.236 14.861 1.00 96.31 520 GLU A O 1
ATOM 4140 N N . ARG A 1 521 ? 13.353 -20.555 13.399 1.00 96.06 521 ARG A N 1
ATOM 4141 C CA . ARG A 1 521 ? 12.782 -19.504 14.263 1.00 96.06 521 ARG A CA 1
ATOM 4142 C C . ARG A 1 521 ? 11.333 -19.153 13.912 1.00 96.06 521 ARG A C 1
ATOM 4144 O O . ARG A 1 521 ? 10.810 -18.159 14.416 1.00 96.06 521 ARG A O 1
ATOM 4151 N N . GLY A 1 522 ? 10.684 -19.968 13.080 1.00 95.94 522 GLY A N 1
ATOM 4152 C CA . GLY A 1 522 ? 9.304 -19.779 12.638 1.00 95.94 522 GLY A CA 1
ATOM 4153 C C . GLY A 1 522 ? 9.131 -18.754 11.512 1.00 95.94 522 GLY A C 1
ATOM 4154 O O . GLY A 1 522 ? 7.996 -18.386 11.212 1.00 95.94 522 GLY A O 1
ATOM 4155 N N . ARG A 1 523 ? 10.226 -18.285 10.897 1.00 98.06 523 ARG A N 1
ATOM 4156 C CA . ARG A 1 523 ? 10.237 -17.264 9.837 1.00 98.06 523 ARG A CA 1
ATOM 4157 C C . ARG A 1 523 ? 10.393 -17.871 8.452 1.00 98.06 523 ARG A C 1
ATOM 4159 O O . ARG A 1 523 ? 10.746 -19.031 8.300 1.00 98.06 523 ARG A O 1
ATOM 4166 N N . HIS A 1 524 ? 10.046 -17.082 7.452 1.00 98.00 524 HIS A N 1
ATOM 4167 C CA . HIS A 1 524 ? 9.856 -17.526 6.080 1.00 98.00 524 HIS A CA 1
ATOM 4168 C C . HIS A 1 524 ? 10.712 -16.664 5.146 1.00 98.00 524 HIS A C 1
ATOM 4170 O O . HIS A 1 524 ? 11.086 -15.536 5.488 1.00 98.00 524 HIS A O 1
ATOM 4176 N N . LEU A 1 525 ? 11.012 -17.199 3.966 1.00 98.69 525 LEU A N 1
ATOM 4177 C CA . LEU A 1 525 ? 11.691 -16.475 2.897 1.00 98.69 525 LEU A CA 1
ATOM 4178 C C . LEU A 1 525 ? 10.721 -16.292 1.734 1.00 98.69 525 LEU A C 1
ATOM 4180 O O . LEU A 1 525 ? 10.063 -17.251 1.330 1.00 98.69 525 LEU A O 1
ATOM 4184 N N . VAL A 1 526 ? 10.662 -15.083 1.183 1.00 98.88 526 VAL A N 1
ATOM 4185 C CA . VAL A 1 526 ? 10.061 -14.837 -0.130 1.00 98.88 526 VAL A CA 1
ATOM 4186 C C . VAL A 1 526 ? 11.154 -14.438 -1.110 1.00 98.88 526 VAL A C 1
ATOM 4188 O O . VAL A 1 526 ? 11.987 -13.596 -0.783 1.00 98.88 526 VAL A O 1
ATOM 4191 N N . ILE A 1 527 ? 11.148 -15.026 -2.302 1.00 98.81 527 ILE A N 1
ATOM 4192 C CA . ILE A 1 527 ? 12.070 -14.668 -3.386 1.00 98.81 527 ILE A CA 1
ATOM 4193 C C . ILE A 1 527 ? 11.290 -14.184 -4.609 1.00 98.81 527 ILE A C 1
ATOM 4195 O O . ILE A 1 527 ? 10.205 -14.697 -4.902 1.00 98.81 527 ILE A O 1
ATOM 4199 N N . ILE A 1 528 ? 11.841 -13.194 -5.310 1.00 98.81 528 ILE A N 1
ATOM 4200 C CA . ILE A 1 528 ? 11.254 -12.666 -6.543 1.00 98.81 528 ILE A CA 1
ATOM 4201 C C . ILE A 1 528 ? 11.528 -13.584 -7.742 1.00 98.81 528 ILE A C 1
ATOM 4203 O O . ILE A 1 528 ? 12.638 -14.100 -7.901 1.00 98.81 528 ILE A O 1
ATOM 4207 N N . ILE A 1 529 ? 10.510 -13.810 -8.571 1.00 98.62 529 ILE A N 1
ATOM 4208 C CA . ILE A 1 529 ? 10.602 -14.486 -9.866 1.00 98.62 529 ILE A CA 1
ATOM 4209 C C . ILE A 1 529 ? 9.645 -13.798 -10.844 1.00 98.62 529 ILE A C 1
ATOM 4211 O O . ILE A 1 529 ? 8.422 -13.913 -10.707 1.00 98.62 529 ILE A O 1
ATOM 4215 N N . ASP A 1 530 ? 10.216 -13.159 -11.862 1.00 98.62 530 ASP A N 1
ATOM 4216 C CA . ASP A 1 530 ? 9.477 -12.385 -12.862 1.00 98.62 530 ASP A CA 1
ATOM 4217 C C . ASP A 1 530 ? 9.320 -13.179 -14.170 1.00 98.62 530 ASP A C 1
ATOM 4219 O O . ASP A 1 530 ? 10.046 -14.151 -14.406 1.00 98.62 530 ASP A O 1
ATOM 4223 N N . PRO A 1 531 ? 8.387 -12.795 -15.060 1.00 97.88 531 PRO A N 1
ATOM 4224 C CA . PRO A 1 531 ? 8.061 -13.605 -16.235 1.00 97.88 531 PRO A CA 1
ATOM 4225 C C . PRO A 1 531 ? 9.022 -13.437 -17.421 1.00 97.88 531 PRO A C 1
ATOM 4227 O O . PRO A 1 531 ? 8.797 -14.006 -18.493 1.00 97.88 531 PRO A O 1
ATOM 4230 N N . HIS A 1 532 ? 10.061 -12.621 -17.267 1.00 98.38 532 HIS A N 1
ATOM 4231 C CA . HIS A 1 532 ? 10.969 -12.246 -18.337 1.00 98.38 532 HIS A CA 1
ATOM 4232 C C . HIS A 1 532 ? 12.274 -13.058 -18.225 1.00 98.38 532 HIS A C 1
ATOM 4234 O O . HIS A 1 532 ? 12.911 -13.136 -17.181 1.00 98.38 532 HIS A O 1
ATOM 4240 N N . ILE A 1 533 ? 12.665 -13.734 -19.301 1.00 98.50 533 ILE A N 1
ATOM 4241 C CA . ILE A 1 533 ? 13.717 -14.754 -19.325 1.00 98.50 533 ILE A CA 1
ATOM 4242 C C . ILE A 1 533 ? 14.935 -14.223 -20.085 1.00 98.50 533 ILE A C 1
ATOM 4244 O O . ILE A 1 533 ? 14.861 -13.979 -21.294 1.00 98.50 533 ILE A O 1
ATOM 4248 N N . LYS A 1 534 ? 16.054 -14.025 -19.376 1.00 98.44 534 LYS A N 1
ATOM 4249 C CA . LYS A 1 534 ? 17.323 -13.544 -19.949 1.00 98.44 534 LYS A CA 1
ATOM 4250 C C . LYS A 1 534 ? 17.716 -14.371 -21.176 1.00 98.44 534 LYS A C 1
ATOM 4252 O O . LYS A 1 534 ? 17.787 -15.594 -21.081 1.00 98.44 534 LYS A O 1
ATOM 4257 N N . ARG A 1 535 ? 18.036 -13.714 -22.295 1.00 97.75 535 ARG A N 1
ATOM 4258 C CA . ARG A 1 535 ? 18.545 -14.384 -23.504 1.00 97.75 535 ARG A CA 1
ATOM 4259 C C . ARG A 1 535 ? 20.032 -14.693 -23.340 1.00 97.75 535 ARG A C 1
ATOM 4261 O O . ARG A 1 535 ? 20.891 -13.871 -23.647 1.00 97.75 535 ARG A O 1
ATOM 4268 N N . ASP A 1 536 ? 20.325 -15.867 -22.793 1.00 97.19 536 ASP A N 1
ATOM 4269 C CA . ASP A 1 536 ? 21.678 -16.350 -22.513 1.00 97.19 536 ASP A CA 1
ATOM 4270 C C . ASP A 1 536 ? 21.761 -17.848 -22.828 1.00 97.19 536 ASP A C 1
ATOM 4272 O O . ASP A 1 536 ? 21.029 -18.647 -22.248 1.00 97.19 536 ASP A O 1
ATOM 4276 N N . SER A 1 537 ? 22.657 -18.243 -23.735 1.00 94.25 537 SER A N 1
ATOM 4277 C CA . SER A 1 537 ? 22.824 -19.645 -24.141 1.00 94.25 537 SER A CA 1
ATOM 4278 C C . SER A 1 537 ? 23.384 -20.546 -23.033 1.00 94.25 537 SER A C 1
ATOM 4280 O O . SER A 1 537 ? 23.321 -21.771 -23.135 1.00 94.25 537 SER A O 1
ATOM 4282 N N . GLY A 1 538 ? 23.915 -19.967 -21.953 1.00 95.44 538 GLY A N 1
ATOM 4283 C CA . GLY A 1 538 ? 24.289 -20.675 -20.731 1.00 95.44 538 GLY A CA 1
ATOM 4284 C C . GLY A 1 538 ? 23.131 -20.885 -19.749 1.00 95.44 538 GLY A C 1
ATOM 4285 O O . GLY A 1 538 ? 23.338 -21.494 -18.700 1.00 95.44 538 GLY A O 1
ATOM 4286 N N . TYR A 1 539 ? 21.926 -20.384 -20.041 1.00 97.88 539 TYR A N 1
ATOM 4287 C CA . TYR A 1 539 ? 20.774 -20.456 -19.146 1.00 97.88 539 TYR A CA 1
ATOM 4288 C C . TYR A 1 539 ? 19.772 -21.521 -19.603 1.00 97.88 539 TYR A C 1
ATOM 4290 O O . TYR A 1 539 ? 19.172 -21.412 -20.672 1.00 97.88 539 TYR A O 1
ATOM 4298 N N . PHE A 1 540 ? 19.558 -22.540 -18.762 1.00 96.94 540 PHE A N 1
ATOM 4299 C CA . PHE A 1 540 ? 18.696 -23.683 -19.088 1.00 96.94 540 PHE A CA 1
ATOM 4300 C C . PHE A 1 540 ? 17.287 -23.250 -19.512 1.00 96.94 540 PHE A C 1
ATOM 4302 O O . PHE A 1 540 ? 16.788 -23.726 -20.525 1.00 96.94 540 PHE A O 1
ATOM 4309 N N . PHE A 1 541 ? 16.685 -22.294 -18.793 1.00 96.75 541 PHE A N 1
ATOM 4310 C CA . PHE A 1 541 ? 15.316 -21.858 -19.055 1.00 96.75 541 PHE A CA 1
ATOM 4311 C C . PHE A 1 541 ? 15.211 -21.223 -20.442 1.00 96.75 541 PHE A C 1
ATOM 4313 O O . PHE A 1 541 ? 14.270 -21.500 -21.181 1.00 96.75 541 PHE A O 1
ATOM 4320 N N . HIS A 1 542 ? 16.197 -20.402 -20.813 1.00 98.12 542 HIS A N 1
ATOM 4321 C CA . HIS A 1 542 ? 16.230 -19.783 -22.131 1.00 98.12 542 HIS A CA 1
ATOM 4322 C C . HIS A 1 542 ? 16.365 -20.813 -23.250 1.00 98.12 542 HIS A C 1
ATOM 4324 O O . HIS A 1 542 ? 15.616 -20.754 -24.227 1.00 98.12 542 HIS A O 1
ATOM 4330 N N . ASN A 1 543 ? 17.278 -21.770 -23.085 1.00 98.00 543 ASN A N 1
ATOM 4331 C CA . ASN A 1 543 ? 17.493 -22.831 -24.063 1.00 98.00 543 ASN A CA 1
ATOM 4332 C C . ASN A 1 543 ? 16.228 -23.682 -24.238 1.00 98.00 543 ASN A C 1
ATOM 4334 O O . ASN A 1 543 ? 15.748 -23.835 -25.357 1.00 98.00 543 ASN A O 1
ATOM 4338 N N . ASP A 1 544 ? 15.622 -24.135 -23.137 1.00 97.56 544 ASP A N 1
ATOM 4339 C CA . ASP A 1 544 ? 14.385 -24.921 -23.167 1.00 97.56 544 ASP A CA 1
ATOM 4340 C C . ASP A 1 544 ? 13.225 -24.159 -23.828 1.00 97.56 544 ASP A C 1
ATOM 4342 O O . ASP A 1 544 ? 12.484 -24.736 -24.626 1.00 97.56 544 ASP A O 1
ATOM 4346 N N . CYS A 1 545 ? 13.062 -22.864 -23.532 1.00 97.38 545 CYS A N 1
ATOM 4347 C CA . CYS A 1 545 ? 12.007 -22.059 -24.143 1.00 97.38 545 CYS A CA 1
ATOM 4348 C C . CYS A 1 545 ? 12.230 -21.815 -25.636 1.00 97.38 545 CYS A C 1
ATOM 4350 O O . CYS A 1 545 ? 11.265 -21.837 -26.401 1.00 97.38 545 CYS A O 1
ATOM 4352 N N . THR A 1 546 ? 13.479 -21.606 -26.050 1.00 97.19 546 THR A N 1
ATOM 4353 C CA . THR A 1 546 ? 13.837 -21.400 -27.458 1.00 97.19 546 THR A CA 1
ATOM 4354 C C . THR A 1 546 ? 13.622 -22.686 -28.257 1.00 97.19 546 THR A C 1
ATOM 4356 O O . THR A 1 546 ? 12.936 -22.671 -29.277 1.00 97.19 546 THR A O 1
ATOM 4359 N N . ASP A 1 547 ? 14.120 -23.820 -27.753 1.00 97.69 547 ASP A N 1
ATOM 4360 C CA . ASP A 1 547 ? 14.050 -25.121 -28.431 1.00 97.69 547 ASP A CA 1
ATOM 4361 C C . ASP A 1 547 ? 12.609 -25.620 -28.613 1.00 97.69 547 ASP A C 1
ATOM 4363 O O . ASP A 1 547 ? 12.306 -26.333 -29.572 1.00 97.69 547 ASP A O 1
ATOM 4367 N N . ARG A 1 548 ? 11.708 -25.246 -27.697 1.00 97.81 548 ARG A N 1
ATOM 4368 C CA . ARG A 1 548 ? 10.304 -25.686 -27.696 1.00 97.81 548 ARG A CA 1
ATOM 4369 C C . ARG A 1 548 ? 9.324 -24.621 -28.190 1.00 97.81 548 ARG A C 1
ATOM 4371 O O . ARG A 1 548 ? 8.129 -24.890 -28.258 1.00 97.81 548 ARG A O 1
ATOM 4378 N N . GLY A 1 549 ? 9.806 -23.425 -28.537 1.00 97.19 549 GLY A N 1
ATOM 4379 C CA . GLY A 1 549 ? 8.971 -22.325 -29.026 1.00 97.19 549 GLY A CA 1
ATOM 4380 C C . GLY A 1 549 ? 7.995 -21.773 -27.981 1.00 97.19 549 GLY A C 1
ATOM 4381 O O . GLY A 1 549 ? 6.856 -21.466 -28.313 1.00 97.19 549 GLY A O 1
ATOM 4382 N N . TYR A 1 550 ? 8.426 -21.664 -26.725 1.00 98.38 550 TYR A N 1
ATOM 4383 C CA . TYR A 1 550 ? 7.594 -21.279 -25.573 1.00 98.38 550 TYR A CA 1
ATOM 4384 C C . TYR A 1 550 ? 7.483 -19.766 -25.335 1.00 98.38 550 TYR A C 1
ATOM 4386 O O . TYR A 1 550 ? 6.807 -19.331 -24.399 1.00 98.38 550 TYR A O 1
ATOM 4394 N N . TYR A 1 551 ? 8.165 -18.956 -26.142 1.00 98.69 551 TYR A N 1
ATOM 4395 C CA . TYR A 1 551 ? 8.095 -17.504 -26.046 1.00 98.69 551 TYR A CA 1
ATOM 4396 C C . TYR A 1 551 ? 6.911 -16.924 -26.816 1.00 98.69 551 TYR A C 1
ATOM 4398 O O . TYR A 1 551 ? 6.539 -17.431 -27.877 1.00 98.69 551 TYR A O 1
ATOM 4406 N N . VAL A 1 552 ? 6.392 -15.805 -26.302 1.00 98.56 552 VAL A N 1
ATOM 4407 C CA . VAL A 1 552 ? 5.504 -14.901 -27.047 1.00 98.56 552 VAL A CA 1
ATOM 4408 C C . VAL A 1 552 ? 6.180 -14.527 -28.365 1.00 98.56 552 VAL A C 1
ATOM 4410 O O . VAL A 1 552 ? 7.399 -14.320 -28.403 1.00 98.56 552 VAL A O 1
ATOM 4413 N N . LYS A 1 553 ? 5.407 -14.445 -29.447 1.00 98.44 553 LYS A N 1
ATOM 4414 C CA . LYS A 1 553 ? 5.927 -14.130 -30.779 1.00 98.44 553 LYS A CA 1
ATOM 4415 C C . LYS A 1 553 ? 5.671 -12.671 -31.137 1.00 98.44 553 LYS A C 1
ATOM 4417 O O . LYS A 1 553 ? 4.731 -12.061 -30.642 1.00 98.44 553 LYS A O 1
ATOM 4422 N N . ASN A 1 554 ? 6.497 -12.103 -32.005 1.00 97.19 554 ASN A N 1
ATOM 4423 C CA . ASN A 1 554 ? 6.161 -10.860 -32.697 1.00 97.19 554 ASN A CA 1
ATOM 4424 C C . ASN A 1 554 ? 5.276 -11.150 -33.925 1.00 97.19 554 ASN A C 1
ATOM 4426 O O . ASN A 1 554 ? 5.059 -12.309 -34.281 1.00 97.19 554 ASN A O 1
ATOM 4430 N N . LYS A 1 555 ? 4.815 -10.100 -34.612 1.00 94.06 555 LYS A N 1
ATOM 4431 C CA . LYS A 1 555 ? 4.013 -10.217 -35.844 1.00 94.06 555 LYS A CA 1
ATOM 4432 C C . LYS A 1 555 ? 4.672 -10.996 -36.993 1.00 94.06 555 LYS A C 1
ATOM 4434 O O . LYS A 1 555 ? 3.976 -11.457 -37.888 1.00 94.06 555 LYS A O 1
ATOM 4439 N N . ASP A 1 556 ? 6.001 -11.133 -36.977 1.00 95.38 556 ASP A N 1
ATOM 4440 C CA . ASP A 1 556 ? 6.761 -11.915 -37.962 1.00 95.38 556 ASP A CA 1
ATOM 4441 C C . ASP A 1 556 ? 6.940 -13.383 -37.513 1.00 95.38 556 ASP A C 1
ATOM 4443 O O . ASP A 1 556 ? 7.804 -14.087 -38.036 1.00 95.38 556 ASP A O 1
ATOM 4447 N N . GLU A 1 557 ? 6.200 -13.822 -36.488 1.00 93.94 557 GLU A N 1
ATOM 4448 C CA . GLU A 1 557 ? 6.246 -15.159 -35.878 1.00 93.94 557 GLU A CA 1
ATOM 4449 C C . GLU A 1 557 ? 7.607 -15.553 -35.265 1.00 93.94 557 GLU A C 1
ATOM 4451 O O . GLU A 1 557 ? 7.877 -16.725 -34.981 1.00 93.94 557 GLU A O 1
ATOM 4456 N N . ARG A 1 558 ? 8.482 -14.577 -35.001 1.00 97.44 558 ARG A N 1
ATOM 4457 C CA . ARG A 1 558 ? 9.760 -14.784 -34.298 1.00 97.44 558 ARG A CA 1
ATOM 4458 C C . ARG A 1 558 ? 9.584 -14.579 -32.800 1.00 97.44 558 ARG A C 1
ATOM 4460 O O . ARG A 1 558 ? 8.697 -13.840 -32.384 1.00 97.44 558 ARG A O 1
ATOM 4467 N N . ASP A 1 559 ? 10.446 -15.192 -31.988 1.00 98.19 559 ASP A N 1
ATOM 4468 C CA . ASP A 1 559 ? 10.455 -14.955 -30.537 1.00 98.19 559 ASP A CA 1
ATOM 4469 C C . ASP A 1 559 ? 10.567 -13.460 -30.245 1.00 98.19 559 ASP A C 1
ATOM 4471 O O . ASP A 1 559 ? 11.500 -12.798 -30.709 1.00 98.19 559 ASP A O 1
ATOM 4475 N N . TYR A 1 560 ? 9.618 -12.937 -29.472 1.00 98.19 560 TYR A N 1
ATOM 4476 C CA . TYR A 1 560 ? 9.633 -11.547 -29.062 1.00 98.19 560 TYR A CA 1
ATOM 4477 C C . TYR A 1 560 ? 10.830 -11.289 -28.146 1.00 98.19 560 TYR A C 1
ATOM 4479 O O . TYR A 1 560 ? 11.072 -12.006 -27.167 1.00 98.19 560 TYR A O 1
ATOM 4487 N N . GLU A 1 561 ? 11.579 -10.243 -28.471 1.00 97.50 561 GLU A N 1
ATOM 4488 C CA . GLU A 1 561 ? 12.719 -9.769 -27.703 1.00 97.50 561 GLU A CA 1
ATOM 4489 C C . GLU A 1 561 ? 12.438 -8.345 -27.227 1.00 97.50 561 GLU A C 1
ATOM 4491 O O . GLU A 1 561 ? 12.087 -7.465 -28.012 1.00 97.50 561 GLU A O 1
ATOM 4496 N N . GLY A 1 562 ? 12.621 -8.131 -25.930 1.00 95.69 562 GLY A N 1
ATOM 4497 C CA . GLY A 1 562 ? 12.574 -6.827 -25.290 1.00 95.69 562 GLY A CA 1
ATOM 4498 C C . GLY A 1 562 ? 13.729 -6.658 -24.309 1.00 95.69 562 GLY A C 1
ATOM 4499 O O . GLY A 1 562 ? 14.612 -7.511 -24.191 1.00 95.69 562 GLY A O 1
ATOM 4500 N N . TRP A 1 563 ? 13.722 -5.537 -23.601 1.00 97.44 563 TRP A N 1
ATOM 4501 C CA . TRP A 1 563 ? 14.690 -5.217 -22.560 1.00 97.44 563 TRP A CA 1
ATOM 4502 C C . TRP A 1 563 ? 13.990 -5.161 -21.207 1.00 97.44 563 TRP A C 1
ATOM 4504 O O . TRP A 1 563 ? 12.942 -4.538 -21.065 1.00 97.44 563 TRP A O 1
ATOM 4514 N N . CYS A 1 564 ? 14.584 -5.803 -20.207 1.00 97.62 564 CYS A N 1
ATOM 4515 C CA . CYS A 1 564 ? 14.170 -5.699 -18.809 1.00 97.62 564 CYS A CA 1
ATOM 4516 C C . CYS A 1 564 ? 15.415 -5.770 -17.904 1.00 97.62 564 CYS A C 1
ATOM 4518 O O . CYS A 1 564 ? 16.529 -5.511 -18.372 1.00 97.62 564 CYS A O 1
ATOM 4520 N N . TRP A 1 565 ? 15.272 -6.142 -16.629 1.00 96.56 565 TRP A N 1
ATOM 4521 C CA . TRP A 1 565 ? 16.389 -6.243 -15.677 1.00 96.56 565 TRP A CA 1
ATOM 4522 C C . TRP A 1 565 ? 17.631 -7.008 -16.171 1.00 96.56 565 TRP A C 1
ATOM 4524 O O . TRP A 1 565 ? 18.745 -6.567 -15.873 1.00 96.56 565 TRP A O 1
ATOM 4534 N N . PRO A 1 566 ? 17.514 -8.120 -16.926 1.00 96.19 566 PRO A N 1
ATOM 4535 C CA . PRO A 1 566 ? 18.676 -8.870 -17.390 1.00 96.19 566 PRO A CA 1
ATOM 4536 C C . PRO A 1 566 ? 19.348 -8.284 -18.641 1.00 96.19 566 PRO A C 1
ATOM 4538 O O . PRO A 1 566 ? 20.330 -8.878 -19.104 1.00 96.19 566 PRO A O 1
ATOM 4541 N N . GLY A 1 567 ? 18.824 -7.184 -19.197 1.00 97.00 567 GLY A N 1
ATOM 4542 C CA . GLY A 1 567 ? 19.102 -6.719 -20.555 1.00 97.00 567 GLY A CA 1
ATOM 4543 C C . GLY A 1 567 ? 18.173 -7.395 -21.568 1.00 97.00 567 GLY A C 1
ATOM 4544 O O . GLY A 1 567 ? 16.965 -7.487 -21.332 1.00 97.00 567 GLY A O 1
ATOM 4545 N N . ALA A 1 568 ? 18.734 -7.886 -22.676 1.00 97.44 568 ALA A N 1
ATOM 4546 C CA . ALA A 1 568 ? 17.994 -8.598 -23.721 1.00 97.44 568 ALA A CA 1
ATOM 4547 C C . ALA A 1 568 ? 17.287 -9.850 -23.171 1.00 97.44 568 ALA A C 1
ATOM 4549 O O . ALA A 1 568 ? 17.903 -10.726 -22.554 1.00 97.44 568 ALA A O 1
ATOM 4550 N N . THR A 1 569 ? 15.974 -9.914 -23.378 1.00 98.06 569 THR A N 1
ATOM 4551 C CA . THR A 1 569 ? 15.075 -10.817 -22.657 1.00 98.06 569 THR A CA 1
ATOM 4552 C C . THR A 1 569 ? 13.888 -11.210 -23.539 1.00 98.06 569 THR A C 1
ATOM 4554 O O . THR A 1 569 ? 13.441 -10.427 -24.375 1.00 98.06 569 THR A O 1
ATOM 4557 N N . SER A 1 570 ? 13.365 -12.421 -23.350 1.00 98.50 570 SER A N 1
ATOM 4558 C CA . SER A 1 570 ? 12.121 -12.895 -23.976 1.00 98.50 570 SER A CA 1
ATOM 4559 C C . SER A 1 570 ? 11.103 -13.301 -22.915 1.00 98.50 570 SER A C 1
ATOM 4561 O O . SER A 1 570 ? 11.459 -13.522 -21.762 1.00 98.50 570 SER A O 1
ATOM 4563 N N . TYR A 1 571 ? 9.829 -13.387 -23.278 1.00 98.69 571 TYR A N 1
ATOM 4564 C CA . TYR A 1 571 ? 8.732 -13.533 -22.319 1.00 98.69 571 TYR A CA 1
ATOM 4565 C C . TYR A 1 571 ? 7.986 -14.838 -22.555 1.00 98.69 571 TYR A C 1
ATOM 4567 O O . TYR A 1 571 ? 7.593 -15.126 -23.687 1.00 98.69 571 TYR A O 1
ATOM 4575 N N . ALA A 1 572 ? 7.834 -15.641 -21.502 1.00 98.06 572 ALA A N 1
ATOM 4576 C CA . ALA A 1 572 ? 7.129 -16.915 -21.583 1.00 98.06 572 ALA A CA 1
ATOM 4577 C C . ALA A 1 572 ? 5.639 -16.690 -21.881 1.00 98.06 572 ALA A C 1
ATOM 4579 O O . ALA A 1 572 ? 4.992 -15.855 -21.254 1.00 98.06 572 ALA A O 1
ATOM 4580 N N . ASP A 1 573 ? 5.081 -17.439 -22.828 1.00 98.38 573 ASP A N 1
ATOM 4581 C CA . ASP A 1 573 ? 3.671 -17.307 -23.185 1.00 98.38 573 ASP A CA 1
ATOM 4582 C C . ASP A 1 573 ? 2.768 -18.169 -22.289 1.00 98.38 573 ASP A C 1
ATOM 4584 O O . ASP A 1 573 ? 2.438 -19.307 -22.620 1.00 98.38 573 ASP A O 1
ATOM 4588 N N . PHE A 1 574 ? 2.350 -17.633 -21.139 1.00 98.19 574 PHE A N 1
ATOM 4589 C CA . PHE A 1 574 ? 1.527 -18.364 -20.161 1.00 98.19 574 PHE A CA 1
ATOM 4590 C C . PHE A 1 574 ? 0.119 -18.739 -20.653 1.00 98.19 574 PHE A C 1
ATOM 4592 O O . PHE A 1 574 ? -0.571 -19.528 -20.003 1.00 98.19 574 PHE A O 1
ATOM 4599 N N . PHE A 1 575 ? -0.330 -18.211 -21.795 1.00 97.69 575 PHE A N 1
ATOM 4600 C CA . PHE A 1 575 ? -1.584 -18.651 -22.411 1.00 97.69 575 PHE A CA 1
ATOM 4601 C C . PHE A 1 575 ? -1.460 -20.043 -23.034 1.00 97.69 575 PHE A C 1
ATOM 4603 O O . PHE A 1 575 ? -2.463 -20.749 -23.154 1.00 97.69 575 PHE A O 1
ATOM 4610 N N . ASN A 1 576 ? -0.239 -20.470 -23.369 1.00 97.94 576 ASN A N 1
ATOM 4611 C CA . ASN A 1 576 ? 0.035 -21.839 -23.764 1.00 97.94 576 ASN A CA 1
ATOM 4612 C C . ASN A 1 576 ? 0.058 -22.749 -22.515 1.00 97.94 576 ASN A C 1
ATOM 4614 O O . ASN A 1 576 ? 0.899 -22.553 -21.627 1.00 97.94 576 ASN A O 1
ATOM 4618 N N . PRO A 1 577 ? -0.819 -23.767 -22.426 1.00 96.56 577 PRO A N 1
ATOM 4619 C CA . PRO A 1 577 ? -0.864 -24.664 -21.273 1.00 96.56 577 PRO A CA 1
ATOM 4620 C C . PRO A 1 577 ? 0.450 -25.428 -21.061 1.00 96.56 577 PRO A C 1
ATOM 4622 O O . PRO A 1 577 ? 0.830 -25.650 -19.913 1.00 96.56 577 PRO A O 1
ATOM 4625 N N . ASP A 1 578 ? 1.182 -25.762 -22.128 1.00 97.94 578 ASP A N 1
ATOM 4626 C CA . ASP A 1 578 ? 2.465 -26.466 -22.025 1.00 97.94 578 ASP A CA 1
ATOM 4627 C C . ASP A 1 578 ? 3.552 -25.572 -21.413 1.00 97.94 578 ASP A C 1
ATOM 4629 O O . ASP A 1 578 ? 4.393 -26.044 -20.644 1.00 97.94 578 ASP A O 1
ATOM 4633 N N . VAL A 1 579 ? 3.512 -24.268 -21.707 1.00 98.25 579 VAL A N 1
ATOM 4634 C CA . VAL A 1 579 ? 4.431 -23.271 -21.134 1.00 98.25 579 VAL A CA 1
ATOM 4635 C C . VAL A 1 579 ? 4.120 -23.052 -19.661 1.00 98.25 579 VAL A C 1
ATOM 4637 O O . VAL A 1 579 ? 5.029 -23.098 -18.834 1.00 98.25 579 VAL A O 1
ATOM 4640 N N . SER A 1 580 ? 2.841 -22.877 -19.319 1.00 96.81 580 SER A N 1
ATOM 4641 C CA . SER A 1 580 ? 2.395 -22.748 -17.929 1.00 96.81 580 SER A CA 1
ATOM 4642 C C . SER A 1 580 ? 2.764 -23.976 -17.098 1.00 96.81 580 SER A C 1
ATOM 4644 O O . SER A 1 580 ? 3.330 -23.835 -16.015 1.00 96.81 580 SER A O 1
ATOM 4646 N N . GLN A 1 581 ? 2.541 -25.182 -17.630 1.00 97.69 581 GLN A N 1
ATOM 4647 C CA . GLN A 1 581 ? 2.931 -26.435 -16.987 1.00 97.69 581 GLN A CA 1
ATOM 4648 C C . GLN A 1 581 ? 4.453 -26.533 -16.808 1.00 97.69 581 GLN A C 1
ATOM 4650 O O . GLN A 1 581 ? 4.923 -26.853 -15.715 1.00 97.69 581 GLN A O 1
ATOM 4655 N N . TYR A 1 582 ? 5.227 -26.222 -17.852 1.00 98.25 582 TYR A N 1
ATOM 4656 C CA . TYR A 1 582 ? 6.689 -26.239 -17.808 1.00 98.25 582 TYR A CA 1
ATOM 4657 C C . TYR A 1 582 ? 7.256 -25.252 -16.782 1.00 98.25 582 TYR A C 1
ATOM 4659 O O . TYR A 1 582 ? 8.169 -25.608 -16.035 1.00 98.25 582 TYR A O 1
ATOM 4667 N N . TYR A 1 583 ? 6.714 -24.033 -16.735 1.00 98.25 583 TYR A N 1
ATOM 4668 C CA . TYR A 1 583 ? 7.087 -23.002 -15.769 1.00 98.25 583 TYR A CA 1
ATOM 4669 C C . TYR A 1 583 ? 6.790 -23.474 -14.341 1.00 98.25 583 TYR A C 1
ATOM 4671 O O . TYR A 1 583 ? 7.652 -23.435 -13.465 1.00 98.25 583 TYR A O 1
ATOM 4679 N N . ALA A 1 584 ? 5.593 -24.013 -14.128 1.00 97.81 584 ALA A N 1
ATOM 4680 C CA . ALA A 1 584 ? 5.156 -24.547 -12.851 1.00 97.81 584 ALA A CA 1
ATOM 4681 C C . ALA A 1 584 ? 5.994 -25.773 -12.398 1.00 97.81 584 ALA A C 1
ATOM 4683 O O . ALA A 1 584 ? 6.268 -25.946 -11.206 1.00 97.81 584 ALA A O 1
ATOM 4684 N N . ASP A 1 585 ? 6.499 -26.585 -13.335 1.00 98.00 585 ASP A N 1
ATOM 4685 C CA . ASP A 1 585 ? 7.427 -27.678 -13.026 1.00 98.00 585 ASP A CA 1
ATOM 4686 C C . ASP A 1 585 ? 8.781 -27.187 -12.492 1.00 98.00 585 ASP A C 1
ATOM 4688 O O . ASP A 1 585 ? 9.438 -27.928 -11.764 1.00 98.00 585 ASP A O 1
ATOM 4692 N N . GLN A 1 586 ? 9.225 -25.971 -12.830 1.00 97.94 586 GLN A N 1
ATOM 4693 C CA . GLN A 1 586 ? 10.514 -25.453 -12.345 1.00 97.94 586 GLN A CA 1
ATOM 4694 C C . GLN A 1 586 ? 10.520 -25.198 -10.836 1.00 97.94 586 GLN A C 1
ATOM 4696 O O . GLN A 1 586 ? 11.583 -25.116 -10.235 1.00 97.94 586 GLN A O 1
ATOM 4701 N N . TYR A 1 587 ? 9.349 -25.128 -10.198 1.00 97.88 587 TYR A N 1
ATOM 4702 C CA . TYR A 1 587 ? 9.240 -25.015 -8.743 1.00 97.88 587 TYR A CA 1
ATOM 4703 C C . TYR A 1 587 ? 9.404 -26.346 -8.002 1.00 97.88 587 TYR A C 1
ATOM 4705 O O . TYR A 1 587 ? 9.469 -26.335 -6.772 1.00 97.88 587 TYR A O 1
ATOM 4713 N N . GLN A 1 588 ? 9.429 -27.492 -8.693 1.00 97.75 588 GLN A N 1
ATOM 4714 C CA . GLN A 1 588 ? 9.595 -28.780 -8.018 1.00 97.75 588 GLN A CA 1
ATOM 4715 C C . GLN A 1 588 ? 10.980 -28.874 -7.363 1.00 97.75 588 GLN A C 1
ATOM 4717 O O . GLN A 1 588 ? 11.972 -28.409 -7.921 1.00 97.75 588 GLN A O 1
ATOM 4722 N N . LEU A 1 589 ? 11.057 -29.468 -6.167 1.00 96.25 589 LEU A N 1
ATOM 4723 C CA . LEU A 1 589 ? 12.288 -29.492 -5.360 1.00 96.25 589 LEU A CA 1
ATOM 4724 C C . LEU A 1 589 ? 13.407 -30.358 -5.961 1.00 96.25 589 LEU A C 1
ATOM 4726 O O . LEU A 1 589 ? 14.539 -30.272 -5.511 1.00 96.25 589 LEU A O 1
ATOM 4730 N N . ASP A 1 590 ? 13.113 -31.198 -6.950 1.00 95.75 590 ASP A N 1
ATOM 4731 C CA . ASP A 1 590 ? 14.118 -31.922 -7.732 1.00 95.75 590 ASP A CA 1
ATOM 4732 C C . ASP A 1 590 ? 14.730 -31.066 -8.855 1.00 95.75 590 ASP A C 1
ATOM 4734 O O . ASP A 1 590 ? 15.831 -31.369 -9.311 1.00 95.75 590 ASP A O 1
ATOM 4738 N N . LYS A 1 591 ? 14.047 -29.993 -9.283 1.00 96.38 591 LYS A N 1
ATOM 4739 C CA . LYS A 1 591 ? 14.555 -29.015 -10.261 1.00 96.38 591 LYS A CA 1
ATOM 4740 C C . LYS A 1 591 ? 15.127 -27.762 -9.606 1.00 96.38 591 LYS A C 1
ATOM 4742 O O . LYS A 1 591 ? 16.141 -27.248 -10.064 1.00 96.38 591 LYS A O 1
ATOM 4747 N N . PHE A 1 592 ? 14.494 -27.285 -8.535 1.00 96.56 592 PHE A N 1
ATOM 4748 C CA . PHE A 1 592 ? 14.941 -26.141 -7.741 1.00 96.56 592 PHE A CA 1
ATOM 4749 C C . PHE A 1 592 ? 15.345 -26.585 -6.330 1.00 96.56 592 PHE A C 1
ATOM 4751 O O . PHE A 1 592 ? 14.810 -26.128 -5.314 1.00 96.56 592 PHE A O 1
ATOM 4758 N N . ASP A 1 593 ? 16.311 -27.502 -6.294 1.00 95.25 593 ASP A N 1
ATOM 4759 C CA . ASP A 1 593 ? 16.828 -28.199 -5.107 1.00 95.25 593 ASP A CA 1
ATOM 4760 C C . ASP A 1 593 ? 17.557 -27.299 -4.096 1.00 95.25 593 ASP A C 1
ATOM 4762 O O . ASP A 1 593 ? 17.838 -27.706 -2.970 1.00 95.25 593 ASP A O 1
ATOM 4766 N N . THR A 1 594 ? 17.798 -26.044 -4.465 1.00 96.00 594 THR A N 1
ATOM 4767 C CA . THR A 1 594 ? 18.342 -24.982 -3.608 1.00 96.00 594 THR A CA 1
ATOM 4768 C C . THR A 1 594 ? 17.265 -24.220 -2.824 1.00 96.00 594 THR A C 1
ATOM 4770 O O . THR A 1 594 ? 17.565 -23.225 -2.163 1.00 96.00 594 THR A O 1
ATOM 4773 N N . THR A 1 595 ? 16.013 -24.687 -2.856 1.00 96.50 595 THR A N 1
ATOM 4774 C CA . THR A 1 595 ? 14.886 -24.141 -2.082 1.00 96.50 595 THR A CA 1
ATOM 4775 C C . THR A 1 595 ? 14.175 -25.216 -1.258 1.00 96.50 595 THR A C 1
ATOM 4777 O O . THR A 1 595 ? 14.506 -26.398 -1.316 1.00 96.50 595 THR A O 1
ATOM 4780 N N . THR A 1 596 ? 13.187 -24.815 -0.454 1.00 95.94 596 THR A N 1
ATOM 4781 C CA . THR A 1 596 ? 12.330 -25.734 0.309 1.00 95.94 596 THR A CA 1
ATOM 4782 C C . THR A 1 596 ? 10.852 -25.400 0.099 1.00 95.94 596 THR A C 1
ATOM 4784 O O . THR A 1 596 ? 10.501 -24.345 -0.435 1.00 95.94 596 THR A O 1
ATOM 4787 N N . ALA A 1 597 ? 9.958 -26.277 0.564 1.00 93.06 597 ALA A N 1
ATOM 4788 C CA . ALA A 1 597 ? 8.514 -26.028 0.538 1.00 93.06 597 ALA A CA 1
ATOM 4789 C C . ALA A 1 597 ? 8.081 -24.794 1.363 1.00 93.06 597 ALA A C 1
ATOM 4791 O O . ALA A 1 597 ? 6.990 -24.270 1.138 1.00 93.06 597 ALA A O 1
ATOM 4792 N N . ASP A 1 598 ? 8.937 -24.308 2.269 1.00 90.94 598 ASP A N 1
ATOM 4793 C CA . ASP A 1 598 ? 8.699 -23.134 3.118 1.00 90.94 598 ASP A CA 1
ATOM 4794 C C . ASP A 1 598 ? 9.223 -21.815 2.497 1.00 90.94 598 ASP A C 1
ATOM 4796 O O . ASP A 1 598 ? 9.170 -20.765 3.139 1.00 90.94 598 ASP A O 1
ATOM 4800 N N . VAL A 1 599 ? 9.713 -21.841 1.247 1.00 97.19 599 VAL A N 1
ATOM 4801 C CA . VAL A 1 599 ? 10.045 -20.636 0.460 1.00 97.19 599 VAL A CA 1
ATOM 4802 C C . VAL A 1 599 ? 8.849 -20.215 -0.389 1.00 97.19 599 VAL A C 1
ATOM 4804 O O . VAL A 1 599 ? 8.312 -21.022 -1.147 1.00 97.19 599 VAL A O 1
ATOM 4807 N N . PHE A 1 600 ? 8.454 -18.950 -0.313 1.00 97.56 600 PHE A N 1
ATOM 4808 C CA . PHE A 1 600 ? 7.294 -18.390 -1.010 1.00 97.56 600 PHE A CA 1
ATOM 4809 C C . PHE A 1 600 ? 7.706 -17.353 -2.056 1.00 97.56 600 PHE A C 1
ATOM 4811 O O . PHE A 1 600 ? 8.893 -17.058 -2.205 1.00 97.56 600 PHE A O 1
ATOM 4818 N N . LEU A 1 601 ? 6.752 -16.885 -2.864 1.00 98.06 601 LEU A N 1
ATOM 4819 C CA . LEU A 1 601 ? 7.080 -16.266 -4.146 1.00 98.06 601 LEU A CA 1
ATOM 4820 C C . LEU A 1 601 ? 6.524 -14.853 -4.281 1.00 98.06 601 LEU A C 1
ATOM 4822 O O . LEU A 1 601 ? 5.462 -14.509 -3.763 1.00 98.06 601 LEU A O 1
ATOM 4826 N N . TRP A 1 602 ? 7.272 -14.045 -5.016 1.00 98.75 602 TRP A N 1
ATOM 4827 C CA . TRP A 1 602 ? 6.885 -12.720 -5.459 1.00 98.75 602 TRP A CA 1
ATOM 4828 C C . TRP A 1 602 ? 6.982 -12.682 -6.985 1.00 98.75 602 TRP A C 1
ATOM 4830 O O . TRP A 1 602 ? 8.057 -12.888 -7.536 1.00 98.75 602 TRP A O 1
ATOM 4840 N N . ASN A 1 603 ? 5.856 -12.469 -7.660 1.00 98.81 603 ASN A N 1
ATOM 4841 C CA . ASN A 1 603 ? 5.804 -12.201 -9.090 1.00 98.81 603 ASN A CA 1
ATOM 4842 C C . ASN A 1 603 ? 5.718 -10.689 -9.308 1.00 98.81 603 ASN A C 1
ATOM 4844 O O . ASN A 1 603 ? 4.699 -10.069 -9.000 1.00 98.81 603 ASN A O 1
ATOM 4848 N N . ASP A 1 604 ? 6.792 -10.102 -9.820 1.00 98.38 604 ASP A N 1
ATOM 4849 C CA . ASP A 1 604 ? 6.820 -8.710 -10.245 1.00 98.38 604 ASP A CA 1
ATOM 4850 C C . ASP A 1 604 ? 6.941 -8.619 -11.768 1.00 98.38 604 ASP A C 1
ATOM 4852 O O . ASP A 1 604 ? 7.071 -9.625 -12.474 1.00 98.38 604 ASP A O 1
ATOM 4856 N N . MET A 1 605 ? 6.880 -7.394 -12.292 1.00 98.25 605 MET A N 1
ATOM 4857 C CA . MET A 1 605 ? 7.126 -7.104 -13.710 1.00 98.25 605 MET A CA 1
ATOM 4858 C C . MET A 1 605 ? 6.194 -7.861 -14.669 1.00 98.25 605 MET A C 1
ATOM 4860 O O . MET A 1 605 ? 6.537 -8.082 -15.834 1.00 98.25 605 MET A O 1
ATOM 4864 N N . ASN A 1 606 ? 5.022 -8.277 -14.184 1.00 98.56 606 ASN A N 1
ATOM 4865 C CA . ASN A 1 606 ? 4.132 -9.219 -14.851 1.00 98.56 606 ASN A CA 1
ATOM 4866 C C . ASN A 1 606 ? 2.925 -8.580 -15.544 1.00 98.56 606 ASN A C 1
ATOM 4868 O O . ASN A 1 606 ? 1.980 -9.284 -15.881 1.00 98.56 606 ASN A O 1
ATOM 4872 N N . GLU A 1 607 ? 2.981 -7.280 -15.833 1.00 98.69 607 GLU A N 1
ATOM 4873 C CA . GLU A 1 607 ? 2.006 -6.593 -16.685 1.00 98.69 607 GLU A CA 1
ATOM 4874 C C . GLU A 1 607 ? 1.867 -7.185 -18.099 1.00 98.69 607 GLU A C 1
ATOM 4876 O O . GLU A 1 607 ? 0.722 -7.361 -18.510 1.00 98.69 607 GLU A O 1
ATOM 4881 N N . PRO A 1 608 ? 2.928 -7.553 -18.856 1.00 98.06 608 PRO A N 1
ATOM 4882 C CA . PRO A 1 608 ? 4.370 -7.607 -18.561 1.00 98.06 608 PRO A CA 1
ATOM 4883 C C . PRO A 1 608 ? 5.113 -6.286 -18.773 1.00 98.06 608 PRO A C 1
ATOM 4885 O O . PRO A 1 608 ? 4.869 -5.568 -19.741 1.00 98.06 608 PRO A O 1
ATOM 4888 N N . SER A 1 609 ? 6.094 -6.007 -17.914 1.00 98.00 609 SER A N 1
ATOM 4889 C CA . SER A 1 609 ? 6.950 -4.827 -18.051 1.00 98.00 609 SER A CA 1
ATOM 4890 C C . SER A 1 609 ? 8.064 -5.056 -19.077 1.00 98.00 609 SER A C 1
ATOM 4892 O O . SER A 1 609 ? 8.825 -6.025 -18.983 1.00 98.00 609 SER A O 1
ATOM 4894 N N . VAL A 1 610 ? 8.173 -4.151 -20.052 1.00 98.31 610 VAL A N 1
ATOM 4895 C CA . VAL A 1 610 ? 9.178 -4.153 -21.126 1.00 98.31 610 VAL A CA 1
ATOM 4896 C C . VAL A 1 610 ? 9.787 -2.753 -21.233 1.00 98.31 610 VAL A C 1
ATOM 4898 O O . VAL A 1 610 ? 9.143 -1.836 -21.726 1.00 98.31 610 VAL A O 1
ATOM 4901 N N . PHE A 1 611 ? 11.032 -2.556 -20.794 1.00 96.56 611 PHE A N 1
ATOM 4902 C CA . PHE A 1 611 ? 11.652 -1.225 -20.650 1.00 96.56 611 PHE A CA 1
ATOM 4903 C C . PHE A 1 611 ? 11.754 -0.427 -21.946 1.00 96.56 611 PHE A C 1
ATOM 4905 O O . PHE A 1 611 ? 11.682 0.797 -21.918 1.00 96.56 611 PHE A O 1
ATOM 4912 N N . ASN A 1 612 ? 11.928 -1.112 -23.072 1.00 94.12 612 ASN A N 1
ATOM 4913 C CA . ASN A 1 612 ? 12.005 -0.506 -24.399 1.00 94.12 612 ASN A CA 1
ATOM 4914 C C . ASN A 1 612 ? 10.707 -0.665 -25.213 1.00 94.12 612 ASN A C 1
ATOM 4916 O O . ASN A 1 612 ? 10.713 -0.393 -26.411 1.00 94.12 612 ASN A O 1
ATOM 4920 N N . GLY A 1 613 ? 9.632 -1.159 -24.598 1.00 88.69 613 GLY A N 1
ATOM 4921 C CA . GLY A 1 613 ? 8.331 -1.305 -25.239 1.00 88.69 613 GLY A CA 1
ATOM 4922 C C . GLY A 1 613 ? 7.459 -0.051 -25.092 1.00 88.69 613 GLY A C 1
ATOM 4923 O O . GLY A 1 613 ? 7.735 0.797 -24.234 1.00 88.69 613 GLY A O 1
ATOM 4924 N N . PRO A 1 614 ? 6.406 0.100 -25.916 1.00 86.88 614 PRO A N 1
ATOM 4925 C CA . PRO A 1 614 ? 5.450 1.194 -25.759 1.00 86.88 614 PRO A CA 1
ATOM 4926 C C . PRO A 1 614 ? 4.802 1.120 -24.378 1.00 86.88 614 PRO A C 1
ATOM 4928 O O . PRO A 1 614 ? 4.476 0.034 -23.910 1.00 86.88 614 PRO A O 1
ATOM 4931 N N . GLU A 1 615 ? 4.650 2.267 -23.713 1.00 91.62 615 GLU A N 1
ATOM 4932 C CA . GLU A 1 615 ? 4.044 2.345 -22.371 1.00 91.62 615 GLU A CA 1
ATOM 4933 C C . GLU A 1 615 ? 4.716 1.412 -21.340 1.00 91.62 615 GLU A C 1
ATOM 4935 O O . GLU A 1 615 ? 4.123 1.044 -20.331 1.00 91.62 615 GLU A O 1
ATOM 4940 N N . VAL A 1 616 ? 5.981 1.043 -21.583 1.00 95.25 616 VAL A N 1
ATOM 4941 C CA . VAL A 1 616 ? 6.751 0.084 -20.780 1.00 95.25 616 VAL A CA 1
ATOM 4942 C C . VAL A 1 616 ? 6.109 -1.317 -20.759 1.00 95.25 616 VAL A C 1
ATOM 4944 O O . VAL A 1 616 ? 6.207 -2.051 -19.776 1.00 95.25 616 VAL A O 1
ATOM 4947 N N . THR A 1 617 ? 5.463 -1.728 -21.853 1.00 97.81 617 THR A N 1
ATOM 4948 C CA . THR A 1 617 ? 4.876 -3.066 -22.011 1.00 97.81 617 THR A CA 1
ATOM 4949 C C . THR A 1 617 ? 5.064 -3.646 -23.420 1.00 97.81 617 THR A C 1
ATOM 4951 O O . THR A 1 617 ? 5.761 -3.080 -24.260 1.00 97.81 617 THR A O 1
ATOM 4954 N N . MET A 1 618 ? 4.534 -4.844 -23.669 1.00 95.56 618 MET A N 1
ATOM 4955 C CA . MET A 1 618 ? 4.623 -5.528 -24.960 1.00 95.56 618 MET A CA 1
ATOM 4956 C C . MET A 1 618 ? 3.902 -4.767 -26.077 1.00 95.56 618 MET A C 1
ATOM 4958 O O . MET A 1 618 ? 2.911 -4.072 -25.859 1.00 95.56 618 MET A O 1
ATOM 4962 N N . LEU A 1 619 ? 4.377 -4.961 -27.309 1.00 96.31 619 LEU A N 1
ATOM 4963 C CA . LEU A 1 619 ? 3.685 -4.489 -28.505 1.00 96.31 619 LEU A CA 1
ATOM 4964 C C . LEU A 1 619 ? 2.300 -5.141 -28.620 1.00 96.31 619 LEU A C 1
ATOM 4966 O O . LEU A 1 619 ? 2.148 -6.339 -28.385 1.00 96.31 619 LEU A O 1
ATOM 4970 N N . LYS A 1 620 ? 1.294 -4.354 -29.020 1.00 97.56 620 LYS A N 1
ATOM 4971 C CA . LYS A 1 620 ? -0.102 -4.809 -29.145 1.00 97.56 620 LYS A CA 1
ATOM 4972 C C . LYS A 1 620 ? -0.295 -5.940 -30.163 1.00 97.56 620 LYS A C 1
ATOM 4974 O O . LYS A 1 620 ? -1.214 -6.729 -29.984 1.00 97.56 620 LYS A O 1
ATOM 4979 N N . ASP A 1 621 ? 0.546 -5.997 -31.194 1.00 97.31 621 ASP A N 1
ATOM 4980 C CA . ASP A 1 621 ? 0.532 -6.978 -32.292 1.00 97.31 621 ASP A CA 1
ATOM 4981 C C . ASP A 1 621 ? 1.452 -8.190 -32.039 1.00 97.31 621 ASP A C 1
ATOM 4983 O O . ASP A 1 621 ? 1.683 -9.005 -32.934 1.00 97.31 621 ASP A O 1
ATOM 4987 N N . ASN A 1 622 ? 1.991 -8.335 -30.822 1.00 98.38 622 ASN A N 1
ATOM 4988 C CA . ASN A 1 622 ? 2.609 -9.592 -30.414 1.00 98.38 622 ASN A CA 1
ATOM 4989 C C . ASN A 1 622 ? 1.560 -10.710 -30.402 1.00 98.38 622 ASN A C 1
ATOM 4991 O O . ASN A 1 622 ? 0.419 -10.496 -30.005 1.00 98.38 622 ASN A O 1
ATOM 4995 N N . ILE A 1 623 ? 1.964 -11.910 -30.804 1.00 98.50 623 ILE A N 1
ATOM 4996 C CA . ILE A 1 623 ? 1.085 -13.060 -30.994 1.00 98.50 623 ILE A CA 1
ATOM 4997 C C . ILE A 1 623 ? 1.292 -14.048 -29.843 1.00 98.50 623 ILE A C 1
ATOM 4999 O O . ILE A 1 623 ? 2.41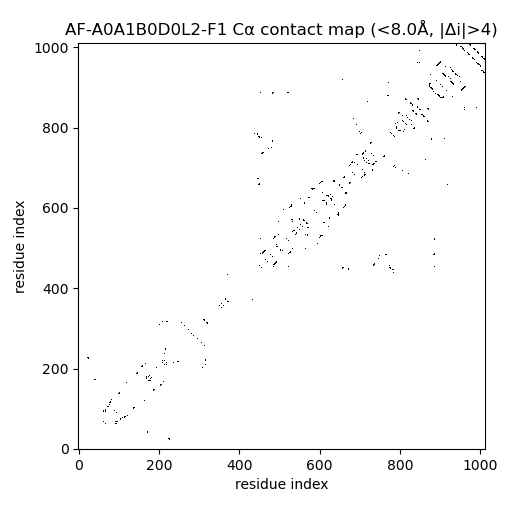4 -14.480 -29.556 1.00 98.50 623 ILE A O 1
ATOM 5003 N N . HIS A 1 624 ? 0.183 -14.415 -29.213 1.00 98.50 624 HIS A N 1
ATOM 5004 C CA . HIS A 1 624 ? 0.075 -15.417 -28.162 1.00 98.50 624 HIS A CA 1
ATOM 5005 C C . HIS A 1 624 ? -0.520 -16.727 -28.691 1.00 98.50 624 HIS A C 1
ATOM 5007 O O . HIS A 1 624 ? -1.043 -16.828 -29.807 1.00 98.50 624 HIS A O 1
ATOM 5013 N N . PHE A 1 625 ? -0.464 -17.754 -27.851 1.00 97.00 625 PHE A N 1
ATOM 5014 C CA . PHE A 1 625 ? -1.054 -19.061 -28.075 1.00 97.00 625 PHE A CA 1
ATOM 5015 C C . PHE A 1 625 ? -2.497 -18.971 -28.580 1.00 97.00 625 PHE A C 1
ATOM 5017 O O . PHE A 1 625 ? -3.322 -18.244 -28.034 1.00 97.00 625 PHE A O 1
ATOM 5024 N N . GLY A 1 626 ? -2.809 -19.741 -29.624 1.00 95.19 626 GLY A N 1
ATOM 5025 C CA . GLY A 1 626 ? -4.114 -19.703 -30.289 1.00 95.19 626 GLY A CA 1
ATOM 5026 C C . GLY A 1 626 ? -4.264 -18.601 -31.342 1.00 95.19 626 GLY A C 1
ATOM 5027 O O . GLY A 1 626 ? -5.325 -18.522 -31.953 1.00 95.19 626 GLY A O 1
ATOM 5028 N N . GLY A 1 627 ? -3.222 -17.799 -31.592 1.00 95.81 627 GLY A N 1
ATOM 5029 C CA . GLY A 1 627 ? -3.237 -16.729 -32.595 1.00 95.81 627 GLY A CA 1
ATOM 5030 C C . GLY A 1 627 ? -3.846 -15.416 -32.097 1.00 95.81 627 GLY A C 1
ATOM 5031 O O . GLY A 1 627 ? -4.140 -14.550 -32.913 1.00 95.81 627 GLY A O 1
ATOM 5032 N N . TRP A 1 628 ? -4.047 -15.277 -30.784 1.00 97.69 628 TRP A N 1
ATOM 5033 C CA . TRP A 1 628 ? -4.526 -14.039 -30.167 1.00 97.69 628 TRP A CA 1
ATOM 5034 C C . TRP A 1 628 ? -3.443 -12.969 -30.184 1.00 97.69 628 TRP A C 1
ATOM 5036 O O . TRP A 1 628 ? -2.273 -13.266 -29.930 1.00 97.69 628 TRP A O 1
ATOM 5046 N N . GLU A 1 629 ? -3.827 -11.722 -30.429 1.00 97.56 629 GLU A N 1
ATOM 5047 C CA . GLU A 1 629 ? -2.907 -10.604 -30.289 1.00 97.56 629 GLU A CA 1
ATOM 5048 C C . GLU A 1 629 ? -2.775 -10.204 -28.815 1.00 97.56 629 GLU A C 1
ATOM 5050 O O . GLU A 1 629 ? -3.673 -10.405 -27.993 1.00 97.56 629 GLU A O 1
ATOM 5055 N N . HIS A 1 630 ? -1.661 -9.571 -28.459 1.00 97.94 630 HIS A N 1
ATOM 5056 C CA . HIS A 1 630 ? -1.427 -9.095 -27.102 1.00 97.94 630 HIS A CA 1
ATOM 5057 C C . HIS A 1 630 ? -2.503 -8.102 -26.653 1.00 97.94 630 HIS A C 1
ATOM 5059 O O . HIS A 1 630 ? -2.897 -8.119 -25.489 1.00 97.94 630 HIS A O 1
ATOM 5065 N N . ARG A 1 631 ? -3.049 -7.288 -27.571 1.00 96.56 631 ARG A N 1
ATOM 5066 C CA . ARG A 1 631 ? -4.171 -6.379 -27.269 1.00 96.56 631 ARG A CA 1
ATOM 5067 C C . ARG A 1 631 ? -5.398 -7.092 -26.690 1.00 96.56 631 ARG A C 1
ATOM 5069 O O . ARG A 1 631 ? -6.103 -6.488 -25.888 1.00 96.56 631 ARG A O 1
ATOM 5076 N N . ASP A 1 632 ? -5.632 -8.349 -27.067 1.00 96.31 632 ASP A N 1
ATOM 5077 C CA . ASP A 1 632 ? -6.807 -9.118 -26.646 1.00 96.31 632 ASP A CA 1
ATOM 5078 C C . ASP A 1 632 ? -6.647 -9.655 -25.219 1.00 96.31 632 ASP A C 1
ATOM 5080 O O . ASP A 1 632 ? -7.626 -9.877 -24.504 1.00 96.31 632 ASP A O 1
ATOM 5084 N N . VAL A 1 633 ? -5.398 -9.879 -24.799 1.00 97.50 633 VAL A N 1
ATOM 5085 C CA . VAL A 1 633 ? -5.076 -10.647 -23.590 1.00 97.50 633 VAL A CA 1
ATOM 5086 C C . VAL A 1 633 ? -4.153 -9.924 -22.605 1.00 97.50 633 VAL A C 1
ATOM 5088 O O . VAL A 1 633 ? -3.833 -10.491 -21.561 1.00 97.50 633 VAL A O 1
ATOM 5091 N N . HIS A 1 634 ? -3.762 -8.677 -22.884 1.00 98.44 634 HIS A N 1
ATOM 5092 C CA . HIS A 1 634 ? -2.793 -7.886 -22.112 1.00 98.44 634 HIS A CA 1
ATOM 5093 C C . HIS A 1 634 ? -3.030 -7.967 -20.594 1.00 98.44 634 HIS A C 1
ATOM 5095 O O . HIS A 1 634 ? -2.206 -8.507 -19.859 1.00 98.44 634 HIS A O 1
ATOM 5101 N N . ASN A 1 635 ? -4.217 -7.559 -20.132 1.00 97.19 635 ASN A N 1
ATOM 5102 C CA . ASN A 1 635 ? -4.559 -7.538 -18.703 1.00 97.19 635 ASN A CA 1
ATOM 5103 C C . ASN A 1 635 ? -4.636 -8.937 -18.053 1.00 97.19 635 ASN A C 1
ATOM 5105 O O . ASN A 1 635 ? -4.612 -9.052 -16.828 1.00 97.19 635 ASN A O 1
ATOM 5109 N N . LEU A 1 636 ? -4.734 -10.013 -18.844 1.00 97.56 636 LEU A N 1
ATOM 5110 C CA . LEU A 1 636 ? -4.746 -11.393 -18.350 1.00 97.56 636 LEU A CA 1
ATOM 5111 C C . LEU A 1 636 ? -3.344 -11.998 -18.225 1.00 97.56 636 LEU A C 1
ATOM 5113 O O . LEU A 1 636 ? -3.207 -13.029 -17.566 1.00 97.56 636 LEU A O 1
ATOM 5117 N N . TYR A 1 637 ? -2.309 -11.391 -18.813 1.00 98.69 637 TYR A N 1
ATOM 5118 C CA . TYR A 1 637 ? -0.957 -11.954 -18.802 1.00 98.69 637 TYR A CA 1
ATOM 5119 C C . TYR A 1 637 ? -0.445 -12.163 -17.369 1.00 98.69 637 TYR A C 1
ATOM 5121 O O . TYR A 1 637 ? -0.050 -13.272 -17.001 1.00 98.69 637 TYR A O 1
ATOM 5129 N N . GLY A 1 638 ? -0.552 -11.134 -16.521 1.00 98.06 638 GLY A N 1
ATOM 5130 C CA . GLY A 1 638 ? -0.183 -11.227 -15.106 1.00 98.06 638 GLY A CA 1
ATOM 5131 C C . GLY A 1 638 ? -0.999 -12.271 -14.346 1.00 98.06 638 GLY A C 1
ATOM 5132 O O . GLY A 1 638 ? -0.446 -13.047 -13.570 1.00 98.06 638 GLY A O 1
ATOM 5133 N N . HIS A 1 639 ? -2.303 -12.376 -14.627 1.00 97.50 639 HIS A N 1
ATOM 5134 C CA . HIS A 1 639 ? -3.155 -13.416 -14.045 1.00 97.50 639 HIS A CA 1
ATOM 5135 C C . HIS A 1 639 ? -2.673 -14.829 -14.409 1.00 97.50 639 HIS A C 1
ATOM 5137 O O . HIS A 1 639 ? -2.607 -15.697 -13.541 1.00 97.50 639 HIS A O 1
ATOM 5143 N N . LYS A 1 640 ? -2.278 -15.054 -15.666 1.00 98.06 640 LYS A N 1
ATOM 5144 C CA . LYS A 1 640 ? -1.758 -16.349 -16.125 1.00 98.06 640 LYS A CA 1
ATOM 5145 C C . LYS A 1 640 ? -0.393 -16.693 -15.543 1.00 98.06 640 LYS A C 1
ATOM 5147 O O . LYS A 1 640 ? -0.161 -17.850 -15.194 1.00 98.06 640 LYS A O 1
ATOM 5152 N N . HIS A 1 641 ? 0.468 -15.699 -15.343 1.00 98.62 641 HIS A N 1
ATOM 5153 C CA . HIS A 1 641 ? 1.724 -15.892 -14.617 1.00 98.62 641 HIS A CA 1
ATOM 5154 C C . HIS A 1 641 ? 1.484 -16.328 -13.163 1.00 98.62 641 HIS A C 1
ATOM 5156 O O . HIS A 1 641 ? 2.108 -17.284 -12.698 1.00 98.62 641 HIS A O 1
ATOM 5162 N N . ILE A 1 642 ? 0.527 -15.698 -12.470 1.00 97.69 642 ILE A N 1
ATOM 5163 C CA . ILE A 1 642 ? 0.128 -16.094 -11.112 1.00 97.69 642 ILE A CA 1
ATOM 5164 C C . ILE A 1 642 ? -0.399 -17.536 -11.092 1.00 97.69 642 ILE A C 1
ATOM 5166 O O . ILE A 1 642 ? -0.012 -18.305 -10.213 1.00 97.69 642 ILE A O 1
ATOM 5170 N N . GLU A 1 643 ? -1.275 -17.913 -12.033 1.00 95.94 643 GLU A N 1
ATOM 5171 C CA . GLU A 1 643 ? -1.836 -19.272 -12.110 1.00 95.94 643 GLU A CA 1
ATOM 5172 C C . GLU A 1 643 ? -0.735 -20.334 -12.255 1.00 95.94 643 GLU A C 1
ATOM 5174 O O . GLU A 1 643 ? -0.747 -21.329 -11.526 1.00 95.94 643 GLU A O 1
ATOM 5179 N N . ALA A 1 644 ? 0.251 -20.098 -13.129 1.00 97.69 644 ALA A N 1
ATOM 5180 C CA . ALA A 1 644 ? 1.391 -20.998 -13.302 1.00 97.69 644 ALA A CA 1
ATOM 5181 C C . ALA A 1 644 ? 2.246 -21.095 -12.024 1.00 97.69 644 ALA A C 1
ATOM 5183 O O . ALA A 1 644 ? 2.597 -22.193 -11.586 1.00 97.69 644 ALA A O 1
ATOM 5184 N N . THR A 1 645 ? 2.542 -19.968 -11.369 1.00 98.25 645 THR A N 1
ATOM 5185 C CA . THR A 1 645 ? 3.264 -19.976 -10.086 1.00 98.25 645 THR A CA 1
ATOM 5186 C C . THR A 1 645 ? 2.479 -20.746 -9.018 1.00 98.25 645 THR A C 1
ATOM 5188 O O . THR A 1 645 ? 3.043 -21.600 -8.334 1.00 98.25 645 THR A O 1
ATOM 5191 N N . PHE A 1 646 ? 1.172 -20.501 -8.887 1.00 96.12 646 PHE A N 1
ATOM 5192 C CA . PHE A 1 646 ? 0.304 -21.158 -7.906 1.00 96.12 646 PHE A CA 1
ATOM 5193 C C . PHE A 1 646 ? 0.294 -22.676 -8.076 1.00 96.12 646 PHE A C 1
ATOM 5195 O O . PHE A 1 646 ? 0.527 -23.401 -7.106 1.00 96.12 646 PHE A O 1
ATOM 5202 N N . ASP A 1 647 ? 0.085 -23.154 -9.303 1.00 95.06 647 ASP A N 1
ATOM 5203 C CA . ASP A 1 647 ? 0.119 -24.581 -9.617 1.00 95.06 647 ASP A CA 1
ATOM 5204 C C . ASP A 1 647 ? 1.472 -25.211 -9.241 1.00 95.06 647 ASP A C 1
ATOM 5206 O O . ASP A 1 647 ? 1.520 -26.244 -8.564 1.00 95.06 647 ASP A O 1
ATOM 5210 N N . GLY A 1 648 ? 2.580 -24.539 -9.569 1.00 96.44 648 GLY A N 1
ATOM 5211 C CA . GLY A 1 648 ? 3.923 -24.996 -9.214 1.00 96.44 648 GLY A CA 1
ATOM 5212 C C . GLY A 1 648 ? 4.107 -25.194 -7.708 1.00 96.44 648 GLY A C 1
ATOM 5213 O O . GLY A 1 648 ? 4.601 -26.238 -7.274 1.00 96.44 648 GLY A O 1
ATOM 5214 N N . LEU A 1 649 ? 3.653 -24.238 -6.890 1.00 95.62 649 LEU A N 1
ATOM 5215 C CA . LEU A 1 649 ? 3.772 -24.306 -5.427 1.00 95.62 649 LEU A CA 1
ATOM 5216 C C . LEU A 1 649 ? 2.856 -25.350 -4.789 1.00 95.62 649 LEU A C 1
ATOM 5218 O O . LEU A 1 649 ? 3.277 -26.043 -3.856 1.00 95.62 649 LEU A O 1
ATOM 5222 N N . VAL A 1 650 ? 1.631 -25.501 -5.296 1.00 92.69 650 VAL A N 1
ATOM 5223 C CA . VAL A 1 650 ? 0.717 -26.557 -4.845 1.00 92.69 650 VAL A CA 1
ATOM 5224 C C . VAL A 1 650 ? 1.347 -27.921 -5.116 1.00 92.69 650 VAL A C 1
ATOM 5226 O O . VAL A 1 650 ? 1.468 -28.732 -4.193 1.00 92.69 650 VAL A O 1
ATOM 5229 N N . ARG A 1 651 ? 1.844 -28.156 -6.337 1.00 94.69 651 ARG A N 1
ATOM 5230 C CA . ARG A 1 651 ? 2.484 -29.424 -6.719 1.00 94.69 651 ARG A CA 1
ATOM 5231 C C . ARG A 1 651 ? 3.781 -29.689 -5.964 1.00 94.69 651 ARG A C 1
ATOM 5233 O O . ARG A 1 651 ? 3.971 -30.809 -5.497 1.00 94.69 651 ARG A O 1
ATOM 5240 N N . ARG A 1 652 ? 4.596 -28.653 -5.722 1.00 95.31 652 ARG A N 1
ATOM 5241 C CA . ARG A 1 652 ? 5.836 -28.734 -4.925 1.00 95.31 652 ARG A CA 1
ATOM 5242 C C . ARG A 1 652 ? 5.600 -29.306 -3.524 1.00 95.31 652 ARG A C 1
ATOM 5244 O O . ARG A 1 652 ? 6.474 -29.964 -2.970 1.00 95.31 652 ARG A O 1
ATOM 5251 N N . SER A 1 653 ? 4.423 -29.059 -2.946 1.00 92.31 653 SER A N 1
ATOM 5252 C CA . SER A 1 653 ? 4.030 -29.579 -1.628 1.00 92.31 653 SER A CA 1
ATOM 5253 C C . SER A 1 653 ? 3.215 -30.880 -1.673 1.00 92.31 653 SER A C 1
ATOM 5255 O O . SER A 1 653 ? 2.735 -31.334 -0.635 1.00 92.31 653 SER A O 1
ATOM 5257 N N . GLY A 1 654 ? 2.999 -31.467 -2.856 1.00 92.00 654 GLY A N 1
ATOM 5258 C CA . GLY A 1 654 ? 2.111 -32.618 -3.041 1.00 92.00 654 GLY A CA 1
ATOM 5259 C C . GLY A 1 654 ? 0.627 -32.298 -2.828 1.00 92.00 654 GLY A C 1
ATOM 5260 O O . GLY A 1 654 ? -0.144 -33.187 -2.476 1.00 92.00 654 GLY A O 1
ATOM 5261 N N . GLY A 1 655 ? 0.222 -31.034 -2.994 1.00 89.56 655 GLY A N 1
ATOM 5262 C CA . GLY A 1 655 ? -1.154 -30.577 -2.777 1.00 89.56 655 GLY A CA 1
ATOM 5263 C C . GLY A 1 655 ? -1.538 -30.359 -1.311 1.00 89.56 655 GLY A C 1
ATOM 5264 O O . GLY A 1 655 ? -2.718 -30.192 -1.012 1.00 89.56 655 GLY A O 1
ATOM 5265 N N . VAL A 1 656 ? -0.567 -30.369 -0.392 1.00 91.19 656 VAL A N 1
ATOM 5266 C CA . VAL A 1 656 ? -0.825 -30.291 1.055 1.00 91.19 656 VAL A CA 1
ATOM 5267 C C . VAL A 1 656 ? -0.813 -28.848 1.562 1.00 91.19 656 VAL A C 1
ATOM 5269 O O . VAL A 1 656 ? -1.697 -28.449 2.320 1.00 91.19 656 VAL A O 1
ATOM 5272 N N . GLN A 1 657 ? 0.182 -28.055 1.166 1.00 91.12 657 GLN A N 1
ATOM 5273 C CA . GLN A 1 657 ? 0.438 -26.731 1.735 1.00 91.12 657 GLN A CA 1
ATOM 5274 C C . GLN A 1 657 ? -0.237 -25.624 0.922 1.00 91.12 657 GLN A C 1
ATOM 5276 O O . GLN A 1 657 ? -0.210 -25.641 -0.309 1.00 91.12 657 GLN A O 1
ATOM 5281 N N . ARG A 1 658 ? -0.796 -24.624 1.614 1.00 91.88 658 ARG A N 1
ATOM 5282 C CA . ARG A 1 658 ? -1.316 -23.412 0.970 1.00 91.88 658 ARG A CA 1
ATOM 5283 C C . ARG A 1 658 ? -0.152 -22.541 0.464 1.00 91.88 658 ARG A C 1
ATOM 5285 O O . ARG A 1 658 ? 0.775 -22.272 1.236 1.00 91.88 658 ARG A O 1
ATOM 5292 N N . PRO A 1 659 ? -0.164 -22.094 -0.802 1.00 92.19 659 PRO A N 1
ATOM 5293 C CA . PRO A 1 659 ? 0.863 -21.212 -1.333 1.00 92.19 659 PRO A CA 1
ATOM 5294 C C . PRO A 1 659 ? 0.638 -19.766 -0.881 1.00 92.19 659 PRO A C 1
ATOM 5296 O O . PRO A 1 659 ? -0.483 -19.349 -0.609 1.00 92.19 659 PRO A O 1
ATOM 5299 N N . PHE A 1 660 ? 1.716 -18.989 -0.866 1.00 96.62 660 PHE A N 1
ATOM 5300 C CA . PHE A 1 660 ? 1.680 -17.535 -0.760 1.00 96.62 660 PHE A CA 1
ATOM 5301 C C . PHE A 1 660 ? 2.442 -16.962 -1.951 1.00 96.62 660 PHE A C 1
ATOM 5303 O O . PHE A 1 660 ? 3.595 -17.332 -2.197 1.00 96.62 660 PHE A O 1
ATOM 5310 N N . ILE A 1 661 ? 1.763 -16.088 -2.687 1.00 98.00 661 ILE A N 1
ATOM 5311 C CA . ILE A 1 661 ? 2.289 -15.375 -3.846 1.00 98.00 661 ILE A CA 1
ATOM 5312 C C . ILE A 1 661 ? 1.913 -13.913 -3.663 1.00 98.00 661 ILE A C 1
ATOM 5314 O O . ILE A 1 661 ? 0.759 -13.619 -3.358 1.00 98.00 661 ILE A O 1
ATOM 5318 N N . LEU A 1 662 ? 2.862 -13.007 -3.858 1.00 98.62 662 LEU A N 1
ATOM 5319 C CA . LEU A 1 662 ? 2.573 -11.590 -4.049 1.00 98.62 662 LEU A CA 1
ATOM 5320 C C . LEU A 1 662 ? 2.686 -11.258 -5.537 1.00 98.62 662 LEU A C 1
ATOM 5322 O O . LEU A 1 662 ? 3.675 -11.648 -6.147 1.00 98.62 662 LEU A O 1
ATOM 5326 N N . SER A 1 663 ? 1.714 -10.543 -6.101 1.00 98.56 663 SER A N 1
ATOM 5327 C CA . SER A 1 663 ? 1.714 -10.135 -7.511 1.00 98.56 663 SER A CA 1
ATOM 5328 C C . SER A 1 663 ? 1.507 -8.636 -7.690 1.00 98.56 663 SER A C 1
ATOM 5330 O O . SER A 1 663 ? 0.771 -8.028 -6.908 1.00 98.56 663 SER A O 1
ATOM 5332 N N . ARG A 1 664 ? 2.141 -8.050 -8.716 1.00 98.50 664 ARG A N 1
ATOM 5333 C CA . ARG A 1 664 ? 1.903 -6.654 -9.109 1.00 98.50 664 ARG A CA 1
ATOM 5334 C C . ARG A 1 664 ? 0.684 -6.559 -10.013 1.00 98.50 664 ARG A C 1
ATOM 5336 O O . ARG A 1 664 ? -0.379 -6.097 -9.590 1.00 98.50 664 ARG A O 1
ATOM 5343 N N . ALA A 1 665 ? 0.808 -7.082 -11.230 1.00 98.00 665 ALA A N 1
ATOM 5344 C CA . ALA A 1 665 ? -0.299 -7.180 -12.161 1.00 98.00 665 ALA A CA 1
ATOM 5345 C C . ALA A 1 665 ? -1.296 -8.238 -11.685 1.00 98.00 665 ALA A C 1
ATOM 5347 O O . ALA A 1 665 ? -0.934 -9.267 -11.105 1.00 98.00 665 ALA A O 1
ATOM 5348 N N . HIS A 1 666 ? -2.576 -7.979 -11.908 1.00 96.94 666 HIS A N 1
ATOM 5349 C CA . HIS A 1 666 ? -3.661 -8.861 -11.510 1.00 96.94 666 HIS A CA 1
ATOM 5350 C C . HIS A 1 666 ? -4.918 -8.549 -12.329 1.00 96.94 666 HIS A C 1
ATOM 5352 O O . HIS A 1 666 ? -5.012 -7.511 -12.978 1.00 96.94 666 HIS A O 1
ATOM 5358 N N . PHE A 1 667 ? -5.884 -9.464 -12.301 1.00 95.75 667 PHE A N 1
ATOM 5359 C CA . PHE A 1 667 ? -7.162 -9.320 -12.990 1.00 95.75 667 PHE A CA 1
ATOM 5360 C C . PHE A 1 667 ? -8.294 -9.898 -12.135 1.00 95.75 667 PHE A C 1
ATOM 5362 O O . PHE A 1 667 ? -8.051 -10.507 -11.087 1.00 95.75 667 PHE A O 1
ATOM 5369 N N . ALA A 1 668 ? -9.539 -9.755 -12.592 1.00 88.94 668 ALA A N 1
ATOM 5370 C CA . ALA A 1 668 ? -10.685 -10.407 -11.970 1.00 88.94 668 ALA A CA 1
ATOM 5371 C C . ALA A 1 668 ? -10.439 -11.923 -11.835 1.00 88.94 668 ALA A C 1
ATOM 5373 O O . ALA A 1 668 ? -10.271 -12.636 -12.824 1.00 88.94 668 ALA A O 1
ATOM 5374 N N . GLY A 1 669 ? -10.414 -12.422 -10.597 1.00 84.25 669 GLY A N 1
ATOM 5375 C CA . GLY A 1 669 ? -10.105 -13.817 -10.280 1.00 84.25 669 GLY A CA 1
ATOM 5376 C C . GLY A 1 669 ? -8.737 -14.044 -9.633 1.00 84.25 669 GLY A C 1
ATOM 5377 O O . GLY A 1 669 ? -8.535 -15.109 -9.048 1.00 84.25 669 GLY A O 1
ATOM 5378 N N . SER A 1 670 ? -7.812 -13.077 -9.680 1.00 91.81 670 SER A N 1
ATOM 5379 C CA . SER A 1 670 ? -6.484 -13.204 -9.055 1.00 91.81 670 SER A CA 1
ATOM 5380 C C . SER A 1 670 ? -6.533 -13.383 -7.533 1.00 91.81 670 SER A C 1
ATOM 5382 O O . SER A 1 670 ? -5.611 -13.974 -6.972 1.00 91.81 670 SER A O 1
ATOM 5384 N N . GLN A 1 671 ? -7.623 -12.982 -6.867 1.00 87.31 671 GLN A N 1
ATOM 5385 C CA . GLN A 1 671 ? -7.822 -13.171 -5.424 1.00 87.31 671 GLN A CA 1
ATOM 5386 C C . GLN A 1 671 ? -7.809 -14.640 -4.972 1.00 87.31 671 GLN A C 1
ATOM 5388 O O . GLN A 1 671 ? -7.708 -14.915 -3.781 1.00 87.31 671 GLN A O 1
ATOM 5393 N N . ARG A 1 672 ? -7.927 -15.594 -5.907 1.00 85.00 672 ARG A N 1
ATOM 5394 C CA . ARG A 1 672 ? -7.809 -17.034 -5.627 1.00 85.00 672 ARG A CA 1
ATOM 5395 C C . ARG A 1 672 ? -6.364 -17.497 -5.423 1.00 85.00 672 ARG A C 1
ATOM 5397 O O . ARG A 1 672 ? -6.164 -18.620 -4.956 1.00 85.00 672 ARG A O 1
ATOM 5404 N N . PHE A 1 673 ? -5.384 -16.703 -5.861 1.00 89.81 673 PHE A N 1
ATOM 5405 C CA . PHE A 1 673 ? -4.021 -17.187 -6.100 1.00 89.81 673 PHE A CA 1
ATOM 5406 C C . PHE A 1 673 ? -2.888 -16.268 -5.633 1.00 89.81 673 PHE A C 1
ATOM 5408 O O . PHE A 1 673 ? -1.825 -16.792 -5.305 1.00 89.81 673 PHE A O 1
ATOM 5415 N N . ALA A 1 674 ? -3.089 -14.942 -5.588 1.00 94.12 674 ALA A N 1
ATOM 5416 C CA . ALA A 1 674 ? -2.103 -13.972 -5.101 1.00 94.12 674 ALA A CA 1
ATOM 5417 C C . ALA A 1 674 ? -2.664 -13.036 -4.007 1.00 94.12 674 ALA A C 1
ATOM 5419 O O . ALA A 1 674 ? -3.856 -12.749 -3.969 1.00 94.12 674 ALA A O 1
ATOM 5420 N N . ALA A 1 675 ? -1.786 -12.519 -3.148 1.00 96.62 675 ALA A N 1
ATOM 5421 C CA . ALA A 1 675 ? -1.924 -11.191 -2.555 1.00 96.62 675 ALA A CA 1
ATOM 5422 C C . ALA A 1 675 ? -1.443 -10.139 -3.569 1.00 96.62 675 ALA A C 1
ATOM 5424 O O . ALA A 1 675 ? -0.646 -10.463 -4.452 1.00 96.62 675 ALA A O 1
ATOM 5425 N N . ILE A 1 676 ? -1.852 -8.879 -3.421 1.00 98.00 676 ILE A N 1
ATOM 5426 C CA . ILE A 1 676 ? -1.321 -7.772 -4.236 1.00 98.00 676 ILE A CA 1
ATOM 5427 C C . ILE A 1 676 ? -0.763 -6.647 -3.370 1.00 98.00 676 ILE A C 1
ATOM 5429 O O . ILE A 1 676 ? -1.094 -6.501 -2.188 1.00 98.00 676 ILE A O 1
ATOM 5433 N N . TRP A 1 677 ? 0.054 -5.805 -3.991 1.00 98.56 677 TRP A N 1
ATOM 5434 C CA . TRP A 1 677 ? 0.395 -4.497 -3.455 1.00 98.56 677 TRP A CA 1
ATOM 5435 C C . TRP A 1 677 ? 0.250 -3.426 -4.532 1.00 98.56 677 TRP A C 1
ATOM 5437 O O . TRP A 1 677 ? 0.247 -3.708 -5.724 1.00 98.56 677 TRP A O 1
ATOM 5447 N N . THR A 1 678 ? 0.147 -2.179 -4.091 1.00 98.00 678 THR A N 1
ATOM 5448 C CA . THR A 1 678 ? -0.111 -1.006 -4.946 1.00 98.00 678 THR A CA 1
ATOM 5449 C C . THR A 1 678 ? 1.084 -0.542 -5.796 1.00 98.00 678 THR A C 1
ATOM 5451 O O . THR A 1 678 ? 1.058 0.571 -6.317 1.00 98.00 678 THR A O 1
ATOM 5454 N N . GLY A 1 679 ? 2.120 -1.372 -5.949 1.00 95.81 679 GLY A N 1
ATOM 5455 C CA . GLY A 1 679 ? 3.313 -1.050 -6.730 1.00 95.81 679 GLY A CA 1
ATOM 5456 C C . GLY A 1 679 ? 4.227 -0.007 -6.077 1.00 95.81 679 GLY A C 1
ATOM 5457 O O . GLY A 1 679 ? 4.207 0.210 -4.859 1.00 95.81 679 GLY A O 1
ATOM 5458 N N . ASP A 1 680 ? 5.025 0.639 -6.923 1.00 97.44 680 ASP A N 1
ATOM 5459 C CA . ASP A 1 680 ? 6.124 1.531 -6.549 1.00 97.44 680 ASP A CA 1
ATOM 5460 C C . ASP A 1 680 ? 5.626 2.916 -6.098 1.00 97.44 680 ASP A C 1
ATOM 5462 O O . ASP A 1 680 ? 5.636 3.909 -6.830 1.00 97.44 680 ASP A O 1
ATOM 5466 N N . ASN A 1 681 ? 5.166 2.998 -4.851 1.00 97.31 681 ASN A N 1
ATOM 5467 C CA . ASN A 1 681 ? 4.729 4.247 -4.226 1.00 97.31 681 ASN A CA 1
ATOM 5468 C C . ASN A 1 681 ? 5.916 5.124 -3.747 1.00 97.31 681 ASN A C 1
ATOM 5470 O O . ASN A 1 681 ? 7.065 4.698 -3.706 1.00 97.31 681 ASN A O 1
ATOM 5474 N N . ALA A 1 682 ? 5.666 6.377 -3.356 1.00 97.38 682 ALA A N 1
ATOM 5475 C CA . ALA A 1 682 ? 6.705 7.278 -2.845 1.00 97.38 682 ALA A CA 1
ATOM 5476 C C . ALA A 1 682 ? 6.605 7.469 -1.327 1.00 97.38 682 ALA A C 1
ATOM 5478 O O . ALA A 1 682 ? 5.522 7.410 -0.751 1.00 97.38 682 ALA A O 1
ATOM 5479 N N . ALA A 1 683 ? 7.732 7.751 -0.677 1.00 97.69 683 ALA A N 1
ATOM 5480 C CA . ALA A 1 683 ? 7.862 8.079 0.740 1.00 97.69 683 ALA A CA 1
ATOM 5481 C C . ALA A 1 683 ? 7.317 9.485 1.050 1.00 97.69 683 ALA A C 1
ATOM 5483 O O . ALA A 1 683 ? 8.035 10.370 1.517 1.00 97.69 683 ALA A O 1
ATOM 5484 N N . GLU A 1 684 ? 6.024 9.689 0.789 1.00 97.81 684 GLU A N 1
ATOM 5485 C CA . GLU A 1 684 ? 5.312 10.954 0.940 1.00 97.81 684 GLU A CA 1
ATOM 5486 C C . GLU A 1 684 ? 3.939 10.758 1.600 1.00 97.81 684 GLU A C 1
ATOM 5488 O O . GLU A 1 684 ? 3.252 9.757 1.390 1.00 97.81 684 GLU A O 1
ATOM 5493 N N . TRP A 1 685 ? 3.473 11.764 2.345 1.00 98.31 685 TRP A N 1
ATOM 5494 C CA . TRP A 1 685 ? 2.164 11.740 3.016 1.00 98.31 685 TRP A CA 1
ATOM 5495 C C . TRP A 1 685 ? 0.980 11.536 2.060 1.00 98.31 685 TRP A C 1
ATOM 5497 O O . TRP A 1 685 ? -0.015 10.919 2.439 1.00 98.31 685 TRP A O 1
ATOM 5507 N N . GLY A 1 686 ? 1.079 12.031 0.821 1.00 97.88 686 GLY A N 1
ATOM 5508 C CA . GLY A 1 686 ? 0.053 11.820 -0.204 1.00 97.88 686 GLY A CA 1
ATOM 5509 C C . GLY A 1 686 ? -0.095 10.347 -0.598 1.00 97.88 686 GLY A C 1
ATOM 5510 O O . GLY A 1 686 ? -1.213 9.863 -0.746 1.00 97.88 686 GLY A O 1
ATOM 5511 N N . HIS A 1 687 ? 1.015 9.610 -0.676 1.00 98.44 687 HIS A N 1
ATOM 5512 C CA . HIS A 1 687 ? 1.009 8.175 -0.970 1.00 98.44 687 HIS A CA 1
ATOM 5513 C C . HIS A 1 687 ? 0.543 7.345 0.234 1.00 98.44 687 HIS A C 1
ATOM 5515 O O . HIS A 1 687 ? -0.207 6.386 0.059 1.00 98.44 687 HIS A O 1
ATOM 5521 N N . LEU A 1 688 ? 0.882 7.759 1.462 1.00 98.62 688 LEU A N 1
ATOM 5522 C CA . LEU A 1 688 ? 0.288 7.177 2.670 1.00 98.62 688 LEU A CA 1
ATOM 5523 C C . LEU A 1 688 ? -1.245 7.332 2.656 1.00 98.62 688 LEU A C 1
ATOM 5525 O O . LEU A 1 688 ? -1.959 6.364 2.906 1.00 98.62 688 LEU A O 1
ATOM 5529 N N . GLN A 1 689 ? -1.767 8.514 2.308 1.00 98.12 689 GLN A N 1
ATOM 5530 C CA . GLN A 1 689 ? -3.214 8.731 2.158 1.00 98.12 689 GLN A CA 1
ATOM 5531 C C . GLN A 1 689 ? -3.825 7.856 1.059 1.00 98.12 689 GLN A C 1
ATOM 5533 O O . GLN A 1 689 ? -4.875 7.252 1.274 1.00 98.12 689 GLN A O 1
ATOM 5538 N N . ALA A 1 690 ? -3.174 7.780 -0.103 1.00 97.94 690 ALA A N 1
ATOM 5539 C CA . ALA A 1 690 ? -3.648 6.991 -1.234 1.00 97.94 690 ALA A CA 1
ATOM 5540 C C . ALA A 1 690 ? -3.707 5.487 -0.925 1.00 97.94 690 ALA A C 1
ATOM 5542 O O . ALA A 1 690 ? -4.629 4.824 -1.390 1.00 97.94 690 ALA A O 1
ATOM 5543 N N . SER A 1 691 ? -2.799 4.965 -0.089 1.00 98.25 691 SER A N 1
ATOM 5544 C CA . SER A 1 691 ? -2.756 3.536 0.256 1.00 98.25 691 SER A CA 1
ATOM 5545 C C . SER A 1 691 ? -4.084 3.004 0.808 1.00 98.25 691 SER A C 1
ATOM 5547 O O . SER A 1 691 ? -4.524 1.928 0.409 1.00 98.25 691 SER A O 1
ATOM 5549 N N . VAL A 1 692 ? -4.765 3.778 1.663 1.00 97.94 692 VAL A N 1
ATOM 5550 C CA . VAL A 1 692 ? -6.068 3.401 2.233 1.00 97.94 692 VAL A CA 1
ATOM 5551 C C . VAL A 1 692 ? -7.128 3.343 1.136 1.00 97.94 692 VAL A C 1
ATOM 5553 O O . VAL A 1 692 ? -7.861 2.363 1.043 1.00 97.94 692 VAL A O 1
ATOM 5556 N N . LYS A 1 693 ? -7.167 4.360 0.269 1.00 96.00 693 LYS A N 1
ATOM 5557 C CA . LYS A 1 693 ? -8.142 4.470 -0.824 1.00 96.00 693 LYS A CA 1
ATOM 5558 C C . LYS A 1 693 ? -8.004 3.327 -1.823 1.00 96.00 693 LYS A C 1
ATOM 5560 O O . LYS A 1 693 ? -9.001 2.714 -2.184 1.00 96.00 693 LYS A O 1
ATOM 5565 N N . MET A 1 694 ? -6.769 3.028 -2.221 1.00 98.00 694 MET A N 1
ATOM 5566 C CA . MET A 1 694 ? -6.463 1.955 -3.165 1.00 98.00 694 MET A CA 1
ATOM 5567 C C . MET A 1 694 ? -6.779 0.582 -2.563 1.00 98.00 694 MET A C 1
ATOM 5569 O O . MET A 1 694 ? -7.447 -0.226 -3.193 1.00 98.00 694 MET A O 1
ATOM 5573 N N . CYS A 1 695 ? -6.403 0.324 -1.305 1.00 98.12 695 CYS A N 1
ATOM 5574 C CA . CYS A 1 695 ? -6.766 -0.945 -0.664 1.00 98.12 695 CYS A CA 1
ATOM 5575 C C . CYS A 1 695 ? -8.289 -1.103 -0.516 1.00 98.12 695 CYS A C 1
ATOM 5577 O O . CYS A 1 695 ? -8.799 -2.216 -0.618 1.00 98.12 695 CYS A O 1
ATOM 5579 N N . LEU A 1 696 ? -9.029 -0.008 -0.301 1.00 95.19 696 LEU A N 1
ATOM 5580 C CA . LEU A 1 696 ? -10.491 -0.034 -0.269 1.00 95.19 696 LEU A CA 1
ATOM 5581 C C . LEU A 1 696 ? -11.107 -0.334 -1.637 1.00 95.19 696 LEU A C 1
ATOM 5583 O O . LEU A 1 696 ? -12.055 -1.118 -1.692 1.00 95.19 696 LEU A O 1
ATOM 5587 N N . SER A 1 697 ? -10.598 0.258 -2.723 1.00 93.25 697 SER A N 1
ATOM 5588 C CA . SER A 1 697 ? -11.097 -0.042 -4.070 1.00 93.25 697 SER A CA 1
ATOM 5589 C C . SER A 1 697 ? -10.854 -1.502 -4.438 1.00 93.25 697 SER A C 1
ATOM 5591 O O . SER A 1 697 ? -11.782 -2.169 -4.890 1.00 93.25 697 SER A O 1
ATOM 5593 N N . GLU A 1 698 ? -9.661 -2.022 -4.142 1.00 94.56 698 GLU A N 1
ATOM 5594 C CA . GLU A 1 698 ? -9.311 -3.430 -4.359 1.00 94.56 698 GLU A CA 1
ATOM 5595 C C . GLU A 1 698 ? -10.196 -4.370 -3.541 1.00 94.56 698 GLU A C 1
ATOM 5597 O O . GLU A 1 698 ? -10.766 -5.331 -4.058 1.00 94.56 698 GLU A O 1
ATOM 5602 N N . ALA A 1 699 ? -10.412 -4.047 -2.265 1.00 89.88 699 ALA A N 1
ATOM 5603 C CA . ALA A 1 699 ? -11.279 -4.832 -1.403 1.00 89.88 699 ALA A CA 1
ATOM 5604 C C . ALA A 1 699 ? -12.726 -4.885 -1.926 1.00 89.88 699 ALA A C 1
ATOM 5606 O O . ALA A 1 699 ? -13.331 -5.958 -1.919 1.00 89.88 699 ALA A O 1
ATOM 5607 N N . VAL A 1 700 ? -13.272 -3.766 -2.422 1.00 86.88 700 VAL A N 1
ATOM 5608 C CA . VAL A 1 700 ? -14.606 -3.719 -3.053 1.00 86.88 700 VAL A CA 1
ATOM 5609 C C . VAL A 1 700 ? -14.646 -4.522 -4.356 1.00 86.88 700 VAL A C 1
ATOM 5611 O O . VAL A 1 700 ? -15.650 -5.183 -4.618 1.00 86.88 700 VAL A O 1
ATOM 5614 N N . ALA A 1 701 ? -13.561 -4.520 -5.132 1.00 85.69 701 ALA A N 1
ATOM 5615 C CA . ALA A 1 701 ? -13.414 -5.323 -6.346 1.00 85.69 701 ALA A CA 1
ATOM 5616 C C . ALA A 1 701 ? -13.199 -6.828 -6.073 1.00 85.69 701 ALA A C 1
ATOM 5618 O O . ALA A 1 701 ? -13.178 -7.630 -7.004 1.00 85.69 701 ALA A O 1
ATOM 5619 N N . GLY A 1 702 ? -13.083 -7.234 -4.803 1.00 83.00 702 GLY A N 1
ATOM 5620 C CA . GLY A 1 702 ? -12.903 -8.627 -4.386 1.00 83.00 702 GLY A CA 1
ATOM 5621 C C . GLY A 1 702 ? -11.478 -9.006 -4.017 1.00 83.00 702 GLY A C 1
ATOM 5622 O O . GLY A 1 702 ? -11.263 -10.075 -3.447 1.00 83.00 702 GLY A O 1
ATOM 5623 N N . MET A 1 703 ? -10.514 -8.125 -4.264 1.00 89.69 703 MET A N 1
ATOM 5624 C CA . MET A 1 703 ? -9.105 -8.325 -3.967 1.00 89.69 703 MET A CA 1
ATOM 5625 C C . MET A 1 703 ? -8.775 -7.845 -2.546 1.00 89.69 703 MET A C 1
ATOM 5627 O O . MET A 1 703 ? -8.093 -6.850 -2.314 1.00 89.69 703 MET A O 1
ATOM 5631 N N . SER A 1 704 ? -9.296 -8.560 -1.544 1.00 91.00 704 SER A N 1
ATOM 5632 C CA . SER A 1 704 ? -9.165 -8.147 -0.136 1.00 91.00 704 SER A CA 1
ATOM 5633 C C . SER A 1 704 ? -7.759 -8.273 0.443 1.00 91.00 704 SER A C 1
ATOM 5635 O O . SER A 1 704 ? -7.483 -7.651 1.467 1.00 91.00 704 SER A O 1
ATOM 5637 N N . PHE A 1 705 ? -6.868 -9.063 -0.162 1.00 96.12 705 PHE A N 1
ATOM 5638 C CA . PHE A 1 705 ? -5.497 -9.215 0.323 1.00 96.12 705 PHE A CA 1
ATOM 5639 C C . PHE A 1 705 ? -4.550 -8.212 -0.351 1.00 96.12 705 PHE A C 1
ATOM 5641 O O . PHE A 1 705 ? -3.647 -8.585 -1.096 1.00 96.12 705 PHE A O 1
ATOM 5648 N N . CYS A 1 706 ? -4.801 -6.926 -0.099 1.00 97.69 706 CYS A N 1
ATOM 5649 C CA . CYS A 1 706 ? -4.072 -5.801 -0.680 1.00 97.69 706 CYS A CA 1
ATOM 5650 C C . CYS A 1 706 ? -3.278 -5.024 0.384 1.00 97.69 706 CYS A C 1
ATOM 5652 O O . CYS A 1 706 ? -3.667 -4.962 1.556 1.00 97.69 706 CYS A O 1
ATOM 5654 N N . GLY A 1 707 ? -2.165 -4.417 -0.027 1.00 98.50 707 GLY A N 1
ATOM 5655 C CA . GLY A 1 707 ? -1.337 -3.547 0.805 1.00 98.50 707 GLY A CA 1
ATOM 5656 C C . GLY A 1 707 ? -0.554 -2.510 0.001 1.00 98.50 707 GLY A C 1
ATOM 5657 O O . GLY A 1 707 ? -0.659 -2.404 -1.220 1.00 98.50 707 GLY A O 1
ATOM 5658 N N . ALA A 1 708 ? 0.263 -1.730 0.697 1.00 98.62 708 ALA A N 1
ATOM 5659 C CA . ALA A 1 708 ? 1.167 -0.756 0.096 1.00 98.62 708 ALA A CA 1
ATOM 5660 C C . ALA A 1 708 ? 2.518 -0.809 0.804 1.00 98.62 708 ALA A C 1
ATOM 5662 O O . ALA A 1 708 ? 2.569 -1.106 2.000 1.00 98.62 708 ALA A O 1
ATOM 5663 N N . ASP A 1 709 ? 3.594 -0.478 0.092 1.00 98.81 709 ASP A N 1
ATOM 5664 C CA . ASP A 1 709 ? 4.935 -0.552 0.665 1.00 98.81 709 ASP A CA 1
ATOM 5665 C C . ASP A 1 709 ? 5.102 0.435 1.817 1.00 98.81 709 ASP A C 1
ATOM 5667 O O . ASP A 1 709 ? 4.957 1.654 1.667 1.00 98.81 709 ASP A O 1
ATOM 5671 N N . VAL A 1 710 ? 5.384 -0.118 2.996 1.00 98.81 710 VAL A N 1
ATOM 5672 C CA . VAL A 1 710 ? 5.475 0.635 4.240 1.00 98.81 710 VAL A CA 1
ATOM 5673 C C . VAL A 1 710 ? 6.739 1.482 4.266 1.00 98.81 710 VAL A C 1
ATOM 5675 O O . VAL A 1 710 ? 7.854 0.978 4.139 1.00 98.81 710 VAL A O 1
ATOM 5678 N N . GLY A 1 711 ? 6.541 2.789 4.437 1.00 97.50 711 GLY A N 1
ATOM 5679 C CA . GLY A 1 711 ? 7.565 3.824 4.329 1.00 97.50 711 GLY A CA 1
ATOM 5680 C C . GLY A 1 711 ? 7.694 4.432 2.928 1.00 97.50 711 GLY A C 1
ATOM 5681 O O . GLY A 1 711 ? 8.440 5.398 2.785 1.00 97.50 711 GLY A O 1
ATOM 5682 N N . GLY A 1 712 ? 7.001 3.895 1.918 1.00 97.75 712 GLY A N 1
ATOM 5683 C CA . GLY A 1 712 ? 7.063 4.333 0.520 1.00 97.75 712 GLY A CA 1
ATOM 5684 C C . GLY A 1 712 ? 8.304 3.825 -0.222 1.00 97.75 712 GLY A C 1
ATOM 5685 O O . GLY A 1 712 ? 9.408 3.947 0.307 1.00 97.75 712 GLY A O 1
ATOM 5686 N N . PHE A 1 713 ? 8.150 3.241 -1.409 1.00 97.88 713 PHE A N 1
ATOM 5687 C CA . PHE A 1 713 ? 9.226 2.612 -2.178 1.00 97.88 713 PHE A CA 1
ATOM 5688 C C . PHE A 1 713 ? 10.304 3.616 -2.609 1.00 97.88 713 PHE A C 1
ATOM 5690 O O . PHE A 1 713 ? 11.478 3.435 -2.276 1.00 97.88 713 PHE A O 1
ATOM 5697 N N . PHE A 1 714 ? 9.913 4.708 -3.271 1.00 96.69 714 PHE A N 1
ATOM 5698 C CA . PHE A 1 714 ? 10.823 5.779 -3.678 1.00 96.69 714 PHE A CA 1
ATOM 5699 C C . PHE A 1 714 ? 11.063 6.806 -2.570 1.00 96.69 714 PHE A C 1
ATOM 5701 O O . PHE A 1 714 ? 10.139 7.239 -1.889 1.00 96.69 714 PHE A O 1
ATOM 5708 N N . GLY A 1 715 ? 12.296 7.303 -2.456 1.00 96.06 715 GLY A N 1
ATOM 5709 C CA . GLY A 1 715 ? 12.644 8.375 -1.519 1.00 96.06 715 GLY A CA 1
ATOM 5710 C C . GLY A 1 715 ? 12.885 7.901 -0.081 1.00 96.06 715 GLY A C 1
ATOM 5711 O O . GLY A 1 715 ? 12.913 6.713 0.222 1.00 96.06 715 GLY A O 1
ATOM 5712 N N . ASN A 1 716 ? 13.135 8.852 0.823 1.00 97.25 716 ASN A N 1
ATOM 5713 C CA . ASN A 1 716 ? 13.462 8.565 2.221 1.00 97.25 716 ASN A CA 1
ATOM 5714 C C . ASN A 1 716 ? 12.438 9.258 3.134 1.00 97.25 716 ASN A C 1
ATOM 5716 O O . ASN A 1 716 ? 12.428 10.492 3.160 1.00 97.25 716 ASN A O 1
ATOM 5720 N N . PRO A 1 717 ? 11.602 8.513 3.880 1.00 96.81 717 PRO A N 1
ATOM 5721 C CA . PRO A 1 717 ? 10.626 9.113 4.777 1.00 96.81 717 PRO A CA 1
ATOM 5722 C C . PRO A 1 717 ? 11.333 9.775 5.963 1.00 96.81 717 PRO A C 1
ATOM 5724 O O . PRO A 1 717 ? 12.366 9.292 6.437 1.00 96.81 717 PRO A O 1
ATOM 5727 N N . ASP A 1 718 ? 10.760 10.869 6.466 1.00 96.56 718 ASP A N 1
ATOM 5728 C CA . ASP A 1 718 ? 11.133 11.379 7.784 1.00 96.56 718 ASP A CA 1
ATOM 5729 C C . ASP A 1 718 ? 10.598 10.460 8.902 1.00 96.56 718 ASP A C 1
ATOM 5731 O O . ASP A 1 718 ? 9.847 9.514 8.653 1.00 96.56 718 ASP A O 1
ATOM 5735 N N . ALA A 1 719 ? 11.022 10.709 10.144 1.00 97.56 719 ALA A N 1
ATOM 5736 C CA . ALA A 1 719 ? 10.654 9.864 11.279 1.00 97.56 719 ALA A CA 1
ATOM 5737 C C . ALA A 1 719 ? 9.136 9.826 11.523 1.00 97.56 719 ALA A C 1
ATOM 5739 O O . ALA A 1 719 ? 8.593 8.757 11.781 1.00 97.56 719 ALA A O 1
ATOM 5740 N N . GLU A 1 720 ? 8.443 10.962 11.398 1.00 98.31 720 GLU A N 1
ATOM 5741 C CA . GLU A 1 720 ? 6.997 11.027 11.632 1.00 98.31 720 GLU A CA 1
ATOM 5742 C C . GLU A 1 720 ? 6.236 10.236 10.564 1.00 98.31 720 GLU A C 1
ATOM 5744 O O . GLU A 1 720 ? 5.362 9.431 10.887 1.00 98.31 720 GLU A O 1
ATOM 5749 N N . LEU A 1 721 ? 6.591 10.422 9.291 1.00 98.62 721 LEU A N 1
ATOM 5750 C CA . LEU A 1 721 ? 5.993 9.684 8.189 1.00 98.62 721 LEU A CA 1
ATOM 5751 C C . LEU A 1 721 ? 6.254 8.183 8.331 1.00 98.62 721 LEU A C 1
ATOM 5753 O O . LEU A 1 721 ? 5.335 7.390 8.142 1.00 98.62 721 LEU A O 1
ATOM 5757 N N . PHE A 1 722 ? 7.477 7.793 8.701 1.00 98.62 722 PHE A N 1
ATOM 5758 C CA . PHE A 1 722 ? 7.833 6.397 8.943 1.00 98.62 722 PHE A CA 1
ATOM 5759 C C . PHE A 1 722 ? 6.972 5.791 10.061 1.00 98.62 722 PHE A C 1
ATOM 5761 O O . PHE A 1 722 ? 6.336 4.762 9.848 1.00 98.62 722 PHE A O 1
ATOM 5768 N N . GLU A 1 723 ? 6.852 6.466 11.208 1.00 98.69 723 GLU A N 1
ATOM 5769 C CA . GLU A 1 723 ? 5.974 6.055 12.313 1.00 98.69 723 GLU A CA 1
ATOM 5770 C C . GLU A 1 723 ? 4.521 5.865 11.854 1.00 98.69 723 GLU A C 1
ATOM 5772 O O . GLU A 1 723 ? 3.925 4.808 12.085 1.00 98.69 723 GLU A O 1
ATOM 5777 N N . ARG A 1 724 ? 3.949 6.859 11.159 1.00 98.75 724 ARG A N 1
ATOM 5778 C CA . ARG A 1 724 ? 2.554 6.801 10.694 1.00 98.75 724 ARG A CA 1
ATOM 5779 C C . ARG A 1 724 ? 2.319 5.732 9.638 1.00 98.75 724 ARG A C 1
ATOM 5781 O O . ARG A 1 724 ? 1.239 5.140 9.614 1.00 98.75 724 ARG A O 1
ATOM 5788 N N . TRP A 1 725 ? 3.316 5.428 8.813 1.00 98.81 725 TRP A N 1
ATOM 5789 C CA . TRP A 1 725 ? 3.192 4.370 7.820 1.00 98.81 725 TRP A CA 1
ATOM 5790 C C . TRP A 1 725 ? 3.086 2.988 8.460 1.00 98.81 725 TRP A C 1
ATOM 5792 O O . TRP A 1 725 ? 2.242 2.198 8.045 1.00 98.81 725 TRP A O 1
ATOM 5802 N N . TYR A 1 726 ? 3.874 2.698 9.500 1.00 98.88 726 TYR A N 1
ATOM 5803 C CA . TYR A 1 726 ? 3.739 1.434 10.236 1.00 98.88 726 TYR A CA 1
ATOM 5804 C C . TYR A 1 726 ? 2.406 1.344 10.972 1.00 98.88 726 TYR A C 1
ATOM 5806 O O . TYR A 1 726 ? 1.795 0.278 11.003 1.00 98.88 726 TYR A O 1
ATOM 5814 N N . GLN A 1 727 ? 1.921 2.457 11.523 1.00 98.81 727 GLN A N 1
ATOM 5815 C CA . GLN A 1 727 ? 0.612 2.500 12.173 1.00 98.81 727 GLN A CA 1
ATOM 5816 C C . GLN A 1 727 ? -0.534 2.232 11.199 1.00 98.81 727 GLN A C 1
ATOM 5818 O O . GLN A 1 727 ? -1.441 1.484 11.544 1.00 98.81 727 GLN A O 1
ATOM 5823 N N . ALA A 1 728 ? -0.500 2.806 9.994 1.00 98.69 728 ALA A N 1
ATOM 5824 C CA . ALA A 1 728 ? -1.494 2.520 8.963 1.00 98.69 728 ALA A CA 1
ATOM 5825 C C . ALA A 1 728 ? -1.346 1.088 8.422 1.00 98.69 728 ALA A C 1
ATOM 5827 O O . ALA A 1 728 ? -2.320 0.340 8.388 1.00 98.69 728 ALA A O 1
ATOM 5828 N N . GLY A 1 729 ? -0.121 0.684 8.069 1.00 98.62 729 GLY A N 1
ATOM 5829 C CA . GLY A 1 729 ? 0.194 -0.629 7.502 1.00 98.62 729 GLY A CA 1
ATOM 5830 C C . GLY A 1 729 ? -0.172 -1.794 8.420 1.00 98.62 729 GLY A C 1
ATOM 5831 O O . GLY A 1 729 ? -0.674 -2.806 7.941 1.00 98.62 729 GLY A O 1
ATOM 5832 N N . ALA A 1 730 ? -0.037 -1.631 9.742 1.00 98.69 730 ALA A N 1
ATOM 5833 C CA . ALA A 1 730 ? -0.473 -2.628 10.722 1.00 98.69 730 ALA A CA 1
ATOM 5834 C C . ALA A 1 730 ? -1.970 -2.980 10.598 1.00 98.69 730 ALA A C 1
ATOM 5836 O O . ALA A 1 730 ? -2.369 -4.086 10.973 1.00 98.69 730 ALA A O 1
ATOM 5837 N N . PHE A 1 731 ? -2.786 -2.074 10.045 1.00 98.62 731 PHE A N 1
ATOM 5838 C CA . PHE A 1 731 ? -4.217 -2.267 9.813 1.00 98.62 731 PHE A CA 1
ATOM 5839 C C . PHE A 1 731 ? -4.601 -2.469 8.336 1.00 98.62 731 PHE A C 1
ATOM 5841 O O . PHE A 1 731 ? -5.790 -2.588 8.045 1.00 98.62 731 PHE A O 1
ATOM 5848 N N . LEU A 1 732 ? -3.635 -2.552 7.412 1.00 98.38 732 LEU A N 1
ATOM 5849 C CA . LEU A 1 732 ? -3.883 -2.965 6.025 1.00 98.38 732 LEU A CA 1
ATOM 5850 C C . LEU A 1 732 ? -3.785 -4.496 5.890 1.00 98.38 732 LEU A C 1
ATOM 5852 O O . LEU A 1 732 ? -2.975 -5.106 6.591 1.00 98.38 732 LEU A O 1
ATOM 5856 N N . PRO A 1 733 ? -4.574 -5.142 5.011 1.00 97.75 733 PRO A N 1
ATOM 5857 C CA . PRO A 1 733 ? -4.582 -6.601 4.883 1.00 97.75 733 PRO A CA 1
ATOM 5858 C C . PRO A 1 733 ? -3.199 -7.220 4.628 1.00 97.75 733 PRO A C 1
ATOM 5860 O O . PRO A 1 733 ? -2.802 -8.122 5.369 1.00 97.75 733 PRO A O 1
ATOM 5863 N N . PHE A 1 734 ? -2.434 -6.699 3.664 1.00 98.62 734 PHE A N 1
ATOM 5864 C CA . PHE A 1 734 ? -1.036 -7.078 3.431 1.00 98.62 734 PHE A CA 1
ATOM 5865 C C . PHE A 1 734 ? -0.070 -6.036 4.021 1.00 98.62 734 PHE A C 1
ATOM 5867 O O . PHE A 1 734 ? -0.185 -4.842 3.738 1.00 98.62 734 PHE A O 1
ATOM 5874 N N . PHE A 1 735 ? 0.882 -6.480 4.853 1.00 98.81 735 PHE A N 1
ATOM 5875 C CA . PHE A 1 735 ? 1.738 -5.600 5.658 1.00 98.81 735 PHE A CA 1
ATOM 5876 C C . PHE A 1 735 ? 3.234 -5.851 5.411 1.00 98.81 735 PHE A C 1
ATOM 5878 O O . PHE A 1 735 ? 3.872 -6.656 6.095 1.00 98.81 735 PHE A O 1
ATOM 5885 N N . ARG A 1 736 ? 3.801 -5.119 4.442 1.00 98.88 736 ARG A N 1
ATOM 5886 C CA . ARG A 1 736 ? 5.211 -5.208 4.033 1.00 98.88 736 ARG A CA 1
ATOM 5887 C C . ARG A 1 736 ? 5.894 -3.846 4.039 1.00 98.88 736 ARG A C 1
ATOM 5889 O O . ARG A 1 736 ? 5.385 -2.912 3.429 1.00 98.88 736 ARG A O 1
ATOM 5896 N N . ALA A 1 737 ? 7.074 -3.743 4.648 1.00 98.88 737 ALA A N 1
ATOM 5897 C CA . ALA A 1 737 ? 8.000 -2.646 4.359 1.00 98.88 737 ALA A CA 1
ATOM 5898 C C . ALA A 1 737 ? 8.923 -3.043 3.207 1.00 98.88 737 ALA A C 1
ATOM 5900 O O . ALA A 1 737 ? 9.495 -4.130 3.230 1.00 98.88 737 ALA A O 1
ATOM 5901 N N . HIS A 1 738 ? 9.066 -2.172 2.212 1.00 98.81 738 HIS A N 1
ATOM 5902 C CA . HIS A 1 738 ? 9.919 -2.383 1.041 1.00 98.81 738 HIS A CA 1
ATOM 5903 C C . HIS A 1 738 ? 10.428 -1.041 0.519 1.00 98.81 738 HIS A C 1
ATOM 5905 O O . HIS A 1 738 ? 9.793 -0.027 0.784 1.00 98.81 738 HIS A O 1
ATOM 5911 N N . SER A 1 739 ? 11.583 -0.990 -0.145 1.00 98.06 739 SER A N 1
ATOM 5912 C CA . SER A 1 739 ? 12.243 0.266 -0.525 1.00 98.06 739 SER A CA 1
ATOM 5913 C C . SER A 1 739 ? 13.136 0.110 -1.747 1.00 98.06 739 SER A C 1
ATOM 5915 O O . SER A 1 739 ? 13.824 -0.904 -1.852 1.00 98.06 739 SER A O 1
ATOM 5917 N N . HIS A 1 740 ? 13.209 1.155 -2.570 1.00 98.38 740 HIS A N 1
ATOM 5918 C CA . HIS A 1 740 ? 14.045 1.225 -3.768 1.00 98.38 740 HIS A CA 1
ATOM 5919 C C . HIS A 1 740 ? 15.551 1.135 -3.457 1.00 98.38 740 HIS A C 1
ATOM 5921 O O . HIS A 1 740 ? 15.986 1.465 -2.344 1.00 98.38 740 HIS A O 1
ATOM 5927 N N . ILE A 1 741 ? 16.360 0.746 -4.450 1.00 97.19 741 ILE A N 1
ATOM 5928 C CA . ILE A 1 741 ? 17.807 0.520 -4.309 1.00 97.19 741 ILE A CA 1
ATOM 5929 C C . ILE A 1 741 ? 18.578 1.743 -3.799 1.00 97.19 741 ILE A C 1
ATOM 5931 O O . ILE A 1 741 ? 19.406 1.616 -2.898 1.00 97.19 741 ILE A O 1
ATOM 5935 N N . ASP A 1 742 ? 18.206 2.938 -4.262 1.00 93.44 742 ASP A N 1
ATOM 5936 C CA . ASP A 1 742 ? 18.855 4.209 -3.896 1.00 93.44 742 ASP A CA 1
ATOM 5937 C C . ASP A 1 742 ? 18.475 4.740 -2.503 1.00 93.44 742 ASP A C 1
ATOM 5939 O O . ASP A 1 742 ? 18.956 5.786 -2.052 1.00 93.44 742 ASP A O 1
ATOM 5943 N N . THR A 1 743 ? 17.560 4.067 -1.807 1.00 95.62 743 THR A N 1
ATOM 5944 C CA . THR A 1 743 ? 17.126 4.501 -0.478 1.00 95.62 743 THR A CA 1
ATOM 5945 C C . THR A 1 743 ? 18.138 4.110 0.588 1.00 95.62 743 THR A C 1
ATOM 5947 O O . THR A 1 743 ? 18.811 3.075 0.525 1.00 95.62 743 THR A O 1
ATOM 5950 N N . ARG A 1 744 ? 18.202 4.919 1.649 1.00 97.31 744 ARG A N 1
ATOM 5951 C CA . ARG A 1 744 ? 18.939 4.528 2.848 1.00 97.31 744 ARG A CA 1
ATOM 5952 C C . ARG A 1 744 ? 18.286 3.291 3.452 1.00 97.31 744 ARG A C 1
ATOM 5954 O O . ARG A 1 744 ? 17.065 3.140 3.447 1.00 97.31 744 ARG A O 1
ATOM 5961 N N . ARG A 1 745 ? 19.118 2.444 4.056 1.00 98.25 745 ARG A N 1
ATOM 5962 C CA . ARG A 1 745 ? 18.655 1.398 4.968 1.00 98.25 745 ARG A CA 1
ATOM 5963 C C . ARG A 1 745 ? 17.740 2.009 6.023 1.00 98.25 745 ARG A C 1
ATOM 5965 O O . ARG A 1 745 ? 18.052 3.058 6.589 1.00 98.25 745 ARG A O 1
ATOM 5972 N N . ARG A 1 746 ? 16.615 1.348 6.262 1.00 98.06 746 ARG A N 1
ATOM 5973 C CA . ARG A 1 746 ? 15.536 1.873 7.101 1.00 98.06 746 ARG A CA 1
ATOM 5974 C C . ARG A 1 746 ? 14.814 0.782 7.880 1.00 98.06 746 ARG A C 1
ATOM 5976 O O . ARG A 1 746 ? 13.643 0.931 8.205 1.00 98.06 746 ARG A O 1
ATOM 5983 N N . GLU A 1 747 ? 15.505 -0.313 8.187 1.00 98.62 747 GLU A N 1
ATOM 5984 C CA . GLU A 1 747 ? 15.040 -1.234 9.219 1.00 98.62 747 GLU A CA 1
ATOM 5985 C C . GLU A 1 747 ? 14.816 -0.461 10.539 1.00 98.62 747 GLU A C 1
ATOM 5987 O O . GLU A 1 747 ? 15.576 0.472 10.828 1.00 98.62 747 GLU A O 1
ATOM 5992 N N . PRO A 1 748 ? 13.803 -0.810 11.355 1.00 98.00 748 PRO A N 1
ATOM 5993 C CA . PRO A 1 748 ? 13.306 0.077 12.415 1.00 98.00 748 PRO A CA 1
ATOM 5994 C C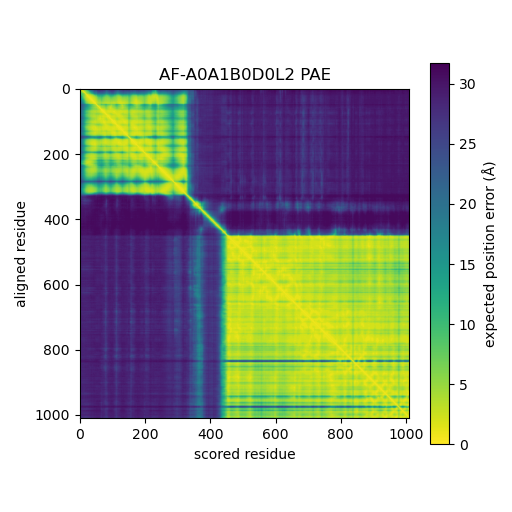 . PRO A 1 748 ? 14.358 0.562 13.425 1.00 98.00 748 PRO A C 1
ATOM 5996 O O . PRO A 1 748 ? 14.287 1.696 13.893 1.00 98.00 748 PRO A O 1
ATOM 5999 N N . TRP A 1 749 ? 15.358 -0.265 13.738 1.00 98.25 749 TRP A N 1
ATOM 6000 C CA . TRP A 1 749 ? 16.446 0.048 14.679 1.00 98.25 749 TRP A CA 1
ATOM 6001 C C . TRP A 1 749 ? 17.469 1.070 14.163 1.00 98.25 749 TRP A C 1
ATOM 6003 O O . TRP A 1 749 ? 18.385 1.445 14.891 1.00 98.25 749 TRP A O 1
ATOM 6013 N N . LEU A 1 750 ? 17.364 1.504 12.905 1.00 97.81 750 LEU A N 1
ATOM 6014 C CA . LEU A 1 750 ? 18.214 2.556 12.339 1.00 97.81 750 LEU A CA 1
ATOM 6015 C C . LEU A 1 750 ? 17.685 3.965 12.633 1.00 97.81 750 LEU A C 1
ATOM 6017 O O . LEU A 1 750 ? 18.395 4.947 12.417 1.00 97.81 750 LEU A O 1
ATOM 6021 N N . PHE A 1 751 ? 16.455 4.066 13.134 1.00 97.25 751 PHE A N 1
ATOM 6022 C CA . PHE A 1 751 ? 15.860 5.313 13.598 1.00 97.25 751 PHE A CA 1
ATOM 6023 C C . PHE A 1 751 ? 16.140 5.542 15.091 1.00 97.25 751 PHE A C 1
ATOM 6025 O O . PHE A 1 751 ? 16.514 4.609 15.805 1.00 97.25 751 PHE A O 1
ATOM 6032 N N . PRO A 1 752 ? 15.944 6.777 15.599 1.00 96.81 752 PRO A N 1
ATOM 6033 C CA . PRO A 1 752 ? 15.980 7.036 17.033 1.00 96.81 752 PRO A CA 1
ATOM 6034 C C . PRO A 1 752 ? 15.058 6.087 17.810 1.00 96.81 752 PRO A C 1
ATOM 6036 O O . PRO A 1 752 ? 13.985 5.721 17.331 1.00 96.81 752 PRO A O 1
ATOM 6039 N N . GLU A 1 753 ? 15.449 5.741 19.038 1.00 96.31 753 GLU A N 1
ATOM 6040 C CA . GLU A 1 753 ? 14.743 4.758 19.874 1.00 96.31 753 GLU A CA 1
ATOM 6041 C C . GLU A 1 753 ? 13.241 5.051 20.008 1.00 96.31 753 GLU A C 1
ATOM 6043 O O . GLU A 1 753 ? 12.429 4.136 19.907 1.00 96.31 753 GLU A O 1
ATOM 6048 N N . ALA A 1 754 ? 12.857 6.325 20.145 1.00 96.94 754 ALA A N 1
ATOM 6049 C CA . ALA A 1 754 ? 11.454 6.734 20.218 1.00 96.94 754 ALA A CA 1
ATOM 6050 C C . ALA A 1 754 ? 10.641 6.297 18.983 1.00 96.94 754 ALA A C 1
ATOM 6052 O O . ALA A 1 754 ? 9.545 5.760 19.130 1.00 96.94 754 ALA A O 1
ATOM 6053 N N . THR A 1 755 ? 11.195 6.463 17.781 1.00 98.06 755 THR A N 1
ATOM 6054 C CA . THR A 1 755 ? 10.564 6.048 16.521 1.00 98.06 755 THR A CA 1
ATOM 6055 C C . THR A 1 755 ? 10.532 4.530 16.398 1.00 98.06 755 THR A C 1
ATOM 6057 O O . THR A 1 755 ? 9.488 3.954 16.087 1.00 98.06 755 THR A O 1
ATOM 6060 N N . MET A 1 756 ? 11.638 3.855 16.729 1.00 98.38 756 MET A N 1
ATOM 6061 C CA . MET A 1 756 ? 11.687 2.391 16.759 1.00 98.38 756 MET A CA 1
ATOM 6062 C C . MET A 1 756 ? 10.616 1.814 17.699 1.00 98.38 756 MET A C 1
ATOM 6064 O O . MET A 1 756 ? 9.981 0.820 17.359 1.00 98.38 756 MET A O 1
ATOM 6068 N N . MET A 1 757 ? 10.380 2.430 18.863 1.00 98.19 757 MET A N 1
ATOM 6069 C CA . MET A 1 757 ? 9.353 1.990 19.813 1.00 98.19 757 MET A CA 1
ATOM 6070 C C . MET A 1 757 ? 7.934 2.126 19.255 1.00 98.19 757 MET A C 1
ATOM 6072 O O . MET A 1 757 ? 7.132 1.215 19.448 1.00 98.19 757 MET A O 1
ATOM 6076 N N . VAL A 1 758 ? 7.626 3.216 18.543 1.00 98.50 758 VAL A N 1
ATOM 6077 C CA . VAL A 1 758 ? 6.323 3.399 17.874 1.00 98.50 758 VAL A CA 1
ATOM 6078 C C . VAL A 1 758 ? 6.109 2.320 16.810 1.00 98.50 758 VAL A C 1
ATOM 6080 O O . VAL A 1 758 ? 5.045 1.704 16.747 1.00 98.50 758 VAL A O 1
ATOM 6083 N N . VAL A 1 759 ? 7.140 2.047 16.008 1.00 98.69 759 VAL A N 1
ATOM 6084 C CA . VAL A 1 759 ? 7.114 0.999 14.979 1.00 98.69 759 VAL A CA 1
ATOM 6085 C C . VAL A 1 759 ? 6.951 -0.388 15.603 1.00 98.69 759 VAL A C 1
ATOM 6087 O O . VAL A 1 759 ? 6.097 -1.164 15.171 1.00 98.69 759 VAL A O 1
ATOM 6090 N N . ARG A 1 760 ? 7.712 -0.687 16.664 1.00 98.62 760 ARG A N 1
ATOM 6091 C CA . ARG A 1 760 ? 7.590 -1.933 17.431 1.00 98.62 760 ARG A CA 1
ATOM 6092 C C . ARG A 1 760 ? 6.169 -2.100 17.967 1.00 98.62 760 ARG A C 1
ATOM 6094 O O . ARG A 1 760 ? 5.612 -3.185 17.840 1.00 98.62 760 ARG A O 1
ATOM 6101 N N . ASP A 1 761 ? 5.578 -1.057 18.548 1.00 98.31 761 ASP A N 1
ATOM 6102 C CA . ASP A 1 761 ? 4.213 -1.108 19.082 1.00 98.31 761 ASP A CA 1
ATOM 6103 C C . ASP A 1 761 ? 3.181 -1.390 17.980 1.00 98.31 761 ASP A C 1
ATOM 6105 O O . ASP A 1 761 ? 2.352 -2.285 18.134 1.00 98.31 761 ASP A O 1
ATOM 6109 N N . ALA A 1 762 ? 3.279 -0.721 16.825 1.00 98.75 762 ALA A N 1
ATOM 6110 C CA . ALA A 1 762 ? 2.396 -0.970 15.683 1.00 98.75 762 ALA A CA 1
ATOM 6111 C C . ALA A 1 762 ? 2.479 -2.426 15.183 1.00 98.75 762 ALA A C 1
ATOM 6113 O O . ALA A 1 762 ? 1.448 -3.077 14.987 1.00 98.75 762 ALA A O 1
ATOM 6114 N N . ILE A 1 763 ? 3.693 -2.972 15.051 1.00 98.88 763 ILE A N 1
ATOM 6115 C CA . ILE A 1 763 ? 3.899 -4.375 14.666 1.00 98.88 763 ILE A CA 1
ATOM 6116 C C . ILE A 1 763 ? 3.317 -5.303 15.737 1.00 98.88 763 ILE A C 1
ATOM 6118 O O . ILE A 1 763 ? 2.501 -6.166 15.432 1.00 98.88 763 ILE A O 1
ATOM 6122 N N . ARG A 1 764 ? 3.643 -5.113 17.017 1.00 98.75 764 ARG A N 1
ATOM 6123 C CA . ARG A 1 764 ? 3.120 -5.965 18.101 1.00 98.75 764 ARG A CA 1
ATOM 6124 C C . ARG A 1 764 ? 1.593 -5.922 18.192 1.00 98.75 764 ARG A C 1
ATOM 6126 O O . ARG A 1 764 ? 0.974 -6.958 18.438 1.00 98.75 764 ARG A O 1
ATOM 6133 N N . ARG A 1 765 ? 0.972 -4.765 17.929 1.00 98.12 765 ARG A N 1
ATOM 6134 C CA . ARG A 1 765 ? -0.488 -4.639 17.802 1.00 98.12 765 ARG A CA 1
ATOM 6135 C C . ARG A 1 765 ? -1.013 -5.530 16.687 1.00 98.12 765 ARG A C 1
ATOM 6137 O O . ARG A 1 765 ? -1.904 -6.330 16.967 1.00 98.12 765 ARG A O 1
ATOM 6144 N N . ARG A 1 766 ? -0.442 -5.472 15.477 1.00 98.75 766 ARG A N 1
ATOM 6145 C CA . ARG A 1 766 ? -0.811 -6.373 14.370 1.00 98.75 766 ARG A CA 1
ATOM 6146 C C . ARG A 1 766 ? -0.764 -7.841 14.800 1.00 98.75 766 ARG A C 1
ATOM 6148 O O . ARG A 1 766 ? -1.759 -8.542 14.631 1.00 98.75 766 ARG A O 1
ATOM 6155 N N . TYR A 1 767 ? 0.316 -8.273 15.450 1.00 98.88 767 TYR A N 1
ATOM 6156 C CA . TYR A 1 767 ? 0.450 -9.652 15.939 1.00 98.88 767 TYR A CA 1
ATOM 6157 C C . TYR A 1 767 ? -0.630 -10.021 16.961 1.00 98.88 767 TYR A C 1
ATOM 6159 O O . TYR A 1 767 ? -1.168 -11.128 16.926 1.00 98.88 767 TYR A O 1
ATOM 6167 N N . SER A 1 768 ? -1.019 -9.078 17.824 1.00 98.56 768 SER A N 1
ATOM 6168 C CA . SER A 1 768 ? -2.093 -9.309 18.795 1.00 98.56 768 SER A CA 1
ATOM 6169 C C . SER A 1 768 ? -3.451 -9.577 18.137 1.00 98.56 768 SER A C 1
ATOM 6171 O O . SER A 1 768 ? -4.244 -10.359 18.663 1.00 98.56 768 SER A O 1
ATOM 6173 N N . TYR A 1 769 ? -3.694 -8.964 16.973 1.00 98.62 769 TYR A N 1
ATOM 6174 C CA . TYR A 1 769 ? -4.926 -9.078 16.192 1.00 98.62 769 TYR A CA 1
ATOM 6175 C C . TYR A 1 769 ? -4.906 -10.230 15.175 1.00 98.62 769 TYR A C 1
ATOM 6177 O O . TYR A 1 769 ? -5.896 -10.412 14.470 1.00 98.62 769 TYR A O 1
ATOM 6185 N N . LEU A 1 770 ? -3.837 -11.031 15.078 1.00 98.50 770 LEU A N 1
ATOM 6186 C CA . LEU A 1 770 ? -3.762 -12.123 14.095 1.00 98.50 770 LEU A CA 1
ATOM 6187 C C . LEU A 1 770 ? -4.943 -13.109 14.145 1.00 98.50 770 LEU A C 1
ATOM 6189 O O . LEU A 1 770 ? -5.449 -13.426 13.073 1.00 98.50 770 LEU A O 1
ATOM 6193 N N . PRO A 1 771 ? -5.465 -13.547 15.313 1.00 97.88 771 PRO A N 1
ATOM 6194 C CA . PRO A 1 771 ? -6.649 -14.414 15.345 1.00 97.88 771 PRO A CA 1
ATOM 6195 C C . PRO A 1 771 ? -7.882 -13.775 14.693 1.00 97.88 771 PRO A C 1
ATOM 6197 O O . PRO A 1 771 ? -8.671 -14.456 14.040 1.00 97.88 771 PRO A O 1
ATOM 6200 N N . PHE A 1 772 ? -8.035 -12.459 14.852 1.00 98.44 772 PHE A N 1
ATOM 6201 C CA . PHE A 1 772 ? -9.109 -11.692 14.234 1.00 98.44 772 PHE A CA 1
ATOM 6202 C C . PHE A 1 772 ? -8.911 -11.577 12.718 1.00 98.44 772 PHE A C 1
ATOM 6204 O O . PHE A 1 772 ? -9.813 -11.939 11.967 1.00 98.44 772 PHE A O 1
ATOM 6211 N N . TRP A 1 773 ? -7.720 -11.175 12.260 1.00 98.19 773 TRP A N 1
ATOM 6212 C CA . TRP A 1 773 ? -7.380 -11.141 10.831 1.00 98.19 773 TRP A CA 1
ATOM 6213 C C . TRP A 1 773 ? -7.612 -12.490 10.153 1.00 98.19 773 TRP A C 1
ATOM 6215 O O . TRP A 1 773 ? -8.237 -12.561 9.097 1.00 98.19 773 TRP A O 1
ATOM 6225 N N . TYR A 1 774 ? -7.150 -13.563 10.788 1.00 97.56 774 TYR A N 1
ATOM 6226 C CA . TYR A 1 774 ? -7.267 -14.916 10.271 1.00 97.56 774 TYR A CA 1
ATOM 6227 C C . TYR A 1 774 ? -8.727 -15.370 10.161 1.00 97.56 774 TYR A C 1
ATOM 6229 O O . TYR A 1 774 ? -9.136 -15.923 9.140 1.00 97.56 774 TYR A O 1
ATOM 6237 N N . THR A 1 775 ? -9.543 -15.039 11.166 1.00 96.88 775 THR A N 1
ATOM 6238 C CA . THR A 1 775 ? -10.989 -15.292 11.133 1.00 96.88 775 THR A CA 1
ATOM 6239 C C . THR A 1 775 ? -11.670 -14.521 10.001 1.00 96.88 775 THR A C 1
ATOM 6241 O O . THR A 1 775 ? -12.456 -15.110 9.261 1.00 96.88 775 THR A O 1
ATOM 6244 N N . LEU A 1 776 ? -11.329 -13.243 9.793 1.00 95.88 776 LEU A N 1
ATOM 6245 C CA . LEU A 1 776 ? -11.895 -12.458 8.693 1.00 95.88 776 LEU A CA 1
ATOM 6246 C C . LEU A 1 776 ? -11.536 -13.026 7.317 1.00 95.88 776 LEU A C 1
ATOM 6248 O O . LEU A 1 776 ? -12.380 -13.018 6.426 1.00 95.88 776 LEU A O 1
ATOM 6252 N N . PHE A 1 777 ? -10.313 -13.525 7.128 1.00 94.62 777 PHE A N 1
ATOM 6253 C CA . PHE A 1 777 ? -9.912 -14.131 5.857 1.00 94.62 777 PHE A CA 1
ATOM 6254 C C . PHE A 1 777 ? -10.591 -15.479 5.595 1.00 94.62 777 PHE A C 1
ATOM 6256 O O . PHE A 1 777 ? -10.981 -15.746 4.459 1.00 94.62 777 PHE A O 1
ATOM 6263 N N . PHE A 1 778 ? -10.813 -16.291 6.631 1.00 92.81 778 PHE A N 1
ATOM 6264 C CA . PHE A 1 778 ? -11.647 -17.491 6.517 1.00 92.81 778 PHE A CA 1
ATOM 6265 C C . PHE A 1 778 ? -13.091 -17.147 6.125 1.00 92.81 778 PHE A C 1
ATOM 6267 O O . PHE A 1 778 ? -13.678 -17.758 5.232 1.00 92.81 778 PHE A O 1
ATOM 6274 N N . GLU A 1 779 ? -13.674 -16.126 6.753 1.00 90.75 779 GLU A N 1
ATOM 6275 C CA . GLU A 1 779 ? -15.021 -15.664 6.411 1.00 90.75 779 GLU A CA 1
ATOM 6276 C C . GLU A 1 779 ? -15.085 -15.043 5.008 1.00 90.75 779 GLU A C 1
ATOM 6278 O O . GLU A 1 779 ? -16.085 -15.221 4.305 1.00 90.75 779 GLU A O 1
ATOM 6283 N N . HIS A 1 780 ? -14.024 -14.356 4.577 1.00 88.31 780 HIS A N 1
ATOM 6284 C CA . HIS A 1 780 ? -13.886 -13.814 3.228 1.00 88.31 780 HIS A CA 1
ATOM 6285 C C . HIS A 1 780 ? -13.909 -14.920 2.169 1.00 88.31 780 HIS A C 1
ATOM 6287 O O . HIS A 1 780 ? -14.717 -14.830 1.250 1.00 88.31 780 HIS A O 1
ATOM 6293 N N . GLU A 1 781 ? -13.130 -15.997 2.324 1.00 84.31 781 GLU A N 1
ATOM 6294 C CA . GLU A 1 781 ? -13.155 -17.136 1.383 1.00 84.31 781 GLU A CA 1
ATOM 6295 C C . GLU A 1 781 ? -14.572 -17.720 1.246 1.00 84.31 781 GLU A C 1
ATOM 6297 O O . GLU A 1 781 ? -15.047 -18.015 0.147 1.00 84.31 781 GLU A O 1
ATOM 6302 N N . ARG A 1 782 ? -15.292 -17.852 2.365 1.00 82.50 782 ARG A N 1
ATOM 6303 C CA . ARG A 1 782 ? -16.619 -18.483 2.387 1.00 82.50 782 ARG A CA 1
ATOM 6304 C C . ARG A 1 782 ? -17.749 -17.599 1.881 1.00 82.50 782 ARG A C 1
ATOM 6306 O O . ARG A 1 782 ? -18.766 -18.120 1.433 1.00 82.50 782 ARG A O 1
ATOM 6313 N N . THR A 1 783 ? -17.635 -16.285 2.050 1.00 82.25 783 THR A N 1
ATOM 6314 C CA . THR A 1 783 ? -18.755 -15.356 1.820 1.00 82.25 783 THR A CA 1
ATOM 6315 C C . THR A 1 783 ? -18.488 -14.317 0.739 1.00 82.25 783 THR A C 1
ATOM 6317 O O . THR A 1 783 ? -19.416 -13.607 0.357 1.00 82.25 783 THR A O 1
ATOM 6320 N N . GLY A 1 784 ? -17.238 -14.167 0.298 1.00 77.50 784 GLY A N 1
ATOM 6321 C CA . GLY A 1 784 ? -16.781 -13.091 -0.580 1.00 77.50 784 GLY A CA 1
ATOM 6322 C C . GLY A 1 784 ? -16.789 -11.703 0.055 1.00 77.50 784 GLY A C 1
ATOM 6323 O O . GLY A 1 784 ? -16.422 -10.729 -0.595 1.00 77.50 784 GLY A O 1
ATOM 6324 N N . ARG A 1 785 ? -17.198 -11.568 1.323 1.00 82.31 785 ARG A N 1
ATOM 6325 C CA . ARG A 1 785 ? -17.263 -10.262 1.988 1.00 82.31 785 ARG A CA 1
ATOM 6326 C C . ARG A 1 785 ? -15.859 -9.706 2.185 1.00 82.31 785 ARG A C 1
ATOM 6328 O O . ARG A 1 785 ? -15.025 -10.437 2.718 1.00 82.31 785 ARG A O 1
ATOM 6335 N N . PRO A 1 786 ? -15.592 -8.436 1.846 1.00 89.44 786 PRO A N 1
ATOM 6336 C CA . PRO A 1 786 ? -14.245 -7.907 1.970 1.00 89.44 786 PRO A CA 1
ATOM 6337 C C . PRO A 1 786 ? -13.741 -7.899 3.417 1.00 89.44 786 PRO A C 1
ATOM 6339 O O . PRO A 1 786 ? -14.532 -7.727 4.351 1.00 89.44 786 PRO A O 1
ATOM 6342 N N . VAL A 1 787 ? -12.437 -8.092 3.617 1.00 93.00 787 VAL A N 1
ATOM 6343 C CA . VAL A 1 787 ? -11.814 -8.048 4.956 1.00 93.00 787 VAL A CA 1
ATOM 6344 C C . VAL A 1 787 ? -11.755 -6.606 5.461 1.00 93.00 787 VAL A C 1
ATOM 6346 O O . VAL A 1 787 ? -12.270 -6.294 6.536 1.00 93.00 787 VAL A O 1
ATOM 6349 N N . MET A 1 788 ? -11.170 -5.729 4.646 1.00 95.25 788 MET A N 1
ATOM 6350 C CA . MET A 1 788 ? -11.196 -4.278 4.801 1.00 95.25 788 MET A CA 1
ATOM 6351 C C . MET A 1 788 ? -12.412 -3.731 4.054 1.00 95.25 788 MET A C 1
ATOM 6353 O O . MET A 1 788 ? -12.662 -4.138 2.923 1.00 95.25 788 MET A O 1
ATOM 6357 N N . ARG A 1 789 ? -13.199 -2.843 4.668 1.00 94.56 789 ARG A N 1
ATOM 6358 C CA . ARG A 1 789 ? -14.473 -2.395 4.092 1.00 94.56 789 ARG A CA 1
ATOM 6359 C C . ARG A 1 789 ? -14.649 -0.879 4.167 1.00 94.56 789 ARG A C 1
ATOM 6361 O O . ARG A 1 789 ? -14.410 -0.301 5.229 1.00 94.56 789 ARG A O 1
ATOM 6368 N N . PRO A 1 790 ? -15.161 -0.232 3.105 1.00 93.75 790 PRO A N 1
ATOM 6369 C CA . PRO A 1 790 ? -15.697 1.117 3.224 1.00 93.75 790 PRO A CA 1
ATOM 6370 C C . PRO A 1 790 ? -16.883 1.130 4.193 1.00 93.75 790 PRO A C 1
ATOM 6372 O O . PRO A 1 790 ? -17.659 0.170 4.239 1.00 93.75 790 PRO A O 1
ATOM 6375 N N . LEU A 1 791 ? -17.081 2.228 4.921 1.00 93.75 791 LEU A N 1
ATOM 6376 C CA . LEU A 1 791 ? -18.165 2.349 5.906 1.00 93.75 791 LEU A CA 1
ATOM 6377 C C . LEU A 1 791 ? -19.553 2.097 5.290 1.00 93.75 791 LEU A C 1
ATOM 6379 O O . LEU A 1 791 ? -20.389 1.445 5.914 1.00 93.75 791 LEU A O 1
ATOM 6383 N N . LEU A 1 792 ? -19.771 2.525 4.038 1.00 89.06 792 LEU A N 1
ATOM 6384 C CA . LEU A 1 792 ? -21.040 2.345 3.316 1.00 89.06 792 LEU A CA 1
ATOM 6385 C C . LEU A 1 792 ? -21.493 0.880 3.219 1.00 89.06 792 LEU A C 1
ATOM 6387 O O . LEU A 1 792 ? -22.686 0.612 3.108 1.00 89.06 792 LEU A O 1
ATOM 6391 N N . THR A 1 793 ? -20.556 -0.073 3.268 1.00 85.56 793 THR A N 1
ATOM 6392 C CA . THR A 1 793 ? -20.880 -1.505 3.181 1.00 85.56 793 THR A CA 1
ATOM 6393 C C . THR A 1 793 ? -21.690 -1.989 4.380 1.00 85.56 793 THR A C 1
ATOM 6395 O O . THR A 1 793 ? -22.492 -2.912 4.248 1.00 85.56 793 THR A O 1
ATOM 6398 N N . HIS A 1 794 ? -21.498 -1.354 5.540 1.00 87.94 794 HIS A N 1
ATOM 6399 C CA . HIS A 1 794 ? -22.195 -1.677 6.782 1.00 87.94 794 HIS A CA 1
ATOM 6400 C C . HIS A 1 794 ? -23.266 -0.640 7.138 1.00 87.94 794 HIS A C 1
ATOM 6402 O O . HIS A 1 794 ? -24.267 -0.982 7.762 1.00 87.94 794 HIS A O 1
ATOM 6408 N N . TYR A 1 795 ? -23.099 0.603 6.678 1.00 90.31 795 TYR A N 1
ATOM 6409 C CA . TYR A 1 795 ? -24.006 1.726 6.931 1.00 90.31 795 TYR A CA 1
ATOM 6410 C C . TYR A 1 795 ? -24.596 2.303 5.629 1.00 90.31 795 TYR A C 1
ATOM 6412 O O . TYR A 1 795 ? -24.423 3.482 5.333 1.00 90.31 795 TYR A O 1
ATOM 6420 N N . PRO A 1 796 ? -25.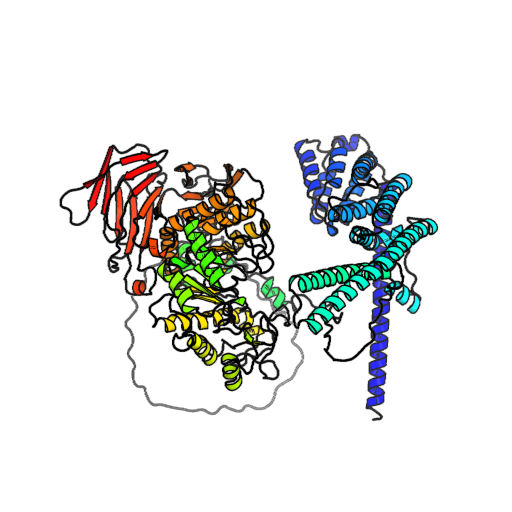331 1.513 4.823 1.00 87.75 796 PRO A N 1
ATOM 6421 C CA . PRO A 1 796 ? -25.781 1.946 3.496 1.00 87.75 796 PRO A CA 1
ATOM 6422 C C . PRO A 1 796 ? -26.818 3.078 3.529 1.00 87.75 796 PRO A C 1
ATOM 6424 O O . PRO A 1 796 ? -27.030 3.747 2.519 1.00 87.75 796 PRO A O 1
ATOM 6427 N N . LEU A 1 797 ? -27.486 3.295 4.667 1.00 88.38 797 LEU A N 1
ATOM 6428 C CA . LEU A 1 797 ? -28.472 4.367 4.845 1.00 88.38 797 LEU A CA 1
ATOM 6429 C C . LEU A 1 797 ? -27.837 5.716 5.207 1.00 88.38 797 LEU A C 1
ATOM 6431 O O . LEU A 1 797 ? -28.515 6.745 5.146 1.00 88.38 797 LEU A O 1
ATOM 6435 N N . ASP A 1 798 ? -26.555 5.723 5.565 1.00 90.19 798 ASP A N 1
ATOM 6436 C CA . ASP A 1 798 ? -25.824 6.924 5.934 1.00 90.19 798 ASP A CA 1
ATOM 6437 C C . ASP A 1 798 ? -25.070 7.486 4.727 1.00 90.19 798 ASP A C 1
ATOM 6439 O O . ASP A 1 798 ? -24.029 6.990 4.311 1.00 90.19 798 ASP A O 1
ATOM 6443 N N . LYS A 1 799 ? -25.619 8.539 4.122 1.00 91.00 799 LYS A N 1
ATOM 6444 C CA . LYS A 1 799 ? -25.065 9.109 2.885 1.00 91.00 799 LYS A CA 1
ATOM 6445 C C . LYS A 1 799 ? -23.695 9.749 3.077 1.00 91.00 799 LYS A C 1
ATOM 6447 O O . LYS A 1 799 ? -22.951 9.861 2.106 1.00 91.00 799 LYS A O 1
ATOM 6452 N N . GLU A 1 800 ? -23.357 10.166 4.296 1.00 91.31 800 GLU A N 1
ATOM 6453 C CA . GLU A 1 800 ? -22.040 10.742 4.579 1.00 91.31 800 GLU A CA 1
ATOM 6454 C C . GLU A 1 800 ? -20.937 9.696 4.381 1.00 91.31 800 GLU A C 1
ATOM 6456 O O . GLU A 1 800 ? -19.853 10.030 3.910 1.00 91.31 800 GLU A O 1
ATOM 6461 N N . THR A 1 801 ? -21.219 8.411 4.631 1.00 92.12 801 THR A N 1
ATOM 6462 C CA . THR A 1 801 ? -20.212 7.346 4.520 1.00 92.12 801 THR A CA 1
ATOM 6463 C C . THR A 1 801 ? -19.823 7.011 3.083 1.00 92.12 801 THR A C 1
ATOM 6465 O O . THR A 1 801 ? -18.902 6.225 2.878 1.00 92.12 801 THR A O 1
ATOM 6468 N N . TYR A 1 802 ? -20.519 7.547 2.076 1.00 91.94 802 TYR A N 1
ATOM 6469 C CA . TYR A 1 802 ? -20.303 7.177 0.672 1.00 91.94 802 TYR A CA 1
ATOM 6470 C C . TYR A 1 802 ? -18.992 7.749 0.129 1.00 91.94 802 TYR A C 1
ATOM 6472 O O . TYR A 1 802 ? -18.359 7.134 -0.722 1.00 91.94 802 TYR A O 1
ATOM 6480 N N . ALA A 1 803 ? -18.592 8.922 0.624 1.00 91.94 803 ALA A N 1
ATOM 6481 C CA . ALA A 1 803 ? -17.385 9.625 0.195 1.00 91.94 803 ALA A CA 1
ATOM 6482 C C . ALA A 1 803 ? -16.205 9.449 1.167 1.00 91.94 803 ALA A C 1
ATOM 6484 O O . ALA A 1 803 ? -15.142 10.032 0.954 1.00 91.94 803 ALA A O 1
ATOM 6485 N N . ILE A 1 804 ? -16.386 8.695 2.256 1.00 94.94 804 ILE A N 1
ATOM 6486 C CA . ILE A 1 804 ? -15.338 8.480 3.254 1.00 94.94 804 ILE A CA 1
ATOM 6487 C C . ILE A 1 804 ? -14.399 7.377 2.767 1.00 94.94 804 ILE A C 1
ATOM 6489 O O . ILE A 1 804 ? -14.774 6.209 2.693 1.00 94.94 804 ILE A O 1
ATOM 6493 N N . ASP A 1 805 ? -13.165 7.770 2.460 1.00 94.50 805 ASP A N 1
ATOM 6494 C CA . ASP A 1 805 ? -12.123 6.911 1.885 1.00 94.50 805 ASP A CA 1
ATOM 6495 C C . ASP A 1 805 ? -10.812 6.919 2.696 1.00 94.50 805 ASP A C 1
ATOM 6497 O O . ASP A 1 805 ? -9.773 6.430 2.258 1.00 94.50 805 ASP A O 1
ATOM 6501 N N . TYR A 1 806 ? -10.850 7.496 3.895 1.00 95.00 806 TYR A N 1
ATOM 6502 C CA . TYR A 1 806 ? -9.684 7.739 4.748 1.00 95.00 806 TYR A CA 1
ATOM 6503 C C . TYR A 1 806 ? -9.781 7.055 6.124 1.00 95.00 806 TYR A C 1
ATOM 6505 O O . TYR A 1 806 ? -8.856 7.128 6.937 1.00 95.00 806 TYR A O 1
ATOM 6513 N N . GLU A 1 807 ? -10.915 6.419 6.394 1.00 97.00 807 GLU A N 1
ATOM 6514 C CA . GLU A 1 807 ? -11.173 5.484 7.486 1.00 97.00 807 GLU A CA 1
ATOM 6515 C C . GLU A 1 807 ? -11.979 4.319 6.932 1.00 97.00 807 GLU A C 1
ATOM 6517 O O . GLU A 1 807 ? -12.628 4.425 5.890 1.00 97.00 807 GLU A O 1
ATOM 6522 N N . PHE A 1 808 ? -11.889 3.189 7.613 1.00 98.38 808 PHE A N 1
ATOM 6523 C CA . PHE A 1 808 ? -12.414 1.932 7.116 1.00 98.38 808 PHE A CA 1
ATOM 6524 C C . PHE A 1 808 ? -12.801 1.015 8.262 1.00 98.38 808 PHE A C 1
ATOM 6526 O O . PHE A 1 808 ? -12.363 1.186 9.402 1.00 98.38 808 PHE A O 1
ATOM 6533 N N . LEU A 1 809 ? -13.611 0.015 7.937 1.00 98.56 809 LEU A N 1
ATOM 6534 C CA . LEU A 1 809 ? -13.918 -1.080 8.837 1.00 98.56 809 LEU A CA 1
ATOM 6535 C C . LEU A 1 809 ? -12.992 -2.265 8.564 1.00 98.56 809 LEU A C 1
ATOM 6537 O O . LEU A 1 809 ? -12.650 -2.547 7.414 1.00 98.56 809 LEU A O 1
ATOM 6541 N N . LEU A 1 810 ? -12.634 -2.994 9.616 1.00 98.44 810 LEU A N 1
ATOM 6542 C CA . LEU A 1 810 ? -12.151 -4.368 9.508 1.00 98.44 810 LEU A CA 1
ATOM 6543 C C . LEU A 1 810 ? -13.268 -5.290 9.978 1.00 98.44 810 LEU A C 1
ATOM 6545 O O . LEU A 1 810 ? -13.702 -5.227 11.135 1.00 98.44 810 LEU A O 1
ATOM 6549 N N . GLY A 1 811 ? -13.772 -6.109 9.056 1.00 95.19 811 GLY A N 1
ATOM 6550 C CA . GLY A 1 811 ? -15.015 -6.835 9.271 1.00 95.19 811 GLY A CA 1
ATOM 6551 C C . GLY A 1 811 ? -16.167 -5.878 9.589 1.00 95.19 811 GLY A C 1
ATOM 6552 O O . GLY A 1 811 ? -16.333 -4.840 8.953 1.00 95.19 811 GLY A O 1
ATOM 6553 N N . ASP A 1 812 ? -16.980 -6.234 10.575 1.00 94.12 812 ASP A N 1
ATOM 6554 C CA . ASP A 1 812 ? -17.967 -5.356 11.211 1.00 94.12 812 ASP A CA 1
ATOM 6555 C C . ASP A 1 812 ? -17.597 -5.063 12.678 1.00 94.12 812 ASP A C 1
ATOM 6557 O O . ASP A 1 812 ? -18.473 -4.793 13.499 1.00 94.12 812 ASP A O 1
ATOM 6561 N N . VAL A 1 813 ? -16.307 -5.161 13.023 1.00 98.31 813 VAL A N 1
ATOM 6562 C CA . VAL A 1 813 ? -15.834 -5.165 14.417 1.00 98.31 813 VAL A CA 1
ATOM 6563 C C . VAL A 1 813 ? -15.019 -3.926 14.756 1.00 98.31 813 VAL A C 1
ATOM 6565 O O . VAL A 1 813 ? -15.275 -3.303 15.785 1.00 98.31 813 VAL A O 1
ATOM 6568 N N . LEU A 1 814 ? -14.053 -3.553 13.914 1.00 98.75 814 LEU A N 1
ATOM 6569 C CA . LEU A 1 814 ? -13.186 -2.399 14.158 1.00 98.75 814 LEU A CA 1
ATOM 6570 C C . LEU A 1 814 ? -13.441 -1.294 13.140 1.00 98.75 814 LEU A C 1
ATOM 6572 O O . LEU A 1 814 ? -13.534 -1.581 11.953 1.00 98.75 814 LEU A O 1
ATOM 6576 N N . LEU A 1 815 ? -13.459 -0.045 13.600 1.00 98.81 815 LEU A N 1
ATOM 6577 C CA . LEU A 1 815 ? -13.297 1.158 12.786 1.00 98.81 815 LEU A CA 1
ATOM 6578 C C . LEU A 1 815 ? -11.878 1.685 12.978 1.00 98.81 815 LEU A C 1
ATOM 6580 O O . LEU A 1 815 ? -11.423 1.858 14.108 1.00 98.81 815 LEU A O 1
ATOM 6584 N N . VAL A 1 816 ? -11.182 1.938 11.875 1.00 98.81 816 VAL A N 1
ATOM 6585 C CA . VAL A 1 816 ? -9.785 2.372 11.854 1.00 98.81 816 VAL A CA 1
ATOM 6586 C C . VAL A 1 816 ? -9.691 3.708 11.124 1.00 98.81 816 VAL A C 1
ATOM 6588 O O . VAL A 1 816 ? -10.044 3.807 9.949 1.00 98.81 816 VAL A O 1
ATOM 6591 N N . ARG A 1 817 ? -9.160 4.730 11.805 1.00 98.25 817 ARG A N 1
ATOM 6592 C CA . ARG A 1 817 ? -8.838 6.048 11.238 1.00 98.25 817 ARG A CA 1
ATOM 6593 C C . ARG A 1 817 ? -7.347 6.326 11.453 1.00 98.25 817 ARG A C 1
ATOM 6595 O O . ARG A 1 817 ? -6.982 6.951 12.450 1.00 98.25 817 ARG A O 1
ATOM 6602 N N . PRO A 1 818 ? -6.453 5.876 10.555 1.00 98.00 818 PRO A N 1
ATOM 6603 C CA . PRO A 1 818 ? -5.031 6.161 10.700 1.00 98.00 818 PRO A CA 1
ATOM 6604 C C . PRO A 1 818 ? -4.764 7.672 10.620 1.00 98.00 818 PRO A C 1
ATOM 6606 O O . PRO A 1 818 ? -5.525 8.426 10.008 1.00 98.00 818 PRO A O 1
ATOM 6609 N N . VAL A 1 819 ? -3.658 8.129 11.212 1.00 98.44 819 VAL A N 1
ATOM 6610 C CA . VAL A 1 819 ? -3.207 9.520 11.072 1.00 98.44 819 VAL A CA 1
ATOM 6611 C C . VAL A 1 819 ? -2.459 9.660 9.751 1.00 98.44 819 VAL A C 1
ATOM 6613 O O . VAL A 1 819 ? -1.358 9.141 9.599 1.00 98.44 819 VAL A O 1
ATOM 6616 N N . LEU A 1 820 ? -3.066 10.362 8.795 1.00 97.50 820 LEU A N 1
ATOM 6617 C CA . LEU A 1 820 ? -2.573 10.434 7.415 1.00 97.50 820 LEU A CA 1
ATOM 6618 C C . LEU A 1 820 ? -2.011 11.816 7.033 1.00 97.50 820 LEU A C 1
ATOM 6620 O O . LEU A 1 820 ? -1.795 12.091 5.855 1.00 97.50 820 LEU A O 1
ATOM 6624 N N . GLN A 1 821 ? -1.824 12.722 7.993 1.00 96.81 821 GLN A N 1
ATOM 6625 C CA . GLN A 1 821 ? -1.352 14.090 7.757 1.00 96.81 821 GLN A CA 1
ATOM 6626 C C . GLN A 1 821 ? -0.167 14.419 8.662 1.00 96.81 821 GLN A C 1
ATOM 6628 O O . GLN A 1 821 ? -0.135 13.999 9.818 1.00 96.81 821 GLN A O 1
ATOM 6633 N N . GLN A 1 822 ? 0.761 15.220 8.143 1.00 97.19 822 GLN A N 1
ATOM 6634 C CA . GLN A 1 822 ? 1.959 15.634 8.866 1.00 97.19 822 GLN A CA 1
ATOM 6635 C C . GLN A 1 822 ? 1.653 16.637 9.983 1.00 97.19 822 GLN A C 1
ATOM 6637 O O . GLN A 1 822 ? 0.889 17.585 9.781 1.00 97.19 822 GLN A O 1
ATOM 6642 N N . GLY A 1 823 ? 2.303 16.473 11.135 1.00 96.75 823 GLY A N 1
ATOM 6643 C CA . GLY A 1 823 ? 2.331 17.445 12.224 1.00 96.75 823 GLY A CA 1
ATOM 6644 C C . GLY A 1 823 ? 0.994 17.654 12.936 1.00 96.75 823 GLY A C 1
ATOM 6645 O O . GLY A 1 823 ? 0.807 18.679 13.598 1.00 96.75 823 GLY A O 1
ATOM 6646 N N . VAL A 1 824 ? 0.039 16.730 12.794 1.00 96.62 824 VAL A N 1
ATOM 6647 C CA . VAL A 1 824 ? -1.289 16.865 13.405 1.00 96.62 824 VAL A CA 1
ATOM 6648 C C . VAL A 1 824 ? -1.319 16.300 14.824 1.00 96.62 824 VAL A C 1
ATOM 6650 O O . VAL A 1 824 ? -0.818 15.215 15.105 1.00 96.62 824 VAL A O 1
ATOM 6653 N N . SER A 1 825 ? -1.963 17.035 15.730 1.00 96.50 825 SER A N 1
ATOM 6654 C CA . SER A 1 825 ? -2.220 16.617 17.119 1.00 96.50 825 SER A CA 1
ATOM 6655 C C . SER A 1 825 ? -3.669 16.193 17.363 1.00 96.50 825 SER A C 1
ATOM 6657 O O . SER A 1 825 ? -4.058 15.875 18.487 1.00 96.50 825 SER A O 1
ATOM 6659 N N . LYS A 1 826 ? -4.495 16.224 16.315 1.00 97.62 826 LYS A N 1
ATOM 6660 C CA . LYS A 1 826 ? -5.897 15.812 16.330 1.00 97.62 826 LYS A CA 1
ATOM 6661 C C . LYS A 1 826 ? -6.341 15.380 14.938 1.00 97.62 826 LYS A C 1
ATOM 6663 O O . LYS A 1 826 ? -5.854 15.932 13.952 1.00 97.62 826 LYS A O 1
ATOM 6668 N N . VAL A 1 827 ? -7.285 14.452 14.876 1.00 97.50 827 VAL A N 1
ATOM 6669 C CA . VAL A 1 827 ? -7.952 14.027 13.640 1.00 97.50 827 VAL A CA 1
ATOM 6670 C C . VAL A 1 827 ? -9.456 13.972 13.858 1.00 97.50 827 VAL A C 1
ATOM 6672 O O . VAL A 1 827 ? -9.907 13.709 14.970 1.00 97.50 827 VAL A O 1
ATOM 6675 N N . ASP A 1 828 ? -10.226 14.212 12.805 1.00 97.31 828 ASP A N 1
ATOM 6676 C CA . ASP A 1 828 ? -11.667 13.983 12.834 1.00 97.31 828 ASP A CA 1
ATOM 6677 C C . ASP A 1 828 ? -11.946 12.526 12.435 1.00 97.31 828 ASP A C 1
ATOM 6679 O O . ASP A 1 828 ? -11.447 12.047 11.407 1.00 97.31 828 ASP A O 1
ATOM 6683 N N . VAL A 1 829 ? -12.706 11.836 13.286 1.00 98.00 829 VAL A N 1
ATOM 6684 C CA . VAL A 1 829 ? -13.207 10.471 13.079 1.00 98.00 829 VAL A CA 1
ATOM 6685 C C . VAL A 1 829 ? -14.708 10.563 12.851 1.00 98.00 829 VAL A C 1
ATOM 6687 O O . VAL A 1 829 ? -15.385 11.281 13.594 1.00 98.00 829 VAL A O 1
ATOM 6690 N N . TYR A 1 830 ? -15.237 9.863 11.852 1.00 97.38 830 TYR A N 1
ATOM 6691 C CA . TYR A 1 830 ? -16.677 9.802 11.631 1.00 97.38 830 TYR A CA 1
ATOM 6692 C C . TYR A 1 830 ? -17.259 8.512 12.218 1.00 97.38 830 TYR A C 1
ATOM 6694 O O . TYR A 1 830 ? -16.892 7.403 11.849 1.00 97.38 830 TYR A O 1
ATOM 6702 N N . PHE A 1 831 ? -18.193 8.650 13.156 1.00 96.62 831 PHE A N 1
ATOM 6703 C CA . PHE A 1 831 ? -18.908 7.524 13.752 1.00 96.62 831 PHE A CA 1
ATOM 6704 C C . PHE A 1 831 ? -20.265 7.350 13.052 1.00 96.62 831 PHE A C 1
ATOM 6706 O O . PHE A 1 831 ? -21.121 8.227 13.193 1.00 96.62 831 PHE A O 1
ATOM 6713 N N . PRO A 1 832 ? -20.492 6.260 12.296 1.00 93.56 832 PRO A N 1
ATOM 6714 C CA . PRO A 1 832 ? -21.643 6.171 11.394 1.00 93.56 832 PRO A CA 1
ATOM 6715 C C . PRO A 1 832 ? -23.012 6.121 12.075 1.00 93.56 832 PRO A C 1
ATOM 6717 O O . PRO A 1 832 ? -23.171 5.586 13.177 1.00 93.56 832 PRO A O 1
ATOM 6720 N N . SER A 1 833 ? -24.028 6.634 11.378 1.00 88.38 833 SER A N 1
ATOM 6721 C CA . SER A 1 833 ? -25.437 6.497 11.743 1.00 88.38 833 SER A CA 1
ATOM 6722 C C . SER A 1 833 ? -26.048 5.220 11.154 1.00 88.38 833 SER A C 1
ATOM 6724 O O . SER A 1 833 ? -25.772 4.832 10.025 1.00 88.38 833 SER A O 1
ATOM 6726 N N . VAL A 1 834 ? -26.938 4.572 11.906 1.00 82.44 834 VAL A N 1
ATOM 6727 C CA . VAL A 1 834 ? -27.636 3.346 11.485 1.00 82.44 834 VAL A CA 1
ATOM 6728 C C . VAL A 1 834 ? -28.894 3.658 10.658 1.00 82.44 834 VAL A C 1
ATOM 6730 O O . VAL A 1 834 ? -29.228 2.915 9.739 1.00 82.44 834 VAL A O 1
ATOM 6733 N N . ASP A 1 835 ? -29.596 4.759 10.946 1.00 75.31 835 ASP A N 1
ATOM 6734 C CA . ASP A 1 835 ? -30.910 5.092 10.366 1.00 75.31 835 ASP A CA 1
ATOM 6735 C C . ASP A 1 835 ? -30.951 6.440 9.616 1.00 75.31 835 ASP A C 1
ATOM 6737 O O . ASP A 1 835 ? -32.026 6.930 9.253 1.00 75.31 835 ASP A O 1
ATOM 6741 N N . GLY A 1 836 ? -29.790 7.074 9.415 1.00 61.91 836 GLY A N 1
ATOM 6742 C CA . GLY A 1 836 ? -29.670 8.409 8.820 1.00 61.91 836 GLY A CA 1
ATOM 6743 C C . GLY A 1 836 ? -30.276 9.535 9.676 1.00 61.91 836 GLY A C 1
ATOM 6744 O O . GLY A 1 836 ? -30.368 10.676 9.217 1.00 61.91 836 GLY A O 1
ATOM 6745 N N . LYS A 1 837 ? -30.712 9.246 10.915 1.00 54.44 837 LYS A N 1
ATOM 6746 C CA . LYS A 1 837 ? -31.404 10.172 11.831 1.00 54.44 837 LYS A CA 1
ATOM 6747 C C . LYS A 1 837 ? -30.723 10.261 13.203 1.00 54.44 837 LYS A C 1
ATOM 6749 O O . LYS A 1 837 ? -31.383 10.446 14.226 1.00 54.44 837 LYS A O 1
ATOM 6754 N N . LYS A 1 838 ? -29.384 10.267 13.203 1.00 64.12 838 LYS A N 1
ATOM 6755 C CA . LYS A 1 838 ? -28.499 10.547 14.355 1.00 64.12 838 LYS A CA 1
ATOM 6756 C C . LYS A 1 838 ? -28.469 9.477 15.451 1.00 64.12 838 LYS A C 1
ATOM 6758 O O . LYS A 1 838 ? -27.913 9.740 16.516 1.00 64.12 838 LYS A O 1
ATOM 6763 N N . GLN A 1 839 ? -29.010 8.282 15.221 1.00 80.88 839 GLN A N 1
ATOM 6764 C CA . GLN A 1 839 ? -28.657 7.129 16.047 1.00 80.88 839 GLN A CA 1
ATOM 6765 C C . GLN A 1 839 ? -27.487 6.402 15.386 1.00 80.88 839 GLN A C 1
ATOM 6767 O O . GLN A 1 839 ? -27.576 6.025 14.220 1.00 80.88 839 GLN A O 1
ATOM 6772 N N . GLY A 1 840 ? -26.378 6.261 16.107 1.00 86.06 840 GLY A N 1
ATOM 6773 C CA . GLY A 1 840 ? -25.215 5.467 15.703 1.00 86.06 840 GLY A CA 1
ATOM 6774 C C . GLY A 1 840 ? -25.036 4.250 16.603 1.00 86.06 840 GLY A C 1
ATOM 6775 O O . GLY A 1 840 ? -25.677 4.158 17.659 1.00 86.06 840 GLY A O 1
ATOM 6776 N N . ASP A 1 841 ? -24.163 3.334 16.198 1.00 94.06 841 ASP A N 1
ATOM 6777 C CA . ASP A 1 841 ? -23.675 2.272 17.080 1.00 94.06 841 ASP A CA 1
ATOM 6778 C C . ASP A 1 841 ? -22.907 2.866 18.275 1.00 94.06 841 ASP A C 1
ATOM 6780 O O . ASP A 1 841 ? -22.450 4.011 18.244 1.00 94.06 841 ASP A O 1
ATOM 6784 N N . LEU A 1 842 ? -22.774 2.089 19.353 1.00 95.56 842 LEU A N 1
ATOM 6785 C CA . LEU A 1 842 ? -21.780 2.404 20.379 1.00 95.56 842 LEU A CA 1
ATOM 6786 C C . LEU A 1 842 ? -20.395 2.053 19.848 1.00 95.56 842 LEU A C 1
ATOM 6788 O O . LEU A 1 842 ? -20.228 1.029 19.194 1.00 95.56 842 LEU A O 1
ATOM 6792 N N . TRP A 1 843 ? -19.402 2.863 20.185 1.00 97.88 843 TRP A N 1
ATOM 6793 C CA . TRP A 1 843 ? -18.006 2.588 19.864 1.00 97.88 843 TRP A CA 1
ATOM 6794 C C . TRP A 1 843 ? -17.159 2.672 21.129 1.00 97.88 843 TRP A C 1
ATOM 6796 O O . TRP A 1 843 ? -17.457 3.451 22.032 1.00 97.88 843 TRP A O 1
ATOM 6806 N N . TYR A 1 844 ? -16.112 1.863 21.209 1.00 98.38 844 TYR A N 1
ATOM 6807 C CA . TYR A 1 844 ? -15.178 1.843 22.329 1.00 98.38 844 TYR A CA 1
ATOM 6808 C C . TYR A 1 844 ? -13.775 2.024 21.787 1.00 98.38 844 TYR A C 1
ATOM 6810 O O . TYR A 1 844 ? -13.352 1.288 20.899 1.00 98.38 844 TYR A O 1
ATOM 6818 N N . ASP A 1 845 ? -13.050 3.000 22.313 1.00 97.81 845 ASP A N 1
ATOM 6819 C CA . ASP A 1 845 ? -11.633 3.142 22.006 1.00 97.81 845 ASP A CA 1
ATOM 6820 C C . ASP A 1 845 ? -10.871 1.896 22.483 1.00 97.81 845 ASP A C 1
ATOM 6822 O O . ASP A 1 845 ? -11.035 1.457 23.623 1.00 97.81 845 ASP A O 1
ATOM 6826 N N . VAL A 1 846 ? -10.075 1.284 21.604 1.00 97.31 846 VAL A N 1
ATOM 6827 C CA . VAL A 1 846 ? -9.420 0.002 21.915 1.00 97.31 846 VAL A CA 1
ATOM 6828 C C . VAL A 1 846 ? -8.284 0.123 22.932 1.00 97.31 846 VAL A C 1
ATOM 6830 O O . VAL A 1 846 ? -7.842 -0.899 23.457 1.00 97.31 846 VAL A O 1
ATOM 6833 N N . ASP A 1 847 ? -7.785 1.335 23.193 1.00 94.94 847 ASP A N 1
ATOM 6834 C CA . ASP A 1 847 ? -6.681 1.552 24.130 1.00 94.94 847 ASP A CA 1
ATOM 6835 C C . ASP A 1 847 ? -7.165 1.689 25.581 1.00 94.94 847 ASP A C 1
ATOM 6837 O O . ASP A 1 847 ? -6.512 1.187 26.496 1.00 94.94 847 ASP A O 1
ATOM 6841 N N . ASP A 1 848 ? -8.291 2.373 25.806 1.00 94.06 848 ASP A N 1
ATOM 6842 C CA . ASP A 1 848 ? -8.770 2.732 27.150 1.00 94.06 848 ASP A CA 1
ATOM 6843 C C . ASP A 1 848 ? -10.236 2.355 27.435 1.00 94.06 848 ASP A C 1
ATOM 6845 O O . ASP A 1 848 ? -10.714 2.557 28.554 1.00 94.06 848 ASP A O 1
ATOM 6849 N N . PHE A 1 849 ? -10.936 1.767 26.461 1.00 96.19 849 PHE A N 1
ATOM 6850 C CA . PHE A 1 849 ? -12.360 1.418 26.513 1.00 96.19 849 PHE A CA 1
ATOM 6851 C C . PHE A 1 849 ? -13.298 2.607 26.737 1.00 96.19 849 PHE A C 1
ATOM 6853 O O . PHE A 1 849 ? -14.454 2.419 27.134 1.00 96.19 849 PHE A O 1
ATOM 6860 N N . ARG A 1 850 ? -12.851 3.838 26.455 1.00 94.50 850 ARG A N 1
ATOM 6861 C CA . ARG A 1 850 ? -13.721 5.013 26.501 1.00 94.50 850 ARG A CA 1
ATOM 6862 C C . ARG A 1 850 ? -14.878 4.826 25.523 1.00 94.50 850 ARG A C 1
ATOM 6864 O O . ARG A 1 850 ? -14.678 4.647 24.321 1.00 94.50 850 ARG A O 1
ATOM 6871 N N . LYS A 1 851 ? -16.098 4.906 26.056 1.00 95.44 851 LYS A N 1
ATOM 6872 C CA . LYS A 1 851 ? -17.345 4.802 25.292 1.00 95.44 851 LYS A CA 1
ATOM 6873 C C . LYS A 1 851 ? -17.583 6.072 24.471 1.00 95.44 851 LYS A C 1
ATOM 6875 O O . LYS A 1 851 ? -17.549 7.182 25.000 1.00 95.44 851 LYS A O 1
ATOM 6880 N N . ILE A 1 852 ? -17.891 5.888 23.196 1.00 95.31 852 ILE A N 1
ATOM 6881 C CA . ILE A 1 852 ? -18.231 6.916 22.217 1.00 95.31 852 ILE A CA 1
ATOM 6882 C C . ILE A 1 852 ? -19.679 6.680 21.793 1.00 95.31 852 ILE A C 1
ATOM 6884 O O . ILE A 1 852 ? -20.067 5.583 21.390 1.00 95.31 852 ILE A O 1
ATOM 6888 N N . THR A 1 853 ? -20.491 7.721 21.956 1.00 93.19 853 THR A N 1
ATOM 6889 C CA . THR A 1 853 ? -21.941 7.705 21.688 1.00 93.19 853 THR A CA 1
ATOM 6890 C C . THR A 1 853 ? -22.333 8.644 20.548 1.00 93.19 853 THR A C 1
ATOM 6892 O O . THR A 1 853 ? -23.501 8.698 20.162 1.00 93.19 853 THR A O 1
ATOM 6895 N N . THR A 1 854 ? -21.362 9.396 20.027 1.00 91.38 854 THR A N 1
ATOM 6896 C CA . THR A 1 854 ?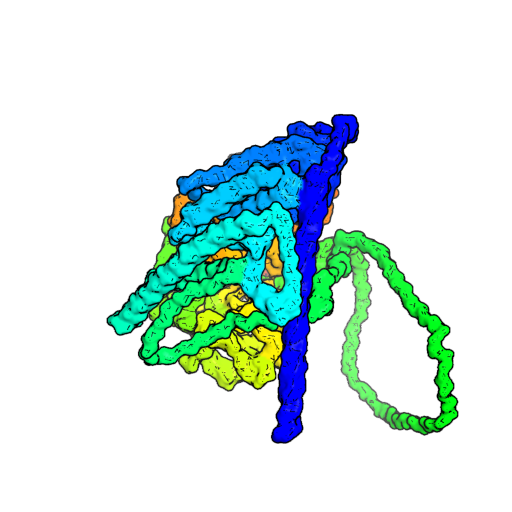 -21.532 10.346 18.933 1.00 91.38 854 THR A CA 1
ATOM 6897 C C . THR A 1 854 ? -21.911 9.604 17.654 1.00 91.38 854 THR A C 1
ATOM 6899 O O . THR A 1 854 ? -21.304 8.593 17.321 1.00 91.38 854 THR A O 1
ATOM 6902 N N . ALA A 1 855 ? -22.894 10.133 16.925 1.00 92.69 855 ALA A N 1
ATOM 6903 C CA . ALA A 1 855 ? -23.138 9.796 15.527 1.00 92.69 855 ALA A CA 1
ATOM 6904 C C . ALA A 1 855 ? -22.764 11.019 14.680 1.00 92.69 855 ALA A C 1
ATOM 6906 O O . ALA A 1 855 ? -23.323 12.104 14.878 1.00 92.69 855 ALA A O 1
ATOM 6907 N N . GLY A 1 856 ? -21.800 10.860 13.779 1.00 93.25 856 GLY A N 1
ATOM 6908 C CA . GLY A 1 856 ? -21.158 11.931 13.026 1.00 93.25 856 GLY A CA 1
ATOM 6909 C C . GLY A 1 856 ? -19.690 12.140 13.409 1.00 93.25 856 GLY A C 1
ATOM 6910 O O . GLY A 1 856 ? -19.054 11.272 14.003 1.00 93.25 856 GLY A O 1
ATOM 6911 N N . PHE A 1 857 ? -19.150 13.310 13.067 1.00 94.62 857 PHE A N 1
ATOM 6912 C CA . PHE A 1 857 ? -17.753 13.649 13.336 1.00 94.62 857 PHE A CA 1
ATOM 6913 C C . PHE A 1 857 ? -17.475 13.934 14.817 1.00 94.62 857 PHE A C 1
ATOM 6915 O O . PHE A 1 857 ? -18.153 14.751 15.443 1.00 94.62 857 PHE A O 1
ATOM 6922 N N . GLU A 1 858 ? -16.405 13.339 15.339 1.00 95.69 858 GLU A N 1
ATOM 6923 C CA . GLU A 1 858 ? -15.788 13.692 16.617 1.00 95.69 858 GLU A CA 1
ATOM 6924 C C . GLU A 1 858 ? -14.292 13.965 16.404 1.00 95.69 858 GLU A C 1
ATOM 6926 O O . GLU A 1 858 ? -13.581 13.196 15.757 1.00 95.69 858 GLU A O 1
ATOM 6931 N N . THR A 1 859 ? -13.803 15.078 16.952 1.00 97.25 859 THR A N 1
ATOM 6932 C CA . THR A 1 859 ? -12.382 15.434 16.890 1.00 97.25 859 THR A CA 1
ATOM 6933 C C . THR A 1 859 ? -11.622 14.721 18.005 1.00 97.25 859 THR A C 1
ATOM 6935 O O . THR A 1 859 ? -11.814 15.020 19.185 1.00 97.25 859 THR A O 1
ATOM 6938 N N . ILE A 1 860 ? -10.710 13.827 17.636 1.00 96.69 860 ILE A N 1
ATOM 6939 C CA . ILE A 1 860 ? -9.941 12.989 18.555 1.00 96.69 860 ILE A CA 1
ATOM 6940 C C . ILE A 1 860 ? -8.500 13.502 18.666 1.00 96.69 860 ILE A C 1
ATOM 6942 O O . ILE A 1 860 ? -7.839 13.680 17.639 1.00 96.69 860 ILE A O 1
ATOM 6946 N N . PRO A 1 861 ? -7.972 13.730 19.885 1.00 96.75 861 PRO A N 1
ATOM 6947 C CA . PRO A 1 861 ? -6.565 14.062 20.070 1.00 96.75 861 PRO A CA 1
ATOM 6948 C C . PRO A 1 861 ? -5.679 12.860 19.727 1.00 96.75 861 PRO A C 1
ATOM 6950 O O . PRO A 1 861 ? -5.945 11.734 20.145 1.00 96.75 861 PRO A O 1
ATOM 6953 N N . VAL A 1 862 ? -4.591 13.110 19.003 1.00 97.44 862 VAL A N 1
ATOM 6954 C CA . VAL A 1 862 ? -3.602 12.091 18.646 1.00 97.44 862 VAL A CA 1
ATOM 6955 C C . VAL A 1 862 ? -2.207 12.525 19.066 1.00 97.44 862 VAL A C 1
ATOM 6957 O O . VAL A 1 862 ? -1.821 13.687 18.954 1.00 97.44 862 VAL A O 1
ATOM 6960 N N . THR A 1 863 ? -1.438 11.559 19.550 1.00 95.62 863 THR A N 1
ATOM 6961 C CA . THR A 1 863 ? 0.008 11.665 19.755 1.00 95.62 863 THR A CA 1
ATOM 6962 C C . THR A 1 863 ? 0.709 10.797 18.716 1.00 95.62 863 THR A C 1
ATOM 6964 O O . THR A 1 863 ? 0.048 10.130 17.914 1.00 95.62 863 THR A O 1
ATOM 6967 N N . ASN A 1 864 ? 2.039 10.764 18.724 1.00 91.62 864 ASN A N 1
ATOM 6968 C CA . ASN A 1 864 ? 2.798 9.822 17.904 1.00 91.62 864 ASN A CA 1
ATOM 6969 C C . ASN A 1 864 ? 2.503 8.350 18.248 1.00 91.62 864 ASN A C 1
ATOM 6971 O O . ASN A 1 864 ? 2.664 7.504 17.386 1.00 91.62 864 ASN A O 1
ATOM 6975 N N . LEU A 1 865 ? 2.018 8.038 19.457 1.00 94.19 865 LEU A N 1
ATOM 6976 C CA . LEU A 1 865 ? 1.674 6.672 19.882 1.00 94.19 865 LEU A CA 1
ATOM 6977 C C . LEU A 1 865 ? 0.224 6.271 19.570 1.00 94.19 865 LEU A C 1
ATOM 6979 O O . LEU A 1 865 ? -0.080 5.085 19.480 1.00 94.19 865 LEU A O 1
ATOM 6983 N N . LYS A 1 866 ? -0.691 7.240 19.437 1.00 95.62 866 LYS A N 1
ATOM 6984 C CA . LYS A 1 866 ? -2.118 6.952 19.245 1.00 95.62 866 LYS A CA 1
ATOM 6985 C C . LYS A 1 866 ? -2.393 6.500 17.811 1.00 95.62 866 LYS A C 1
ATOM 6987 O O . LYS A 1 866 ? -2.155 7.266 16.876 1.00 95.62 866 LYS A O 1
ATOM 6992 N N . ILE A 1 867 ? -2.987 5.314 17.670 1.00 96.81 867 ILE A N 1
ATOM 6993 C CA . ILE A 1 867 ? -3.649 4.856 16.444 1.00 96.81 867 ILE A CA 1
ATOM 6994 C C . ILE A 1 867 ? -5.161 4.897 16.713 1.00 96.81 867 ILE A C 1
ATOM 6996 O O . ILE A 1 867 ? -5.630 4.119 17.544 1.00 96.81 867 ILE A O 1
ATOM 7000 N N . PRO A 1 868 ? -5.933 5.808 16.094 1.00 98.12 868 PRO A N 1
ATOM 7001 C CA . PRO A 1 868 ? -7.380 5.860 16.292 1.00 98.12 868 PRO A CA 1
ATOM 7002 C C . PRO A 1 868 ? -8.058 4.592 15.756 1.00 98.12 868 PRO A C 1
ATOM 7004 O O . PRO A 1 868 ? -8.231 4.411 14.548 1.00 98.12 868 PRO A O 1
ATOM 7007 N N . VAL A 1 869 ? -8.408 3.699 16.679 1.00 98.69 869 VAL A N 1
ATOM 7008 C CA . VAL A 1 869 ? -9.077 2.427 16.414 1.00 98.69 869 VAL A CA 1
ATOM 7009 C C . VAL A 1 869 ? -10.173 2.241 17.447 1.00 98.69 869 VAL A C 1
ATOM 7011 O O . VAL A 1 869 ? -9.955 2.438 18.645 1.00 98.69 869 VAL A O 1
ATOM 7014 N N . TYR A 1 870 ? -11.348 1.845 16.976 1.00 98.75 870 TYR A N 1
ATOM 7015 C CA . TYR A 1 870 ? -12.543 1.735 17.795 1.00 98.75 870 TYR A CA 1
ATOM 7016 C C . TYR A 1 870 ? -13.213 0.392 17.562 1.00 98.75 870 TYR A C 1
ATOM 7018 O O . TYR A 1 870 ? -13.477 0.021 16.422 1.00 98.75 870 TYR A O 1
ATOM 7026 N N . GLN A 1 871 ? -13.508 -0.330 18.636 1.00 98.75 871 GLN A N 1
ATOM 7027 C CA . GLN A 1 871 ? -14.321 -1.534 18.580 1.00 98.75 871 GLN A CA 1
ATOM 7028 C C . GLN A 1 871 ? -15.800 -1.156 18.647 1.00 98.75 871 GLN A C 1
ATOM 7030 O O . GLN A 1 871 ? -16.225 -0.395 19.519 1.00 98.75 871 GLN A O 1
ATOM 7035 N N . ARG A 1 872 ? -16.594 -1.699 17.729 1.00 98.38 872 ARG A N 1
ATOM 7036 C CA . ARG A 1 872 ? -18.041 -1.508 17.701 1.00 98.38 872 ARG A CA 1
ATOM 7037 C C . ARG A 1 872 ? -18.692 -2.242 18.872 1.00 98.38 872 ARG A C 1
ATOM 7039 O O . ARG A 1 872 ? -18.366 -3.397 19.142 1.00 98.38 872 ARG A O 1
ATOM 7046 N N . GLY A 1 873 ? -19.626 -1.600 19.558 1.00 98.19 873 GLY A N 1
ATOM 7047 C CA . GLY A 1 873 ? -20.506 -2.254 20.520 1.00 98.19 873 GLY A CA 1
ATOM 7048 C C . GLY A 1 873 ? -21.320 -3.351 19.836 1.00 98.19 873 GLY A C 1
ATOM 7049 O O . GLY A 1 873 ? -21.647 -3.251 18.654 1.00 98.19 873 GLY A O 1
ATOM 7050 N N . GLY A 1 874 ? -21.614 -4.419 20.565 1.00 98.12 874 GLY A N 1
ATOM 7051 C CA . GLY A 1 874 ? -22.265 -5.600 20.013 1.00 98.12 874 GLY A CA 1
ATOM 7052 C C . GLY A 1 874 ? -21.279 -6.631 19.468 1.00 98.12 874 GLY A C 1
ATOM 7053 O O . GLY A 1 874 ? -21.711 -7.596 18.836 1.00 98.12 874 GLY A O 1
ATOM 7054 N N . THR A 1 875 ? -19.969 -6.469 19.697 1.00 98.75 875 THR A N 1
ATOM 7055 C CA . THR A 1 875 ? -18.942 -7.330 19.090 1.00 98.75 875 THR A CA 1
ATOM 7056 C C . THR A 1 875 ? -18.001 -7.982 20.101 1.00 98.75 875 THR A C 1
ATOM 7058 O O . THR A 1 875 ? -17.692 -7.420 21.154 1.00 98.75 875 THR A O 1
ATOM 7061 N N . ILE A 1 876 ? -17.523 -9.182 19.763 1.00 98.81 876 ILE A N 1
ATOM 7062 C CA . ILE A 1 876 ? -16.498 -9.923 20.504 1.00 98.81 876 ILE A CA 1
ATOM 7063 C C . ILE A 1 876 ? -15.291 -10.123 19.591 1.00 98.81 876 ILE A C 1
ATOM 7065 O O . ILE A 1 876 ? -15.397 -10.767 18.550 1.00 98.81 876 ILE A O 1
ATOM 7069 N N . LEU A 1 877 ? -14.140 -9.590 19.998 1.00 98.56 877 LEU A N 1
ATOM 7070 C CA . LEU A 1 877 ? -12.899 -9.633 19.233 1.00 98.56 877 LEU A CA 1
ATOM 7071 C C . LEU A 1 877 ? -11.878 -10.569 19.910 1.00 98.56 877 LEU A C 1
ATOM 7073 O O . LEU A 1 877 ? -11.508 -10.328 21.063 1.00 98.56 877 LEU A O 1
ATOM 7077 N N . PRO A 1 878 ? -11.379 -11.616 19.225 1.00 98.25 878 PRO A N 1
ATOM 7078 C CA . PRO A 1 878 ? -10.321 -12.479 19.747 1.00 98.25 878 PRO A CA 1
ATOM 7079 C C . PRO A 1 878 ? -8.913 -11.905 19.505 1.00 98.25 878 PRO A C 1
ATOM 7081 O O . PRO A 1 878 ? -8.569 -11.509 18.391 1.00 98.25 878 PRO A O 1
ATOM 7084 N N . LYS A 1 879 ? -8.064 -11.920 20.540 1.00 98.00 879 LYS A N 1
ATOM 7085 C CA . LYS A 1 879 ? -6.649 -11.508 20.489 1.00 98.00 879 LYS A CA 1
ATOM 7086 C C . LYS A 1 879 ? -5.721 -12.572 21.064 1.00 98.00 879 LYS A C 1
ATOM 7088 O O . LYS A 1 879 ? -6.117 -13.322 21.951 1.00 98.00 879 LYS A O 1
ATOM 7093 N N . LYS A 1 880 ? -4.457 -12.578 20.640 1.00 98.00 880 LYS A N 1
ATOM 7094 C CA . LYS A 1 880 ? -3.362 -13.295 21.319 1.00 98.00 880 LYS A CA 1
ATOM 7095 C C . LYS A 1 880 ? -2.410 -12.270 21.924 1.00 98.00 880 LYS A C 1
ATOM 7097 O O . LYS A 1 880 ? -1.730 -11.548 21.212 1.00 98.00 880 LYS A O 1
ATOM 7102 N N . GLU A 1 881 ? -2.371 -12.184 23.247 1.00 97.06 881 GLU A N 1
ATOM 7103 C CA . GLU A 1 881 ? -1.671 -11.092 23.953 1.00 97.06 881 GLU A CA 1
ATOM 7104 C C . GLU A 1 881 ? -0.225 -11.461 24.320 1.00 97.06 881 GLU A C 1
ATOM 7106 O O . GLU A 1 881 ? 0.569 -10.627 24.754 1.00 97.06 881 GLU A O 1
ATOM 7111 N N . ARG A 1 882 ? 0.151 -12.723 24.086 1.00 97.69 882 ARG A N 1
ATOM 7112 C CA . ARG A 1 882 ? 1.522 -13.223 24.203 1.00 97.69 882 ARG A CA 1
ATOM 7113 C C . ARG A 1 882 ? 2.233 -13.070 22.867 1.00 97.69 882 ARG A C 1
ATOM 7115 O O . ARG A 1 882 ? 2.339 -14.016 22.095 1.00 97.69 882 ARG A O 1
ATOM 7122 N N . ILE A 1 883 ? 2.685 -11.856 22.581 1.00 98.19 883 ILE A N 1
ATOM 7123 C CA . ILE A 1 883 ? 3.378 -11.575 21.322 1.00 98.19 883 ILE A CA 1
ATOM 7124 C C . ILE A 1 883 ? 4.721 -12.299 21.304 1.00 98.19 883 ILE A C 1
ATOM 7126 O O . ILE A 1 883 ? 5.524 -12.159 22.228 1.00 98.19 883 ILE A O 1
ATOM 7130 N N . ARG A 1 884 ? 4.945 -13.082 20.248 1.00 97.94 884 ARG A N 1
ATOM 7131 C CA . ARG A 1 884 ? 6.204 -13.786 19.994 1.00 97.94 884 ARG A CA 1
ATOM 7132 C C . ARG A 1 884 ? 6.913 -13.188 18.784 1.00 97.94 884 ARG A C 1
ATOM 7134 O O . ARG A 1 884 ? 6.408 -12.276 18.143 1.00 97.94 884 ARG A O 1
ATOM 7141 N N . ARG A 1 885 ? 8.095 -13.718 18.473 1.00 98.00 885 ARG A N 1
ATOM 7142 C CA . ARG A 1 885 ? 8.939 -13.233 17.370 1.00 98.00 885 ARG A CA 1
ATOM 7143 C C . ARG A 1 885 ? 8.375 -13.485 15.963 1.00 98.00 885 ARG A C 1
ATOM 7145 O O . ARG A 1 885 ? 8.831 -12.819 15.046 1.00 98.00 885 ARG A O 1
ATOM 7152 N N . ALA A 1 886 ? 7.445 -14.429 15.799 1.00 98.00 886 ALA A N 1
ATOM 7153 C CA . ALA A 1 886 ? 6.804 -14.804 14.532 1.00 98.00 886 ALA A CA 1
ATOM 7154 C C . ALA A 1 886 ? 5.401 -15.385 14.801 1.00 98.00 886 ALA A C 1
ATOM 7156 O O . ALA A 1 886 ? 5.166 -15.923 15.892 1.00 98.00 886 ALA A O 1
ATOM 7157 N N . ALA A 1 887 ? 4.484 -15.301 13.831 1.00 97.31 887 ALA A N 1
ATOM 7158 C CA . ALA A 1 887 ? 3.091 -15.723 13.987 1.00 97.31 887 ALA A CA 1
ATOM 7159 C C . ALA A 1 887 ? 2.964 -17.234 14.220 1.00 97.31 887 ALA A C 1
ATOM 7161 O O . ALA A 1 887 ? 2.198 -17.664 15.080 1.00 97.31 887 ALA A O 1
ATOM 7162 N N . THR A 1 888 ? 3.784 -18.034 13.537 1.00 95.25 888 THR A N 1
ATOM 7163 C CA . THR A 1 888 ? 3.832 -19.505 13.679 1.00 95.25 888 THR A CA 1
ATOM 7164 C C . THR A 1 888 ? 4.163 -19.981 15.094 1.00 95.25 888 THR A C 1
ATOM 7166 O O . THR A 1 888 ? 3.790 -21.075 15.508 1.00 95.25 888 THR A O 1
ATOM 7169 N N . LEU A 1 889 ? 4.843 -19.156 15.891 1.00 97.19 889 LEU A N 1
ATOM 7170 C CA . LEU A 1 889 ? 5.133 -19.480 17.288 1.00 97.19 889 LEU A CA 1
ATOM 7171 C C . LEU A 1 889 ? 3.956 -19.151 18.214 1.00 97.19 889 LEU A C 1
ATOM 7173 O O . LEU A 1 889 ? 3.939 -19.595 19.363 1.00 97.19 889 LEU A O 1
ATOM 7177 N N . MET A 1 890 ? 2.978 -18.388 17.722 1.00 97.56 890 MET A N 1
ATOM 7178 C CA . MET A 1 890 ? 1.764 -18.016 18.442 1.00 97.56 890 MET A CA 1
ATOM 7179 C C . MET A 1 890 ? 0.618 -19.004 18.207 1.00 97.56 890 MET A C 1
ATOM 7181 O O . MET A 1 890 ? -0.392 -18.900 18.900 1.00 97.56 890 MET A O 1
ATOM 7185 N N . THR A 1 891 ? 0.726 -19.966 17.282 1.00 93.50 891 THR A N 1
ATOM 7186 C CA . THR A 1 891 ? -0.350 -20.906 16.901 1.00 93.50 891 THR A CA 1
ATOM 7187 C C . THR A 1 891 ? -1.053 -21.529 18.109 1.00 93.50 891 THR A C 1
ATOM 7189 O O . THR A 1 891 ? -2.278 -21.510 18.188 1.00 93.50 891 THR A O 1
ATOM 7192 N N . HIS A 1 892 ? -0.294 -21.971 19.115 1.00 94.75 892 HIS A N 1
ATOM 7193 C CA . HIS A 1 892 ? -0.819 -22.621 20.325 1.00 94.75 892 HIS A CA 1
ATOM 7194 C C . HIS A 1 892 ? -0.966 -21.700 21.543 1.00 94.75 892 HIS A C 1
ATOM 7196 O O . HIS A 1 892 ? -1.289 -22.170 22.636 1.00 94.75 892 HIS A O 1
ATOM 7202 N N . ASP A 1 893 ? -0.713 -20.400 21.395 1.00 97.75 893 ASP A N 1
ATOM 7203 C CA . ASP A 1 893 ? -0.887 -19.459 22.496 1.00 97.75 893 ASP A CA 1
ATOM 7204 C C . ASP A 1 893 ? -2.365 -19.268 22.858 1.00 97.75 893 ASP A C 1
ATOM 7206 O O . ASP A 1 893 ? -3.256 -19.479 22.022 1.00 97.75 893 ASP A O 1
ATOM 7210 N N . PRO A 1 894 ? -2.645 -18.885 24.116 1.00 98.19 894 PRO A N 1
ATOM 7211 C CA . PRO A 1 894 ? -3.999 -18.613 24.554 1.00 98.19 894 PRO A CA 1
ATOM 7212 C C . PRO A 1 894 ? -4.595 -17.355 23.931 1.00 98.19 894 PRO A C 1
ATOM 7214 O O . PRO A 1 894 ? -3.895 -16.413 23.558 1.00 98.19 894 PRO A O 1
ATOM 7217 N N . VAL A 1 895 ? -5.923 -17.336 23.901 1.00 98.50 895 VAL A N 1
ATOM 7218 C CA . VAL A 1 895 ? -6.732 -16.231 23.395 1.00 98.50 895 VAL A CA 1
ATOM 7219 C C . VAL A 1 895 ? -7.275 -15.399 24.557 1.00 98.50 895 VAL A C 1
ATOM 7221 O O . VAL A 1 895 ? -7.679 -15.923 25.598 1.00 98.50 895 VAL A O 1
ATOM 7224 N N . THR A 1 896 ? -7.293 -14.084 24.359 1.00 98.75 896 THR A N 1
ATOM 7225 C CA . THR A 1 896 ? -8.065 -13.110 25.132 1.00 98.75 896 THR A CA 1
ATOM 7226 C C . THR A 1 896 ? -9.276 -12.680 24.303 1.00 98.75 896 THR A C 1
ATOM 7228 O O . THR A 1 896 ? -9.116 -12.323 23.137 1.00 98.75 896 THR A O 1
ATOM 7231 N N . LEU A 1 897 ? -10.477 -12.689 24.885 1.00 98.75 897 LEU A N 1
ATOM 7232 C CA . LEU A 1 897 ? -11.687 -12.172 24.234 1.00 98.75 897 LEU A CA 1
ATOM 7233 C C . LEU A 1 897 ? -11.988 -10.750 24.710 1.00 98.75 897 LEU A C 1
ATOM 7235 O O . LEU A 1 897 ? -12.106 -10.515 25.911 1.00 98.75 897 LEU A O 1
ATOM 7239 N N . MET A 1 898 ? -12.136 -9.826 23.765 1.00 98.62 898 MET A N 1
ATOM 7240 C CA . MET A 1 898 ? -12.485 -8.424 23.991 1.00 98.62 898 MET A CA 1
ATOM 7241 C C . MET A 1 898 ? -13.966 -8.230 23.656 1.00 98.62 898 MET A C 1
ATOM 7243 O O . MET A 1 898 ? -14.351 -8.205 22.488 1.00 98.62 898 MET A O 1
ATOM 7247 N N . VAL A 1 899 ? -14.809 -8.146 24.678 1.00 98.75 899 VAL A N 1
ATOM 7248 C CA . VAL A 1 899 ? -16.265 -8.029 24.571 1.00 98.75 899 VAL A CA 1
ATOM 7249 C C . VAL A 1 899 ? -16.649 -6.557 24.713 1.00 98.75 899 VAL A C 1
ATOM 7251 O O . VAL A 1 899 ? -16.482 -5.976 25.784 1.00 98.75 899 VAL A O 1
ATOM 7254 N N . ALA A 1 900 ? -17.175 -5.953 23.651 1.00 98.56 900 ALA A N 1
ATOM 7255 C CA . ALA A 1 900 ? -17.689 -4.587 23.662 1.00 98.56 900 ALA A CA 1
ATOM 7256 C C . ALA A 1 900 ? -19.216 -4.623 23.560 1.00 98.56 900 ALA A C 1
ATOM 7258 O O . ALA A 1 900 ? -19.754 -5.012 22.526 1.00 98.56 900 ALA A O 1
ATOM 7259 N N . LEU A 1 901 ? -19.919 -4.237 24.626 1.00 98.38 901 LEU A N 1
ATOM 7260 C CA . LEU A 1 901 ? -21.380 -4.343 24.679 1.00 98.38 901 LEU A CA 1
ATOM 7261 C C . LEU A 1 901 ? -22.079 -3.230 23.890 1.00 98.38 901 LEU A C 1
ATOM 7263 O O . LEU A 1 901 ? -21.659 -2.069 23.925 1.00 98.38 901 LEU A O 1
ATOM 7267 N N . ASP A 1 902 ? -23.150 -3.585 23.182 1.00 96.75 902 ASP A N 1
ATOM 7268 C CA . ASP A 1 902 ? -24.065 -2.630 22.547 1.00 96.75 902 ASP A CA 1
ATOM 7269 C C . ASP A 1 902 ? -25.016 -1.973 23.571 1.00 96.75 902 ASP A C 1
ATOM 7271 O O . ASP A 1 902 ? -24.808 -2.035 24.787 1.00 96.75 902 ASP A O 1
ATOM 7275 N N . LYS A 1 903 ? -26.030 -1.253 23.076 1.00 94.00 903 LYS A N 1
ATOM 7276 C CA . LYS A 1 903 ? -27.014 -0.547 23.914 1.00 94.00 903 LYS A CA 1
ATOM 7277 C C . LYS A 1 903 ? -27.985 -1.517 24.588 1.00 94.00 903 LYS A C 1
ATOM 7279 O O . LYS A 1 903 ? -28.609 -1.162 25.581 1.00 94.00 903 LYS A O 1
ATOM 7284 N N . GLU A 1 904 ? -28.090 -2.725 24.054 1.00 94.81 904 GLU A N 1
ATOM 7285 C CA . GLU A 1 904 ? -28.893 -3.843 24.526 1.00 94.81 904 GLU A CA 1
ATOM 7286 C C . GLU A 1 904 ? -28.077 -4.789 25.429 1.00 94.81 904 GLU A C 1
ATOM 7288 O O . GLU A 1 904 ? -28.529 -5.890 25.749 1.00 94.81 904 GLU A O 1
ATOM 7293 N N . HIS A 1 905 ? -26.879 -4.366 25.854 1.00 96.06 905 HIS A N 1
ATOM 7294 C CA . HIS A 1 905 ? -25.948 -5.127 26.692 1.00 96.06 905 HIS A CA 1
ATOM 7295 C C . HIS A 1 905 ? -25.598 -6.512 26.132 1.00 96.06 905 HIS A C 1
ATOM 7297 O O . HIS A 1 905 ? -25.353 -7.461 26.880 1.00 96.06 905 HIS A O 1
ATOM 7303 N N . SER A 1 906 ? -25.563 -6.621 24.808 1.00 98.12 906 SER A N 1
ATOM 7304 C CA . SER A 1 906 ? -25.261 -7.843 24.078 1.00 98.12 906 SER A CA 1
ATOM 7305 C C . SER A 1 906 ? -23.978 -7.685 23.261 1.00 98.12 906 SER A C 1
ATOM 7307 O O . SER A 1 906 ? -23.515 -6.574 22.994 1.00 98.12 906 SER A O 1
ATOM 7309 N N . ALA A 1 907 ? -23.361 -8.808 22.896 1.00 98.62 907 ALA A N 1
ATOM 7310 C CA . ALA A 1 907 ? -22.268 -8.844 21.933 1.00 98.62 907 ALA A CA 1
ATOM 7311 C C . ALA A 1 907 ? -22.153 -10.211 21.257 1.00 98.62 907 ALA A C 1
ATOM 7313 O O . ALA A 1 907 ? -22.469 -11.236 21.853 1.00 98.62 907 ALA A O 1
ATOM 7314 N N . ARG A 1 908 ? -21.649 -10.241 20.023 1.00 98.56 908 ARG A N 1
ATOM 7315 C CA . ARG A 1 908 ? -21.387 -11.480 19.283 1.00 98.56 908 ARG A CA 1
ATOM 7316 C C . ARG A 1 908 ? -20.059 -11.434 18.546 1.00 98.56 908 ARG A C 1
ATOM 7318 O O . ARG A 1 908 ? -19.583 -10.364 18.181 1.00 98.56 908 ARG A O 1
ATOM 7325 N N . GLY A 1 909 ? -19.471 -12.584 18.278 1.00 98.19 909 GLY A N 1
ATOM 7326 C CA . GLY A 1 909 ? -18.267 -12.667 17.463 1.00 98.19 909 GLY A CA 1
ATOM 7327 C C . GLY A 1 909 ? -17.952 -14.095 17.081 1.00 98.19 909 GLY A C 1
ATOM 7328 O O . GLY A 1 909 ? -18.644 -15.030 17.476 1.00 98.19 909 GLY A O 1
ATOM 7329 N N . THR A 1 910 ? -16.896 -14.259 16.306 1.00 97.81 910 THR A N 1
ATOM 7330 C CA . THR A 1 910 ? -16.476 -15.557 15.795 1.00 97.81 910 THR A CA 1
ATOM 7331 C C . THR A 1 910 ? -14.979 -15.746 15.994 1.00 97.81 910 THR A C 1
ATOM 7333 O O . THR A 1 910 ? -14.221 -14.785 16.143 1.00 97.81 910 THR A O 1
ATOM 7336 N N . LEU A 1 911 ? -14.546 -17.004 16.045 1.00 97.44 911 LEU A N 1
ATOM 7337 C CA . LEU A 1 911 ? -13.131 -17.360 16.108 1.00 97.44 911 LEU A CA 1
ATOM 7338 C C . LEU A 1 911 ? -12.881 -18.618 15.285 1.00 97.44 911 LEU A C 1
ATOM 7340 O O . LEU A 1 911 ? -13.450 -19.669 15.578 1.00 97.44 911 LEU A O 1
ATOM 7344 N N . TYR A 1 912 ? -12.013 -18.503 14.285 1.00 95.81 912 TYR A N 1
ATOM 7345 C CA . TYR A 1 912 ? -11.555 -19.606 13.448 1.00 95.81 912 TYR A CA 1
ATOM 7346 C C . TYR A 1 912 ? -10.126 -20.032 13.810 1.00 95.81 912 TYR A C 1
ATOM 7348 O O . TYR A 1 912 ? -9.259 -19.185 14.025 1.00 95.81 912 TYR A O 1
ATOM 7356 N N . LEU A 1 913 ? -9.889 -21.346 13.870 1.00 95.62 913 LEU A N 1
ATOM 7357 C CA . LEU A 1 913 ? -8.594 -21.971 14.143 1.00 95.62 913 LEU A CA 1
ATOM 7358 C C . LEU A 1 913 ? -8.422 -23.235 13.284 1.00 95.62 913 LEU A C 1
ATOM 7360 O O . LEU A 1 913 ? -9.289 -24.108 13.298 1.00 95.62 913 LEU A O 1
ATOM 7364 N N . ASP A 1 914 ? -7.279 -23.376 12.621 1.00 95.19 914 ASP A N 1
ATOM 7365 C CA . ASP A 1 914 ? -6.815 -24.598 11.949 1.00 95.19 914 ASP A CA 1
ATOM 7366 C C . ASP A 1 914 ? -5.304 -24.791 12.211 1.00 95.19 914 ASP A C 1
ATOM 7368 O O . ASP A 1 914 ? -4.769 -24.278 13.201 1.00 95.19 914 ASP A O 1
ATOM 7372 N N . ASP A 1 915 ? -4.610 -25.565 11.378 1.00 93.75 915 ASP A N 1
ATOM 7373 C CA . ASP A 1 915 ? -3.157 -25.767 11.473 1.00 93.75 915 ASP A CA 1
ATOM 7374 C C . ASP A 1 915 ? -2.311 -24.608 10.918 1.00 93.75 915 ASP A C 1
ATOM 7376 O O . ASP A 1 915 ? -1.083 -24.677 10.939 1.00 93.75 915 ASP A O 1
ATOM 7380 N N . GLU A 1 916 ? -2.960 -23.549 10.428 1.00 92.69 916 GLU A N 1
ATOM 7381 C CA . GLU A 1 916 ? -2.358 -22.329 9.898 1.00 92.69 916 GLU A CA 1
ATOM 7382 C C . GLU A 1 916 ? -1.446 -22.536 8.664 1.00 92.69 916 GLU A C 1
ATOM 7384 O O . GLU A 1 916 ? -0.904 -21.555 8.144 1.00 92.69 916 GLU A O 1
ATOM 7389 N N . LYS A 1 917 ? -1.370 -23.757 8.094 1.00 90.50 917 LYS A N 1
ATOM 7390 C CA . LYS A 1 917 ? -0.449 -24.127 6.997 1.00 90.50 917 LYS A CA 1
ATOM 7391 C C . LYS A 1 917 ? -1.094 -24.882 5.823 1.00 90.50 917 LYS A C 1
ATOM 7393 O O . LYS A 1 917 ? -0.749 -24.603 4.672 1.00 90.50 917 LYS A O 1
ATOM 7398 N N . THR A 1 918 ? -1.979 -25.844 6.068 1.00 92.88 918 THR A N 1
ATOM 7399 C CA . THR A 1 918 ? -2.398 -26.826 5.051 1.00 92.88 918 THR A CA 1
ATOM 7400 C C . THR A 1 918 ? -3.823 -26.602 4.539 1.00 92.88 918 THR A C 1
ATOM 7402 O O . THR A 1 918 ? -4.563 -25.739 5.015 1.00 92.88 918 THR A O 1
ATOM 7405 N N . TYR A 1 919 ? -4.221 -27.390 3.538 1.00 90.06 919 TYR A N 1
ATOM 7406 C CA . TYR A 1 919 ? -5.605 -27.470 3.062 1.00 90.06 919 TYR A CA 1
ATOM 7407 C C . TYR A 1 919 ? -6.511 -28.390 3.901 1.00 90.06 919 TYR A C 1
ATOM 7409 O O . TYR A 1 919 ? -7.683 -28.549 3.552 1.00 90.06 919 TYR A O 1
ATOM 7417 N N . ASP A 1 920 ? -6.040 -28.962 5.015 1.00 93.00 920 ASP A N 1
ATOM 7418 C CA . ASP A 1 920 ? -6.816 -29.919 5.820 1.00 93.00 920 ASP A CA 1
ATOM 7419 C C . ASP A 1 920 ? -8.123 -29.334 6.379 1.00 93.00 920 ASP A C 1
ATOM 7421 O O . ASP A 1 920 ? -9.086 -30.074 6.614 1.00 93.00 920 ASP A O 1
ATOM 7425 N N . TYR A 1 921 ? -8.223 -28.008 6.522 1.00 91.62 921 TYR A N 1
ATOM 7426 C CA . TYR A 1 921 ? -9.475 -27.344 6.895 1.00 91.62 921 TYR A CA 1
ATOM 7427 C C . TYR A 1 921 ? -10.627 -27.664 5.923 1.00 91.62 921 TYR A C 1
ATOM 7429 O O . TYR A 1 921 ? -11.776 -27.781 6.346 1.00 91.62 921 TYR A O 1
ATOM 7437 N N . ARG A 1 922 ? -10.343 -27.914 4.636 1.00 88.25 922 ARG A N 1
ATOM 7438 C CA . ARG A 1 922 ? -11.356 -28.336 3.647 1.00 88.25 922 ARG A CA 1
ATOM 7439 C C . ARG A 1 922 ? -11.956 -29.700 3.965 1.00 88.25 922 ARG A C 1
ATOM 7441 O O . ARG A 1 922 ? -13.098 -29.971 3.609 1.00 88.25 922 ARG A O 1
ATOM 7448 N N . ASN A 1 923 ? -11.209 -30.523 4.693 1.00 91.31 923 ASN A N 1
ATOM 7449 C CA . ASN A 1 923 ? -11.622 -31.837 5.171 1.00 91.31 923 ASN A CA 1
ATOM 7450 C C . ASN A 1 923 ? -12.202 -31.774 6.598 1.00 91.31 923 ASN A C 1
ATOM 7452 O O . ASN A 1 923 ? -12.225 -32.779 7.311 1.00 91.31 923 ASN A O 1
ATOM 7456 N N . GLY A 1 924 ? -12.638 -30.590 7.045 1.00 92.38 924 GLY A N 1
ATOM 7457 C CA . GLY A 1 924 ? -13.221 -30.381 8.369 1.00 92.38 924 GLY A CA 1
ATOM 7458 C C . GLY A 1 924 ? -12.199 -30.333 9.507 1.00 92.38 924 GLY A C 1
ATOM 7459 O O . GLY A 1 924 ? -12.590 -30.441 10.667 1.00 92.38 924 GLY A O 1
ATOM 7460 N N . LYS A 1 925 ? -10.894 -30.184 9.230 1.00 95.31 925 LYS A N 1
ATOM 7461 C CA . LYS A 1 925 ? -9.854 -30.052 10.269 1.00 95.31 925 LYS A CA 1
ATOM 7462 C C . LYS A 1 925 ? -9.687 -28.609 10.736 1.00 95.31 925 LYS A C 1
ATOM 7464 O O . LYS A 1 925 ? -8.617 -28.022 10.626 1.00 95.31 925 LYS A O 1
ATOM 7469 N N . TYR A 1 926 ? -10.759 -28.045 11.277 1.00 94.88 926 TYR A N 1
ATOM 7470 C CA . TYR A 1 926 ? -10.751 -26.728 11.911 1.00 94.88 926 TYR A CA 1
ATOM 7471 C C . TYR A 1 926 ? -11.686 -26.684 13.122 1.00 94.88 926 TYR A C 1
ATOM 7473 O O . TYR A 1 926 ? -12.483 -27.592 13.361 1.00 94.88 926 TYR A O 1
ATOM 7481 N N . THR A 1 927 ? -11.575 -25.614 13.902 1.00 95.12 927 THR A N 1
ATOM 7482 C CA . THR A 1 927 ? -12.538 -25.211 14.927 1.00 95.12 927 THR A CA 1
ATOM 7483 C C . THR A 1 927 ? -13.045 -23.819 14.576 1.00 95.12 927 THR A C 1
ATOM 7485 O O . THR A 1 927 ? -12.252 -22.895 14.418 1.00 95.12 927 THR A O 1
ATOM 7488 N N . TYR A 1 928 ? -14.365 -23.663 14.468 1.00 95.44 928 TYR A N 1
ATOM 7489 C CA . TYR A 1 928 ? -15.009 -22.372 14.238 1.00 95.44 928 TYR A CA 1
ATOM 7490 C C . TYR A 1 928 ? -16.069 -22.139 15.311 1.00 95.44 928 TYR A C 1
ATOM 7492 O O . TYR A 1 928 ? -17.076 -22.848 15.364 1.00 95.44 928 TYR A O 1
ATOM 7500 N N . LEU A 1 929 ? -15.812 -21.183 16.200 1.00 96.00 929 LEU A N 1
ATOM 7501 C CA . LEU A 1 929 ? -16.678 -20.872 17.332 1.00 96.00 929 LEU A CA 1
ATOM 7502 C C . LEU A 1 929 ? -17.568 -19.674 17.021 1.00 96.00 929 LEU A C 1
ATOM 7504 O O . LEU A 1 929 ? -17.094 -18.669 16.493 1.00 96.00 929 LEU A O 1
ATOM 7508 N N . ASN A 1 930 ? -18.830 -19.769 17.428 1.00 97.19 930 ASN A N 1
ATOM 7509 C CA . ASN A 1 930 ? -19.719 -18.636 17.616 1.00 97.19 930 ASN A CA 1
ATOM 7510 C C . ASN A 1 930 ? -19.689 -18.232 19.095 1.00 97.19 930 ASN A C 1
ATOM 7512 O O . ASN A 1 930 ? -19.926 -19.060 19.978 1.00 97.19 930 ASN A O 1
ATOM 7516 N N . LEU A 1 931 ? -19.371 -16.969 19.350 1.00 98.25 931 LEU A N 1
ATOM 7517 C CA . LEU A 1 931 ? -19.269 -16.369 20.673 1.00 98.25 931 LEU A CA 1
ATOM 7518 C C . LEU A 1 931 ? -20.457 -15.430 20.864 1.00 98.25 931 LEU A C 1
ATOM 7520 O O . LEU A 1 931 ? -20.703 -14.572 20.017 1.00 98.25 931 LEU A O 1
ATOM 7524 N N . GLU A 1 932 ? -21.165 -15.550 21.981 1.00 98.50 932 GLU A N 1
ATOM 7525 C CA . GLU A 1 932 ? -22.321 -14.703 22.283 1.00 98.50 932 GLU A CA 1
ATOM 7526 C C . GLU A 1 932 ? -22.308 -14.290 23.751 1.00 98.50 932 GLU A C 1
ATOM 7528 O O . GLU A 1 932 ? -22.243 -15.140 24.635 1.00 98.50 932 GLU A O 1
ATOM 7533 N N . PHE A 1 933 ? -22.382 -12.985 24.001 1.00 98.62 933 PHE A N 1
ATOM 7534 C CA . PHE A 1 933 ? -22.653 -12.404 25.304 1.00 98.62 933 PHE A CA 1
ATOM 7535 C C . PHE A 1 933 ? -24.077 -11.857 25.320 1.00 98.62 933 PHE A C 1
ATOM 7537 O O . PHE A 1 933 ? -24.394 -10.953 24.546 1.00 98.62 933 PHE A O 1
ATOM 7544 N N . LYS A 1 934 ? -24.919 -12.370 26.214 1.00 97.88 934 LYS A N 1
ATOM 7545 C CA . LYS A 1 934 ? -26.288 -11.892 26.410 1.00 97.88 934 LYS A CA 1
ATOM 7546 C C . LYS A 1 934 ? -26.790 -12.273 27.796 1.00 97.88 934 LYS A C 1
ATOM 7548 O O . LYS A 1 934 ? -26.416 -13.320 28.312 1.00 97.88 934 LYS A O 1
ATOM 7553 N N . ASP A 1 935 ? -27.622 -11.429 28.404 1.00 95.88 935 ASP A N 1
ATOM 7554 C CA . ASP A 1 935 ? -28.242 -11.695 29.712 1.00 95.88 935 ASP A CA 1
ATOM 7555 C C . ASP A 1 935 ? -27.208 -12.049 30.805 1.00 95.88 935 ASP A C 1
ATOM 7557 O O . ASP A 1 935 ? -27.440 -12.892 31.671 1.00 95.88 935 ASP A O 1
ATOM 7561 N N . ASN A 1 936 ? -26.046 -11.380 30.768 1.00 96.81 936 ASN A N 1
ATOM 7562 C CA . ASN A 1 936 ? -24.891 -11.619 31.646 1.00 96.81 936 ASN A CA 1
ATOM 7563 C C . ASN A 1 936 ? -24.219 -12.996 31.486 1.00 96.81 936 ASN A C 1
ATOM 7565 O O . ASN A 1 936 ? -23.498 -13.443 32.383 1.00 96.81 936 ASN A O 1
ATOM 7569 N N . VAL A 1 937 ? -24.433 -13.654 30.346 1.00 97.88 937 VAL A N 1
ATOM 7570 C CA . VAL A 1 937 ? -23.885 -14.969 30.006 1.00 97.88 937 VAL A CA 1
ATOM 7571 C C . VAL A 1 937 ? -23.021 -14.852 28.759 1.00 97.88 937 VAL A C 1
ATOM 7573 O O . VAL A 1 937 ? -23.501 -14.404 27.725 1.00 97.88 937 VAL A O 1
ATOM 7576 N N . LEU A 1 938 ? -21.761 -15.280 28.837 1.00 98.31 938 LEU A N 1
ATOM 7577 C CA . LEU A 1 938 ? -20.887 -15.468 27.680 1.00 98.31 938 LEU A CA 1
ATOM 7578 C C . LEU A 1 938 ? -20.866 -16.946 27.298 1.00 98.31 938 LEU A C 1
ATOM 7580 O O . LEU A 1 938 ? -20.486 -17.780 28.113 1.00 98.31 938 LEU A O 1
ATOM 7584 N N . THR A 1 939 ? -21.206 -17.278 26.063 1.00 97.56 939 THR A N 1
ATOM 7585 C CA . THR A 1 939 ? -21.185 -18.653 25.557 1.00 97.56 939 THR A CA 1
ATOM 7586 C C . THR A 1 939 ? -20.259 -18.780 24.359 1.00 97.56 939 THR A C 1
ATOM 7588 O O . THR A 1 939 ? -20.122 -17.845 23.568 1.00 97.56 939 THR A O 1
ATOM 7591 N N . ALA A 1 940 ? -19.641 -19.949 24.220 1.00 96.62 940 ALA A N 1
ATOM 7592 C CA . ALA A 1 940 ? -18.977 -20.377 23.000 1.00 96.62 940 ALA A CA 1
ATOM 7593 C C . ALA A 1 940 ? -19.585 -21.692 22.534 1.00 96.62 940 ALA A C 1
ATOM 7595 O O . ALA A 1 940 ? -19.598 -22.676 23.277 1.00 96.62 940 ALA A O 1
ATOM 7596 N N . LYS A 1 941 ? -20.071 -21.695 21.295 1.00 95.50 941 LYS A N 1
ATOM 7597 C CA . LYS A 1 941 ? -20.669 -22.860 20.643 1.00 95.50 941 LYS A CA 1
ATOM 7598 C C . LYS A 1 941 ? -19.971 -23.125 19.324 1.00 95.50 941 LYS A C 1
ATOM 7600 O O . LYS A 1 941 ? -19.516 -22.186 18.668 1.00 95.50 941 LYS A O 1
ATOM 7605 N N . LYS A 1 942 ? -19.895 -24.384 18.908 1.00 93.50 942 LYS A N 1
ATOM 7606 C CA . LYS A 1 942 ? -19.366 -24.716 17.584 1.00 93.50 942 LYS A CA 1
ATOM 7607 C C . LYS A 1 942 ? -20.349 -24.249 16.517 1.00 93.50 942 LYS A C 1
ATOM 7609 O O . LYS A 1 942 ? -21.540 -24.526 16.586 1.00 93.50 942 LYS A O 1
ATOM 7614 N N . ASN A 1 943 ? -19.838 -23.532 15.523 1.00 90.69 943 ASN A N 1
ATOM 7615 C CA . ASN A 1 943 ? -20.619 -23.130 14.354 1.00 90.69 943 ASN A CA 1
ATOM 7616 C C . ASN A 1 943 ? -20.722 -24.274 13.323 1.00 90.69 943 ASN A C 1
ATOM 7618 O O . ASN A 1 943 ? -21.627 -24.301 12.496 1.00 90.69 943 ASN A O 1
ATOM 7622 N N . ASP A 1 944 ? -19.803 -25.241 13.390 1.00 87.50 944 ASP A N 1
ATOM 7623 C CA . ASP A 1 944 ? -19.813 -26.459 12.583 1.00 87.50 944 ASP A CA 1
ATOM 7624 C C . ASP A 1 944 ? -19.499 -27.675 13.467 1.00 87.50 944 ASP A C 1
ATOM 7626 O O . ASP A 1 944 ? -18.362 -27.869 13.896 1.00 87.50 944 ASP A O 1
ATOM 7630 N N . GLU A 1 945 ? -20.515 -28.490 13.757 1.00 84.38 945 GLU A N 1
ATOM 7631 C CA . GLU A 1 945 ? -20.382 -29.691 14.593 1.00 84.38 945 GLU A CA 1
ATOM 7632 C C . GLU A 1 945 ? -19.583 -30.816 13.918 1.00 84.38 945 GLU A C 1
ATOM 7634 O O . GLU A 1 945 ? -19.063 -31.698 14.603 1.00 84.38 945 GLU A O 1
ATOM 7639 N N . LYS A 1 946 ? -19.485 -30.810 12.581 1.00 85.88 946 LYS A N 1
ATOM 7640 C CA . LYS A 1 946 ? -18.748 -31.835 11.826 1.00 85.88 946 LYS A CA 1
ATOM 7641 C C . LYS A 1 946 ? -17.255 -31.531 11.773 1.00 85.88 946 LYS A C 1
ATOM 7643 O O . LYS A 1 946 ? -16.459 -32.451 11.576 1.00 85.88 946 LYS A O 1
ATOM 7648 N N . ALA A 1 947 ? -16.882 -30.265 11.946 1.00 90.88 947 ALA A N 1
ATOM 7649 C CA . ALA A 1 947 ? -15.495 -29.846 11.997 1.00 90.88 947 ALA A CA 1
ATOM 7650 C C . ALA A 1 947 ? -14.856 -30.224 13.341 1.00 90.88 947 ALA A C 1
ATOM 7652 O O . ALA A 1 947 ? -15.431 -30.049 14.421 1.00 90.88 947 ALA A O 1
ATOM 7653 N N . ASN A 1 948 ? -13.642 -30.764 13.280 1.00 91.44 948 ASN A N 1
ATOM 7654 C CA . ASN A 1 948 ? -12.882 -31.112 14.465 1.00 91.44 948 ASN A CA 1
ATOM 7655 C C . ASN A 1 948 ? -11.391 -30.849 14.267 1.00 91.44 948 ASN A C 1
ATOM 7657 O O . ASN A 1 948 ? -10.739 -31.456 13.412 1.00 91.44 948 ASN A O 1
ATOM 7661 N N . TYR A 1 949 ? -10.852 -30.005 15.138 1.00 93.56 949 TYR A N 1
ATOM 7662 C CA . TYR A 1 949 ? -9.435 -29.704 15.232 1.00 93.56 949 TYR A CA 1
ATOM 7663 C C . TYR A 1 949 ? -9.030 -29.607 16.699 1.00 93.56 949 TYR A C 1
ATOM 7665 O O . TYR A 1 949 ? -9.577 -28.805 17.458 1.00 93.56 949 TYR A O 1
ATOM 7673 N N . ASP A 1 950 ? -8.074 -30.442 17.096 1.00 89.62 950 ASP A N 1
ATOM 7674 C CA . ASP A 1 950 ? -7.586 -30.511 18.471 1.00 89.62 950 ASP A CA 1
ATOM 7675 C C . ASP A 1 950 ? -6.553 -29.406 18.730 1.00 89.62 950 ASP A C 1
ATOM 7677 O O . ASP A 1 950 ? -5.338 -29.614 18.689 1.00 89.62 950 ASP A O 1
ATOM 7681 N N . THR A 1 951 ? -7.046 -28.183 18.928 1.00 93.00 951 THR A N 1
ATOM 7682 C CA . THR A 1 951 ? -6.190 -27.041 19.249 1.00 93.00 951 THR A CA 1
ATOM 7683 C C . THR A 1 951 ? -5.708 -27.081 20.699 1.00 93.00 951 THR A C 1
ATOM 7685 O O . THR A 1 951 ? -6.461 -27.375 21.624 1.00 93.00 951 THR A O 1
ATOM 7688 N N . LYS A 1 952 ? -4.447 -26.691 20.911 1.00 95.12 952 LYS A N 1
ATOM 7689 C CA . LYS A 1 952 ? -3.865 -26.461 22.246 1.00 95.12 952 LYS A CA 1
ATOM 7690 C C . LYS A 1 952 ? -4.143 -25.057 22.788 1.00 95.12 952 LYS A C 1
ATOM 7692 O O . LYS A 1 952 ? -3.822 -24.774 23.944 1.00 95.12 952 LYS A O 1
ATOM 7697 N N . SER A 1 953 ? -4.707 -24.170 21.968 1.00 96.44 953 SER A N 1
ATOM 7698 C CA . SER A 1 953 ? -5.080 -22.829 22.403 1.00 96.44 953 SER A CA 1
ATOM 7699 C C . SER A 1 953 ? -6.253 -22.884 23.377 1.00 96.44 953 SER A C 1
ATOM 7701 O O . SER A 1 953 ? -7.207 -23.646 23.216 1.00 96.44 953 SER A O 1
ATOM 7703 N N . TRP A 1 954 ? -6.185 -22.034 24.392 1.00 97.06 954 TRP A N 1
ATOM 7704 C CA . TRP A 1 954 ? -7.153 -21.967 25.481 1.00 97.06 954 TRP A CA 1
ATOM 7705 C C . TRP A 1 954 ? -7.522 -20.513 25.785 1.00 97.06 954 TRP A C 1
ATOM 7707 O O . TRP A 1 954 ? -6.812 -19.586 25.398 1.00 97.06 954 TRP A O 1
ATOM 7717 N N . LEU A 1 955 ? -8.641 -20.297 26.468 1.00 97.75 955 LEU A N 1
ATOM 7718 C CA . LEU A 1 955 ? -9.111 -18.977 26.869 1.00 97.75 955 LEU A CA 1
ATOM 7719 C C . LEU A 1 955 ? -8.431 -18.539 28.172 1.00 97.75 955 LEU A C 1
ATOM 7721 O O . LEU A 1 955 ? -8.756 -19.042 29.251 1.00 97.75 955 LEU A O 1
ATOM 7725 N N . GLU A 1 956 ? -7.510 -17.576 28.099 1.00 97.25 956 GLU A N 1
ATOM 7726 C CA . GLU A 1 956 ? -6.811 -17.083 29.298 1.00 97.25 956 GLU A CA 1
ATOM 7727 C C . GLU A 1 956 ? -7.482 -15.892 29.968 1.00 97.25 956 GLU A C 1
ATOM 7729 O O . GLU A 1 956 ? -7.263 -15.653 31.159 1.00 97.25 956 GLU A O 1
ATOM 7734 N N . ARG A 1 957 ? -8.281 -15.126 29.223 1.00 97.88 957 ARG A N 1
ATOM 7735 C CA . ARG A 1 957 ? -8.839 -13.871 29.718 1.00 97.88 957 ARG A CA 1
ATOM 7736 C C . ARG A 1 957 ? -10.052 -13.435 28.905 1.00 97.88 957 ARG A C 1
ATOM 7738 O O . ARG A 1 957 ? -10.070 -13.572 27.686 1.00 97.88 957 ARG A O 1
ATOM 7745 N N . VAL A 1 958 ? -11.030 -12.852 29.588 1.00 98.56 958 VAL A N 1
ATOM 7746 C CA . VAL A 1 958 ? -12.135 -12.111 28.965 1.00 98.56 958 VAL A CA 1
ATOM 7747 C C . VAL A 1 958 ? -12.100 -10.689 29.504 1.00 98.56 958 VAL A C 1
ATOM 7749 O O . VAL A 1 958 ? -11.980 -10.501 30.713 1.00 98.56 958 VAL A O 1
ATOM 7752 N N . VAL A 1 959 ? -12.175 -9.700 28.622 1.00 98.44 959 VAL A N 1
ATOM 7753 C CA . VAL A 1 959 ? -12.255 -8.276 28.963 1.00 98.44 959 VAL A CA 1
ATOM 7754 C C . VAL A 1 959 ? -13.592 -7.765 28.447 1.00 98.44 959 VAL A C 1
ATOM 7756 O O . VAL A 1 959 ? -13.858 -7.879 27.257 1.00 98.44 959 VAL A O 1
ATOM 7759 N N . ILE A 1 960 ? -14.437 -7.236 29.327 1.00 98.44 960 ILE A N 1
ATOM 7760 C CA . ILE A 1 960 ? -15.792 -6.782 29.006 1.00 98.44 960 ILE A CA 1
ATOM 7761 C C . ILE A 1 960 ? -15.891 -5.277 29.245 1.00 98.44 960 ILE A C 1
ATOM 7763 O O . ILE A 1 960 ? -15.719 -4.812 30.372 1.00 98.44 960 ILE A O 1
ATOM 7767 N N . ALA A 1 961 ? -16.187 -4.523 28.192 1.00 97.69 961 ALA A N 1
ATOM 7768 C CA . ALA A 1 961 ? -16.464 -3.093 28.237 1.00 97.69 961 ALA A CA 1
ATOM 7769 C C . ALA A 1 961 ? -17.973 -2.832 28.120 1.00 97.69 961 ALA A C 1
ATOM 7771 O O . ALA A 1 961 ? -18.670 -3.486 27.346 1.00 97.69 961 ALA A O 1
ATOM 7772 N N . GLY A 1 962 ? -18.472 -1.846 28.872 1.00 95.44 962 GLY A N 1
ATOM 7773 C CA . GLY A 1 962 ? -19.877 -1.426 28.808 1.00 95.44 962 GLY A CA 1
ATOM 7774 C C . GLY A 1 962 ? -20.825 -2.087 29.815 1.00 95.44 962 GLY A C 1
ATOM 7775 O O . GLY A 1 962 ? -22.035 -1.958 29.654 1.00 95.44 962 GLY A O 1
ATOM 7776 N N . LEU A 1 963 ? -20.309 -2.758 30.851 1.00 95.31 963 LEU A N 1
ATOM 7777 C CA . LEU A 1 963 ? -21.119 -3.211 31.988 1.00 95.31 963 LEU A CA 1
ATOM 7778 C C . LEU A 1 963 ? -21.464 -2.044 32.925 1.00 95.31 963 LEU A C 1
ATOM 7780 O O . LEU A 1 963 ? -20.582 -1.273 33.302 1.00 95.31 963 LEU A O 1
ATOM 7784 N N . ASP A 1 964 ? -22.722 -1.959 33.363 1.00 90.81 964 ASP A N 1
ATOM 7785 C CA . ASP A 1 964 ? -23.177 -0.901 34.284 1.00 90.81 964 ASP A CA 1
ATOM 7786 C C . ASP A 1 964 ? -22.670 -1.097 35.718 1.00 90.81 964 ASP A C 1
ATOM 7788 O O . ASP A 1 964 ? -22.446 -0.146 36.474 1.00 90.81 964 ASP A O 1
ATOM 7792 N N . HIS A 1 965 ? -22.480 -2.356 36.105 1.00 91.56 965 HIS A N 1
ATOM 7793 C CA . HIS A 1 965 ? -22.025 -2.759 37.426 1.00 91.56 965 HIS A CA 1
ATOM 7794 C C . HIS A 1 965 ? -20.864 -3.746 37.304 1.00 91.56 965 HIS A C 1
ATOM 7796 O O . HIS A 1 965 ? -20.690 -4.410 36.283 1.00 91.56 965 HIS A O 1
ATOM 7802 N N . VAL A 1 966 ? -20.054 -3.849 38.355 1.00 94.62 966 VAL A N 1
ATOM 7803 C CA . VAL A 1 966 ? -18.985 -4.851 38.423 1.00 94.62 966 VAL A CA 1
ATOM 7804 C C . VAL A 1 966 ? -19.571 -6.116 39.058 1.00 94.62 966 VAL A C 1
ATOM 7806 O O . VAL A 1 966 ? -20.070 -6.019 40.181 1.00 94.62 966 VAL A O 1
ATOM 7809 N N . PRO A 1 967 ? -19.524 -7.282 38.389 1.00 96.19 967 PRO A N 1
ATOM 7810 C CA . PRO A 1 967 ? -19.920 -8.548 38.998 1.00 96.19 967 PRO A CA 1
ATOM 7811 C C . PRO A 1 967 ? -19.053 -8.873 40.221 1.00 96.19 967 PRO A C 1
ATOM 7813 O O . PRO A 1 967 ? -17.861 -8.565 40.243 1.00 96.19 967 PRO A O 1
ATOM 7816 N N . LYS A 1 968 ? -19.624 -9.550 41.219 1.00 94.88 968 LYS A N 1
ATOM 7817 C CA . LYS A 1 968 ? -18.884 -10.064 42.383 1.00 94.88 968 LYS A CA 1
ATOM 7818 C C . LYS A 1 968 ? -17.949 -11.212 42.004 1.00 94.88 968 LYS A C 1
ATOM 7820 O O . LYS A 1 968 ? -16.848 -11.303 42.536 1.00 94.88 968 LYS A O 1
ATOM 7825 N N . TYR A 1 969 ? -18.414 -12.105 41.133 1.00 95.19 969 TYR A N 1
ATOM 7826 C CA . TYR A 1 969 ? -17.670 -13.250 40.608 1.00 95.19 969 TYR A CA 1
ATOM 7827 C C . TYR A 1 969 ? -18.327 -13.749 39.312 1.00 95.19 969 TYR A C 1
ATOM 7829 O O . TYR A 1 969 ? -19.400 -13.277 38.928 1.00 95.19 969 TYR A O 1
ATOM 7837 N N . ALA A 1 970 ? -17.688 -14.704 38.640 1.00 96.94 970 ALA A N 1
ATOM 7838 C CA . ALA A 1 970 ? -18.264 -15.419 37.503 1.00 96.94 970 ALA A CA 1
ATOM 7839 C C . ALA A 1 970 ? -18.175 -16.936 37.722 1.00 96.94 970 ALA A C 1
ATOM 7841 O O . ALA A 1 970 ? -17.353 -17.390 38.516 1.00 96.94 970 ALA A O 1
ATOM 7842 N N . THR A 1 971 ? -19.001 -17.723 37.040 1.00 96.25 971 THR A N 1
ATOM 7843 C CA . THR A 1 971 ? -18.931 -19.194 37.052 1.00 96.25 971 THR A CA 1
ATOM 7844 C C . THR A 1 971 ? -18.753 -19.723 35.639 1.00 96.25 971 THR A C 1
ATOM 7846 O O . THR A 1 971 ? -19.419 -19.246 34.726 1.00 96.25 971 THR A O 1
ATOM 7849 N N . LEU A 1 972 ? -17.851 -20.685 35.461 1.00 95.50 972 LEU A N 1
ATOM 7850 C CA . LEU A 1 972 ? -17.600 -21.387 34.207 1.00 95.50 972 LEU A CA 1
ATOM 7851 C C . LEU A 1 972 ? -18.237 -22.774 34.246 1.00 95.50 972 LEU A C 1
ATOM 7853 O O . LEU A 1 972 ? -17.897 -23.585 35.110 1.00 95.50 972 LEU A O 1
ATOM 7857 N N . ASP A 1 973 ? -19.071 -23.046 33.251 1.00 92.44 973 ASP A N 1
ATOM 7858 C CA . ASP A 1 973 ? -19.676 -24.341 32.973 1.00 92.44 973 ASP A CA 1
ATOM 7859 C C . ASP A 1 973 ? -19.138 -24.896 31.651 1.00 92.44 973 ASP A C 1
ATOM 7861 O O . ASP A 1 973 ? -19.075 -24.197 30.636 1.00 92.44 973 ASP A O 1
ATOM 7865 N N . MET A 1 974 ? -18.747 -26.170 31.660 1.00 86.44 974 MET A N 1
ATOM 7866 C CA . MET A 1 974 ? -18.259 -26.893 30.484 1.00 86.44 974 MET A CA 1
ATOM 7867 C C . MET A 1 974 ? -18.975 -28.234 30.372 1.00 86.44 974 MET A C 1
ATOM 7869 O O . MET A 1 974 ? -19.235 -28.901 31.377 1.00 86.44 974 MET A O 1
ATOM 7873 N N . SER A 1 975 ? -19.248 -28.667 29.144 1.00 69.94 975 SER A N 1
ATOM 7874 C CA . SER A 1 975 ? -19.805 -29.992 28.872 1.00 69.94 975 SER A CA 1
ATOM 7875 C C . SER A 1 975 ? -18.853 -31.088 29.375 1.00 69.94 975 SER A C 1
ATOM 7877 O O . SER A 1 975 ? -17.791 -31.300 28.792 1.00 69.94 975 SER A O 1
ATOM 7879 N N . GLY A 1 976 ? -19.229 -31.778 30.460 1.00 62.25 976 GLY A N 1
ATOM 7880 C CA . GLY A 1 976 ? -18.465 -32.886 31.053 1.00 62.25 976 GLY A CA 1
ATOM 7881 C C . GLY A 1 976 ? -17.916 -32.645 32.467 1.00 62.25 976 GLY A C 1
ATOM 7882 O O . GLY A 1 976 ? -17.413 -33.591 33.072 1.00 62.25 976 GLY A O 1
ATOM 7883 N N . LEU A 1 977 ? -18.036 -31.433 33.024 1.00 68.31 977 LEU A N 1
ATOM 7884 C CA . LEU A 1 977 ? -17.780 -31.177 34.449 1.00 68.31 977 LEU A CA 1
ATOM 7885 C C . LEU A 1 977 ? -19.059 -31.352 35.277 1.00 68.31 977 LEU A C 1
ATOM 7887 O O . LEU A 1 977 ? -20.140 -30.949 34.857 1.00 68.31 977 LEU A O 1
ATOM 7891 N N . SER A 1 978 ? -18.931 -31.944 36.469 1.00 64.56 978 SER A N 1
ATOM 7892 C CA . SER A 1 978 ? -20.046 -32.132 37.408 1.00 64.56 978 SER A CA 1
ATOM 7893 C C . SER A 1 978 ? -20.369 -30.887 38.244 1.00 64.56 978 SER A C 1
ATOM 7895 O O . SER A 1 978 ? -21.472 -30.799 38.772 1.00 64.56 978 SER A O 1
ATOM 7897 N N . GLU A 1 979 ? -19.429 -29.943 38.376 1.00 75.38 979 GLU A N 1
ATOM 7898 C CA . GLU A 1 979 ? -19.584 -28.704 39.153 1.00 75.38 979 GLU A CA 1
ATOM 7899 C C . GLU A 1 979 ? -18.996 -27.497 38.401 1.00 75.38 979 GLU A C 1
ATOM 7901 O O . GLU A 1 979 ? -17.952 -27.608 37.752 1.00 75.38 979 GLU A O 1
ATOM 7906 N N . SER A 1 980 ? -19.663 -26.345 38.516 1.00 83.12 980 SER A N 1
ATOM 7907 C CA . SER A 1 980 ? -19.249 -25.061 37.939 1.00 83.12 980 SER A CA 1
ATOM 7908 C C . SER A 1 980 ? -17.991 -24.514 38.625 1.00 83.12 980 SER A C 1
ATOM 7910 O O . SER A 1 980 ? -17.908 -24.530 39.856 1.00 83.12 980 SER A O 1
ATOM 7912 N N . VAL A 1 981 ? -17.043 -23.951 37.874 1.00 90.62 981 VAL A N 1
ATOM 7913 C CA . VAL A 1 981 ? -15.810 -23.367 38.437 1.00 90.62 981 VAL A CA 1
ATOM 7914 C C . VAL A 1 981 ? -15.985 -21.868 38.677 1.00 90.62 981 VAL A C 1
ATOM 7916 O O . VAL A 1 981 ? -16.255 -21.118 37.743 1.00 90.62 981 VAL A O 1
ATOM 7919 N N . THR A 1 982 ? -15.779 -21.399 39.909 1.00 93.62 982 THR A N 1
ATOM 7920 C CA . THR A 1 982 ? -15.791 -19.960 40.222 1.00 93.62 982 THR A CA 1
ATOM 7921 C C . THR A 1 982 ? -14.540 -19.264 39.679 1.00 93.62 982 THR A C 1
ATOM 7923 O O . THR A 1 982 ? -13.415 -19.679 39.959 1.00 93.62 982 THR A O 1
ATOM 7926 N N . LEU A 1 983 ? -14.734 -18.172 38.941 1.00 95.38 983 LEU A N 1
ATOM 7927 C CA . LEU A 1 983 ? -13.693 -17.345 38.336 1.00 95.38 983 LEU A CA 1
ATOM 7928 C C . LEU A 1 983 ? -13.555 -15.992 39.048 1.00 95.38 983 LEU A C 1
ATOM 7930 O O . LEU A 1 983 ? -14.534 -15.398 39.509 1.00 95.38 983 LEU A O 1
ATOM 7934 N N . GLU A 1 984 ? -12.321 -15.489 39.090 1.00 93.50 984 GLU A N 1
ATOM 7935 C CA . GLU A 1 984 ? -11.989 -14.167 39.623 1.00 93.50 984 GLU A CA 1
ATOM 7936 C C . GLU A 1 984 ? -12.402 -13.070 38.630 1.00 93.50 984 GLU A C 1
ATOM 7938 O O . GLU A 1 984 ? -12.056 -13.124 37.444 1.00 93.50 984 GLU A O 1
ATOM 7943 N N . VAL A 1 985 ? -13.116 -12.062 39.138 1.00 96.25 985 VAL A N 1
ATOM 7944 C CA . VAL A 1 985 ? -13.555 -10.882 38.387 1.00 96.25 985 VAL A CA 1
ATOM 7945 C C . VAL A 1 985 ? -12.940 -9.635 39.012 1.00 96.25 985 VAL A C 1
ATOM 7947 O O . VAL A 1 985 ? -12.989 -9.452 40.227 1.00 96.25 985 VAL A O 1
ATOM 7950 N N . MET A 1 986 ? -12.368 -8.761 38.187 1.00 95.62 986 MET A N 1
ATOM 7951 C CA . MET A 1 986 ? -11.752 -7.514 38.643 1.00 95.62 986 MET A CA 1
ATOM 7952 C C . MET A 1 986 ? -12.069 -6.351 37.703 1.00 95.62 986 MET A C 1
ATOM 7954 O O . MET A 1 986 ? -12.103 -6.518 36.486 1.00 95.62 986 MET A O 1
ATOM 7958 N N . LYS A 1 987 ? -12.275 -5.150 38.254 1.00 94.25 987 LYS A N 1
ATOM 7959 C CA . LYS A 1 987 ? -12.414 -3.921 37.457 1.00 94.25 987 LYS A CA 1
ATOM 7960 C C . LYS A 1 987 ? -11.032 -3.411 37.040 1.00 94.25 987 LYS A C 1
ATOM 7962 O O . LYS A 1 987 ? -10.147 -3.290 37.887 1.00 94.25 987 LYS A O 1
ATOM 7967 N N . GLN A 1 988 ? -10.864 -3.053 35.770 1.00 92.50 988 GLN A N 1
ATOM 7968 C CA . GLN A 1 988 ? -9.679 -2.365 35.256 1.00 92.50 988 GLN A CA 1
ATOM 7969 C C . GLN A 1 988 ? -10.109 -1.203 34.350 1.00 92.50 988 GLN A C 1
ATOM 7971 O O . GLN A 1 988 ? -10.574 -1.414 33.231 1.00 92.50 988 GLN A O 1
ATOM 7976 N N . GLY A 1 989 ? -9.952 0.031 34.841 1.00 90.56 989 GLY A N 1
ATOM 7977 C CA . GLY A 1 989 ? -10.411 1.227 34.127 1.00 90.56 989 GLY A CA 1
ATOM 7978 C C . GLY A 1 989 ? -11.917 1.176 33.849 1.00 90.56 989 GLY A C 1
ATOM 7979 O O . GLY A 1 989 ? -12.705 0.934 34.766 1.00 90.56 989 GLY A O 1
ATOM 7980 N N . GLU A 1 990 ? -12.291 1.357 32.582 1.00 91.69 990 GLU A N 1
ATOM 7981 C CA . GLU A 1 990 ? -13.671 1.286 32.070 1.00 91.69 990 GLU A CA 1
ATOM 7982 C C . GLU A 1 990 ? -14.111 -0.141 31.670 1.00 91.69 990 GLU A C 1
ATOM 7984 O O . GLU A 1 990 ? -15.171 -0.336 31.076 1.00 91.69 990 GLU A O 1
ATOM 7989 N N . SER A 1 991 ? -13.313 -1.161 32.008 1.00 95.94 991 SER A N 1
ATOM 7990 C CA . SER A 1 991 ? -13.581 -2.564 31.675 1.00 95.94 991 SER A CA 1
ATOM 7991 C C . SER A 1 991 ? -13.599 -3.479 32.905 1.00 95.94 991 SER A C 1
ATOM 7993 O O . SER A 1 991 ? -13.107 -3.140 33.988 1.00 95.94 991 SER A O 1
ATOM 7995 N N . VAL A 1 992 ? -14.166 -4.670 32.731 1.00 97.44 992 VAL A N 1
ATOM 7996 C CA . VAL A 1 992 ? -14.169 -5.767 33.702 1.00 97.44 992 VAL A CA 1
ATOM 7997 C C . VAL A 1 992 ? -13.400 -6.945 33.121 1.00 97.44 992 VAL A C 1
ATOM 7999 O O . VAL A 1 992 ? -13.625 -7.341 31.983 1.00 97.44 992 VAL A O 1
ATOM 8002 N N . ILE A 1 993 ? -12.508 -7.530 33.911 1.00 97.88 993 ILE A N 1
ATOM 8003 C CA . ILE A 1 993 ? -11.687 -8.670 33.515 1.00 97.88 993 ILE A CA 1
ATOM 8004 C C . ILE A 1 993 ? -12.134 -9.915 34.260 1.00 97.88 993 ILE A C 1
ATOM 8006 O O . ILE A 1 993 ? -12.163 -9.926 35.489 1.00 97.88 993 ILE A O 1
ATOM 8010 N N . ILE A 1 994 ? -12.391 -10.977 33.500 1.00 97.94 994 ILE A N 1
ATOM 8011 C CA . ILE A 1 994 ? -12.500 -12.343 34.004 1.00 97.94 994 ILE A CA 1
ATOM 8012 C C . ILE A 1 994 ? -11.150 -13.015 33.793 1.00 97.94 994 ILE A C 1
ATOM 8014 O O . ILE A 1 994 ? -10.668 -13.159 32.661 1.00 97.94 994 ILE A O 1
ATOM 8018 N N . ARG A 1 995 ? -10.515 -13.400 34.895 1.00 95.44 995 ARG A N 1
ATOM 8019 C CA . ARG A 1 995 ? -9.140 -13.889 34.880 1.00 95.44 995 ARG A CA 1
ATOM 8020 C C . ARG A 1 995 ? -9.095 -15.411 34.797 1.00 95.44 995 ARG A C 1
ATOM 8022 O O . ARG A 1 995 ? -9.707 -16.100 35.605 1.00 95.44 995 ARG A O 1
ATOM 8029 N N . LYS A 1 996 ? -8.276 -15.918 33.870 1.00 93.50 996 LYS A N 1
ATOM 8030 C CA . LYS A 1 996 ? -7.902 -17.331 33.732 1.00 93.50 996 LYS A CA 1
ATOM 8031 C C . LYS A 1 996 ? -9.094 -18.311 33.662 1.00 93.50 996 LYS A C 1
ATOM 8033 O O . LYS A 1 996 ? -9.111 -19.250 34.456 1.00 93.50 996 LYS A O 1
ATOM 8038 N N . PRO A 1 997 ? -10.038 -18.167 32.705 1.00 94.62 997 PRO A N 1
ATOM 8039 C CA . PRO A 1 997 ? -11.072 -19.183 32.485 1.00 94.62 997 PRO A CA 1
ATOM 8040 C C . PRO A 1 997 ? -10.500 -20.593 32.270 1.00 94.62 997 PRO A C 1
ATOM 8042 O O . PRO A 1 997 ? -11.006 -21.548 32.842 1.00 94.62 997 PRO A O 1
ATOM 8045 N N . GLY A 1 998 ? -9.408 -20.738 31.509 1.00 93.06 998 GLY A N 1
ATOM 8046 C CA . GLY A 1 998 ? -8.666 -22.005 31.442 1.00 93.06 998 GLY A CA 1
ATOM 8047 C C . GLY A 1 998 ? -9.245 -23.062 30.498 1.00 93.06 998 GLY A C 1
ATOM 8048 O O . GLY A 1 998 ? -8.739 -24.180 30.483 1.00 93.06 998 GLY A O 1
ATOM 8049 N N . VAL A 1 999 ? -10.277 -22.733 29.718 1.00 93.00 999 VAL A N 1
ATOM 8050 C CA . VAL A 1 999 ? -10.955 -23.675 28.813 1.00 93.00 999 VAL A CA 1
ATOM 8051 C C . VAL A 1 999 ? -10.254 -23.785 27.459 1.00 93.00 999 VAL A C 1
ATOM 8053 O O . VAL A 1 999 ? -9.836 -22.776 26.893 1.00 93.00 999 VAL A O 1
ATOM 8056 N N . ILE A 1 1000 ? -10.133 -25.003 26.927 1.00 93.81 1000 ILE A N 1
ATOM 8057 C CA . ILE A 1 1000 ? -9.581 -25.259 25.589 1.00 93.81 1000 ILE A CA 1
ATOM 8058 C C . ILE A 1 1000 ? -10.592 -24.807 24.529 1.00 93.81 1000 ILE A C 1
ATOM 8060 O O . ILE A 1 1000 ? -11.779 -25.104 24.628 1.00 93.81 1000 ILE A O 1
ATOM 8064 N N . LEU A 1 1001 ? -10.128 -24.110 23.490 1.00 93.19 1001 LEU A N 1
ATOM 8065 C CA . LEU A 1 1001 ? -11.007 -23.493 22.488 1.00 93.19 1001 LEU A CA 1
ATOM 8066 C C . LEU A 1 1001 ? -11.688 -24.503 21.548 1.00 93.19 1001 LEU A C 1
ATOM 8068 O O . LEU A 1 1001 ? -12.601 -24.131 20.827 1.00 93.19 1001 LEU A O 1
ATOM 8072 N N . SER A 1 1002 ? -11.300 -25.779 21.557 1.00 89.50 1002 SER A N 1
ATOM 8073 C CA . SER A 1 1002 ? -12.011 -26.841 20.827 1.00 89.50 1002 SER A CA 1
ATOM 8074 C C . SER A 1 1002 ? -13.324 -27.277 21.498 1.00 89.50 1002 SER A C 1
ATOM 8076 O O . SER A 1 1002 ? -14.067 -28.076 20.919 1.00 89.50 1002 SER A O 1
ATOM 8078 N N . GLN A 1 1003 ? -13.614 -26.779 22.705 1.00 89.81 1003 GLN A N 1
ATOM 8079 C CA . GLN A 1 1003 ? -14.765 -27.163 23.523 1.00 89.81 1003 GLN A CA 1
ATOM 8080 C C . GLN A 1 1003 ? -15.809 -26.049 23.610 1.00 89.81 1003 GLN A C 1
ATOM 8082 O O . GLN A 1 1003 ? -15.492 -24.865 23.498 1.00 89.81 1003 GLN A O 1
ATOM 8087 N N . GLU A 1 1004 ? -17.057 -26.444 23.855 1.00 93.12 1004 GLU A N 1
ATOM 8088 C CA . GLU A 1 1004 ? -18.137 -25.515 24.179 1.00 93.12 1004 GLU A CA 1
ATOM 8089 C C . GLU A 1 1004 ? -18.134 -25.191 25.670 1.00 93.12 1004 GLU A C 1
ATOM 8091 O O . GLU A 1 1004 ? -17.869 -26.049 26.519 1.00 93.12 1004 GLU A O 1
ATOM 8096 N N . TRP A 1 1005 ? -18.432 -23.938 25.996 1.00 95.12 1005 TRP A N 1
ATOM 8097 C CA . TRP A 1 1005 ? -18.393 -23.455 27.370 1.00 95.12 1005 TRP A CA 1
ATOM 8098 C C . TRP A 1 1005 ? -19.325 -22.269 27.580 1.00 95.12 1005 TRP A C 1
ATOM 8100 O O . TRP A 1 1005 ? -19.735 -21.588 26.638 1.00 95.12 1005 TRP A O 1
ATOM 8110 N N . THR A 1 1006 ? -19.670 -22.032 28.841 1.00 96.75 1006 THR A N 1
ATOM 8111 C CA . THR A 1 1006 ? -20.533 -20.936 29.283 1.00 96.75 1006 THR A CA 1
ATOM 8112 C C . THR A 1 1006 ? -19.926 -20.264 30.509 1.00 96.75 1006 THR A C 1
ATOM 8114 O O . THR A 1 1006 ? -19.523 -20.942 31.446 1.00 96.75 1006 THR A O 1
ATOM 8117 N N . ILE A 1 1007 ? -19.852 -18.935 30.516 1.00 97.50 1007 ILE A N 1
ATOM 8118 C CA . ILE A 1 1007 ? -19.430 -18.122 31.658 1.00 97.50 1007 ILE A CA 1
ATOM 8119 C C . ILE A 1 1007 ? -20.597 -17.227 32.076 1.00 97.50 1007 ILE A C 1
ATOM 8121 O O . ILE A 1 1007 ? -21.004 -16.345 31.325 1.00 97.50 1007 ILE A O 1
ATOM 8125 N N . GLN A 1 1008 ? -21.104 -17.422 33.289 1.00 97.25 1008 GLN A N 1
ATOM 8126 C CA . GLN A 1 1008 ? -22.179 -16.626 33.883 1.00 97.25 1008 GLN A CA 1
ATOM 8127 C C . GLN A 1 1008 ? -21.600 -15.585 34.846 1.00 97.25 1008 GLN A C 1
ATOM 8129 O O . GLN A 1 1008 ? -20.810 -15.931 35.725 1.00 97.25 1008 GLN A O 1
ATOM 8134 N N . LEU A 1 1009 ? -22.015 -14.321 34.730 1.00 97.44 1009 LEU A N 1
ATOM 8135 C CA . LEU A 1 1009 ? -21.669 -13.267 35.692 1.00 97.44 1009 LEU A CA 1
ATOM 8136 C C . LEU A 1 1009 ? -22.697 -13.190 36.830 1.00 97.44 1009 LEU A C 1
ATOM 8138 O O . LEU A 1 1009 ? -23.901 -13.300 36.585 1.00 97.44 1009 LEU A O 1
ATOM 8142 N N . HIS A 1 1010 ? -22.223 -12.934 38.055 1.00 95.56 1010 HIS A N 1
ATOM 8143 C CA . HIS A 1 1010 ? -23.046 -12.819 39.269 1.00 95.56 1010 HIS A CA 1
ATOM 8144 C C . HIS A 1 1010 ? -22.813 -11.472 39.966 1.00 95.56 1010 HIS A C 1
ATOM 8146 O O . HIS A 1 1010 ? -21.672 -11.138 40.288 1.00 95.56 1010 HIS A O 1
ATOM 8152 N N . TYR A 1 1011 ? -23.882 -10.706 40.214 1.00 93.19 1011 TYR A N 1
ATOM 8153 C CA . TYR A 1 1011 ? -23.837 -9.320 40.721 1.00 93.19 1011 TYR A CA 1
ATOM 8154 C C . TYR A 1 1011 ? -24.117 -9.167 42.218 1.00 93.19 1011 TYR A C 1
ATOM 8156 O O . TYR A 1 1011 ? -24.806 -9.997 42.851 1.00 93.19 1011 TYR A O 1
#

Nearest PDB structures (foldseek):
  5kzx-assembly1_A  TM=9.203E-01  e=6.861E-48  Homo sapiens
  8cb1-assembly1_A  TM=9.079E-01  e=3.036E-48  Homo sapiens
  5nn4-assembly1_A  TM=9.162E-01  e=7.552E-48  Homo sapiens
  8cb6-assembly1_A  TM=9.092E-01  e=5.663E-48  Homo sapiens
  4cem-assembly1_A  TM=9.437E-01  e=9.573E-25  Homo sapiens

pLDDT: mean 84.95, std 20.31, range [23.53, 98.88]

Foldseek 3Di:
DVVVVVVVVVVVVVVVVVVLVVLVVVLVVVQVVVVVVLVVLVVLLCCLVVFDEDDPVQLVQAAADPVLLVVLLVCLQADALVCLVVSVVSVNRHNCQVPLLSSLLSNLNHPDDLRRLVSSLVVLSVVSSHYPCNLVSNLVNLCVVLVDDLPDDDPDLRSLLSSLLSLLSCVSSNSYPCVSSVVSSVVSLLSLLVSCLAPNPNLVSVLSCLVRPLCQQQVWDFPSSVVSCVVVVHDHDHRPSDDNVRSPVVLVSLVVSLVSLLVNLQVLLVVLVVLVVVQVVCCVVPVDGDPVSVVVSVVSVVVSVVSQVSSVSSCRRSVHDHRDHDDDDDDDDDDDDDDDDDPDDDDQDPQNDVVSVCVVPVDDPCCVVQPPLDPDDPDDDDDDDDDDPDPDDDDDDDDDDDDDDDDDDDDDDDDDDDDDDDDDDDDDDDDDDSLVPVQPVCVVQLPALQFQLQQLAAEEAEVAQQALVSLVVLLVVCVVLVFAHAEYEGEQNQADLSAPLHGDCVRYVQLVVSQVVQVVQNHFYEYEDEQKHACDPPHPVNVVCQVVVQFWAALVRHFDWFQDSSGTTTGGQLVPVVSLQVLLQCLACVNSVSDALRYAYEYECQLVAGCPDVVRDDDQRTAGPPRDGCVVCSLCRQVSVQVSNQSSSCVNVVNWWRGEYEGDRDDRSSLNGYQYEPPQFALDLVSLQVQLLVCQVCLVSLRQRYGYAQSGAHDGHDLLSNLLSLLSLLPRNGRYHYYYPPYDDCDLVVDPPVSSVSNSLSSLVSLFQSQVSSVLSVVCSNSSRHQKHQPCVVQVQAPVSPPDRQWIDGPLWKIWRGDSDPPDQKDKDAFAANHNPFAGFWKAFPPQRDIDRGHTIDIGTDDSNDTRMITTAQEKGKTQNPRDNGNLVCLQGAIEIEHHHIPQRKHKYKGKHANSITPCVVVLQIFIWIWIDDPQKIKIDTPDPSHAHQGNYYHFKYKYADDPDFFPWKWKDFPPDPDTDIWDWDDDRRIIMTGGPPGDRRGIMMMGTHD

Radius of gyration: 36.62 Å; Cα contacts (8 Å, |Δi|>4): 1681; chains: 1; bounding box: 89×103×109 Å

Mean predicted aligned error: 18.27 Å